Protein AF-0000000072284015 (afdb_homodimer)

Radius of gyration: 32.84 Å; Cα contacts (8 Å, |Δi|>4): 2142; chains: 2; bounding box: 74×90×71 Å

pLDDT: mean 88.77, std 13.63, range [19.06, 98.31]

Organism: Entamoeba histolytica (strain ATCC 30459 / HM-1:IMSS / ABRM) (NCBI:txid294381)

Nearest PDB structures (foldseek):
  1tky-assembly1_A  TM=7.812E-01  e=6.690E-10  Escherichia coli
  6vu9-assembly1_A  TM=5.683E-01  e=2.369E-11  Stenotrophomonas maltophilia K279a
  1qf6-assembly1_A  TM=5.796E-01  e=3.944E-11  Escherichia coli
  7oic-assembly1_7  TM=7.589E-01  e=1.687E-08  Homo sapiens
  2zze-assembly2_B  TM=6.119E-01  e=3.328E-05  Pyrococcus horikoshii

Secondary structure (DSSP, 8-state):
------------------S---TTEEEEE-TTS-EEEEESSEEGGGGTTSTTT--TTEEEEEETTEEE-TT-EE--SEEEEEEEETTSHHHHHHHHHHHHHHHHHHHHHHHTTSS-EEEEEEETTEEEEEETTSPPPPHHHHHHHHHHHHHHHHTTPBPEEEEEEHHHHHHHHHHTT-HHHHHHHHTS--SEEEEEEETTEEEE--S---SBSTT----EEEEPSSS--EEEE-PBTTB---SS--TTS-HHHHHHHHHHHHHHHHHT--BHHHHHHHHHTT--HHHHHHHHHHHHHHHHHHHHHHHHHHHH---EEEEE--TTSSHHHHHHHHHHHHHHTT-EEEEEEGGGGBPPGGGS-B-TTS-B-TTSGGGB-HHHHHHHHHHHHTT-EE--EEEETTTTEEEE-TT--EE--TTEEEEEESTTTT-GGG-TTS-GGGEEEEEEE-----BSSSS-B--HHHHHHHHHHHHHHHHH---HHHHHHHHHHHHHHHHHHTGGGGGG-SEEEE---TTHHHHHHHHHHHHHHTS-TTSTTHHHHHHHHHHHTTSPP--GGGS-TTSTTHHHHS--TT-/------------------S---TTEEEEE-TTS-EEEEESSEEGGGGTTSTTT--TTEEEEEETTEEE-TT-EE--SEEEEEEEETTSHHHHHHHHHHHHHHHHHHHHHHHTTSS-EEEEEEETTEEEEEETTSPPPPHHHHHHHHHHHHHHHHTTPBPEEEEEEHHHHHHHHHHTT-HHHHHHHHTS--SEEEEEEETTEEEE--S---SBSTT----EEEEPSSS--EEEE--BTTB---SS--TTS-HHHHHHHHHHHHHHHHHT--BHHHHHHHHHTT--HHHHHHHHHHHHHHHHHHHHHHHHHHHH---EEEEE--TTSSHHHHHHHHHHHHHHTT-EEEEEEGGGGBPPGGGS-B-TTS-B-TTSGGGB-HHHHHHHHHHHHTT--B--EEEETTTTEEEE-TT--B---TTEEEEEESTTTT-GGG-TTS-GGGEEEEEEE-----BSSSS-B--HHHHHHHHHHHHHHHHH---HHHHHHHHHHHHHHHHHHTGGGGGG-SEEEE---TTHHHHHHHHHHHHHHTS-TTSTTHHHHHHHHHHHTTSPP--GGGS-TTSTTHHHHS--TT-

Sequence (1158 aa):
MSSLSLPTVNSSTPTTIDNVTDISKTIVTFTDGTQEIHTRPLHLTTLLSHPSLNNNELVGIMVNGRVYSTNASINVGLANVVPVFLNSYEGFSIYRRSLVMVFATAAYMTYGTKFGVTVEHHVNNGYCINKSDGKEFTEEECNTIKHKMDELINGNKEIKEVVLSYAEAINYFTKTNRRMTLSLLKSNNNEEIKCSYLEGFMTLFVRPLLGRTGILKDFNLIVGTDKTGMMLLFPQQNKPIPKTIREIETKKIIENYKTSNKVAQAVGIECIGDLNKRIIKGDKTTIMMMENRQDMEIAQIAEDAIEKIKTRGVKLISIAGPSASGKTTFSKKLGVQLKLRGITPVVLSTDDYYKHRVDSPKDENGNYDFECLEALRLGDLNDTLTRLFRGEEVHPYVFDFVSGKYSLIQDKILKLPPNGVIVMEGLHGIDEALTPAIPREQKYYIFIAPLTQLNIDEYNFIGNQVLRFYRRIVRDYLTRNYTASHTLKSWFNVAKGEEKYIFPFVDQADKIWNSSMDYEIAAIYPYVLPLLKTVPVDDPNYNMARNLLDTLELFMPVDDHLIGSTSLIREFIGGSVFEMSSLSLPTVNSSTPTTIDNVTDISKTIVTFTDGTQEIHTRPLHLTTLLSHPSLNNNELVGIMVNGRVYSTNASINVGLANVVPVFLNSYEGFSIYRRSLVMVFATAAYMTYGTKFGVTVEHHVNNGYCINKSDGKEFTEEECNTIKHKMDELINGNKEIKEVVLSYAEAINYFTKTNRRMTLSLLKSNNNEEIKCSYLEGFMTLFVRPLLGRTGILKDFNLIVGTDKTGMMLLFPQQNKPIPKTIREIETKKIIENYKTSNKVAQAVGIECIGDLNKRIIKGDKTTIMMMENRQDMEIAQIAEDAIEKIKTRGVKLISIAGPSASGKTTFSKKLGVQLKLRGITPVVLSTDDYYKHRVDSPKDENGNYDFECLEALRLGDLNDTLTRLFRGEEVHPYVFDFVSGKYSLIQDKILKLPPNGVIVMEGLHGIDEALTPAIPREQKYYIFIAPLTQLNIDEYNFIGNQVLRFYRRIVRDYLTRNYTASHTLKSWFNVAKGEEKYIFPFVDQADKIWNSSMDYEIAAIYPYVLPLLKTVPVDDPNYNMARNLLDTLELFMPVDDHLIGSTSLIREFIGGSVFE

Foldseek 3Di:
DDPLPLPPPPPPPPDPPVDDQPQQWAWEAEPVGDIDIGGPFDFLLVVCPPPQNVDPQFFWKDWLQATAASGDTDRDRYTYIHTDGCLHPVNVVQLQLQLLVLLQVLLCVVQQQPFAKFFWADFDQWTFMATNVLDADDPVSQVSSVVSSVVQQQVFWFKDKDKDFLVRVLVVCVNRVFVLQNLLSVLDPDRIFIWIDTPHDIDGCQDHHYGTRNVNPQWDWDGDPPRRHIIIGGDDNVDHTDPDPPCPRDPFVSVVLVVVVVVCVVLVAQAQSRLSVCQVVVPLVQQVVLQVVQLVVLLVVLVVVVVLCVPLVAFEEFEAEAQLLLQVLSLVSNQVSNVVVPAHEDEAEQQQFFAQQVPADADPVRHGQCLDLRRGPLVQVQVVVVQQVVFHKDFHWGAALQRSHTGTDVPDIDHADPRYHYYYYDNQRQPCVSHVPDDLSNYAYEYRQQQFGHANTRSGRDHSVLVSLLQCQQLCCVRRVDASLRSQVCVVSSVVSCVVRHSSRNNSHPYYHHLHRHCLLLASLVRRQVRLVPQDSNRSCVNVSVSSNSVSVSHHHHDCVSPDLSRSSCSRNNNHPVD/DDPLPLPPPPPPPPDPPVDDQPQQWAWEAEPVGDIDIDGPFDFLLVVCPPPQNVDPQFFWKDWLQATAASGDTHRDRYTYIHTDGCLHPVNVVQLQLQLLVLLQVLLCVVQQQPFAKFFWADFDQWTFMATNVLDADDPVSQVSSVVSSVVQQQVFWFKDKDKDFLVVVLVVCVNRVFVLQNLLSVLDPDRIFIWIDTPHDIDGCQGHHYGTRNVNPQWDWDGDDPRRHIIIGGDDNVGHTDPDPPCPRDPFVSVVLVVVVVVCVVVVAQAQSRLSVCQVVVPLVQQVVLQVVQLVVLLVVLVVVVVLCVPLVAFEEFEAEAQLLLQVLSLVSNQVSNVVVPAHEDEAEQQQFFAQQVPADADPVRHGQCLDLRRGPLVQVLVVVVCQVVFHKDFHWGAALQRSHTDTDVPDIDHADPRYHYYYYDNQRQPCVSHVPDDLSNYAYEYRQQQFGHANTRSGRDHSVLVSLLQCQQLCCVRRVDASLRSQVCVVSSVVSCVVRHSSRNNSHPYYHHLHRHCLLLASLVRRQVRLVPQDSNRSCVNVSVSSNSVSVSHHHHDCVSPDLSRSSCSRNNNHPVD

InterPro domains:
  IPR006083 Phosphoribulokinase/uridine kinase [PF00485] (316-515)
  IPR018163 Threonyl/alanyl tRNA synthetase, class II-like, putative editing domain superfamily [SSF55186] (87-236)
  IPR027417 P-loop containing nucleoside triphosphate hydrolase [G3DSA:3.40.50.300] (245-525)
  IPR027417 P-loop containing nucleoside triphosphate hydrolase [SSF52540] (311-511)

Solvent-accessible surface area (backbone atoms only — not comparable to full-atom values): 61792 Å² total; per-residue (Å²): 140,77,74,82,64,64,81,74,72,71,76,68,71,75,74,80,71,83,68,85,78,59,87,57,33,22,42,35,34,43,83,88,65,52,72,51,80,44,57,60,66,37,52,43,59,76,51,42,79,39,77,83,44,55,50,92,50,55,43,26,35,25,45,60,47,38,72,34,25,39,63,36,69,47,61,39,39,57,34,44,41,41,71,30,36,43,94,37,77,67,21,45,52,26,50,54,53,34,48,48,50,43,46,53,38,22,44,36,75,72,52,49,68,72,52,46,67,32,36,59,44,79,49,80,57,24,35,32,29,37,39,67,75,70,56,78,76,47,71,66,59,46,51,53,33,48,51,42,31,48,50,48,24,74,60,46,39,63,37,43,79,45,43,27,18,40,68,55,46,54,52,51,35,56,76,58,61,34,63,42,44,50,35,30,54,68,48,36,44,64,49,64,41,53,24,34,36,40,92,91,35,74,44,79,54,83,69,58,36,39,32,45,33,50,80,67,70,71,62,50,70,44,73,41,73,90,81,52,24,32,33,45,34,36,64,47,94,95,38,79,59,70,88,55,86,63,69,67,63,34,71,62,58,55,50,49,49,53,52,50,48,51,49,27,60,74,72,59,42,56,24,44,14,43,47,32,48,37,55,66,70,63,53,60,60,62,59,49,49,51,55,48,49,51,51,51,51,44,45,50,50,37,53,53,50,51,52,39,32,71,75,56,53,36,47,34,37,22,27,17,31,59,85,60,28,49,54,70,52,48,52,52,52,38,34,54,48,30,42,76,68,68,30,43,58,42,80,42,57,53,64,27,33,37,45,38,58,91,70,34,43,57,45,98,85,69,43,75,34,79,64,48,77,76,20,36,40,52,68,62,53,45,50,50,52,54,38,28,76,71,52,33,79,44,70,58,53,39,40,36,81,76,83,33,40,51,43,78,44,88,86,48,73,44,62,44,54,95,56,36,34,37,36,32,31,33,58,50,35,53,41,68,83,62,45,71,88,55,58,72,69,27,46,42,30,34,32,35,39,40,61,50,73,42,18,53,28,43,75,39,47,50,52,43,64,55,55,27,47,54,36,36,37,35,26,36,34,75,74,56,70,42,51,41,54,57,50,59,65,49,38,62,59,50,54,53,31,36,60,70,61,36,59,78,40,55,78,68,34,75,42,78,43,67,58,50,52,91,60,48,62,23,48,44,37,63,64,37,51,49,43,44,29,64,36,42,44,85,36,92,54,22,39,60,39,50,52,51,48,60,56,53,67,69,52,44,55,48,71,62,85,76,53,56,42,81,39,62,63,17,74,32,76,52,72,31,71,87,109,138,78,75,83,66,64,80,74,74,72,77,67,70,75,75,82,70,81,68,83,78,59,87,57,33,23,42,35,33,43,84,86,66,53,72,49,81,44,58,60,64,37,51,44,58,75,52,42,78,40,77,83,45,56,48,95,50,53,43,29,34,26,47,59,47,38,71,33,25,40,63,35,70,48,59,40,38,57,36,46,41,41,71,27,37,45,92,37,77,65,20,44,51,27,51,53,54,33,48,49,52,42,46,54,39,21,42,36,75,72,51,50,68,73,52,46,65,31,37,57,46,80,48,81,59,25,37,32,29,39,38,69,77,70,55,77,74,49,71,66,58,46,50,52,32,47,52,42,32,49,52,47,24,75,60,45,40,62,37,42,78,47,42,27,18,41,68,54,45,54,51,50,35,57,75,58,60,34,64,43,44,50,35,31,55,70,48,37,44,63,46,65,42,54,23,33,36,41,92,92,36,73,45,78,54,84,68,58,37,38,34,47,33,50,82,67,71,71,62,50,69,45,71,40,74,88,81,53,25,31,33,46,33,37,60,49,93,97,37,77,59,70,88,56,85,63,68,67,62,35,69,61,56,56,49,48,49,53,52,50,49,52,49,26,61,72,71,60,41,56,24,44,13,41,47,31,47,37,53,66,70,62,53,62,60,61,59,50,50,50,54,48,49,52,52,51,52,43,46,52,50,36,52,54,51,51,50,38,33,72,75,55,52,36,48,35,38,21,28,17,31,58,84,61,26,49,55,69,53,48,53,52,53,39,34,52,48,29,43,77,71,69,30,43,58,41,80,44,56,53,64,27,32,36,44,37,58,90,68,34,42,56,45,98,84,68,44,74,34,78,60,47,77,77,18,36,39,52,68,60,52,48,50,49,53,54,38,28,75,71,52,33,78,42,70,58,53,39,39,35,82,77,82,33,38,53,41,78,44,87,86,46,74,44,62,42,54,94,56,35,35,38,37,32,31,34,60,52,35,54,40,67,83,62,45,72,88,56,59,71,70,27,46,44,28,36,33,37,39,41,60,52,71,42,19,53,28,42,75,40,46,50,50,45,62,56,55,27,48,55,36,38,38,35,25,36,33,75,74,55,71,41,51,39,56,57,51,58,65,49,39,61,59,50,52,52,30,35,61,71,60,35,58,78,39,56,79,68,36,74,40,77,43,66,59,50,52,92,60,48,62,22,47,45,37,63,63,37,50,49,44,44,29,62,35,42,45,88,37,91,54,23,38,61,39,51,52,53,48,61,58,54,67,68,51,44,57,47,72,61,84,77,54,56,40,81,39,62,64,19,74,32,77,50,69,32,70,86,108

Structure (mmCIF, N/CA/C/O backbone):
data_AF-0000000072284015-model_v1
#
loop_
_entity.id
_entity.type
_entity.pdbx_description
1 polymer 'Phosphoribulokinase /uridine kinase family protein'
#
loop_
_atom_site.group_PDB
_atom_site.id
_atom_site.type_symbol
_atom_site.label_atom_id
_atom_site.label_alt_id
_atom_site.label_comp_id
_atom_site.label_asym_id
_atom_site.label_entity_id
_atom_site.label_seq_id
_atom_site.pdbx_PDB_ins_code
_atom_site.Cartn_x
_atom_site.Cartn_y
_atom_site.Cartn_z
_atom_site.occupancy
_atom_site.B_iso_or_equiv
_atom_site.auth_seq_id
_atom_site.auth_comp_id
_atom_site.auth_asym_id
_atom_site.auth_atom_id
_atom_site.pdbx_PDB_model_num
ATOM 1 N N . MET A 1 1 ? 9.25 40.812 -2.408 1 19.17 1 MET A N 1
ATOM 2 C CA . MET A 1 1 ? 8 40.156 -2.789 1 19.17 1 MET A CA 1
ATOM 3 C C . MET A 1 1 ? 8.258 39.031 -3.809 1 19.17 1 MET A C 1
ATOM 5 O O . MET A 1 1 ? 7.938 39.188 -4.988 1 19.17 1 MET A O 1
ATOM 9 N N . SER A 1 2 ? 9.352 38.25 -3.609 1 20.53 2 SER A N 1
ATOM 10 C CA . SER A 1 2 ? 10.203 37.438 -4.48 1 20.53 2 SER A CA 1
ATOM 11 C C . SER A 1 2 ? 9.492 36.188 -4.934 1 20.53 2 SER A C 1
ATOM 13 O O . SER A 1 2 ? 8.82 35.531 -4.137 1 20.53 2 SER A O 1
ATOM 15 N N . SER A 1 3 ? 9.125 36.188 -6.145 1 22.05 3 SER A N 1
ATOM 16 C CA . SER A 1 3 ? 8.461 35.219 -7 1 22.05 3 SER A CA 1
ATOM 17 C C . SER A 1 3 ? 8.977 33.812 -6.738 1 22.05 3 SER A C 1
ATOM 19 O O . SER A 1 3 ? 10.188 33.562 -6.789 1 22.05 3 SER A O 1
ATOM 21 N N . LEU A 1 4 ? 8.32 33.188 -5.828 1 30.62 4 LEU A N 1
ATOM 22 C CA . LEU A 1 4 ? 8.562 31.781 -5.535 1 30.62 4 LEU A CA 1
ATOM 23 C C . LEU A 1 4 ? 8.609 30.953 -6.82 1 30.62 4 LEU A C 1
ATOM 25 O O . LEU A 1 4 ? 7.562 30.609 -7.379 1 30.62 4 LEU A O 1
ATOM 29 N N . SER A 1 5 ? 9.461 31.359 -7.777 1 26.67 5 SER A N 1
ATOM 30 C CA . SER A 1 5 ? 9.594 30.656 -9.047 1 26.67 5 SER A CA 1
ATOM 31 C C . SER A 1 5 ? 9.898 29.172 -8.828 1 26.67 5 SER A C 1
ATOM 33 O O . SER A 1 5 ? 10.875 28.828 -8.164 1 26.67 5 SER A O 1
ATOM 35 N N . LEU A 1 6 ? 8.883 28.484 -8.758 1 33.16 6 LEU A N 1
ATOM 36 C CA . LEU A 1 6 ? 9.188 27.062 -8.82 1 33.16 6 LEU A CA 1
ATOM 37 C C . LEU A 1 6 ? 10.219 26.781 -9.906 1 33.16 6 LEU A C 1
ATOM 39 O O . LEU A 1 6 ? 10.148 27.344 -11 1 33.16 6 LEU A O 1
ATOM 43 N N . PRO A 1 7 ? 11.32 26.344 -9.539 1 30.05 7 PRO A N 1
ATOM 44 C CA . PRO A 1 7 ? 12.227 26.078 -10.664 1 30.05 7 PRO A CA 1
ATOM 45 C C . PRO A 1 7 ? 11.539 25.375 -11.828 1 30.05 7 PRO A C 1
ATOM 47 O O . PRO A 1 7 ? 10.695 24.5 -11.609 1 30.05 7 PRO A O 1
ATOM 50 N N . THR A 1 8 ? 11.195 26.141 -12.891 1 28.73 8 THR A N 1
ATOM 51 C CA . THR A 1 8 ? 10.711 25.562 -14.141 1 28.73 8 THR A CA 1
ATOM 52 C C . THR A 1 8 ? 11.578 24.375 -14.555 1 28.73 8 THR A C 1
ATOM 54 O O . THR A 1 8 ? 12.766 24.531 -14.844 1 28.73 8 THR A O 1
ATOM 57 N N . VAL A 1 9 ? 11.219 23.312 -14.117 1 31.81 9 VAL A N 1
ATOM 58 C CA . VAL A 1 9 ? 11.914 22.156 -14.703 1 31.81 9 VAL A CA 1
ATOM 59 C C . VAL A 1 9 ? 11.695 22.141 -16.219 1 31.81 9 VAL A C 1
ATOM 61 O O . VAL A 1 9 ? 10.555 22.031 -16.688 1 31.81 9 VAL A O 1
ATOM 64 N N . ASN A 1 10 ? 12.469 22.938 -16.938 1 28.56 10 ASN A N 1
ATOM 65 C CA . ASN A 1 10 ? 12.445 22.688 -18.375 1 28.56 10 ASN A CA 1
ATOM 66 C C . ASN A 1 10 ? 12.516 21.188 -18.688 1 28.56 10 ASN A C 1
ATOM 68 O O . ASN A 1 10 ? 13.438 20.5 -18.25 1 28.56 10 ASN A O 1
ATOM 72 N N . SER A 1 11 ? 11.414 20.672 -18.906 1 31.28 11 SER A N 1
ATOM 73 C CA . SER A 1 11 ? 11.344 19.312 -19.406 1 31.28 11 SER A CA 1
ATOM 74 C C . SER A 1 11 ? 12.273 19.094 -20.594 1 31.28 11 SER A C 1
ATOM 76 O O . SER A 1 11 ? 11.867 19.25 -21.75 1 31.28 11 SER A O 1
ATOM 78 N N . SER A 1 12 ? 13.461 19.656 -20.562 1 30.47 12 SER A N 1
ATOM 79 C CA . SER A 1 12 ? 14.195 19.234 -21.75 1 30.47 12 SER A CA 1
ATOM 80 C C . SER A 1 12 ? 14.164 17.719 -21.922 1 30.47 12 SER A C 1
ATOM 82 O O . SER A 1 12 ? 14.461 16.969 -20.984 1 30.47 12 SER A O 1
ATOM 84 N N . THR A 1 13 ? 13.367 17.328 -22.875 1 33.59 13 THR A N 1
ATOM 85 C CA . THR A 1 13 ? 13.375 15.953 -23.359 1 33.59 13 THR A CA 1
ATOM 86 C C . THR A 1 13 ? 14.797 15.445 -23.547 1 33.59 13 THR A C 1
ATOM 88 O O . THR A 1 13 ? 15.602 16.062 -24.25 1 33.59 13 THR A O 1
ATOM 91 N N . PRO A 1 14 ? 15.266 14.703 -22.672 1 34.88 14 PRO A N 1
ATOM 92 C CA . PRO A 1 14 ? 16.625 14.211 -22.938 1 34.88 14 PRO A CA 1
ATOM 93 C C . PRO A 1 14 ? 16.812 13.75 -24.375 1 34.88 14 PRO A C 1
ATOM 95 O O . PRO A 1 14 ? 15.859 13.297 -25.016 1 34.88 14 PRO A O 1
ATOM 98 N N . THR A 1 15 ? 17.781 14.32 -25.031 1 33.16 15 THR A N 1
ATOM 99 C CA . THR A 1 15 ? 18.312 13.883 -26.312 1 33.16 15 THR A CA 1
ATOM 100 C C . THR A 1 15 ? 18.391 12.367 -26.375 1 33.16 15 THR A C 1
ATOM 102 O O . THR A 1 15 ? 18.766 11.719 -25.391 1 33.16 15 THR A O 1
ATOM 105 N N . THR A 1 16 ? 17.797 11.742 -27.359 1 34.97 16 THR A N 1
ATOM 106 C CA . THR A 1 16 ? 17.828 10.344 -27.781 1 34.97 16 THR A CA 1
ATOM 107 C C . THR A 1 16 ? 19.266 9.805 -27.719 1 34.97 16 THR A C 1
ATOM 109 O O . THR A 1 16 ? 20.109 10.219 -28.5 1 34.97 16 THR A O 1
ATOM 112 N N . ILE A 1 17 ? 19.859 9.594 -26.75 1 34.81 17 ILE A N 1
ATOM 113 C CA . ILE A 1 17 ? 21.172 8.938 -26.797 1 34.81 17 ILE A CA 1
ATOM 114 C C . ILE A 1 17 ? 21.062 7.629 -27.578 1 34.81 17 ILE A C 1
ATOM 116 O O . ILE A 1 17 ? 20.344 6.711 -27.172 1 34.81 17 ILE A O 1
ATOM 120 N N . ASP A 1 18 ? 21.219 7.512 -28.719 1 39.19 18 ASP A N 1
ATOM 121 C CA . ASP A 1 18 ? 21.328 6.348 -29.594 1 39.19 18 ASP A CA 1
ATOM 122 C C . ASP A 1 18 ? 22.125 5.227 -28.938 1 39.19 18 ASP A C 1
ATOM 124 O O . ASP A 1 18 ? 22.109 4.09 -29.406 1 39.19 18 ASP A O 1
ATOM 128 N N . ASN A 1 19 ? 23.406 5.434 -28.25 1 44.16 19 ASN A N 1
ATOM 129 C CA . ASN A 1 19 ? 24.375 4.375 -27.969 1 44.16 19 ASN A CA 1
ATOM 130 C C . ASN A 1 19 ? 23.906 3.498 -26.812 1 44.16 19 ASN A C 1
ATOM 132 O O . ASN A 1 19 ? 23.234 3.973 -25.891 1 44.16 19 ASN A O 1
ATOM 136 N N . VAL A 1 20 ? 24.25 2.229 -26.953 1 48.69 20 VAL A N 1
ATOM 137 C CA . VAL A 1 20 ? 24.047 1.151 -25.984 1 48.69 20 VAL A CA 1
ATOM 138 C C . VAL A 1 20 ? 24.422 1.635 -24.594 1 48.69 20 VAL A C 1
ATOM 140 O O . VAL A 1 20 ? 25.531 2.105 -24.359 1 48.69 20 VAL A O 1
ATOM 143 N N . THR A 1 21 ? 23.516 1.824 -23.609 1 61.19 21 THR A N 1
ATOM 144 C CA . THR A 1 21 ? 23.547 2.312 -22.234 1 61.19 21 THR A CA 1
ATOM 145 C C . THR A 1 21 ? 24.578 1.536 -21.406 1 61.19 21 THR A C 1
ATOM 147 O O . THR A 1 21 ? 24.453 0.319 -21.25 1 61.19 21 THR A O 1
ATOM 150 N N . ASP A 1 22 ? 25.906 1.938 -21.375 1 81.88 22 ASP A N 1
ATOM 151 C CA . ASP A 1 22 ? 26.844 1.404 -20.391 1 81.88 22 ASP A CA 1
ATOM 152 C C . ASP A 1 22 ? 26.219 1.357 -19 1 81.88 22 ASP A C 1
ATOM 154 O O . ASP A 1 22 ? 26.031 2.396 -18.359 1 81.88 22 ASP A O 1
ATOM 158 N N . ILE A 1 23 ? 25.906 0.188 -18.562 1 87.81 23 ILE A N 1
ATOM 159 C CA . ILE A 1 23 ? 25.141 -0.011 -17.344 1 87.81 23 ILE A CA 1
ATOM 160 C C . ILE A 1 23 ? 26 0.323 -16.141 1 87.81 23 ILE A C 1
ATOM 162 O O . ILE A 1 23 ? 25.5 0.41 -15.008 1 87.81 23 ILE A O 1
ATOM 166 N N . SER A 1 24 ? 27.297 0.581 -16.391 1 90.94 24 SER A N 1
ATOM 167 C CA . SER A 1 24 ? 28.188 0.874 -15.273 1 90.94 24 SER A CA 1
ATOM 168 C C . SER A 1 24 ? 28.359 2.377 -15.078 1 90.94 24 SER A C 1
ATOM 170 O O . SER A 1 24 ? 29.031 2.816 -14.141 1 90.94 24 SER A O 1
ATOM 172 N N . LYS A 1 25 ? 27.734 3.137 -15.914 1 94.06 25 LYS A N 1
ATOM 173 C CA . LYS A 1 25 ? 27.969 4.578 -15.867 1 94.06 25 LYS A CA 1
ATOM 174 C C . LYS A 1 25 ? 26.656 5.332 -15.625 1 94.06 25 LYS A C 1
ATOM 176 O O . LYS A 1 25 ? 25.578 4.816 -15.906 1 94.06 25 LYS A O 1
ATOM 181 N N . THR A 1 26 ? 26.797 6.512 -15.07 1 95.44 26 THR A N 1
ATOM 182 C CA . THR A 1 26 ? 25.719 7.484 -14.93 1 95.44 26 THR A CA 1
ATOM 183 C C . THR A 1 26 ? 26.016 8.742 -15.734 1 95.44 26 THR A C 1
ATOM 185 O O . THR A 1 26 ? 27.078 9.344 -15.586 1 95.44 26 THR A O 1
ATOM 188 N N . ILE A 1 27 ? 25.203 9.109 -16.625 1 95.88 27 ILE A N 1
ATOM 189 C CA . ILE A 1 27 ? 25.297 10.391 -17.328 1 95.88 27 ILE A CA 1
ATOM 190 C C . ILE A 1 27 ? 24.516 11.453 -16.547 1 95.88 27 ILE A C 1
ATOM 192 O O . ILE A 1 27 ? 23.297 11.359 -16.391 1 95.88 27 ILE A O 1
ATOM 196 N N . VAL A 1 28 ? 25.219 12.422 -16.078 1 97 28 VAL A N 1
ATOM 197 C CA . VAL A 1 28 ? 24.625 13.484 -15.273 1 97 28 VAL A CA 1
ATOM 198 C C . VAL A 1 28 ? 24.406 14.727 -16.125 1 97 28 VAL A C 1
ATOM 200 O O . VAL A 1 28 ? 25.344 15.211 -16.781 1 97 28 VAL A O 1
ATOM 203 N N . THR A 1 29 ? 23.25 15.219 -16.188 1 96.62 29 THR A N 1
ATOM 204 C CA . THR A 1 29 ? 22.938 16.469 -16.859 1 96.62 29 THR A CA 1
ATOM 205 C C . THR A 1 29 ? 22.609 17.562 -15.844 1 96.62 29 THR A C 1
ATOM 207 O O . THR A 1 29 ? 21.719 17.391 -15.008 1 96.62 29 THR A O 1
ATOM 210 N N . PHE A 1 30 ? 23.297 18.688 -15.945 1 96.56 30 PHE A N 1
ATOM 211 C CA . PHE A 1 30 ? 23.109 19.797 -15.016 1 96.56 30 PHE A CA 1
ATOM 212 C C . PHE A 1 30 ? 22.125 20.812 -15.578 1 96.56 30 PHE A C 1
ATOM 214 O O . PHE A 1 30 ? 21.672 20.688 -16.719 1 96.56 30 PHE A O 1
ATOM 221 N N . THR A 1 31 ? 21.734 21.797 -14.797 1 93.31 31 THR A N 1
ATOM 222 C CA . THR A 1 31 ? 20.719 22.781 -15.164 1 93.31 31 THR A CA 1
ATOM 223 C C . THR A 1 31 ? 21.203 23.641 -16.328 1 93.31 31 THR A C 1
ATOM 225 O O . THR A 1 31 ? 20.391 24.172 -17.094 1 93.31 31 THR A O 1
ATOM 228 N N . ASP A 1 32 ? 22.5 23.766 -16.484 1 93.31 32 ASP A N 1
ATOM 229 C CA . ASP A 1 32 ? 23.047 24.594 -17.547 1 93.31 32 ASP A CA 1
ATOM 230 C C . ASP A 1 32 ? 23.188 23.797 -18.844 1 93.31 32 ASP A C 1
ATOM 232 O O . ASP A 1 32 ? 23.656 24.328 -19.859 1 93.31 32 ASP A O 1
ATOM 236 N N . GLY A 1 33 ? 22.828 22.547 -18.781 1 92.62 33 GLY A N 1
ATOM 237 C CA . GLY A 1 33 ? 22.859 21.719 -19.969 1 92.62 33 GLY A CA 1
ATOM 238 C C . GLY A 1 33 ? 24.125 20.891 -20.094 1 92.62 33 GLY A C 1
ATOM 239 O O . GLY A 1 33 ? 24.188 19.953 -20.891 1 92.62 33 GLY A O 1
ATOM 240 N N . THR A 1 34 ? 25.125 21.234 -19.328 1 95.62 34 THR A N 1
ATOM 241 C CA . THR A 1 34 ? 26.359 20.469 -19.375 1 95.62 34 THR A CA 1
ATOM 242 C C . THR A 1 34 ? 26.141 19.047 -18.875 1 95.62 34 THR A C 1
ATOM 244 O O . THR A 1 34 ? 25.25 18.797 -18.062 1 95.62 34 THR A O 1
ATOM 247 N N . GLN A 1 35 ? 27 18.125 -19.375 1 95.81 35 GLN A N 1
ATOM 248 C CA . GLN A 1 35 ? 26.875 16.719 -19 1 95.81 35 GLN A CA 1
ATOM 249 C C . GLN A 1 35 ? 28.219 16.172 -18.5 1 95.81 35 GLN A C 1
ATOM 251 O O . GLN A 1 35 ? 29.281 16.609 -18.938 1 95.81 35 GLN A O 1
ATOM 256 N N . GLU A 1 36 ? 28.172 15.336 -17.547 1 96.44 36 GLU A N 1
ATOM 257 C CA . GLU A 1 36 ? 29.328 14.594 -17.016 1 96.44 36 GLU A CA 1
ATOM 258 C C . GLU A 1 36 ? 29.016 13.102 -16.938 1 96.44 36 GLU A C 1
ATOM 260 O O . GLU A 1 36 ? 27.875 12.703 -16.734 1 96.44 36 GLU A O 1
ATOM 265 N N . ILE A 1 37 ? 30.062 12.289 -17.125 1 96.19 37 ILE A N 1
ATOM 266 C CA . ILE A 1 37 ? 29.922 10.844 -17.031 1 96.19 37 ILE A CA 1
ATOM 267 C C . ILE A 1 37 ? 30.672 10.328 -15.797 1 96.19 37 ILE A C 1
ATOM 269 O O . ILE A 1 37 ? 31.844 10.656 -15.586 1 96.19 37 ILE A O 1
ATOM 273 N N . HIS A 1 38 ? 29.984 9.586 -14.945 1 96.44 38 HIS A N 1
ATOM 274 C CA . HIS A 1 38 ? 30.547 9.023 -13.727 1 96.44 38 HIS A CA 1
ATOM 275 C C . HIS A 1 38 ? 30.281 7.527 -13.625 1 96.44 38 HIS A C 1
ATOM 277 O O . HIS A 1 38 ? 29.359 7.016 -14.273 1 96.44 38 HIS A O 1
ATOM 283 N N . THR A 1 39 ? 31.047 6.84 -12.805 1 94.75 39 THR A N 1
ATOM 284 C CA . THR A 1 39 ? 30.844 5.418 -12.555 1 94.75 39 THR A CA 1
ATOM 285 C C . THR A 1 39 ? 29.75 5.203 -11.523 1 94.75 39 THR A C 1
ATOM 287 O O . THR A 1 39 ? 29.609 5.977 -10.57 1 94.75 39 THR A O 1
ATOM 290 N N . ARG A 1 40 ? 29.047 4.051 -11.617 1 92.25 40 ARG A N 1
ATOM 291 C CA . ARG A 1 40 ? 27.984 3.697 -10.688 1 92.25 40 ARG A CA 1
ATOM 292 C C . ARG A 1 40 ? 28.531 2.873 -9.523 1 92.25 40 ARG A C 1
ATOM 294 O O . ARG A 1 40 ? 29.438 2.061 -9.703 1 92.25 40 ARG A O 1
ATOM 301 N N . PRO A 1 41 ? 27.969 3.049 -8.383 1 92.19 41 PRO A N 1
ATOM 302 C CA . PRO A 1 41 ? 27.031 4.09 -7.961 1 92.19 41 PRO A CA 1
ATOM 303 C C . PRO A 1 41 ? 27.703 5.457 -7.812 1 92.19 41 PRO A C 1
ATOM 305 O O . PRO A 1 41 ? 28.891 5.539 -7.52 1 92.19 41 PRO A O 1
ATOM 308 N N . LEU A 1 42 ? 26.984 6.469 -8.047 1 95.44 42 LEU A N 1
ATOM 309 C CA . LEU A 1 42 ? 27.516 7.828 -8.008 1 95.44 42 LEU A CA 1
ATOM 310 C C . LEU A 1 42 ? 27.234 8.477 -6.66 1 95.44 42 LEU A C 1
ATOM 312 O O . LEU A 1 42 ? 26.062 8.625 -6.262 1 95.44 42 LEU A O 1
ATOM 316 N N . HIS A 1 43 ? 28.234 8.773 -5.949 1 95.38 43 HIS A N 1
ATOM 317 C CA . HIS A 1 43 ? 28.094 9.586 -4.746 1 95.38 43 HIS A CA 1
ATOM 318 C C . HIS A 1 43 ? 27.922 11.062 -5.094 1 95.38 43 HIS A C 1
ATOM 320 O O . HIS A 1 43 ? 28.766 11.648 -5.785 1 95.38 43 HIS A O 1
ATOM 326 N N . LEU A 1 44 ? 26.969 11.727 -4.602 1 96.5 44 LEU A N 1
ATOM 327 C CA . LEU A 1 44 ? 26.547 13.047 -5.074 1 96.5 44 LEU A CA 1
ATOM 328 C C . LEU A 1 44 ? 27.562 14.109 -4.652 1 96.5 44 LEU A C 1
ATOM 330 O O . LEU A 1 44 ? 27.578 15.211 -5.215 1 96.5 44 LEU A O 1
ATOM 334 N N . THR A 1 45 ? 28.422 13.805 -3.631 1 95.06 45 THR A N 1
ATOM 335 C CA . THR A 1 45 ? 29.453 14.75 -3.232 1 95.06 45 THR A CA 1
ATOM 336 C C . THR A 1 45 ? 30.406 15.023 -4.391 1 95.06 45 THR A C 1
ATOM 338 O O . THR A 1 45 ? 31.047 16.078 -4.445 1 95.06 45 THR A O 1
ATOM 341 N N . THR A 1 46 ? 30.469 14.062 -5.32 1 95.44 46 THR A N 1
ATOM 342 C CA . THR A 1 46 ? 31.359 14.18 -6.465 1 95.44 46 THR A CA 1
ATOM 343 C C . THR A 1 46 ? 30.922 15.305 -7.387 1 95.44 46 THR A C 1
ATOM 345 O O . THR A 1 46 ? 31.719 15.828 -8.164 1 95.44 46 THR A O 1
ATOM 348 N N . LEU A 1 47 ? 29.734 15.688 -7.273 1 96.25 47 LEU A N 1
ATOM 349 C CA . LEU A 1 47 ? 29.156 16.656 -8.203 1 96.25 47 LEU A CA 1
ATOM 350 C C . LEU A 1 47 ? 29.25 18.062 -7.629 1 96.25 47 LEU A C 1
ATOM 352 O O . LEU A 1 47 ? 29 19.047 -8.336 1 96.25 47 LEU A O 1
ATOM 356 N N . LEU A 1 48 ? 29.656 18.281 -6.371 1 94.81 48 LEU A N 1
ATOM 357 C CA . LEU A 1 48 ? 29.5 19.531 -5.641 1 94.81 48 LEU A CA 1
ATOM 358 C C . LEU A 1 48 ? 30.453 20.594 -6.18 1 94.81 48 LEU A C 1
ATOM 360 O O . LEU A 1 48 ? 30.25 21.797 -5.945 1 94.81 48 LEU A O 1
ATOM 364 N N . SER A 1 49 ? 31.469 20.188 -6.875 1 93.12 49 SER A N 1
ATOM 365 C CA . SER A 1 49 ? 32.438 21.156 -7.418 1 93.12 49 SER A CA 1
ATOM 366 C C . SER A 1 49 ? 31.891 21.797 -8.695 1 93.12 49 SER A C 1
ATOM 368 O O . SER A 1 49 ? 32.438 22.812 -9.148 1 93.12 49 SER A O 1
ATOM 370 N N . HIS A 1 50 ? 30.906 21.203 -9.258 1 94.5 50 HIS A N 1
ATOM 371 C CA . HIS A 1 50 ? 30.328 21.781 -10.469 1 94.5 50 HIS A CA 1
ATOM 372 C C . HIS A 1 50 ? 29.734 23.156 -10.203 1 94.5 50 HIS A C 1
ATOM 374 O O . HIS A 1 50 ? 29.094 23.359 -9.164 1 94.5 50 HIS A O 1
ATOM 380 N N . PRO A 1 51 ? 29.812 24.062 -11.109 1 92.44 51 PRO A N 1
ATOM 381 C CA . PRO A 1 51 ? 29.344 25.438 -10.898 1 92.44 51 PRO A CA 1
ATOM 382 C C . PRO A 1 51 ? 27.844 25.5 -10.609 1 92.44 51 PRO A C 1
ATOM 384 O O . PRO A 1 51 ? 27.406 26.391 -9.883 1 92.44 51 PRO A O 1
ATOM 387 N N . SER A 1 52 ? 27.109 24.641 -11.164 1 91.56 52 SER A N 1
ATOM 388 C CA . SER A 1 52 ? 25.656 24.641 -10.969 1 91.56 52 SER A CA 1
ATOM 389 C C . SER A 1 52 ? 25.297 24.281 -9.531 1 91.56 52 SER A C 1
ATOM 391 O O . SER A 1 52 ? 24.188 24.562 -9.078 1 91.56 52 SER A O 1
ATOM 393 N N . LEU A 1 53 ? 26.188 23.641 -8.805 1 92.88 53 LEU A N 1
ATOM 394 C CA . LEU A 1 53 ? 25.891 23.156 -7.465 1 92.88 53 LEU A CA 1
ATOM 395 C C . LEU A 1 53 ? 26.781 23.828 -6.422 1 92.88 53 LEU A C 1
ATOM 397 O O . LEU A 1 53 ? 26.484 23.766 -5.227 1 92.88 53 LEU A O 1
ATOM 401 N N . ASN A 1 54 ? 27.797 24.453 -6.871 1 88.88 54 ASN A N 1
ATOM 402 C CA . ASN A 1 54 ? 28.781 25.047 -5.965 1 88.88 54 ASN A CA 1
ATOM 403 C C . ASN A 1 54 ? 28.25 26.328 -5.324 1 88.88 54 ASN A C 1
ATOM 405 O O . ASN A 1 54 ? 28.562 27.422 -5.773 1 88.88 54 ASN A O 1
ATOM 409 N N . ASN A 1 55 ? 27.5 26.234 -4.305 1 87.44 55 ASN A N 1
ATOM 410 C CA . ASN A 1 55 ? 26.828 27.297 -3.566 1 87.44 55 ASN A CA 1
ATOM 411 C C . ASN A 1 55 ? 26.703 26.969 -2.084 1 87.44 55 ASN A C 1
ATOM 413 O O . ASN A 1 55 ? 26.328 25.844 -1.732 1 87.44 55 ASN A O 1
ATOM 417 N N . ASN A 1 56 ? 26.969 27.891 -1.289 1 87.56 56 ASN A N 1
ATOM 418 C CA . ASN A 1 56 ? 26.953 27.688 0.156 1 87.56 56 ASN A CA 1
ATOM 419 C C . ASN A 1 56 ? 25.547 27.484 0.68 1 87.56 56 ASN A C 1
ATOM 421 O O . ASN A 1 56 ? 25.359 27 1.801 1 87.56 56 ASN A O 1
ATOM 425 N N . GLU A 1 57 ? 24.609 27.766 -0.095 1 91.5 57 GLU A N 1
ATOM 426 C CA . GLU A 1 57 ? 23.219 27.625 0.324 1 91.5 57 GLU A CA 1
ATOM 427 C C . GLU A 1 57 ? 22.625 26.328 -0.207 1 91.5 57 GLU A C 1
ATOM 429 O O . GLU A 1 57 ? 21.406 26.109 -0.092 1 91.5 57 GLU A O 1
ATOM 434 N N . LEU A 1 58 ? 23.469 25.5 -0.777 1 95.19 58 LEU A N 1
ATOM 435 C CA . LEU A 1 58 ? 23 24.219 -1.277 1 95.19 58 LEU A CA 1
ATOM 436 C C . LEU A 1 58 ? 22.656 23.281 -0.124 1 95.19 58 LEU A C 1
ATOM 438 O O . LEU A 1 58 ? 23.5 23.031 0.746 1 95.19 58 LEU A O 1
ATOM 442 N N . VAL A 1 59 ? 21.453 22.734 -0.101 1 95.62 59 VAL A N 1
ATOM 443 C CA . VAL A 1 59 ? 21.047 21.891 1.025 1 95.62 59 VAL A CA 1
ATOM 444 C C . VAL A 1 59 ? 20.641 20.516 0.521 1 95.62 59 VAL A C 1
ATOM 446 O O . VAL A 1 59 ? 20.484 19.578 1.31 1 95.62 59 VAL A O 1
ATOM 449 N N . GLY A 1 60 ? 20.422 20.375 -0.735 1 96.88 60 GLY A N 1
ATOM 450 C CA . GLY A 1 60 ? 20.047 19.109 -1.349 1 96.88 60 GLY A CA 1
ATOM 451 C C . GLY A 1 60 ? 20.188 19.125 -2.859 1 96.88 60 GLY A C 1
ATOM 452 O O . GLY A 1 60 ? 20.5 20.156 -3.455 1 96.88 60 GLY A O 1
ATOM 453 N N . ILE A 1 61 ? 20.031 18 -3.451 1 97.31 61 ILE A N 1
ATOM 454 C CA . ILE A 1 61 ? 20.094 17.828 -4.902 1 97.31 61 ILE A CA 1
ATOM 455 C C . ILE A 1 61 ? 18.891 17.047 -5.387 1 97.31 61 ILE A C 1
ATOM 457 O O . ILE A 1 61 ? 18.609 15.945 -4.887 1 97.31 61 ILE A O 1
ATOM 461 N N . MET A 1 62 ? 18.172 17.625 -6.23 1 96.25 62 MET A N 1
ATOM 462 C CA . MET A 1 62 ? 17.078 16.891 -6.863 1 96.25 62 MET A CA 1
ATOM 463 C C . MET A 1 62 ? 17.594 16.078 -8.055 1 96.25 62 MET A C 1
ATOM 465 O O . MET A 1 62 ? 18.234 16.641 -8.953 1 96.25 62 MET A O 1
ATOM 469 N N . VAL A 1 63 ? 17.391 14.797 -8.039 1 96.38 63 VAL A N 1
ATOM 470 C CA . VAL A 1 63 ? 17.766 13.906 -9.133 1 96.38 63 VAL A CA 1
ATOM 471 C C . VAL A 1 63 ? 16.516 13.281 -9.734 1 96.38 63 VAL A C 1
ATOM 473 O O . VAL A 1 63 ? 15.82 12.492 -9.078 1 96.38 63 VAL A O 1
ATOM 476 N N . ASN A 1 64 ? 16.234 13.57 -10.969 1 94.62 64 ASN A N 1
ATOM 477 C CA . ASN A 1 64 ? 15.078 13.016 -11.672 1 94.62 64 ASN A CA 1
ATOM 478 C C . ASN A 1 64 ? 13.797 13.195 -10.859 1 94.62 64 ASN A C 1
ATOM 480 O O . ASN A 1 64 ? 13.039 12.242 -10.68 1 94.62 64 ASN A O 1
ATOM 484 N N . GLY A 1 65 ? 13.633 14.336 -10.219 1 92.75 65 GLY A N 1
ATOM 485 C CA . GLY A 1 65 ? 12.383 14.703 -9.562 1 92.75 65 GLY A CA 1
ATOM 486 C C . GLY A 1 65 ? 12.367 14.367 -8.078 1 92.75 65 GLY A C 1
ATOM 487 O O . GLY A 1 65 ? 11.461 14.781 -7.355 1 92.75 65 GLY A O 1
ATOM 488 N N . ARG A 1 66 ? 13.414 13.648 -7.621 1 95.38 66 ARG A N 1
ATOM 489 C CA . ARG A 1 66 ? 13.484 13.281 -6.211 1 95.38 66 ARG A CA 1
ATOM 490 C C . ARG A 1 66 ? 14.633 14.016 -5.516 1 95.38 66 ARG A C 1
ATOM 492 O O . ARG A 1 66 ? 15.734 14.117 -6.062 1 95.38 66 ARG A O 1
ATOM 499 N N . VAL A 1 67 ? 14.383 14.5 -4.328 1 96.56 67 VAL A N 1
ATOM 500 C CA . VAL A 1 67 ? 15.398 15.25 -3.592 1 96.56 67 VAL A CA 1
ATOM 501 C C . VAL A 1 67 ? 16.25 14.289 -2.76 1 96.56 67 VAL A C 1
ATOM 503 O O . VAL A 1 67 ? 15.711 13.398 -2.094 1 96.56 67 VAL A O 1
ATOM 506 N N . TYR A 1 68 ? 17.531 14.461 -2.846 1 97 68 TYR A N 1
ATOM 507 C CA . TYR A 1 68 ? 18.516 13.688 -2.088 1 97 68 TYR A CA 1
ATOM 508 C C . TYR A 1 68 ? 19.391 14.602 -1.242 1 97 68 TYR A C 1
ATOM 510 O O . TYR A 1 68 ? 19.516 15.789 -1.528 1 97 68 TYR A O 1
ATOM 518 N N . SER A 1 69 ? 19.906 13.953 -0.197 1 97.06 69 SER A N 1
ATOM 519 C CA . SER A 1 69 ? 21 14.617 0.514 1 97.06 69 SER A CA 1
ATOM 520 C C . SER A 1 69 ? 22.203 14.805 -0.388 1 97.06 69 SER A C 1
ATOM 522 O O . SER A 1 69 ? 22.406 14.039 -1.332 1 97.06 69 SER A O 1
ATOM 524 N N . THR A 1 70 ? 22.984 15.773 -0.055 1 96.31 70 THR A N 1
ATOM 525 C CA . THR A 1 70 ? 24.234 15.969 -0.804 1 96.31 70 THR A CA 1
ATOM 526 C C . THR A 1 70 ? 25.203 14.812 -0.555 1 96.31 70 THR A C 1
ATOM 528 O O . THR A 1 70 ? 26.156 14.633 -1.303 1 96.31 70 THR A O 1
ATOM 531 N N . ASN A 1 71 ? 24.922 14.016 0.443 1 94.62 71 ASN A N 1
ATOM 532 C CA . ASN A 1 71 ? 25.797 12.898 0.794 1 94.62 71 ASN A CA 1
ATOM 533 C C . ASN A 1 71 ? 25.219 11.57 0.315 1 94.62 71 ASN A C 1
ATOM 535 O O . ASN A 1 71 ? 25.719 10.5 0.658 1 94.62 71 ASN A O 1
ATOM 539 N N . ALA A 1 72 ? 24.188 11.641 -0.411 1 95.12 72 ALA A N 1
ATOM 540 C CA . ALA A 1 72 ? 23.531 10.414 -0.869 1 95.12 72 ALA A CA 1
ATOM 541 C C . ALA A 1 72 ? 24.25 9.836 -2.086 1 95.12 72 ALA A C 1
ATOM 543 O O . ALA A 1 72 ? 25.078 10.508 -2.703 1 95.12 72 ALA A O 1
ATOM 544 N N . SER A 1 73 ? 23.969 8.57 -2.375 1 94.44 73 SER A N 1
ATOM 545 C CA . SER A 1 73 ? 24.406 7.898 -3.596 1 94.44 73 SER A CA 1
ATOM 546 C C . SER A 1 73 ? 23.234 7.523 -4.477 1 94.44 73 SER A C 1
ATOM 548 O O . SER A 1 73 ? 22.156 7.172 -3.971 1 94.44 73 SER A O 1
ATOM 550 N N . ILE A 1 74 ? 23.406 7.656 -5.742 1 94.62 74 ILE A N 1
ATOM 551 C CA . ILE A 1 74 ? 22.375 7.25 -6.684 1 94.62 74 ILE A CA 1
ATOM 552 C C . ILE A 1 74 ? 22.922 6.176 -7.621 1 94.62 74 ILE A C 1
ATOM 554 O O . ILE A 1 74 ? 24.141 6.094 -7.84 1 94.62 74 ILE A O 1
ATOM 558 N N . ASN A 1 75 ? 22.031 5.305 -8.117 1 93.25 75 ASN A N 1
ATOM 559 C CA . ASN A 1 75 ? 22.438 4.18 -8.961 1 93.25 75 ASN A CA 1
ATOM 560 C C . ASN A 1 75 ? 21.594 4.102 -10.227 1 93.25 75 ASN A C 1
ATOM 562 O O . ASN A 1 75 ? 21.031 3.055 -10.539 1 93.25 75 ASN A O 1
ATOM 566 N N . VAL A 1 76 ? 21.516 5.207 -10.93 1 92.94 76 VAL A N 1
ATOM 567 C CA . VAL A 1 76 ? 20.75 5.234 -12.164 1 92.94 76 VAL A CA 1
ATOM 568 C C . VAL A 1 76 ? 21.672 5.59 -13.336 1 92.94 76 VAL A C 1
ATOM 570 O O . VAL A 1 76 ? 22.797 6.047 -13.133 1 92.94 76 VAL A O 1
ATOM 573 N N . GLY A 1 77 ? 21.203 5.375 -14.547 1 91.62 77 GLY A N 1
ATOM 574 C CA . GLY A 1 77 ? 22.016 5.641 -15.734 1 91.62 77 GLY A CA 1
ATOM 575 C C . GLY A 1 77 ? 21.906 7.078 -16.219 1 91.62 77 GLY A C 1
ATOM 576 O O . GLY A 1 77 ? 22.875 7.633 -16.734 1 91.62 77 GLY A O 1
ATOM 577 N N . LEU A 1 78 ? 20.812 7.641 -16.094 1 93.31 78 LEU A N 1
ATOM 578 C CA . LEU A 1 78 ? 20.562 9.031 -16.453 1 93.31 78 LEU A CA 1
ATOM 579 C C . LEU A 1 78 ? 20.078 9.82 -15.242 1 93.31 78 LEU A C 1
ATOM 581 O O . LEU A 1 78 ? 19.094 9.445 -14.594 1 93.31 78 LEU A O 1
ATOM 585 N N . ALA A 1 79 ? 20.828 10.828 -14.969 1 95.56 79 ALA A N 1
ATOM 586 C CA . ALA A 1 79 ? 20.484 11.648 -13.812 1 95.56 79 ALA A CA 1
ATOM 587 C C . ALA A 1 79 ? 20.406 13.125 -14.188 1 95.56 79 ALA A C 1
ATOM 589 O O . ALA A 1 79 ? 21.422 13.742 -14.531 1 95.56 79 ALA A O 1
ATOM 590 N N . ASN A 1 80 ? 19.281 13.688 -14.227 1 95.12 80 ASN A N 1
ATOM 591 C CA . ASN A 1 80 ? 19.109 15.133 -14.281 1 95.12 80 ASN A CA 1
ATOM 592 C C . ASN A 1 80 ? 19.172 15.758 -12.891 1 95.12 80 ASN A C 1
ATOM 594 O O . ASN A 1 80 ? 18.359 15.43 -12.023 1 95.12 80 ASN A O 1
ATOM 598 N N . VAL A 1 81 ? 20.094 16.688 -12.758 1 96.31 81 VAL A N 1
ATOM 599 C CA . VAL A 1 81 ? 20.359 17.188 -11.414 1 96.31 81 VAL A CA 1
ATOM 600 C C . VAL A 1 81 ? 19.969 18.656 -11.312 1 96.31 81 VAL A C 1
ATOM 602 O O . VAL A 1 81 ? 20.297 19.469 -12.188 1 96.31 81 VAL A O 1
ATOM 605 N N . VAL A 1 82 ? 19.25 19.047 -10.273 1 95.38 82 VAL A N 1
ATOM 606 C CA . VAL A 1 82 ? 18.828 20.406 -9.953 1 95.38 82 VAL A CA 1
ATOM 607 C C . VAL A 1 82 ? 19.172 20.719 -8.508 1 95.38 82 VAL A C 1
ATOM 609 O O . VAL A 1 82 ? 18.875 19.938 -7.602 1 95.38 82 VAL A O 1
ATOM 612 N N . PRO A 1 83 ? 19.844 21.859 -8.297 1 96.44 83 PRO A N 1
ATOM 613 C CA . PRO A 1 83 ? 20.156 22.219 -6.91 1 96.44 83 PRO A CA 1
ATOM 614 C C . PRO A 1 83 ? 18.922 22.547 -6.082 1 96.44 83 PRO A C 1
ATOM 616 O O . PRO A 1 83 ? 17.969 23.141 -6.605 1 96.44 83 PRO A O 1
ATOM 619 N N . VAL A 1 84 ? 18.922 22.172 -4.832 1 96.06 84 VAL A N 1
ATOM 620 C CA . VAL A 1 84 ? 17.953 22.609 -3.838 1 96.06 84 VAL A CA 1
ATOM 621 C C . VAL A 1 84 ? 18.625 23.562 -2.848 1 96.06 84 VAL A C 1
ATOM 623 O O . VAL A 1 84 ? 19.469 23.156 -2.055 1 96.06 84 VAL A O 1
ATOM 626 N N . PHE A 1 85 ? 18.156 24.781 -2.863 1 93.81 85 PHE A N 1
ATOM 627 C CA . PHE A 1 85 ? 18.781 25.797 -2.031 1 93.81 85 PHE A CA 1
ATOM 628 C C . PHE A 1 85 ? 17.969 26.062 -0.777 1 93.81 85 PHE A C 1
ATOM 630 O O . PHE A 1 85 ? 16.781 25.688 -0.714 1 93.81 85 PHE A O 1
ATOM 637 N N . LEU A 1 86 ? 18.516 26.656 0.146 1 91.19 86 LEU A N 1
ATOM 638 C CA . LEU A 1 86 ? 17.938 26.906 1.46 1 91.19 86 LEU A CA 1
ATOM 639 C C . LEU A 1 86 ? 16.672 27.75 1.343 1 91.19 86 LEU A C 1
ATOM 641 O O . LEU A 1 86 ? 15.719 27.547 2.092 1 91.19 86 LEU A O 1
ATOM 645 N N . ASN A 1 87 ? 16.609 28.672 0.43 1 87.12 87 ASN A N 1
ATOM 646 C CA . ASN A 1 87 ? 15.516 29.625 0.328 1 87.12 87 ASN A CA 1
ATOM 647 C C . ASN A 1 87 ? 14.328 29.047 -0.44 1 87.12 87 ASN A C 1
ATOM 649 O O . ASN A 1 87 ? 13.383 29.766 -0.763 1 87.12 87 ASN A O 1
ATOM 653 N N . SER A 1 88 ? 14.383 27.766 -0.658 1 85.94 88 SER A N 1
ATOM 654 C CA . SER A 1 88 ? 13.25 27.078 -1.272 1 85.94 88 SER A CA 1
ATOM 655 C C . SER A 1 88 ? 12.391 26.391 -0.224 1 85.94 88 SER A C 1
ATOM 657 O O . SER A 1 88 ? 12.812 26.219 0.922 1 85.94 88 SER A O 1
ATOM 659 N N . TYR A 1 89 ? 11.141 26.062 -0.56 1 82.31 89 TYR A N 1
ATOM 660 C CA . TYR A 1 89 ? 10.234 25.344 0.326 1 82.31 89 TYR A CA 1
ATOM 661 C C . TYR A 1 89 ? 10.883 24.047 0.822 1 82.31 89 TYR A C 1
ATOM 663 O O . TYR A 1 89 ? 10.859 23.766 2.021 1 82.31 89 TYR A O 1
ATOM 671 N N . GLU A 1 90 ? 11.453 23.312 -0.086 1 89.44 90 GLU A N 1
ATOM 672 C CA . GLU A 1 90 ? 12.117 22.062 0.281 1 89.44 90 GLU A CA 1
ATOM 673 C C . GLU A 1 90 ? 13.367 22.328 1.114 1 89.44 90 GLU A C 1
ATOM 675 O O . GLU A 1 90 ? 13.703 21.547 2.004 1 89.44 90 GLU A O 1
ATOM 680 N N . GLY A 1 91 ? 14.031 23.406 0.75 1 91.31 91 GLY A N 1
ATOM 681 C CA . GLY A 1 91 ? 15.227 23.75 1.498 1 91.31 91 GLY A CA 1
ATOM 682 C C . GLY A 1 91 ? 14.953 24 2.969 1 91.31 91 GLY A C 1
ATOM 683 O O . GLY A 1 91 ? 15.68 23.5 3.834 1 91.31 91 GLY A O 1
ATOM 684 N N . PHE A 1 92 ? 13.906 24.688 3.275 1 89.06 92 PHE A N 1
ATOM 685 C CA . PHE A 1 92 ? 13.539 24.969 4.66 1 89.06 92 PHE A CA 1
ATOM 686 C C . PHE A 1 92 ? 13.117 23.688 5.371 1 89.06 92 PHE A C 1
ATOM 688 O O . PHE A 1 92 ? 13.391 23.516 6.562 1 89.06 92 PHE A O 1
ATOM 695 N N . SER A 1 93 ? 12.445 22.891 4.656 1 91.06 93 SER A N 1
ATOM 696 C CA . SER A 1 93 ? 12.023 21.609 5.227 1 91.06 93 SER A CA 1
ATOM 697 C C . SER A 1 93 ? 13.227 20.766 5.621 1 91.06 93 SER A C 1
ATOM 699 O O . SER A 1 93 ? 13.25 20.156 6.699 1 91.06 93 SER A O 1
ATOM 701 N N . ILE A 1 94 ? 14.219 20.703 4.754 1 95.44 94 ILE A N 1
ATOM 702 C CA . ILE A 1 94 ? 15.438 19.953 5.035 1 95.44 94 ILE A CA 1
ATOM 703 C C . ILE A 1 94 ? 16.156 20.547 6.246 1 95.44 94 ILE A C 1
ATOM 705 O O . ILE A 1 94 ? 16.641 19.828 7.105 1 95.44 94 ILE A O 1
ATOM 709 N N . TYR A 1 95 ? 16.172 21.891 6.266 1 94 95 TYR A N 1
ATOM 710 C CA . TYR A 1 95 ? 16.797 22.609 7.387 1 94 95 TYR A CA 1
ATOM 711 C C . TYR A 1 95 ? 16.156 22.203 8.703 1 94 95 TYR A C 1
ATOM 713 O O . TYR A 1 95 ? 16.844 21.828 9.656 1 94 95 TYR A O 1
ATOM 721 N N . ARG A 1 96 ? 14.875 22.25 8.789 1 93.25 96 ARG A N 1
ATOM 722 C CA . ARG A 1 96 ? 14.141 21.938 10.008 1 93.25 96 ARG A CA 1
ATOM 723 C C . ARG A 1 96 ? 14.367 20.484 10.438 1 93.25 96 ARG A C 1
ATOM 725 O O . ARG A 1 96 ? 14.633 20.219 11.609 1 93.25 96 ARG A O 1
ATOM 732 N N . ARG A 1 97 ? 14.289 19.578 9.547 1 95.5 97 ARG A N 1
ATOM 733 C CA . ARG A 1 97 ? 14.469 18.172 9.875 1 95.5 97 ARG A CA 1
ATOM 734 C C . ARG A 1 97 ? 15.891 17.906 10.359 1 95.5 97 ARG A C 1
ATOM 736 O O . ARG A 1 97 ? 16.094 17.094 11.266 1 95.5 97 ARG A O 1
ATOM 743 N N . SER A 1 98 ? 16.781 18.547 9.672 1 97.81 98 SER A N 1
ATOM 744 C CA . SER A 1 98 ? 18.172 18.359 10.062 1 97.81 98 SER A CA 1
ATOM 745 C C . SER A 1 98 ? 18.453 18.938 11.445 1 97.81 98 SER A C 1
ATOM 747 O O . SER A 1 98 ? 19.25 18.406 12.211 1 97.81 98 SER A O 1
ATOM 749 N N . LEU A 1 99 ? 17.781 20.047 11.711 1 96.44 99 LEU A N 1
ATOM 750 C CA . LEU A 1 99 ? 17.906 20.641 13.031 1 96.44 99 LEU A CA 1
ATOM 751 C C . LEU A 1 99 ? 17.375 19.688 14.102 1 96.44 99 LEU A C 1
ATOM 753 O O . LEU A 1 99 ? 17.938 19.594 15.195 1 96.44 99 LEU A O 1
ATOM 757 N N . VAL A 1 100 ? 16.312 19.031 13.82 1 97.19 100 VAL A N 1
ATOM 758 C CA . VAL A 1 100 ? 15.766 18.031 14.734 1 97.19 100 VAL A CA 1
ATOM 759 C C . VAL A 1 100 ? 16.781 16.906 14.953 1 97.19 100 VAL A C 1
ATOM 761 O O . VAL A 1 100 ? 16.938 16.422 16.062 1 97.19 100 VAL A O 1
ATOM 764 N N . MET A 1 101 ? 17.422 16.469 13.883 1 98 101 MET A N 1
ATOM 765 C CA . MET A 1 101 ? 18.469 15.445 13.992 1 98 101 MET A CA 1
ATOM 766 C C . MET A 1 101 ? 19.578 15.906 14.93 1 98 101 MET A C 1
ATOM 768 O O . MET A 1 101 ? 20.031 15.133 15.773 1 98 101 MET A O 1
ATOM 772 N N . VAL A 1 102 ? 20 17.141 14.766 1 98.31 102 VAL A N 1
ATOM 773 C CA . VAL A 1 102 ? 21.047 17.703 15.617 1 98.31 102 VAL A CA 1
ATOM 774 C C . VAL A 1 102 ? 20.562 17.75 17.062 1 98.31 102 VAL A C 1
ATOM 776 O O . VAL A 1 102 ? 21.297 17.391 17.984 1 98.31 102 VAL A O 1
ATOM 779 N N . PHE A 1 103 ? 19.375 18.219 17.328 1 97.56 103 PHE A N 1
ATOM 780 C CA . PHE A 1 103 ? 18.797 18.266 18.656 1 97.56 103 PHE A CA 1
ATOM 781 C C . PHE A 1 103 ? 18.766 16.875 19.281 1 97.56 103 PHE A C 1
ATOM 783 O O . PHE A 1 103 ? 19.188 16.703 20.422 1 97.56 103 PHE A O 1
ATOM 790 N N . ALA A 1 104 ? 18.203 15.914 18.531 1 97.12 104 ALA A N 1
ATOM 791 C CA . ALA A 1 104 ? 18.094 14.547 19.031 1 97.12 104 ALA A CA 1
ATOM 792 C C . ALA A 1 104 ? 19.453 13.984 19.422 1 97.12 104 ALA A C 1
ATOM 794 O O . ALA A 1 104 ? 19.594 13.359 20.469 1 97.12 104 ALA A O 1
ATOM 795 N N . THR A 1 105 ? 20.453 14.195 18.562 1 97.69 105 THR A N 1
ATOM 796 C CA . THR A 1 105 ? 21.812 13.734 18.828 1 97.69 105 THR A CA 1
ATOM 797 C C . THR A 1 105 ? 22.375 14.406 20.078 1 97.69 105 THR A C 1
ATOM 799 O O . THR A 1 105 ? 22.938 13.742 20.938 1 97.69 105 THR A O 1
ATOM 802 N N . ALA A 1 106 ? 22.172 15.711 20.188 1 97.88 106 ALA A N 1
ATOM 803 C CA . ALA A 1 106 ? 22.656 16.469 21.344 1 97.88 106 ALA A CA 1
ATOM 804 C C . ALA A 1 106 ? 22 15.992 22.625 1 97.88 106 ALA A C 1
ATOM 806 O O . ALA A 1 106 ? 22.672 15.82 23.641 1 97.88 106 ALA A O 1
ATOM 807 N N . ALA A 1 107 ? 20.688 15.859 22.578 1 96.44 107 ALA A N 1
ATOM 808 C CA . ALA A 1 107 ? 19.953 15.406 23.766 1 96.44 107 ALA A CA 1
ATOM 809 C C . ALA A 1 107 ? 20.453 14.039 24.219 1 96.44 107 ALA A C 1
ATOM 811 O O . ALA A 1 107 ? 20.641 13.805 25.422 1 96.44 107 ALA A O 1
ATOM 812 N N . TYR A 1 108 ? 20.688 13.164 23.312 1 95.44 108 TYR A N 1
ATOM 813 C CA . TYR A 1 108 ? 21.156 11.82 23.641 1 95.44 108 TYR A CA 1
ATOM 814 C C . TYR A 1 108 ? 22.562 11.859 24.203 1 95.44 108 TYR A C 1
ATOM 816 O O . TYR A 1 108 ? 22.891 11.156 25.156 1 95.44 108 TYR A O 1
ATOM 824 N N . MET A 1 109 ? 23.438 12.609 23.609 1 95.94 109 MET A N 1
ATOM 825 C CA . MET A 1 109 ? 24.828 12.703 24.031 1 95.94 109 MET A CA 1
ATOM 826 C C . MET A 1 109 ? 24.922 13.305 25.438 1 95.94 109 MET A C 1
ATOM 828 O O . MET A 1 109 ? 25.859 12.984 26.188 1 95.94 109 MET A O 1
ATOM 832 N N . THR A 1 110 ? 23.984 14.117 25.75 1 96.19 110 THR A N 1
ATOM 833 C CA . THR A 1 110 ? 24.031 14.82 27.031 1 96.19 110 THR A CA 1
ATOM 834 C C . THR A 1 110 ? 23.375 13.984 28.125 1 96.19 110 THR A C 1
ATOM 836 O O . THR A 1 110 ? 23.891 13.898 29.25 1 96.19 110 THR A O 1
ATOM 839 N N . TYR A 1 111 ? 22.234 13.344 27.781 1 94.56 111 TYR A N 1
ATOM 840 C CA . TYR A 1 111 ? 21.453 12.75 28.859 1 94.56 111 TYR A CA 1
ATOM 841 C C . TYR A 1 111 ? 21.188 11.273 28.594 1 94.56 111 TYR A C 1
ATOM 843 O O . TYR A 1 111 ? 20.562 10.586 29.406 1 94.56 111 TYR A O 1
ATOM 851 N N . GLY A 1 112 ? 21.625 10.781 27.5 1 92.56 112 GLY A N 1
ATOM 852 C CA . GLY A 1 112 ? 21.438 9.375 27.172 1 92.56 112 GLY A CA 1
ATOM 853 C C . GLY A 1 112 ? 19.969 8.961 27.156 1 92.56 112 GLY A C 1
ATOM 854 O O . GLY A 1 112 ? 19.141 9.594 26.5 1 92.56 112 GLY A O 1
ATOM 855 N N . THR A 1 113 ? 19.734 7.91 27.938 1 89.81 113 THR A N 1
ATOM 856 C CA . THR A 1 113 ? 18.375 7.371 27.984 1 89.81 113 THR A CA 1
ATOM 857 C C . THR A 1 113 ? 17.672 7.793 29.266 1 89.81 113 THR A C 1
ATOM 859 O O . THR A 1 113 ? 16.719 7.141 29.688 1 89.81 113 THR A O 1
ATOM 862 N N . LYS A 1 114 ? 18.094 8.781 29.859 1 85.56 114 LYS A N 1
ATOM 863 C CA . LYS A 1 114 ? 17.547 9.227 31.125 1 85.56 114 LYS A CA 1
ATOM 864 C C . LYS A 1 114 ? 16.062 9.531 31.016 1 85.56 114 LYS A C 1
ATOM 866 O O . LYS A 1 114 ? 15.266 9.086 31.844 1 85.56 114 LYS A O 1
ATOM 871 N N . PHE A 1 115 ? 15.625 10.281 30.125 1 79.81 115 PHE A N 1
ATOM 872 C CA . PHE A 1 115 ? 14.203 10.57 30.016 1 79.81 115 PHE A CA 1
ATOM 873 C C . PHE A 1 115 ? 13.734 10.43 28.578 1 79.81 115 PHE A C 1
ATOM 875 O O . PHE A 1 115 ? 12.539 10.266 28.312 1 79.81 115 PHE A O 1
ATOM 882 N N . GLY A 1 116 ? 14.523 10.336 27.688 1 86.25 116 GLY A N 1
ATOM 883 C CA . GLY A 1 116 ? 14.078 10.32 26.312 1 86.25 116 GLY A CA 1
ATOM 884 C C . GLY A 1 116 ? 13.352 11.586 25.906 1 86.25 116 GLY A C 1
ATOM 885 O O . GLY A 1 116 ? 12.875 12.336 26.75 1 86.25 116 GLY A O 1
ATOM 886 N N . VAL A 1 117 ? 13.18 11.922 24.609 1 92.69 117 VAL A N 1
ATOM 887 C CA . VAL A 1 117 ? 12.516 13.125 24.125 1 92.69 117 VAL A CA 1
ATOM 888 C C . VAL A 1 117 ? 11.656 12.789 22.906 1 92.69 117 VAL A C 1
ATOM 890 O O . VAL A 1 117 ? 11.984 11.883 22.141 1 92.69 117 VAL A O 1
ATOM 893 N N . THR A 1 118 ? 10.492 13.492 22.781 1 92.69 118 THR A N 1
ATOM 894 C CA . THR A 1 118 ? 9.602 13.359 21.625 1 92.69 118 THR A CA 1
ATOM 895 C C . THR A 1 118 ? 9.273 14.719 21.031 1 92.69 118 THR A C 1
ATOM 897 O O . THR A 1 118 ? 8.906 15.648 21.766 1 92.69 118 THR A O 1
ATOM 900 N N . VAL A 1 119 ? 9.477 14.844 19.734 1 93.19 119 VAL A N 1
ATOM 901 C CA . VAL A 1 119 ? 9.031 16.016 19 1 93.19 119 VAL A CA 1
ATOM 902 C C . VAL A 1 119 ? 7.582 15.828 18.547 1 93.19 119 VAL A C 1
ATOM 904 O O . VAL A 1 119 ? 7.27 14.875 17.844 1 93.19 119 VAL A O 1
ATOM 907 N N . GLU A 1 120 ? 6.676 16.688 18.766 1 86.12 120 GLU A N 1
ATOM 908 C CA . GLU A 1 120 ? 5.27 16.312 18.672 1 86.12 120 GLU A CA 1
ATOM 909 C C . GLU A 1 120 ? 4.539 17.203 17.672 1 86.12 120 GLU A C 1
ATOM 911 O O . GLU A 1 120 ? 3.646 16.75 16.953 1 86.12 120 GLU A O 1
ATOM 916 N N . HIS A 1 121 ? 4.641 18.484 17.719 1 83.19 121 HIS A N 1
ATOM 917 C CA . HIS A 1 121 ? 3.838 19.297 16.812 1 83.19 121 HIS A CA 1
ATOM 918 C C . HIS A 1 121 ? 4.484 20.656 16.562 1 83.19 121 HIS A C 1
ATOM 920 O O . HIS A 1 121 ? 5.41 21.047 17.266 1 83.19 121 HIS A O 1
ATOM 926 N N . HIS A 1 122 ? 3.938 21.156 15.555 1 81.38 122 HIS A N 1
ATOM 927 C CA . HIS A 1 122 ? 4.395 22.484 15.133 1 81.38 122 HIS A CA 1
ATOM 928 C C . HIS A 1 122 ? 3.592 23.578 15.82 1 81.38 122 HIS A C 1
ATOM 930 O O . HIS A 1 122 ? 2.369 23.484 15.938 1 81.38 122 HIS A O 1
ATOM 936 N N . VAL A 1 123 ? 4.27 24.547 16.391 1 72.69 123 VAL A N 1
ATOM 937 C CA . VAL A 1 123 ? 3.664 25.75 16.953 1 72.69 123 VAL A CA 1
ATOM 938 C C . VAL A 1 123 ? 4.398 26.984 16.438 1 72.69 123 VAL A C 1
ATOM 940 O O . VAL A 1 123 ? 5.578 27.172 16.734 1 72.69 123 VAL A O 1
ATOM 943 N N . ASN A 1 124 ? 3.715 27.734 15.664 1 68.94 124 ASN A N 1
ATOM 944 C CA . ASN A 1 124 ? 4.27 28.969 15.109 1 68.94 124 ASN A CA 1
ATOM 945 C C . ASN A 1 124 ? 5.566 28.688 14.344 1 68.94 124 ASN A C 1
ATOM 947 O O . ASN A 1 124 ? 5.559 28.031 13.312 1 68.94 124 ASN A O 1
ATOM 951 N N . ASN A 1 125 ? 6.668 29.141 14.945 1 74.75 125 ASN A N 1
ATOM 952 C CA . ASN A 1 125 ? 7.953 29 14.266 1 74.75 125 ASN A CA 1
ATOM 953 C C . ASN A 1 125 ? 8.828 27.953 14.945 1 74.75 125 ASN A C 1
ATOM 955 O O . ASN A 1 125 ? 10.055 28.062 14.945 1 74.75 125 ASN A O 1
ATOM 959 N N . GLY A 1 126 ? 8.078 27 15.5 1 84.44 126 GLY A N 1
ATOM 960 C CA . GLY A 1 126 ? 8.906 26 16.172 1 84.44 126 GLY A CA 1
ATOM 961 C C . GLY A 1 126 ? 8.188 24.688 16.406 1 84.44 126 GLY A C 1
ATOM 962 O O . GLY A 1 126 ? 7.004 24.547 16.078 1 84.44 126 GLY A O 1
ATOM 963 N N . TYR A 1 127 ? 8.992 23.719 16.875 1 89.69 127 TYR A N 1
ATOM 964 C CA . TYR A 1 127 ? 8.469 22.422 17.25 1 89.69 127 TYR A CA 1
ATOM 965 C C . TYR A 1 127 ? 8.438 22.25 18.766 1 89.69 127 TYR A C 1
ATOM 967 O O . TYR A 1 127 ? 9.352 22.688 19.453 1 89.69 127 TYR A O 1
ATOM 975 N N . CYS A 1 128 ? 7.355 21.672 19.266 1 87.88 128 CYS A N 1
ATOM 976 C CA . CYS A 1 128 ? 7.219 21.359 20.688 1 87.88 128 CYS A CA 1
ATOM 977 C C . CYS A 1 128 ? 7.855 20.016 21.031 1 87.88 128 CYS A C 1
ATOM 979 O O . CYS A 1 128 ? 7.633 19.031 20.328 1 87.88 128 CYS A O 1
ATOM 981 N N . ILE A 1 129 ? 8.641 20.016 22.094 1 92.31 129 ILE A N 1
ATOM 982 C CA . ILE A 1 129 ? 9.359 18.812 22.516 1 92.31 129 ILE A CA 1
ATOM 983 C C . ILE A 1 129 ? 8.984 18.469 23.953 1 92.31 129 ILE A C 1
ATOM 985 O O . ILE A 1 129 ? 9 19.344 24.828 1 92.31 129 ILE A O 1
ATOM 989 N N . ASN A 1 130 ? 8.711 17.234 24.172 1 89.44 130 ASN A N 1
ATOM 990 C CA . ASN A 1 130 ? 8.367 16.797 25.516 1 89.44 130 ASN A CA 1
ATOM 991 C C . ASN A 1 130 ? 9.25 15.625 25.969 1 89.44 130 ASN A C 1
ATOM 993 O O . ASN A 1 130 ? 9.789 14.898 25.125 1 89.44 130 ASN A O 1
ATOM 997 N N . LYS A 1 131 ? 9.352 15.523 27.281 1 90.5 131 LYS A N 1
ATOM 998 C CA . LYS A 1 131 ? 10 14.344 27.844 1 90.5 131 LYS A CA 1
ATOM 999 C C . LYS A 1 131 ? 9.07 13.133 27.797 1 90.5 131 LYS A C 1
ATOM 1001 O O . LYS A 1 131 ? 7.863 13.266 28.031 1 90.5 131 LYS A O 1
ATOM 1006 N N . SER A 1 132 ? 9.688 12.031 27.578 1 83.88 132 SER A N 1
ATOM 1007 C CA . SER A 1 132 ? 8.891 10.812 27.5 1 83.88 132 SER A CA 1
ATOM 1008 C C . SER A 1 132 ? 8.281 10.461 28.844 1 83.88 132 SER A C 1
ATOM 1010 O O . SER A 1 132 ? 7.262 9.766 28.906 1 83.88 132 SER A O 1
ATOM 1012 N N . ASP A 1 133 ? 8.875 10.922 29.875 1 80.38 133 ASP A N 1
ATOM 1013 C CA . ASP A 1 133 ? 8.383 10.586 31.203 1 80.38 133 ASP A CA 1
ATOM 1014 C C . ASP A 1 133 ? 7.34 11.594 31.688 1 80.38 133 ASP A C 1
ATOM 1016 O O . ASP A 1 133 ? 6.809 11.477 32.781 1 80.38 133 ASP A O 1
ATOM 1020 N N . GLY A 1 134 ? 7.047 12.562 30.922 1 78.62 134 GLY A N 1
ATOM 1021 C CA . GLY A 1 134 ? 5.984 13.508 31.219 1 78.62 134 GLY A CA 1
ATOM 1022 C C . GLY A 1 134 ? 6.445 14.664 32.094 1 78.62 134 GLY A C 1
ATOM 1023 O O . GLY A 1 134 ? 5.695 15.617 32.312 1 78.62 134 GLY A O 1
ATOM 1024 N N . LYS A 1 135 ? 7.695 14.703 32.5 1 85.69 135 LYS A N 1
ATOM 1025 C CA . LYS A 1 135 ? 8.227 15.766 33.344 1 85.69 135 LYS A CA 1
ATOM 1026 C C . LYS A 1 135 ? 8.594 17 32.531 1 85.69 135 LYS A C 1
ATOM 1028 O O . LYS A 1 135 ? 8.727 16.906 31.297 1 85.69 135 LYS A O 1
ATOM 1033 N N . GLU A 1 136 ? 8.742 18.078 33.219 1 88.69 136 GLU A N 1
ATOM 1034 C CA . GLU A 1 136 ? 9.086 19.328 32.562 1 88.69 136 GLU A CA 1
ATOM 1035 C C . GLU A 1 136 ? 10.594 19.469 32.375 1 88.69 136 GLU A C 1
ATOM 1037 O O . GLU A 1 136 ? 11.367 18.906 33.188 1 88.69 136 GLU A O 1
ATOM 1042 N N . PHE A 1 137 ? 10.961 20.188 31.391 1 92.38 137 PHE A N 1
ATOM 1043 C CA . PHE A 1 137 ? 12.375 20.516 31.203 1 92.38 137 PHE A CA 1
ATOM 1044 C C . PHE A 1 137 ? 12.805 21.625 32.125 1 92.38 137 PHE A C 1
ATOM 1046 O O . PHE A 1 137 ? 12.047 22.562 32.406 1 92.38 137 PHE A O 1
ATOM 1053 N N . THR A 1 138 ? 14.023 21.562 32.625 1 91.69 138 THR A N 1
ATOM 1054 C CA . THR A 1 138 ? 14.625 22.672 33.344 1 91.69 138 THR A CA 1
ATOM 1055 C C . THR A 1 138 ? 15.438 23.562 32.438 1 91.69 138 THR A C 1
ATOM 1057 O O . THR A 1 138 ? 15.82 23.156 31.328 1 91.69 138 THR A O 1
ATOM 1060 N N . GLU A 1 139 ? 15.672 24.766 32.938 1 92.94 139 GLU A N 1
ATOM 1061 C CA . GLU A 1 139 ? 16.516 25.688 32.156 1 92.94 139 GLU A CA 1
ATOM 1062 C C . GLU A 1 139 ? 17.922 25.125 31.969 1 92.94 139 GLU A C 1
ATOM 1064 O O . GLU A 1 139 ? 18.531 25.344 30.922 1 92.94 139 GLU A O 1
ATOM 1069 N N . GLU A 1 140 ? 18.359 24.516 32.938 1 95.19 140 GLU A N 1
ATOM 1070 C CA . GLU A 1 140 ? 19.703 23.922 32.875 1 95.19 140 GLU A CA 1
ATOM 1071 C C . GLU A 1 140 ? 19.766 22.828 31.797 1 95.19 140 GLU A C 1
ATOM 1073 O O . GLU A 1 140 ? 20.719 22.766 31.031 1 95.19 140 GLU A O 1
ATOM 1078 N N . GLU A 1 141 ? 18.797 22.016 31.828 1 94.56 141 GLU A N 1
ATOM 1079 C CA . GLU A 1 141 ? 18.734 20.969 30.828 1 94.56 141 GLU A CA 1
ATOM 1080 C C . GLU A 1 141 ? 18.672 21.547 29.422 1 94.56 141 GLU A C 1
ATOM 1082 O O . GLU A 1 141 ? 19.359 21.062 28.516 1 94.56 141 GLU A O 1
ATOM 1087 N N . CYS A 1 142 ? 17.859 22.516 29.25 1 95.25 142 CYS A N 1
ATOM 1088 C CA . CYS A 1 142 ? 17.703 23.188 27.969 1 95.25 142 CYS A CA 1
ATOM 1089 C C . CYS A 1 142 ? 19.016 23.797 27.5 1 95.25 142 CYS A C 1
ATOM 1091 O O . CYS A 1 142 ? 19.422 23.594 26.359 1 95.25 142 CYS A O 1
ATOM 1093 N N . ASN A 1 143 ? 19.656 24.484 28.406 1 96.5 143 ASN A N 1
ATOM 1094 C CA . ASN A 1 143 ? 20.906 25.156 28.062 1 96.5 143 ASN A CA 1
ATOM 1095 C C . ASN A 1 143 ? 22 24.156 27.719 1 96.5 143 ASN A C 1
ATOM 1097 O O . ASN A 1 143 ? 22.828 24.391 26.844 1 96.5 143 ASN A O 1
ATOM 1101 N N . THR A 1 144 ? 22.016 23.125 28.438 1 97.31 144 THR A N 1
ATOM 1102 C CA . THR A 1 144 ? 23.031 22.094 28.188 1 97.31 144 THR A CA 1
ATOM 1103 C C . THR A 1 144 ? 22.844 21.5 26.797 1 97.31 144 THR A C 1
ATOM 1105 O O . THR A 1 144 ? 23.828 21.297 26.062 1 97.31 144 THR A O 1
ATOM 1108 N N . ILE A 1 145 ? 21.672 21.156 26.422 1 97.38 145 ILE A N 1
ATOM 1109 C CA . ILE A 1 145 ? 21.391 20.609 25.109 1 97.38 145 ILE A CA 1
ATOM 1110 C C . ILE A 1 145 ? 21.734 21.641 24.031 1 97.38 145 ILE A C 1
ATOM 1112 O O . ILE A 1 145 ? 22.328 21.297 23.016 1 97.38 145 ILE A O 1
ATOM 1116 N N . LYS A 1 146 ? 21.312 22.875 24.281 1 97.31 146 LYS A N 1
ATOM 1117 C CA . LYS A 1 146 ? 21.578 23.953 23.344 1 97.31 146 LYS A CA 1
ATOM 1118 C C . LYS A 1 146 ? 23.078 24.094 23.078 1 97.31 146 LYS A C 1
ATOM 1120 O O . LYS A 1 146 ? 23.5 24.266 21.938 1 97.31 146 LYS A O 1
ATOM 1125 N N . HIS A 1 147 ? 23.844 24.094 24.141 1 98 147 HIS A N 1
ATOM 1126 C CA . HIS A 1 147 ? 25.281 24.188 24 1 98 147 HIS A CA 1
ATOM 1127 C C . HIS A 1 147 ? 25.844 23.031 23.188 1 98 147 HIS A C 1
ATOM 1129 O O . HIS A 1 147 ? 26.734 23.234 22.359 1 98 147 HIS A O 1
ATOM 1135 N N . LYS A 1 148 ? 25.375 21.875 23.469 1 98.06 148 LYS A N 1
ATOM 1136 C CA . LYS A 1 148 ? 25.828 20.719 22.703 1 98.06 148 LYS A CA 1
ATOM 1137 C C . LYS A 1 148 ? 25.438 20.828 21.234 1 98.06 148 LYS A C 1
ATOM 1139 O O . LYS A 1 148 ? 26.188 20.406 20.359 1 98.06 148 LYS A O 1
ATOM 1144 N N . MET A 1 149 ? 24.281 21.344 20.906 1 98.31 149 MET A N 1
ATOM 1145 C CA . MET A 1 149 ? 23.875 21.594 19.531 1 98.31 149 MET A CA 1
ATOM 1146 C C . MET A 1 149 ? 24.844 22.547 18.844 1 98.31 149 MET A C 1
ATOM 1148 O O . MET A 1 149 ? 25.25 22.297 17.703 1 98.31 149 MET A O 1
ATOM 1152 N N . ASP A 1 150 ? 25.172 23.562 19.594 1 98.06 150 ASP A N 1
ATOM 1153 C CA . ASP A 1 150 ? 26.125 24.516 19.062 1 98.06 150 ASP A CA 1
ATOM 1154 C C . ASP A 1 150 ? 27.453 23.844 18.734 1 98.06 150 ASP A C 1
ATOM 1156 O O . ASP A 1 150 ? 28.078 24.156 17.719 1 98.06 150 ASP A O 1
ATOM 1160 N N . GLU A 1 151 ? 27.844 23.016 19.547 1 98.31 151 GLU A N 1
ATOM 1161 C CA . GLU A 1 151 ? 29.094 22.297 19.312 1 98.31 151 GLU A CA 1
ATOM 1162 C C . GLU A 1 151 ? 29.016 21.453 18.047 1 98.31 151 GLU A C 1
ATOM 1164 O O . GLU A 1 151 ? 29.953 21.469 17.234 1 98.31 151 GLU A O 1
ATOM 1169 N N . LEU A 1 152 ? 27.953 20.703 17.875 1 98.31 152 LEU A N 1
ATOM 1170 C CA . LEU A 1 152 ? 27.766 19.859 16.703 1 98.31 152 LEU A CA 1
ATOM 1171 C C . LEU A 1 152 ? 27.703 20.688 15.43 1 98.31 152 LEU A C 1
ATOM 1173 O O . LEU A 1 152 ? 28.234 20.281 14.391 1 98.31 152 LEU A O 1
ATOM 1177 N N . ILE A 1 153 ? 27.047 21.812 15.484 1 98.19 153 ILE A N 1
ATOM 1178 C CA . ILE A 1 153 ? 26.859 22.688 14.328 1 98.19 153 ILE A CA 1
ATOM 1179 C C . ILE A 1 153 ? 28.188 23.359 13.977 1 98.19 153 ILE A C 1
ATOM 1181 O O . ILE A 1 153 ? 28.609 23.359 12.812 1 98.19 153 ILE A O 1
ATOM 1185 N N . ASN A 1 154 ? 28.859 23.859 15.016 1 97.62 154 ASN A N 1
ATOM 1186 C CA . ASN A 1 154 ? 30.141 24.5 14.781 1 97.62 154 ASN A CA 1
ATOM 1187 C C . ASN A 1 154 ? 31.188 23.5 14.297 1 97.62 154 ASN A C 1
ATOM 1189 O O . ASN A 1 154 ? 32.094 23.875 13.555 1 97.62 154 ASN A O 1
ATOM 1193 N N . GLY A 1 155 ? 31.016 22.344 14.594 1 97.88 155 GLY A N 1
ATOM 1194 C CA . GLY A 1 155 ? 31.922 21.297 14.156 1 97.88 155 GLY A CA 1
ATOM 1195 C C . GLY A 1 155 ? 31.672 20.844 12.727 1 97.88 155 GLY A C 1
ATOM 1196 O O . GLY A 1 155 ? 32.438 20.062 12.172 1 97.88 155 GLY A O 1
ATOM 1197 N N . ASN A 1 156 ? 30.672 21.25 12.133 1 97.25 156 ASN A N 1
ATOM 1198 C CA . ASN A 1 156 ? 30.312 20.938 10.75 1 97.25 156 ASN A CA 1
ATOM 1199 C C . ASN A 1 156 ? 30.375 19.422 10.492 1 97.25 156 ASN A C 1
ATOM 1201 O O . ASN A 1 156 ? 31.078 18.984 9.586 1 97.25 156 ASN A O 1
ATOM 1205 N N . LYS A 1 157 ? 29.672 18.672 11.273 1 97.94 157 LYS A N 1
ATOM 1206 C CA . LYS A 1 157 ? 29.719 17.219 11.281 1 97.94 157 LYS A CA 1
ATOM 1207 C C . LYS A 1 157 ? 28.938 16.641 10.102 1 97.94 157 LYS A C 1
ATOM 1209 O O . LYS A 1 157 ? 27.938 17.203 9.68 1 97.94 157 LYS A O 1
ATOM 1214 N N . GLU A 1 158 ? 29.375 15.508 9.641 1 96.62 158 GLU A N 1
ATOM 1215 C CA . GLU A 1 158 ? 28.719 14.844 8.523 1 96.62 158 GLU A CA 1
ATOM 1216 C C . GLU A 1 158 ? 27.5 14.055 9 1 96.62 158 GLU A C 1
ATOM 1218 O O . GLU A 1 158 ? 27.547 13.398 10.039 1 96.62 158 GLU A O 1
ATOM 1223 N N . ILE A 1 159 ? 26.438 14.18 8.305 1 97.56 159 ILE A N 1
ATOM 1224 C CA . ILE A 1 159 ? 25.25 13.336 8.484 1 97.56 159 ILE A CA 1
ATOM 1225 C C . ILE A 1 159 ? 25.203 12.281 7.379 1 97.56 159 ILE A C 1
ATOM 1227 O O . ILE A 1 159 ? 25.266 12.609 6.191 1 97.56 159 ILE A O 1
ATOM 1231 N N . LYS A 1 160 ? 25.094 11.016 7.742 1 95.06 160 LYS A N 1
ATOM 1232 C CA . LYS A 1 160 ? 25.156 9.922 6.773 1 95.06 160 LYS A CA 1
ATOM 1233 C C . LYS A 1 160 ? 23.859 9.117 6.785 1 95.06 160 LYS A C 1
ATOM 1235 O O . LYS A 1 160 ? 23.094 9.164 7.758 1 95.06 160 LYS A O 1
ATOM 1240 N N . GLU A 1 161 ? 23.609 8.523 5.684 1 94.44 161 GLU A N 1
ATOM 1241 C CA . GLU A 1 161 ? 22.547 7.516 5.594 1 94.44 161 GLU A CA 1
ATOM 1242 C C . GLU A 1 161 ? 23.109 6.105 5.75 1 94.44 161 GLU A C 1
ATOM 1244 O O . GLU A 1 161 ? 24.172 5.789 5.199 1 94.44 161 GLU A O 1
ATOM 1249 N N . VAL A 1 162 ? 22.438 5.352 6.594 1 94.38 162 VAL A N 1
ATOM 1250 C CA . VAL A 1 162 ? 22.938 4 6.852 1 94.38 162 VAL A CA 1
ATOM 1251 C C . VAL A 1 162 ? 21.766 3.016 6.84 1 94.38 162 VAL A C 1
ATOM 1253 O O . VAL A 1 162 ? 20.641 3.365 7.23 1 94.38 162 VAL A O 1
ATOM 1256 N N . VAL A 1 163 ? 22.016 1.83 6.367 1 95.12 163 VAL A N 1
ATOM 1257 C CA . VAL A 1 163 ? 21 0.777 6.352 1 95.12 163 VAL A CA 1
ATOM 1258 C C . VAL A 1 163 ? 21.344 -0.286 7.391 1 95.12 163 VAL A C 1
ATOM 1260 O O . VAL A 1 163 ? 22.469 -0.793 7.426 1 95.12 163 VAL A O 1
ATOM 1263 N N . LEU A 1 164 ? 20.422 -0.588 8.242 1 94.88 164 LEU A N 1
ATOM 1264 C CA . LEU A 1 164 ? 20.562 -1.635 9.25 1 94.88 164 LEU A CA 1
ATOM 1265 C C . LEU A 1 164 ? 19.719 -2.85 8.891 1 94.88 164 LEU A C 1
ATOM 1267 O O . LEU A 1 164 ? 18.672 -2.719 8.242 1 94.88 164 LEU A O 1
ATOM 1271 N N . SER A 1 165 ? 20.234 -3.99 9.328 1 93.38 165 SER A N 1
ATOM 1272 C CA . SER A 1 165 ? 19.328 -5.129 9.328 1 93.38 165 SER A CA 1
ATOM 1273 C C . SER A 1 165 ? 18.219 -4.957 10.375 1 93.38 165 SER A C 1
ATOM 1275 O O . SER A 1 165 ? 18.359 -4.137 11.289 1 93.38 165 SER A O 1
ATOM 1277 N N . TYR A 1 166 ? 17.203 -5.695 10.203 1 93.31 166 TYR A N 1
ATOM 1278 C CA . TYR A 1 166 ? 16.109 -5.637 11.164 1 93.31 166 TYR A CA 1
ATOM 1279 C C . TYR A 1 166 ? 16.609 -5.938 12.57 1 93.31 166 TYR A C 1
ATOM 1281 O O . TYR A 1 166 ? 16.281 -5.215 13.516 1 93.31 166 TYR A O 1
ATOM 1289 N N . ALA A 1 167 ? 17.391 -6.906 12.703 1 91.12 167 ALA A N 1
ATOM 1290 C CA . ALA A 1 167 ? 17.891 -7.309 14.016 1 91.12 167 ALA A CA 1
ATOM 1291 C C . ALA A 1 167 ? 18.75 -6.215 14.633 1 91.12 167 ALA A C 1
ATOM 1293 O O . ALA A 1 167 ? 18.641 -5.922 15.82 1 91.12 167 ALA A O 1
ATOM 1294 N N . GLU A 1 168 ? 19.594 -5.613 13.805 1 93 168 GLU A N 1
ATOM 1295 C CA . GLU A 1 168 ? 20.422 -4.5 14.258 1 93 168 GLU A CA 1
ATOM 1296 C C . GLU A 1 168 ? 19.562 -3.33 14.734 1 93 168 GLU A C 1
ATOM 1298 O O . GLU A 1 168 ? 19.844 -2.732 15.773 1 93 168 GLU A O 1
ATOM 1303 N N . ALA A 1 169 ? 18.625 -3.051 13.938 1 95.56 169 ALA A N 1
ATOM 1304 C CA . ALA A 1 169 ? 17.75 -1.913 14.242 1 95.56 169 ALA A CA 1
ATOM 1305 C C . ALA A 1 169 ? 17 -2.133 15.547 1 95.56 169 ALA A C 1
ATOM 1307 O O . ALA A 1 169 ? 16.953 -1.249 16.406 1 95.56 169 ALA A O 1
ATOM 1308 N N . ILE A 1 170 ? 16.422 -3.318 15.711 1 95.19 170 ILE A N 1
ATOM 1309 C CA . ILE A 1 170 ? 15.672 -3.633 16.922 1 95.19 170 ILE A CA 1
ATOM 1310 C C . ILE A 1 170 ? 16.594 -3.523 18.141 1 95.19 170 ILE A C 1
ATOM 1312 O O . ILE A 1 170 ? 16.219 -2.943 19.156 1 95.19 170 ILE A O 1
ATOM 1316 N N . ASN A 1 171 ? 17.766 -4.047 18.031 1 94.44 171 ASN A N 1
ATOM 1317 C CA . ASN A 1 171 ? 18.719 -3.986 19.125 1 94.44 171 ASN A CA 1
ATOM 1318 C C . ASN A 1 171 ? 19.094 -2.547 19.453 1 94.44 171 ASN A C 1
ATOM 1320 O O . ASN A 1 171 ? 19.062 -2.143 20.625 1 94.44 171 ASN A O 1
ATOM 1324 N N . TYR A 1 172 ? 19.453 -1.839 18.469 1 95.31 172 TYR A N 1
ATOM 1325 C CA . TYR A 1 172 ? 19.906 -0.467 18.688 1 95.31 172 TYR A CA 1
ATOM 1326 C C . TYR A 1 172 ? 18.797 0.383 19.297 1 95.31 172 TYR A C 1
ATOM 1328 O O . TYR A 1 172 ? 19.047 1.106 20.266 1 95.31 172 TYR A O 1
ATOM 1336 N N . PHE A 1 173 ? 17.641 0.324 18.766 1 96.56 173 PHE A N 1
ATOM 1337 C CA . PHE A 1 173 ? 16.547 1.195 19.203 1 96.56 173 PHE A CA 1
ATOM 1338 C C . PHE A 1 173 ? 16 0.74 20.547 1 96.56 173 PHE A C 1
ATOM 1340 O O . PHE A 1 173 ? 15.383 1.527 21.266 1 96.56 173 PHE A O 1
ATOM 1347 N N . THR A 1 174 ? 16.141 -0.53 20.844 1 95.81 174 THR A N 1
ATOM 1348 C CA . THR A 1 174 ? 15.836 -0.98 22.203 1 95.81 174 THR A CA 1
ATOM 1349 C C . THR A 1 174 ? 16.828 -0.402 23.203 1 95.81 174 THR A C 1
ATOM 1351 O O . THR A 1 174 ? 16.438 0.138 24.234 1 95.81 174 THR A O 1
ATOM 1354 N N . LYS A 1 175 ? 18.094 -0.46 22.844 1 94.44 175 LYS A N 1
ATOM 1355 C CA . LYS A 1 175 ? 19.156 0.025 23.734 1 94.44 175 LYS A CA 1
ATOM 1356 C C . LYS A 1 175 ? 19.047 1.53 23.953 1 94.44 175 LYS A C 1
ATOM 1358 O O . LYS A 1 175 ? 19.375 2.031 25.031 1 94.44 175 LYS A O 1
ATOM 1363 N N . THR A 1 176 ? 18.609 2.203 22.953 1 94.31 176 THR A N 1
ATOM 1364 C CA . THR A 1 176 ? 18.516 3.654 23.062 1 94.31 176 THR A CA 1
ATOM 1365 C C . THR A 1 176 ? 17.109 4.078 23.484 1 94.31 176 THR A C 1
ATOM 1367 O O . THR A 1 176 ? 16.75 5.254 23.406 1 94.31 176 THR A O 1
ATOM 1370 N N . ASN A 1 177 ? 16.281 3.201 23.812 1 93 177 ASN A N 1
ATOM 1371 C CA . ASN A 1 177 ? 14.945 3.416 24.359 1 93 177 ASN A CA 1
ATOM 1372 C C . ASN A 1 177 ? 14.07 4.23 23.422 1 93 177 ASN A C 1
ATOM 1374 O O . ASN A 1 177 ? 13.531 5.27 23.812 1 93 177 ASN A O 1
ATOM 1378 N N . ARG A 1 178 ? 13.938 3.719 22.25 1 95.25 178 ARG A N 1
ATOM 1379 C CA . ARG A 1 178 ? 13.117 4.348 21.219 1 95.25 178 ARG A CA 1
ATOM 1380 C C . ARG A 1 178 ? 11.805 3.594 21.031 1 95.25 178 ARG A C 1
ATOM 1382 O O . ARG A 1 178 ? 11.617 2.893 20.031 1 95.25 178 ARG A O 1
ATOM 1389 N N . ARG A 1 179 ? 10.836 3.805 21.844 1 94.38 179 ARG A N 1
ATOM 1390 C CA . ARG A 1 179 ? 9.602 3.02 21.906 1 94.38 179 ARG A CA 1
ATOM 1391 C C . ARG A 1 179 ? 8.781 3.191 20.641 1 94.38 179 ARG A C 1
ATOM 1393 O O . ARG A 1 179 ? 8.258 2.215 20.094 1 94.38 179 ARG A O 1
ATOM 1400 N N . MET A 1 180 ? 8.586 4.453 20.203 1 95.56 180 MET A N 1
ATOM 1401 C CA . MET A 1 180 ? 7.746 4.707 19.031 1 95.56 180 MET A CA 1
ATOM 1402 C C . MET A 1 180 ? 8.383 4.117 17.781 1 95.56 180 MET A C 1
ATOM 1404 O O . MET A 1 180 ? 7.688 3.529 16.953 1 95.56 180 MET A O 1
ATOM 1408 N N . THR A 1 181 ? 9.688 4.281 17.672 1 97.25 181 THR A N 1
ATOM 1409 C CA . THR A 1 181 ? 10.414 3.688 16.562 1 97.25 181 THR A CA 1
ATOM 1410 C C . THR A 1 181 ? 10.234 2.172 16.547 1 97.25 181 THR A C 1
ATOM 1412 O O . THR A 1 181 ? 9.953 1.59 15.492 1 97.25 181 THR A O 1
ATOM 1415 N N . LEU A 1 182 ? 10.391 1.543 17.672 1 97.19 182 LEU A N 1
ATOM 1416 C CA . LEU A 1 182 ? 10.258 0.094 17.781 1 97.19 182 LEU A CA 1
ATOM 1417 C C . LEU A 1 182 ? 8.844 -0.351 17.438 1 97.19 182 LEU A C 1
ATOM 1419 O O . LEU A 1 182 ? 8.656 -1.382 16.781 1 97.19 182 LEU A O 1
ATOM 1423 N N . SER A 1 183 ? 7.871 0.428 17.891 1 96.62 183 SER A N 1
ATOM 1424 C CA . SER A 1 183 ? 6.484 0.109 17.578 1 96.62 183 SER A CA 1
ATOM 1425 C C . SER A 1 183 ? 6.25 0.106 16.062 1 96.62 183 SER A C 1
ATOM 1427 O O . SER A 1 183 ? 5.57 -0.776 15.539 1 96.62 183 SER A O 1
ATOM 1429 N N . LEU A 1 184 ? 6.801 1.056 15.375 1 96.94 184 LEU A N 1
ATOM 1430 C CA . LEU A 1 184 ? 6.668 1.146 13.93 1 96.94 184 LEU A CA 1
ATOM 1431 C C . LEU A 1 184 ? 7.367 -0.027 13.242 1 96.94 184 LEU A C 1
ATOM 1433 O O . LEU A 1 184 ? 6.801 -0.653 12.344 1 96.94 184 LEU A O 1
ATOM 1437 N N . LEU A 1 185 ? 8.594 -0.308 13.672 1 96.25 185 LEU A N 1
ATOM 1438 C CA . LEU A 1 185 ? 9.367 -1.385 13.055 1 96.25 185 LEU A CA 1
ATOM 1439 C C . LEU A 1 185 ? 8.664 -2.727 13.234 1 96.25 185 LEU A C 1
ATOM 1441 O O . LEU A 1 185 ? 8.617 -3.535 12.305 1 96.25 185 LEU A O 1
ATOM 1445 N N . LYS A 1 186 ? 8.062 -2.93 14.359 1 94.62 186 LYS A N 1
ATOM 1446 C CA . LYS A 1 186 ? 7.449 -4.211 14.695 1 94.62 186 LYS A CA 1
ATOM 1447 C C . LYS A 1 186 ? 6.09 -4.359 14.016 1 94.62 186 LYS A C 1
ATOM 1449 O O . LYS A 1 186 ? 5.535 -5.457 13.961 1 94.62 186 LYS A O 1
ATOM 1454 N N . SER A 1 187 ? 5.559 -3.256 13.57 1 93.94 187 SER A N 1
ATOM 1455 C CA . SER A 1 187 ? 4.289 -3.318 12.852 1 93.94 187 SER A CA 1
ATOM 1456 C C . SER A 1 187 ? 4.512 -3.518 11.359 1 93.94 187 SER A C 1
ATOM 1458 O O . SER A 1 187 ? 3.553 -3.621 10.594 1 93.94 187 SER A O 1
ATOM 1460 N N . ASN A 1 188 ? 5.703 -3.521 10.977 1 90.5 188 ASN A N 1
ATOM 1461 C CA . ASN A 1 188 ? 6.133 -3.785 9.609 1 90.5 188 ASN A CA 1
ATOM 1462 C C . ASN A 1 188 ? 7.082 -4.98 9.539 1 90.5 188 ASN A C 1
ATOM 1464 O O . ASN A 1 188 ? 7.367 -5.613 10.555 1 90.5 188 ASN A O 1
ATOM 1468 N N . ASN A 1 189 ? 7.477 -5.395 8.398 1 90.62 189 ASN A N 1
ATOM 1469 C CA . ASN A 1 189 ? 8.375 -6.539 8.305 1 90.62 189 ASN A CA 1
ATOM 1470 C C . ASN A 1 189 ? 9.5 -6.289 7.301 1 90.62 189 ASN A C 1
ATOM 1472 O O . ASN A 1 189 ? 9.906 -7.203 6.578 1 90.62 189 ASN A O 1
ATOM 1476 N N . ASN A 1 190 ? 9.914 -5.082 7.262 1 91.5 190 ASN A N 1
ATOM 1477 C CA . ASN A 1 190 ? 11.039 -4.789 6.383 1 91.5 190 ASN A CA 1
ATOM 1478 C C . ASN A 1 190 ? 12.344 -5.367 6.93 1 91.5 190 ASN A C 1
ATOM 1480 O O . ASN A 1 190 ? 12.68 -5.164 8.102 1 91.5 190 ASN A O 1
ATOM 1484 N N . GLU A 1 191 ? 13.102 -6 6.195 1 91.88 191 GLU A N 1
ATOM 1485 C CA . GLU A 1 191 ? 14.344 -6.629 6.645 1 91.88 191 GLU A CA 1
ATOM 1486 C C . GLU A 1 191 ? 15.484 -5.617 6.707 1 91.88 191 GLU A C 1
ATOM 1488 O O . GLU A 1 191 ? 16.5 -5.863 7.355 1 91.88 191 GLU A O 1
ATOM 1493 N N . GLU A 1 192 ? 15.336 -4.566 5.922 1 93.69 192 GLU A N 1
ATOM 1494 C CA . GLU A 1 192 ? 16.297 -3.475 5.922 1 93.69 192 GLU A CA 1
ATOM 1495 C C . GLU A 1 192 ? 15.672 -2.18 6.43 1 93.69 192 GLU A C 1
ATOM 1497 O O . GLU A 1 192 ? 14.57 -1.818 6.023 1 93.69 192 GLU A O 1
ATOM 1502 N N . ILE A 1 193 ? 16.359 -1.568 7.332 1 95.81 193 ILE A N 1
ATOM 1503 C CA . ILE A 1 193 ? 15.883 -0.337 7.945 1 95.81 193 ILE A CA 1
ATOM 1504 C C . ILE A 1 193 ? 16.828 0.811 7.621 1 95.81 193 ILE A C 1
ATOM 1506 O O . ILE A 1 193 ? 18 0.8 8.039 1 95.81 193 ILE A O 1
ATOM 1510 N N . LYS A 1 194 ? 16.391 1.767 6.895 1 95.38 194 LYS A N 1
ATOM 1511 C CA . LYS A 1 194 ? 17.188 2.939 6.57 1 95.38 194 LYS A CA 1
ATOM 1512 C C . LYS A 1 194 ? 17.203 3.938 7.723 1 95.38 194 LYS A C 1
ATOM 1514 O O . LYS A 1 194 ? 16.156 4.254 8.289 1 95.38 194 LYS A O 1
ATOM 1519 N N . CYS A 1 195 ? 18.375 4.441 8.07 1 97.25 195 CYS A N 1
ATOM 1520 C CA . CYS A 1 195 ? 18.547 5.355 9.195 1 97.25 195 CYS A CA 1
ATOM 1521 C C . CYS A 1 195 ? 19.438 6.527 8.805 1 97.25 195 CYS A C 1
ATOM 1523 O O . CYS A 1 195 ? 20.141 6.477 7.793 1 97.25 195 CYS A O 1
ATOM 1525 N N . SER A 1 196 ? 19.344 7.551 9.539 1 97.31 196 SER A N 1
ATOM 1526 C CA . SER A 1 196 ? 20.297 8.656 9.523 1 97.31 196 SER A CA 1
ATOM 1527 C C . SER A 1 196 ? 21.281 8.562 10.688 1 97.31 196 SER A C 1
ATOM 1529 O O . SER A 1 196 ? 20.891 8.172 11.797 1 97.31 196 SER A O 1
ATOM 1531 N N . TYR A 1 197 ? 22.5 8.906 10.414 1 96.94 197 TYR A N 1
ATOM 1532 C CA . TYR A 1 197 ? 23.562 8.734 11.383 1 96.94 197 TYR A CA 1
ATOM 1533 C C . TYR A 1 197 ? 24.328 10.039 11.586 1 96.94 197 TYR A C 1
ATOM 1535 O O . TYR A 1 197 ? 24.75 10.672 10.617 1 96.94 197 TYR A O 1
ATOM 1543 N N . LEU A 1 198 ? 24.438 10.484 12.797 1 97.94 198 LEU A N 1
ATOM 1544 C CA . LEU A 1 198 ? 25.219 11.648 13.188 1 97.94 198 LEU A CA 1
ATOM 1545 C C . LEU A 1 198 ? 25.984 11.383 14.477 1 97.94 198 LEU A C 1
ATOM 1547 O O . LEU A 1 198 ? 25.375 11.273 15.547 1 97.94 198 LEU A O 1
ATOM 1551 N N . GLU A 1 199 ? 27.219 11.297 14.445 1 96.19 199 GLU A N 1
ATOM 1552 C CA . GLU A 1 199 ? 28.125 11.172 15.594 1 96.19 199 GLU A CA 1
ATOM 1553 C C . GLU A 1 199 ? 27.688 10.016 16.5 1 96.19 199 GLU A C 1
ATOM 1555 O O . GLU A 1 199 ? 27.531 10.195 17.703 1 96.19 199 GLU A O 1
ATOM 1560 N N . GLY A 1 200 ? 27.406 8.914 15.914 1 94.19 200 GLY A N 1
ATOM 1561 C CA . GLY A 1 200 ? 27.125 7.715 16.688 1 94.19 200 GLY A CA 1
ATOM 1562 C C . GLY A 1 200 ? 25.656 7.535 17 1 94.19 200 GLY A C 1
ATOM 1563 O O . GLY A 1 200 ? 25.25 6.488 17.516 1 94.19 200 GLY A O 1
ATOM 1564 N N . PHE A 1 201 ? 24.891 8.516 16.75 1 96.25 201 PHE A N 1
ATOM 1565 C CA . PHE A 1 201 ? 23.453 8.461 17.016 1 96.25 201 PHE A CA 1
ATOM 1566 C C . PHE A 1 201 ? 22.672 8.234 15.727 1 96.25 201 PHE A C 1
ATOM 1568 O O . PHE A 1 201 ? 23 8.812 14.688 1 96.25 201 PHE A O 1
ATOM 1575 N N . MET A 1 202 ? 21.672 7.332 15.805 1 96.31 202 MET A N 1
ATOM 1576 C CA . MET A 1 202 ? 20.906 7.027 14.609 1 96.31 202 MET A CA 1
ATOM 1577 C C . MET A 1 202 ? 19.406 7.25 14.844 1 96.31 202 MET A C 1
ATOM 1579 O O . MET A 1 202 ? 18.906 7 15.945 1 96.31 202 MET A O 1
ATOM 1583 N N . THR A 1 203 ? 18.734 7.738 13.867 1 96.56 203 THR A N 1
ATOM 1584 C CA . THR A 1 203 ? 17.281 7.836 13.789 1 96.56 203 THR A CA 1
ATOM 1585 C C . THR A 1 203 ? 16.766 7.223 12.492 1 96.56 203 THR A C 1
ATOM 1587 O O . THR A 1 203 ? 17.547 6.969 11.57 1 96.56 203 THR A O 1
ATOM 1590 N N . LEU A 1 204 ? 15.508 6.902 12.492 1 96.06 204 LEU A N 1
ATOM 1591 C CA . LEU A 1 204 ? 14.93 6.41 11.242 1 96.06 204 LEU A CA 1
ATOM 1592 C C . LEU A 1 204 ? 15.047 7.453 10.141 1 96.06 204 LEU A C 1
ATOM 1594 O O . LEU A 1 204 ? 14.844 8.648 10.383 1 96.06 204 LEU A O 1
ATOM 1598 N N . PHE A 1 205 ? 15.367 6.973 8.961 1 92.69 205 PHE A N 1
ATOM 1599 C CA . PHE A 1 205 ? 15.359 7.828 7.781 1 92.69 205 PHE A CA 1
ATOM 1600 C C . PHE A 1 205 ? 13.945 7.984 7.242 1 92.69 205 PHE A C 1
ATOM 1602 O O . PHE A 1 205 ? 13.336 7.016 6.785 1 92.69 205 PHE A O 1
ATOM 1609 N N . VAL A 1 206 ? 13.438 9.141 7.25 1 90.94 206 VAL A N 1
ATOM 1610 C CA . VAL A 1 206 ? 12.109 9.414 6.715 1 90.94 206 VAL A CA 1
ATOM 1611 C C . VAL A 1 206 ? 12.227 10.242 5.434 1 90.94 206 VAL A C 1
ATOM 1613 O O . VAL A 1 206 ? 11.602 9.922 4.422 1 90.94 206 VAL A O 1
ATOM 1616 N N . ARG A 1 207 ? 13.016 11.266 5.48 1 94.62 207 ARG A N 1
ATOM 1617 C CA . ARG A 1 207 ? 13.312 12.172 4.379 1 94.62 207 ARG A CA 1
ATOM 1618 C C . ARG A 1 207 ? 14.773 12.625 4.418 1 94.62 207 ARG A C 1
ATOM 1620 O O . ARG A 1 207 ? 15.438 12.484 5.445 1 94.62 207 ARG A O 1
ATOM 1627 N N . PRO A 1 208 ? 15.227 13.156 3.318 1 96.62 208 PRO A N 1
ATOM 1628 C CA . PRO A 1 208 ? 16.641 13.539 3.279 1 96.62 208 PRO A CA 1
ATOM 1629 C C . PRO A 1 208 ? 16.969 14.664 4.258 1 96.62 208 PRO A C 1
ATOM 1631 O O . PRO A 1 208 ? 16.172 15.578 4.457 1 96.62 208 PRO A O 1
ATOM 1634 N N . LEU A 1 209 ? 18.125 14.586 4.828 1 97.94 209 LEU A N 1
ATOM 1635 C CA . LEU A 1 209 ? 18.688 15.609 5.703 1 97.94 209 LEU A CA 1
ATOM 1636 C C . LEU A 1 209 ? 19.859 16.312 5.027 1 97.94 209 LEU A C 1
ATOM 1638 O O . LEU A 1 209 ? 20.219 15.984 3.896 1 97.94 209 LEU A O 1
ATOM 1642 N N . LEU A 1 210 ? 20.391 17.281 5.723 1 97.31 210 LEU A N 1
ATOM 1643 C CA . LEU A 1 210 ? 21.609 17.938 5.266 1 97.31 210 LEU A CA 1
ATOM 1644 C C . LEU A 1 210 ? 22.781 16.969 5.262 1 97.31 210 LEU A C 1
ATOM 1646 O O . LEU A 1 210 ? 22.797 16 6.035 1 97.31 210 LEU A O 1
ATOM 1650 N N . GLY A 1 211 ? 23.719 17.297 4.379 1 96.38 211 GLY A N 1
ATOM 1651 C CA . GLY A 1 211 ? 24.922 16.484 4.379 1 96.38 211 GLY A CA 1
ATOM 1652 C C . GLY A 1 211 ? 25.844 16.797 5.543 1 96.38 211 GLY A C 1
ATOM 1653 O O . GLY A 1 211 ? 26.594 15.93 5.988 1 96.38 211 GLY A O 1
ATOM 1654 N N . ARG A 1 212 ? 25.812 18.016 5.969 1 96.62 212 ARG A N 1
ATOM 1655 C CA . ARG A 1 212 ? 26.641 18.469 7.082 1 96.62 212 ARG A CA 1
ATOM 1656 C C . ARG A 1 212 ? 25.875 19.453 7.957 1 96.62 212 ARG A C 1
ATOM 1658 O O . ARG A 1 212 ? 24.938 20.109 7.492 1 96.62 212 ARG A O 1
ATOM 1665 N N . THR A 1 213 ? 26.297 19.672 9.18 1 97.75 213 THR A N 1
ATOM 1666 C CA . THR A 1 213 ? 25.5 20.406 10.156 1 97.75 213 THR A CA 1
ATOM 1667 C C . THR A 1 213 ? 25.844 21.891 10.117 1 97.75 213 THR A C 1
ATOM 1669 O O . THR A 1 213 ? 25.125 22.719 10.688 1 97.75 213 THR A O 1
ATOM 1672 N N . GLY A 1 214 ? 26.859 22.281 9.398 1 95.94 214 GLY A N 1
ATOM 1673 C CA . GLY A 1 214 ? 27.438 23.609 9.547 1 95.94 214 GLY A CA 1
ATOM 1674 C C . GLY A 1 214 ? 26.5 24.734 9.148 1 95.94 214 GLY A C 1
ATOM 1675 O O . GLY A 1 214 ? 26.625 25.859 9.625 1 95.94 214 GLY A O 1
ATOM 1676 N N . ILE A 1 215 ? 25.578 24.5 8.305 1 93.44 215 ILE A N 1
ATOM 1677 C CA . ILE A 1 215 ? 24.703 25.531 7.766 1 93.44 215 ILE A CA 1
ATOM 1678 C C . ILE A 1 215 ? 23.609 25.859 8.781 1 93.44 215 ILE A C 1
ATOM 1680 O O . ILE A 1 215 ? 22.953 26.891 8.672 1 93.44 215 ILE A O 1
ATOM 1684 N N . LEU A 1 216 ? 23.391 25.047 9.828 1 95.06 216 LEU A N 1
ATOM 1685 C CA . LEU A 1 216 ? 22.266 25.141 10.75 1 95.06 216 LEU A CA 1
ATOM 1686 C C . LEU A 1 216 ? 22.547 26.172 11.844 1 95.06 216 LEU A C 1
ATOM 1688 O O . LEU A 1 216 ? 22.328 25.906 13.023 1 95.06 216 LEU A O 1
ATOM 1692 N N . LYS A 1 217 ? 22.906 27.297 11.5 1 90.56 217 LYS A N 1
ATOM 1693 C CA . LYS A 1 217 ? 23.375 28.266 12.484 1 90.56 217 LYS A CA 1
ATOM 1694 C C . LYS A 1 217 ? 22.219 29.047 13.102 1 90.56 217 LYS A C 1
ATOM 1696 O O . LYS A 1 217 ? 22.312 29.516 14.234 1 90.56 217 LYS A O 1
ATOM 1701 N N . ASP A 1 218 ? 21.141 29.156 12.406 1 90.62 218 ASP A N 1
ATOM 1702 C CA . ASP A 1 218 ? 20.031 29.969 12.883 1 90.62 218 ASP A CA 1
A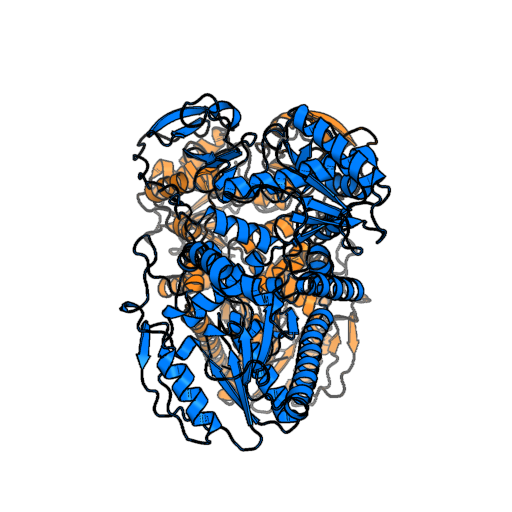TOM 1703 C C . ASP A 1 218 ? 18.984 29.094 13.578 1 90.62 218 ASP A C 1
ATOM 1705 O O . ASP A 1 218 ? 18.156 28.453 12.922 1 90.62 218 ASP A O 1
ATOM 1709 N N . PHE A 1 219 ? 19.016 29.062 14.891 1 93.31 219 PHE A N 1
ATOM 1710 C CA . PHE A 1 219 ? 18.031 28.344 15.695 1 93.31 219 PHE A CA 1
ATOM 1711 C C . PHE A 1 219 ? 18.031 28.859 17.125 1 93.31 219 PHE A C 1
ATOM 1713 O O . PHE A 1 219 ? 18.922 29.625 17.516 1 93.31 219 PHE A O 1
ATOM 1720 N N . ASN A 1 220 ? 17.016 28.547 17.875 1 91.62 220 ASN A N 1
ATOM 1721 C CA . ASN A 1 220 ? 16.969 28.766 19.328 1 91.62 220 ASN A CA 1
ATOM 1722 C C . ASN A 1 220 ? 16.234 27.641 20.031 1 91.62 220 ASN A C 1
ATOM 1724 O O . ASN A 1 220 ? 15.438 26.922 19.422 1 91.62 220 ASN A O 1
ATOM 1728 N N . LEU A 1 221 ? 16.656 27.359 21.219 1 92.88 221 LEU A N 1
ATOM 1729 C CA . LEU A 1 221 ? 16.031 26.375 22.094 1 92.88 221 LEU A CA 1
ATOM 1730 C C . LEU A 1 221 ? 15.641 27.016 23.438 1 92.88 221 LEU A C 1
ATOM 1732 O O . LEU A 1 221 ? 16.484 27.562 24.141 1 92.88 221 LEU A O 1
ATOM 1736 N N . ILE A 1 222 ? 14.32 26.891 23.719 1 89.94 222 ILE A N 1
ATOM 1737 C CA . ILE A 1 222 ? 13.859 27.547 24.938 1 89.94 222 ILE A CA 1
ATOM 1738 C C . ILE A 1 222 ? 12.867 26.656 25.656 1 89.94 222 ILE A C 1
ATOM 1740 O O . ILE A 1 222 ? 12.227 25.797 25.047 1 89.94 222 ILE A O 1
ATOM 1744 N N . VAL A 1 223 ? 12.789 26.812 26.922 1 89.25 223 VAL A N 1
ATOM 1745 C CA . VAL A 1 223 ? 11.75 26.141 27.688 1 89.25 223 VAL A CA 1
ATOM 1746 C C . VAL A 1 223 ? 10.422 26.875 27.516 1 89.25 223 VAL A C 1
ATOM 1748 O O . VAL A 1 223 ? 10.359 28.094 27.656 1 89.25 223 VAL A O 1
ATOM 1751 N N . GLY A 1 224 ? 9.438 26.094 27.062 1 78.06 224 GLY A N 1
ATOM 1752 C CA . GLY A 1 224 ? 8.125 26.703 26.891 1 78.06 224 GLY A CA 1
ATOM 1753 C C . GLY A 1 224 ? 7.535 27.219 28.188 1 78.06 224 GLY A C 1
ATOM 1754 O O . GLY A 1 224 ? 7.895 26.75 29.281 1 78.06 224 GLY A O 1
ATOM 1755 N N . THR A 1 225 ? 6.66 28.203 27.969 1 70.56 225 THR A N 1
ATOM 1756 C CA . THR A 1 225 ? 5.93 28.719 29.125 1 70.56 225 THR A CA 1
ATOM 1757 C C . THR A 1 225 ? 4.719 27.844 29.438 1 70.56 225 THR A C 1
ATOM 1759 O O . THR A 1 225 ? 4.16 27.219 28.531 1 70.56 225 THR A O 1
ATOM 1762 N N . ASP A 1 226 ? 4.277 27.672 30.547 1 64.19 226 ASP A N 1
ATOM 1763 C CA . ASP A 1 226 ? 3.049 27.016 30.984 1 64.19 226 ASP A CA 1
ATOM 1764 C C . ASP A 1 226 ? 3.088 25.516 30.688 1 64.19 226 ASP A C 1
ATOM 1766 O O . ASP A 1 226 ? 2.123 24.953 30.156 1 64.19 226 ASP A O 1
ATOM 1770 N N . LYS A 1 227 ? 4.09 24.953 30.828 1 65.62 227 LYS A N 1
ATOM 1771 C CA . LYS A 1 227 ? 4.246 23.5 30.797 1 65.62 227 LYS A CA 1
ATOM 1772 C C . LYS A 1 227 ? 4.137 22.969 29.375 1 65.62 227 LYS A C 1
ATOM 1774 O O . LYS A 1 227 ? 3.525 21.922 29.141 1 65.62 227 LYS A O 1
ATOM 1779 N N . THR A 1 228 ? 4.492 23.828 28.438 1 68.12 228 THR A N 1
ATOM 1780 C CA . THR A 1 228 ? 4.406 23.406 27.047 1 68.12 228 THR A CA 1
ATOM 1781 C C . THR A 1 228 ? 5.664 22.656 26.625 1 68.12 228 THR A C 1
ATOM 1783 O O . THR A 1 228 ? 5.906 22.453 25.422 1 68.12 228 THR A O 1
ATOM 1786 N N . GLY A 1 229 ? 6.438 22.234 27.484 1 81.38 229 GLY A N 1
ATOM 1787 C CA . GLY A 1 229 ? 7.652 21.516 27.141 1 81.38 229 GLY A CA 1
ATOM 1788 C C . GLY A 1 229 ? 8.75 22.438 26.625 1 81.38 229 GLY A C 1
ATOM 1789 O O . GLY A 1 229 ? 8.859 23.578 27.047 1 81.38 229 GLY A O 1
ATOM 1790 N N . MET A 1 230 ? 9.641 21.938 25.844 1 90.38 230 MET A N 1
ATOM 1791 C CA . MET A 1 230 ? 10.727 22.688 25.219 1 90.38 230 MET A CA 1
ATOM 1792 C C . MET A 1 230 ? 10.383 23.031 23.766 1 90.38 230 MET A C 1
ATOM 1794 O O . MET A 1 230 ? 9.672 22.281 23.109 1 90.38 230 MET A O 1
ATOM 1798 N N . MET A 1 231 ? 10.805 24.203 23.312 1 89.56 231 MET A N 1
ATOM 1799 C CA . MET A 1 231 ? 10.516 24.641 21.953 1 89.56 231 MET A CA 1
ATOM 1800 C C . MET A 1 231 ? 11.797 24.75 21.125 1 89.56 231 MET A C 1
ATOM 1802 O O . MET A 1 231 ? 12.742 25.438 21.531 1 89.56 231 MET A O 1
ATOM 1806 N N . LEU A 1 232 ? 11.844 24.094 20.062 1 92.75 232 LEU A N 1
ATOM 1807 C CA . LEU A 1 232 ? 12.906 24.266 19.078 1 92.75 232 LEU A CA 1
ATOM 1808 C C . LEU A 1 232 ? 12.484 25.25 18 1 92.75 232 LEU A C 1
ATOM 1810 O O . LEU A 1 232 ? 11.617 24.938 17.172 1 92.75 232 LEU A O 1
ATOM 1814 N N . LEU A 1 233 ? 13.117 26.391 17.969 1 90.31 233 LEU A N 1
ATOM 1815 C CA . LEU A 1 233 ? 12.734 27.469 17.078 1 90.31 233 LEU A CA 1
ATOM 1816 C C . LEU A 1 233 ? 13.664 27.531 15.867 1 90.31 233 LEU A C 1
ATOM 1818 O O . LEU A 1 233 ? 14.867 27.297 15.992 1 90.31 233 LEU A O 1
ATOM 1822 N N . PHE A 1 234 ? 13.18 27.797 14.695 1 90.19 234 PHE A N 1
ATOM 1823 C CA . PHE A 1 234 ? 13.945 27.875 13.461 1 90.19 234 PHE A CA 1
ATOM 1824 C C . PHE A 1 234 ? 13.391 28.969 12.555 1 90.19 234 PHE A C 1
ATOM 1826 O O . PHE A 1 234 ? 12.266 29.438 12.758 1 90.19 234 PHE A O 1
ATOM 1833 N N . PRO A 1 235 ? 14.188 29.391 11.625 1 81.62 235 PRO A N 1
ATOM 1834 C CA . PRO A 1 235 ? 13.75 30.5 10.758 1 81.62 235 PRO A CA 1
ATOM 1835 C C . PRO A 1 235 ? 12.664 30.062 9.773 1 81.62 235 PRO A C 1
ATOM 1837 O O . PRO A 1 235 ? 12.625 28.906 9.359 1 81.62 235 PRO A O 1
ATOM 1840 N N . GLN A 1 236 ? 11.734 30.938 9.594 1 75.06 236 GLN A N 1
ATOM 1841 C CA . GLN A 1 236 ? 10.742 30.766 8.539 1 75.06 236 GLN A CA 1
ATOM 1842 C C . GLN A 1 236 ? 11.109 31.594 7.309 1 75.06 236 GLN A C 1
ATOM 1844 O O . GLN A 1 236 ? 11.93 32.5 7.391 1 75.06 236 GLN A O 1
ATOM 1849 N N . GLN A 1 237 ? 10.555 31.219 6.227 1 64.75 237 GLN A N 1
ATOM 1850 C CA . GLN A 1 237 ? 10.828 31.969 5.012 1 64.75 237 GLN A CA 1
ATOM 1851 C C . GLN A 1 237 ? 10.594 33.469 5.227 1 64.75 237 GLN A C 1
ATOM 1853 O O . GLN A 1 237 ? 9.477 33.875 5.547 1 64.75 237 GLN A O 1
ATOM 1858 N N . ASN A 1 238 ? 11.688 34.188 5.09 1 57.38 238 ASN A N 1
ATOM 1859 C CA . ASN A 1 238 ? 11.719 35.656 5.141 1 57.38 238 ASN A CA 1
ATOM 1860 C C . ASN A 1 238 ? 11.383 36.188 6.535 1 57.38 238 ASN A C 1
ATOM 1862 O O . ASN A 1 238 ? 10.883 37.281 6.684 1 57.38 238 ASN A O 1
ATOM 1866 N N . LYS A 1 239 ? 11.289 35.344 7.559 1 62.12 239 LYS A N 1
ATOM 1867 C CA . LYS A 1 239 ? 11.016 35.844 8.906 1 62.12 239 LYS A CA 1
ATOM 1868 C C . LYS A 1 239 ? 12.164 35.531 9.859 1 62.12 239 LYS A C 1
ATOM 1870 O O . LYS A 1 239 ? 12.773 34.469 9.766 1 62.12 239 LYS A O 1
ATOM 1875 N N . PRO A 1 240 ? 12.586 36.625 10.5 1 58.28 240 PRO A N 1
ATOM 1876 C CA . PRO A 1 240 ? 13.594 36.344 11.523 1 58.28 240 PRO A CA 1
ATOM 1877 C C . PRO A 1 240 ? 13.094 35.344 12.586 1 58.28 240 PRO A C 1
ATOM 1879 O O . PRO A 1 240 ? 11.883 35.188 12.742 1 58.28 240 PRO A O 1
ATOM 1882 N N . ILE A 1 241 ? 14.023 34.625 13.211 1 59.97 241 ILE A N 1
ATOM 1883 C CA . ILE A 1 241 ? 13.68 33.719 14.32 1 59.97 241 ILE A CA 1
ATOM 1884 C C . ILE A 1 241 ? 13.109 34.531 15.477 1 59.97 241 ILE A C 1
ATOM 1886 O O . ILE A 1 241 ? 13.734 35.5 15.953 1 59.97 241 ILE A O 1
ATOM 1890 N N . PRO A 1 242 ? 11.914 34.344 15.789 1 57.75 242 PRO A N 1
ATOM 1891 C CA . PRO A 1 242 ? 11.336 35.094 16.906 1 57.75 242 PRO A CA 1
ATOM 1892 C C . PRO A 1 242 ? 12.086 34.875 18.219 1 57.75 242 PRO A C 1
ATOM 1894 O O . PRO A 1 242 ? 12.516 33.781 18.516 1 57.75 242 PRO A O 1
ATOM 1897 N N . LYS A 1 243 ? 12.648 36 18.75 1 55.78 243 LYS A N 1
ATOM 1898 C CA . LYS A 1 243 ? 13.359 35.938 20.031 1 55.78 243 LYS A CA 1
ATOM 1899 C C . LYS A 1 243 ? 12.438 35.469 21.141 1 55.78 243 LYS A C 1
ATOM 1901 O O . LYS A 1 243 ? 12.891 34.844 22.109 1 55.78 243 LYS A O 1
ATOM 1906 N N . THR A 1 244 ? 11.242 36 21.109 1 52.59 244 THR A N 1
ATOM 1907 C CA . THR A 1 244 ? 10.266 35.625 22.125 1 52.59 244 THR A CA 1
ATOM 1908 C C . THR A 1 244 ? 9.102 34.875 21.5 1 52.59 244 THR A C 1
ATOM 1910 O O . THR A 1 244 ? 8.727 35.125 20.359 1 52.59 244 THR A O 1
ATOM 1913 N N . ILE A 1 245 ? 9.062 33.562 21.922 1 51.53 245 ILE A N 1
ATOM 1914 C CA . ILE A 1 245 ? 7.855 32.844 21.5 1 51.53 245 ILE A CA 1
ATOM 1915 C C . ILE A 1 245 ? 6.664 33.781 21.516 1 51.53 245 ILE A C 1
ATOM 1917 O O . ILE A 1 245 ? 6.273 34.281 22.562 1 51.53 245 ILE A O 1
ATOM 1921 N N . ARG A 1 246 ? 6.598 34.688 20.625 1 47.34 246 ARG A N 1
ATOM 1922 C CA . ARG A 1 246 ? 5.363 35.469 20.609 1 47.34 246 ARG A CA 1
ATOM 1923 C C . ARG A 1 246 ? 4.141 34.562 20.672 1 47.34 246 ARG A C 1
ATOM 1925 O O . ARG A 1 246 ? 4.18 33.438 20.188 1 47.34 246 ARG A O 1
ATOM 1932 N N . GLU A 1 247 ? 3.324 34.844 21.531 1 46.5 247 GLU A N 1
ATOM 1933 C CA . GLU A 1 247 ? 1.985 34.375 21.875 1 46.5 247 GLU A CA 1
ATOM 1934 C C . GLU A 1 247 ? 1.153 34.094 20.641 1 46.5 247 GLU A C 1
ATOM 1936 O O . GLU A 1 247 ? -0.049 33.844 20.734 1 46.5 247 GLU A O 1
ATOM 1941 N N . ILE A 1 248 ? 1.749 34.344 19.547 1 44.94 248 ILE A N 1
ATOM 1942 C CA . ILE A 1 248 ? 0.688 34.219 18.562 1 44.94 248 ILE A CA 1
ATOM 1943 C C . ILE A 1 248 ? 0.085 32.812 18.609 1 44.94 248 ILE A C 1
ATOM 1945 O O . ILE A 1 248 ? -1.083 32.625 18.266 1 44.94 248 ILE A O 1
ATOM 1949 N N . GLU A 1 249 ? 0.951 31.672 18.438 1 51.62 249 GLU A N 1
ATOM 1950 C CA . GLU A 1 249 ? 0.15 30.453 18.391 1 51.62 249 GLU A CA 1
ATOM 1951 C C . GLU A 1 249 ? -0.645 30.25 19.688 1 51.62 249 GLU A C 1
ATOM 1953 O O . GLU A 1 249 ? -0.087 30.328 20.781 1 51.62 249 GLU A O 1
ATOM 1958 N N . THR A 1 250 ? -2.027 30.406 19.359 1 57.88 250 THR A N 1
ATOM 1959 C CA . THR A 1 250 ? -3.221 30.656 20.156 1 57.88 250 THR A CA 1
ATOM 1960 C C . THR A 1 250 ? -3.268 29.719 21.359 1 57.88 250 THR A C 1
ATOM 1962 O O . THR A 1 250 ? -3.031 28.516 21.234 1 57.88 250 THR A O 1
ATOM 1965 N N . LYS A 1 251 ? -3.035 30.297 22.406 1 64.38 251 LYS A N 1
ATOM 1966 C CA . LYS A 1 251 ? -3.295 29.594 23.672 1 64.38 251 LYS A CA 1
ATOM 1967 C C . LYS A 1 251 ? -4.336 28.5 23.484 1 64.38 251 LYS A C 1
ATOM 1969 O O . LYS A 1 251 ? -4.195 27.406 24.031 1 64.38 251 LYS A O 1
ATOM 1974 N N . LYS A 1 252 ? -5.109 28.766 22.453 1 74.19 252 LYS A N 1
ATOM 1975 C CA . LYS A 1 252 ? -6.219 27.828 22.297 1 74.19 252 LYS A CA 1
ATOM 1976 C C . LYS A 1 252 ? -5.777 26.594 21.5 1 74.19 252 LYS A C 1
ATOM 1978 O O . LYS A 1 252 ? -6.227 25.484 21.797 1 74.19 252 LYS A O 1
ATOM 1983 N N . ILE A 1 253 ? -4.855 26.828 20.609 1 73.94 253 ILE A N 1
ATOM 1984 C CA . ILE A 1 253 ? -4.383 25.688 19.828 1 73.94 253 ILE A CA 1
ATOM 1985 C C . ILE A 1 253 ? -3.523 24.781 20.703 1 73.94 253 ILE A C 1
ATOM 1987 O O . ILE A 1 253 ? -3.652 23.547 20.641 1 73.94 253 ILE A O 1
ATOM 1991 N N . ILE A 1 254 ? -2.791 25.391 21.5 1 71.88 254 ILE A N 1
ATOM 1992 C CA . ILE A 1 254 ? -1.911 24.625 22.391 1 71.88 254 ILE A CA 1
ATOM 1993 C C . ILE A 1 254 ? -2.746 23.812 23.375 1 71.88 254 ILE A C 1
ATOM 1995 O O . ILE A 1 254 ? -2.432 22.656 23.656 1 71.88 254 ILE A O 1
ATOM 1999 N N . GLU A 1 255 ? -3.756 24.453 23.797 1 74.25 255 GLU A N 1
ATOM 2000 C CA . GLU A 1 255 ? -4.645 23.766 24.734 1 74.25 255 GLU A CA 1
ATOM 2001 C C . GLU A 1 255 ? -5.332 22.578 24.062 1 74.25 255 GLU A C 1
ATOM 2003 O O . GLU A 1 255 ? -5.551 21.547 24.703 1 74.25 255 GLU A O 1
ATOM 2008 N N . ASN A 1 256 ? -5.633 22.75 22.875 1 77.94 256 ASN A N 1
ATOM 2009 C CA . ASN A 1 256 ? -6.277 21.672 22.141 1 77.94 256 ASN A CA 1
ATOM 2010 C C . ASN A 1 256 ? -5.324 20.5 21.906 1 77.94 256 ASN A C 1
ATOM 2012 O O . ASN A 1 256 ? -5.73 19.344 21.969 1 77.94 256 ASN A O 1
ATOM 2016 N N . TYR A 1 257 ? -4.098 20.797 21.656 1 75.94 257 TYR A N 1
ATOM 2017 C CA . TYR A 1 257 ? -3.105 19.734 21.516 1 75.94 257 TYR A CA 1
ATOM 2018 C C . TYR A 1 257 ? -2.945 18.953 22.812 1 75.94 257 TYR A C 1
ATOM 2020 O O . TYR A 1 257 ? -2.846 17.719 22.797 1 75.94 257 TYR A O 1
ATOM 2028 N N . LYS A 1 258 ? -2.951 19.672 23.859 1 73.94 258 LYS A N 1
ATOM 2029 C CA . LYS A 1 258 ? -2.795 19.031 25.172 1 73.94 258 LYS A CA 1
ATOM 2030 C C . LYS A 1 258 ? -3.949 18.078 25.438 1 73.94 258 LYS A C 1
ATOM 2032 O O . LYS A 1 258 ? -3.73 16.953 25.906 1 73.94 258 LYS A O 1
ATOM 2037 N N . THR A 1 259 ? -5.07 18.547 25.094 1 74.38 259 THR A N 1
ATOM 2038 C CA . THR A 1 259 ? -6.25 17.719 25.312 1 74.38 259 THR A CA 1
ATOM 2039 C C . THR A 1 259 ? -6.215 16.484 24.406 1 74.38 259 THR A C 1
ATOM 2041 O O . THR A 1 259 ? -6.523 15.383 24.859 1 74.38 259 THR A O 1
ATOM 2044 N N . SER A 1 260 ? -5.812 16.734 23.234 1 74.88 260 SER A N 1
ATOM 2045 C CA . SER A 1 260 ? -5.758 15.633 22.281 1 74.88 260 SER A CA 1
ATOM 2046 C C . SER A 1 260 ? -4.695 14.609 22.656 1 74.88 260 SER A C 1
ATOM 2048 O O . SER A 1 260 ? -4.895 13.406 22.484 1 74.88 260 SER A O 1
ATOM 2050 N N . ASN A 1 261 ? -3.656 15.094 23.156 1 73.62 261 ASN A N 1
ATOM 2051 C CA . ASN A 1 261 ? -2.578 14.203 23.578 1 73.62 261 ASN A CA 1
ATOM 2052 C C . ASN A 1 261 ? -3 13.328 24.75 1 73.62 261 ASN A C 1
ATOM 2054 O O . ASN A 1 261 ? -2.613 12.164 24.828 1 73.62 261 ASN A O 1
ATOM 2058 N N . LYS A 1 262 ? -3.766 13.938 25.594 1 72.81 262 LYS A N 1
ATOM 2059 C CA . LYS A 1 262 ? -4.273 13.18 26.719 1 72.81 262 LYS A CA 1
ATOM 2060 C C . LYS A 1 262 ? -5.188 12.047 26.266 1 72.81 262 LYS A C 1
ATOM 2062 O O . LYS A 1 262 ? -5.137 10.938 26.797 1 72.81 262 LYS A O 1
ATOM 2067 N N . VAL A 1 263 ? -5.922 12.344 25.328 1 72.44 263 VAL A N 1
ATOM 2068 C CA . VAL A 1 263 ? -6.816 11.336 24.766 1 72.44 263 VAL A CA 1
ATOM 2069 C C . VAL A 1 263 ? -5.996 10.234 24.109 1 72.44 263 VAL A C 1
ATOM 2071 O O . VAL A 1 263 ? -6.301 9.047 24.25 1 72.44 263 VAL A O 1
ATOM 2074 N N . ALA A 1 264 ? -5.02 10.609 23.391 1 75.75 264 ALA A N 1
ATOM 2075 C CA . ALA A 1 264 ? -4.164 9.641 22.703 1 75.75 264 ALA A CA 1
ATOM 2076 C C . ALA A 1 264 ? -3.496 8.695 23.703 1 75.75 264 ALA A C 1
ATOM 2078 O O . ALA A 1 264 ? -3.416 7.492 23.469 1 75.75 264 ALA A O 1
ATOM 2079 N N . GLN A 1 265 ? -3.094 9.258 24.75 1 74.56 265 GLN A N 1
ATOM 2080 C CA . GLN A 1 265 ? -2.465 8.453 25.797 1 74.56 265 GLN A CA 1
ATOM 2081 C C . GLN A 1 265 ? -3.467 7.492 26.422 1 74.56 265 GLN A C 1
ATOM 2083 O O . GLN A 1 265 ? -3.139 6.336 26.688 1 74.56 265 GLN A O 1
ATOM 2088 N N . ALA A 1 266 ? -4.609 7.992 26.562 1 74.75 266 ALA A N 1
ATOM 2089 C CA . ALA A 1 266 ? -5.652 7.172 27.188 1 74.75 266 ALA A CA 1
ATOM 2090 C C . ALA A 1 266 ? -6.059 6.023 26.266 1 74.75 266 ALA A C 1
ATOM 2092 O O . ALA A 1 266 ? -6.32 4.914 26.719 1 74.75 266 ALA A O 1
ATOM 2093 N N . VAL A 1 267 ? -6.023 6.305 25 1 77.5 267 VAL A N 1
ATOM 2094 C CA . VAL A 1 267 ? -6.418 5.301 24.016 1 77.5 267 VAL A CA 1
ATOM 2095 C C . VAL A 1 267 ? -5.25 4.355 23.75 1 77.5 267 VAL A C 1
ATOM 2097 O O . VAL A 1 267 ? -5.449 3.221 23.312 1 77.5 267 VAL A O 1
ATOM 2100 N N . GLY A 1 268 ? -4.082 4.848 23.969 1 82.62 268 GLY A N 1
ATOM 2101 C CA . GLY A 1 268 ? -2.896 4.031 23.766 1 82.62 268 GLY A CA 1
ATOM 2102 C C . GLY A 1 268 ? -2.377 4.074 22.344 1 82.62 268 GLY A C 1
ATOM 2103 O O . GLY A 1 268 ? -1.816 3.094 21.859 1 82.62 268 GLY A O 1
ATOM 2104 N N . ILE A 1 269 ? -2.666 5.031 21.641 1 91.31 269 ILE A N 1
ATOM 2105 C CA . ILE A 1 269 ? -2.164 5.223 20.297 1 91.31 269 ILE A CA 1
ATOM 2106 C C . ILE A 1 269 ? -1.411 6.547 20.203 1 91.31 269 ILE A C 1
ATOM 2108 O O . ILE A 1 269 ? -2.025 7.613 20.094 1 91.31 269 ILE A O 1
ATOM 2112 N N . GLU A 1 270 ? -0.147 6.516 20.125 1 90.88 270 GLU A N 1
ATOM 2113 C CA . GLU A 1 270 ? 0.656 7.734 20.109 1 90.88 270 GLU A CA 1
ATOM 2114 C C . GLU A 1 270 ? 1.413 7.887 18.797 1 90.88 270 GLU A C 1
ATOM 2116 O O . GLU A 1 270 ? 1.869 8.984 18.469 1 90.88 270 GLU A O 1
ATOM 2121 N N . CYS A 1 271 ? 1.567 6.754 18.141 1 95.12 271 CYS A N 1
ATOM 2122 C CA . CYS A 1 271 ? 2.344 6.773 16.906 1 95.12 271 CYS A CA 1
ATOM 2123 C C . CYS A 1 271 ? 1.756 5.82 15.883 1 95.12 271 CYS A C 1
ATOM 2125 O O . CYS A 1 271 ? 0.851 5.043 16.188 1 95.12 271 CYS A O 1
ATOM 2127 N N . ILE A 1 272 ? 2.252 5.863 14.703 1 96.69 272 ILE A N 1
ATOM 2128 C CA . ILE A 1 272 ? 1.768 5.039 13.602 1 96.69 272 ILE A CA 1
ATOM 2129 C C . ILE A 1 272 ? 1.881 3.562 13.969 1 96.69 272 ILE A C 1
ATOM 2131 O O . ILE A 1 272 ? 0.97 2.775 13.703 1 96.69 272 ILE A O 1
ATOM 2135 N N . GLY A 1 273 ? 3 3.18 14.578 1 97.12 273 GLY A N 1
ATOM 2136 C CA . GLY A 1 273 ? 3.193 1.796 14.977 1 97.12 273 GLY A CA 1
ATOM 2137 C C . GLY A 1 273 ? 2.096 1.28 15.891 1 97.12 273 GLY A C 1
ATOM 2138 O O . GLY A 1 273 ? 1.634 0.148 15.734 1 97.12 273 GLY A O 1
ATOM 2139 N N . ASP A 1 274 ? 1.688 2.111 16.844 1 95.75 274 ASP A N 1
ATOM 2140 C CA . ASP A 1 274 ? 0.611 1.74 17.766 1 95.75 274 ASP A CA 1
ATOM 2141 C C . ASP A 1 274 ? -0.696 1.511 17.016 1 95.75 274 ASP A C 1
ATOM 2143 O O . ASP A 1 274 ? -1.401 0.532 17.266 1 95.75 274 ASP A O 1
ATOM 2147 N N . LEU A 1 275 ? -0.996 2.371 16.125 1 95.19 275 LEU A N 1
ATOM 2148 C CA . LEU A 1 275 ? -2.211 2.258 15.32 1 95.19 275 LEU A CA 1
ATOM 2149 C C . LEU A 1 275 ? -2.176 1.003 14.461 1 95.19 275 LEU A C 1
ATOM 2151 O O . LEU A 1 275 ? -3.156 0.257 14.398 1 95.19 275 LEU A O 1
ATOM 2155 N N . ASN A 1 276 ? -1.063 0.787 13.773 1 96.06 276 ASN A N 1
ATOM 2156 C CA . ASN A 1 276 ? -0.91 -0.384 12.914 1 96.06 276 ASN A CA 1
ATOM 2157 C C . ASN A 1 276 ? -1.158 -1.679 13.68 1 96.06 276 ASN A C 1
ATOM 2159 O O . ASN A 1 276 ? -1.853 -2.572 13.195 1 96.06 276 ASN A O 1
ATOM 2163 N N . LYS A 1 277 ? -0.603 -1.773 14.836 1 93.94 277 LYS A N 1
ATOM 2164 C CA . LYS A 1 277 ? -0.768 -2.971 15.656 1 93.94 277 LYS A CA 1
ATOM 2165 C C . LYS A 1 277 ? -2.238 -3.217 15.984 1 93.94 277 LYS A C 1
ATOM 2167 O O . LYS A 1 277 ? -2.701 -4.359 15.969 1 93.94 277 LYS A O 1
ATOM 2172 N N . ARG A 1 278 ? -2.938 -2.152 16.25 1 91.25 278 ARG A N 1
ATOM 2173 C CA . ARG A 1 278 ? -4.363 -2.271 16.531 1 91.25 278 ARG A CA 1
ATOM 2174 C C . ARG A 1 278 ? -5.137 -2.729 15.305 1 91.25 278 ARG A C 1
ATOM 2176 O O . ARG A 1 278 ? -6.039 -3.562 15.406 1 91.25 278 ARG A O 1
ATOM 2183 N N . ILE A 1 279 ? -4.828 -2.213 14.203 1 90.31 279 ILE A N 1
ATOM 2184 C CA . ILE A 1 279 ? -5.492 -2.561 12.953 1 90.31 279 ILE A CA 1
ATOM 2185 C C . ILE A 1 279 ? -5.242 -4.031 12.625 1 90.31 279 ILE A C 1
ATOM 2187 O O . ILE A 1 279 ? -6.168 -4.766 12.273 1 90.31 279 ILE A O 1
ATOM 2191 N N . ILE A 1 280 ? -4.051 -4.43 12.742 1 88.56 280 ILE A N 1
ATOM 2192 C CA . ILE A 1 280 ? -3.646 -5.797 12.445 1 88.56 280 ILE A CA 1
ATOM 2193 C C . ILE A 1 280 ? -4.402 -6.77 13.352 1 88.56 280 ILE A C 1
ATOM 2195 O O . ILE A 1 280 ? -4.801 -7.848 12.914 1 88.56 280 ILE A O 1
ATOM 2199 N N . LYS A 1 281 ? -4.625 -6.34 14.57 1 86 281 LYS A N 1
ATOM 2200 C CA . LYS A 1 281 ? -5.32 -7.188 15.539 1 86 281 LYS A CA 1
ATOM 2201 C C . LYS A 1 281 ? -6.828 -7.172 15.297 1 86 281 LYS A C 1
ATOM 2203 O O . LYS A 1 281 ? -7.574 -7.891 15.969 1 86 281 LYS A O 1
ATOM 2208 N N . GLY A 1 282 ? -7.27 -6.348 14.383 1 81.31 282 GLY A N 1
ATOM 2209 C CA . GLY A 1 282 ? -8.695 -6.27 14.086 1 81.31 282 GLY A CA 1
ATOM 2210 C C . GLY A 1 282 ? -9.477 -5.5 15.125 1 81.31 282 GLY A C 1
ATOM 2211 O O . GLY A 1 282 ? -10.68 -5.73 15.305 1 81.31 282 GLY A O 1
ATOM 2212 N N . ASP A 1 283 ? -8.797 -4.641 15.805 1 80.56 283 ASP A N 1
ATOM 2213 C CA . ASP A 1 283 ? -9.453 -3.857 16.859 1 80.56 283 ASP A CA 1
ATOM 2214 C C . ASP A 1 283 ? -10.406 -2.828 16.25 1 80.56 283 ASP A C 1
ATOM 2216 O O . ASP A 1 283 ? -9.969 -1.844 15.648 1 80.56 283 ASP A O 1
ATOM 2220 N N . LYS A 1 284 ? -11.656 -3.037 16.531 1 81.62 284 LYS A N 1
ATOM 2221 C CA . LYS A 1 284 ? -12.68 -2.135 16.016 1 81.62 284 LYS A CA 1
ATOM 2222 C C . LYS A 1 284 ? -13 -1.031 17.016 1 81.62 284 LYS A C 1
ATOM 2224 O O . LYS A 1 284 ? -13.609 -0.019 16.656 1 81.62 284 LYS A O 1
ATOM 2229 N N . THR A 1 285 ? -12.516 -1.158 18.172 1 82.56 285 THR A N 1
ATOM 2230 C CA . THR A 1 285 ? -12.867 -0.252 19.25 1 82.56 285 THR A CA 1
ATOM 2231 C C . THR A 1 285 ? -12.234 1.12 19.047 1 82.56 285 THR A C 1
ATOM 2233 O O . THR A 1 285 ? -12.82 2.143 19.406 1 82.56 285 THR A O 1
ATOM 2236 N N . THR A 1 286 ? -11.078 1.089 18.391 1 86.06 286 THR A N 1
ATOM 2237 C CA . THR A 1 286 ? -10.375 2.348 18.156 1 86.06 286 THR A CA 1
ATOM 2238 C C . THR A 1 286 ? -11.211 3.275 17.281 1 86.06 286 THR A C 1
ATOM 2240 O O . THR A 1 286 ? -11.352 4.461 17.578 1 86.06 286 THR A O 1
ATOM 2243 N N . ILE A 1 287 ? -11.758 2.756 16.297 1 88.06 287 ILE A N 1
ATOM 2244 C CA . ILE A 1 287 ? -12.586 3.547 15.383 1 88.06 287 ILE A CA 1
ATOM 2245 C C . ILE A 1 287 ? -13.82 4.059 16.125 1 88.06 287 ILE A C 1
ATOM 2247 O O . ILE A 1 287 ? -14.148 5.242 16.047 1 88.06 287 ILE A O 1
ATOM 2251 N N . MET A 1 288 ? -14.391 3.225 16.922 1 84.88 288 MET A N 1
ATOM 2252 C CA . MET A 1 288 ? -15.578 3.59 17.688 1 84.88 288 MET A CA 1
ATOM 2253 C C . MET A 1 288 ? -15.273 4.703 18.688 1 84.88 288 MET A C 1
ATOM 2255 O O . MET A 1 288 ? -16.047 5.641 18.844 1 84.88 288 MET A O 1
ATOM 2259 N N . MET A 1 289 ? -14.203 4.566 19.281 1 83.88 289 MET A N 1
ATOM 2260 C CA . MET A 1 289 ? -13.82 5.551 20.297 1 83.88 289 MET A CA 1
ATOM 2261 C C . MET A 1 289 ? -13.602 6.922 19.656 1 83.88 289 MET A C 1
ATOM 2263 O O . MET A 1 289 ? -14.055 7.934 20.203 1 83.88 289 MET A O 1
ATOM 2267 N N . MET A 1 290 ? -12.961 6.945 18.562 1 88.12 290 MET A N 1
ATOM 2268 C CA . MET A 1 290 ? -12.664 8.227 17.922 1 88.12 290 MET A CA 1
ATOM 2269 C C . MET A 1 290 ? -13.93 8.859 17.375 1 88.12 290 MET A C 1
ATOM 2271 O O . MET A 1 290 ? -14.109 10.078 17.453 1 88.12 290 MET A O 1
ATOM 2275 N N . GLU A 1 291 ? -14.773 8.047 16.812 1 90.12 291 GLU A N 1
ATOM 2276 C CA . GLU A 1 291 ? -16.062 8.555 16.312 1 90.12 291 GLU A CA 1
ATOM 2277 C C . GLU A 1 291 ? -16.922 9.078 17.469 1 90.12 291 GLU A C 1
ATOM 2279 O O . GLU A 1 291 ? -17.547 10.133 17.344 1 90.12 291 GLU A O 1
ATOM 2284 N N . ASN A 1 292 ? -16.906 8.344 18.562 1 86 292 ASN A N 1
ATOM 2285 C CA . ASN A 1 292 ? -17.688 8.766 19.734 1 86 292 ASN A CA 1
ATOM 2286 C C . ASN A 1 292 ? -17.109 10.055 20.344 1 86 292 ASN A C 1
ATOM 2288 O O . ASN A 1 292 ? -17.875 10.898 20.828 1 86 292 ASN A O 1
ATOM 2292 N N . ARG A 1 293 ? -15.836 10.164 20.344 1 86.94 293 ARG A N 1
ATOM 2293 C CA . ARG A 1 293 ? -15.211 11.391 20.828 1 86.94 293 ARG A CA 1
ATOM 2294 C C . ARG A 1 293 ? -15.703 12.602 20.047 1 86.94 293 ARG A C 1
ATOM 2296 O O . ARG A 1 293 ? -16.062 13.625 20.625 1 86.94 293 ARG A O 1
ATOM 2303 N N . GLN A 1 294 ? -15.711 12.484 18.766 1 91.62 294 GLN A N 1
ATOM 2304 C CA . GLN A 1 294 ? -16.156 13.594 17.922 1 91.62 294 GLN A CA 1
ATOM 2305 C C . GLN A 1 294 ? -17.625 13.938 18.203 1 91.62 294 GLN A C 1
ATOM 2307 O O . GLN A 1 294 ? -17.984 15.109 18.312 1 91.62 294 GLN A O 1
ATOM 2312 N N . ASP A 1 295 ? -18.391 12.891 18.328 1 88.5 295 ASP A N 1
ATOM 2313 C CA . ASP A 1 295 ? -19.812 13.125 18.578 1 88.5 295 ASP A CA 1
ATOM 2314 C C . ASP A 1 295 ? -20.031 13.812 19.938 1 88.5 295 ASP A C 1
ATOM 2316 O O . ASP A 1 295 ? -20.844 14.727 20.047 1 88.5 295 ASP A O 1
ATOM 2320 N N . MET A 1 296 ? -19.312 13.344 20.875 1 89.12 296 MET A N 1
ATOM 2321 C CA . MET A 1 296 ? -19.406 13.922 22.219 1 89.12 296 MET A CA 1
ATOM 2322 C C . MET A 1 296 ? -18.969 15.383 22.203 1 89.12 296 MET A C 1
ATOM 2324 O O . MET A 1 296 ? -19.641 16.234 22.781 1 89.12 296 MET A O 1
ATOM 2328 N N . GLU A 1 297 ? -17.875 15.664 21.562 1 91.94 297 GLU A N 1
ATOM 2329 C CA . GLU A 1 297 ? -17.359 17.031 21.531 1 91.94 297 GLU A CA 1
ATOM 2330 C C . GLU A 1 297 ? -18.312 17.953 20.766 1 91.94 297 GLU A C 1
ATOM 2332 O O . GLU A 1 297 ? -18.516 19.109 21.172 1 91.94 297 GLU A O 1
ATOM 2337 N N . ILE A 1 298 ? -18.891 17.453 19.703 1 94.5 298 ILE A N 1
ATOM 2338 C CA . ILE A 1 298 ? -19.828 18.266 18.938 1 94.5 298 ILE A CA 1
ATOM 2339 C C . ILE A 1 298 ? -21.078 18.531 19.766 1 94.5 298 ILE A C 1
ATOM 2341 O O . ILE A 1 298 ? -21.641 19.625 19.75 1 94.5 298 ILE A O 1
ATOM 2345 N N . ALA A 1 299 ? -21.5 17.547 20.531 1 92.38 299 ALA A N 1
ATOM 2346 C CA . ALA A 1 299 ? -22.625 17.719 21.438 1 92.38 299 ALA A CA 1
ATOM 2347 C C . ALA A 1 299 ? -22.328 18.797 22.484 1 92.38 299 ALA A C 1
ATOM 2349 O O . ALA A 1 299 ? -23.203 19.609 22.812 1 92.38 299 ALA A O 1
ATOM 2350 N N . GLN A 1 300 ? -21.141 18.766 22.953 1 93.81 300 GLN A N 1
ATOM 2351 C CA . GLN A 1 300 ? -20.75 19.766 23.938 1 93.81 300 GLN A CA 1
ATOM 2352 C C . GLN A 1 300 ? -20.734 21.172 23.328 1 93.81 300 GLN A C 1
ATOM 2354 O O . GLN A 1 300 ? -21.141 22.141 23.984 1 93.81 300 GLN A O 1
ATOM 2359 N N . ILE A 1 301 ? -20.281 21.266 22.156 1 96.25 301 ILE A N 1
ATOM 2360 C CA . ILE A 1 301 ? -20.25 22.547 21.469 1 96.25 301 ILE A CA 1
ATOM 2361 C C . ILE A 1 301 ? -21.688 23.031 21.234 1 96.25 301 ILE A C 1
ATOM 2363 O O . ILE A 1 301 ? -21.984 24.219 21.406 1 96.25 301 ILE A O 1
ATOM 2367 N N . ALA A 1 302 ? -22.547 22.109 20.859 1 95.75 302 ALA A N 1
ATOM 2368 C CA . ALA A 1 302 ? -23.953 22.469 20.672 1 95.75 302 ALA A CA 1
ATOM 2369 C C . ALA A 1 302 ? -24.562 23.016 21.953 1 95.75 302 ALA A C 1
ATOM 2371 O O . ALA A 1 302 ? -25.297 24.016 21.922 1 95.75 302 ALA A O 1
ATOM 2372 N N . GLU A 1 303 ? -24.234 22.391 23.047 1 95.25 303 GLU A N 1
ATOM 2373 C CA . GLU A 1 303 ? -24.75 22.844 24.328 1 95.25 303 GLU A CA 1
ATOM 2374 C C . GLU A 1 303 ? -24.234 24.234 24.672 1 95.25 303 GLU A C 1
ATOM 2376 O O . GLU A 1 303 ? -25 25.078 25.156 1 95.25 303 GLU A O 1
ATOM 2381 N N . ASP A 1 304 ? -23.031 24.438 24.422 1 97.06 304 ASP A N 1
ATOM 2382 C CA . ASP A 1 304 ? -22.453 25.766 24.672 1 97.06 304 ASP A CA 1
ATOM 2383 C C . ASP A 1 304 ? -23.094 26.828 23.797 1 97.06 304 ASP A C 1
ATOM 2385 O O . ASP A 1 304 ? -23.391 27.922 24.25 1 97.06 304 ASP A O 1
ATOM 2389 N N . ALA A 1 305 ? -23.266 26.516 22.562 1 97.25 305 ALA A N 1
ATOM 2390 C CA . ALA A 1 305 ? -23.906 27.438 21.625 1 97.25 305 ALA A CA 1
ATOM 2391 C C . ALA A 1 305 ? -25.328 27.781 22.078 1 97.25 305 ALA A C 1
ATOM 2393 O O . ALA A 1 305 ? -25.734 28.938 22.016 1 97.25 305 ALA A O 1
ATOM 2394 N N . ILE A 1 306 ? -26.047 26.812 22.516 1 95.94 306 ILE A N 1
ATOM 2395 C CA . ILE A 1 306 ? -27.422 27.016 22.953 1 95.94 306 ILE A CA 1
ATOM 2396 C C . ILE A 1 306 ? -27.438 27.938 24.172 1 95.94 306 ILE A C 1
ATOM 2398 O O . ILE A 1 306 ? -28.312 28.797 24.297 1 95.94 306 ILE A O 1
ATOM 2402 N N . GLU A 1 307 ? -26.516 27.688 25.047 1 97.12 307 GLU A N 1
ATOM 2403 C CA . GLU A 1 307 ? -26.406 28.578 26.203 1 97.12 307 GLU A CA 1
ATOM 2404 C C . GLU A 1 307 ? -26.188 30.016 25.766 1 97.12 307 GLU A C 1
ATOM 2406 O O . GLU A 1 307 ? -26.781 30.938 26.344 1 97.12 307 GLU A O 1
ATOM 2411 N N . LYS A 1 308 ? -25.438 30.25 24.766 1 96.88 308 LYS A N 1
ATOM 2412 C CA . LYS A 1 308 ? -25.172 31.594 24.266 1 96.88 308 LYS A CA 1
ATOM 2413 C C . LYS A 1 308 ? -26.375 32.156 23.531 1 96.88 308 LYS A C 1
ATOM 2415 O O . LYS A 1 308 ? -26.594 33.375 23.516 1 96.88 308 LYS A O 1
ATOM 2420 N N . ILE A 1 309 ? -27.094 31.312 22.875 1 95.81 309 ILE A N 1
ATOM 2421 C CA . ILE A 1 309 ? -28.344 31.734 22.266 1 95.81 309 ILE A CA 1
ATOM 2422 C C . ILE A 1 309 ? -29.297 32.281 23.328 1 95.81 309 ILE A C 1
ATOM 2424 O O . ILE A 1 309 ? -29.906 33.344 23.141 1 95.81 309 ILE A O 1
ATOM 2428 N N . LYS A 1 310 ? -29.312 31.703 24.422 1 94.56 310 LYS A N 1
ATOM 2429 C CA . LYS A 1 310 ? -30.219 32.094 25.5 1 94.56 310 LYS A CA 1
ATOM 2430 C C . LYS A 1 310 ? -29.719 33.312 26.25 1 94.56 310 LYS A C 1
ATOM 2432 O O . LYS A 1 310 ? -30.5 34.188 26.609 1 94.56 310 LYS A O 1
ATOM 2437 N N . THR A 1 311 ? -28.453 33.375 26.453 1 95.5 311 THR A N 1
ATOM 2438 C CA . THR A 1 311 ? -27.906 34.406 27.344 1 95.5 311 THR A CA 1
ATOM 2439 C C . THR A 1 311 ? -27.562 35.656 26.578 1 95.5 311 THR A C 1
ATOM 2441 O O . THR A 1 311 ? -27.719 36.781 27.109 1 95.5 311 THR A O 1
ATOM 2444 N N . ARG A 1 312 ? -27.156 35.562 25.312 1 92.62 312 ARG A N 1
ATOM 2445 C CA . ARG A 1 312 ? -26.656 36.719 24.594 1 92.62 312 ARG A CA 1
ATOM 2446 C C . ARG A 1 312 ? -27.453 36.969 23.312 1 92.62 312 ARG A C 1
ATOM 2448 O O . ARG A 1 312 ? -27.234 37.938 22.594 1 92.62 312 ARG A O 1
ATOM 2455 N N . GLY A 1 313 ? -28.344 36.062 23 1 93.56 313 GLY A N 1
ATOM 2456 C CA . GLY A 1 313 ? -29.172 36.219 21.812 1 93.56 313 GLY A CA 1
ATOM 2457 C C . GLY A 1 313 ? -28.438 35.906 20.531 1 93.56 313 GLY A C 1
ATOM 2458 O O . GLY A 1 313 ? -28.578 36.625 19.531 1 93.56 313 GLY A O 1
ATOM 2459 N N . VAL A 1 314 ? -27.609 34.875 20.516 1 96.12 314 VAL A N 1
ATOM 2460 C CA . VAL A 1 314 ? -26.859 34.469 19.344 1 96.12 314 VAL A CA 1
ATOM 2461 C C . VAL A 1 314 ? -27.844 34.062 18.234 1 96.12 314 VAL A C 1
ATOM 2463 O O . VAL A 1 314 ? -28.766 33.281 18.469 1 96.12 314 VAL A O 1
ATOM 2466 N N . LYS A 1 315 ? -27.578 34.594 17.078 1 94.5 315 LYS A N 1
ATOM 2467 C CA . LYS A 1 315 ? -28.406 34.281 15.922 1 94.5 315 LYS A CA 1
ATOM 2468 C C . LYS A 1 315 ? -27.609 33.594 14.828 1 94.5 315 LYS A C 1
ATOM 2470 O O . LYS A 1 315 ? -28.188 32.969 13.93 1 94.5 315 LYS A O 1
ATOM 2475 N N . LEU A 1 316 ? -26.328 33.688 14.906 1 97.56 316 LEU A N 1
ATOM 2476 C CA . LEU A 1 316 ? -25.453 33.125 13.875 1 97.56 316 LEU A CA 1
ATOM 2477 C C . LEU A 1 316 ? -24.328 32.312 14.492 1 97.56 316 LEU A C 1
ATOM 2479 O O . LEU A 1 316 ? -23.516 32.844 15.258 1 97.56 316 LEU A O 1
ATOM 2483 N N . ILE A 1 317 ? -24.344 31.047 14.219 1 98.12 317 ILE A N 1
ATOM 2484 C CA . ILE A 1 317 ? -23.188 30.203 14.469 1 98.12 317 ILE A CA 1
ATOM 2485 C C . ILE A 1 317 ? -22.328 30.109 13.211 1 98.12 317 ILE A C 1
ATOM 2487 O O . ILE A 1 317 ? -22.75 29.547 12.203 1 98.12 317 ILE A O 1
ATOM 2491 N N . SER A 1 318 ? -21.172 30.688 13.281 1 97.94 318 SER A N 1
ATOM 2492 C CA . SER A 1 318 ? -20.297 30.766 12.109 1 97.94 318 SER A CA 1
ATOM 2493 C C . SER A 1 318 ? -19.062 29.891 12.273 1 97.94 318 SER A C 1
ATOM 2495 O O . SER A 1 318 ? -18.344 29.984 13.273 1 97.94 318 SER A O 1
ATOM 2497 N N . ILE A 1 319 ? -18.859 29.031 11.32 1 97.69 319 ILE A N 1
ATOM 2498 C CA . ILE A 1 319 ? -17.812 28.016 11.367 1 97.69 319 ILE A CA 1
ATOM 2499 C C . ILE A 1 319 ? -16.75 28.328 10.328 1 97.69 319 ILE A C 1
ATOM 2501 O O . ILE A 1 319 ? -17.062 28.594 9.164 1 97.69 319 ILE A O 1
ATOM 2505 N N . ALA A 1 320 ? -15.516 28.375 10.75 1 96.69 320 ALA A N 1
ATOM 2506 C CA . ALA A 1 320 ? -14.391 28.547 9.836 1 96.69 320 ALA A CA 1
ATOM 2507 C C . ALA A 1 320 ? -13.383 27.406 9.977 1 96.69 320 ALA A C 1
ATOM 2509 O O . ALA A 1 320 ? -13.414 26.656 10.953 1 96.69 320 ALA A O 1
ATOM 2510 N N . GLY A 1 321 ? -12.523 27.297 9.078 1 94 321 GLY A N 1
ATOM 2511 C CA . GLY A 1 321 ? -11.453 26.312 9.016 1 94 321 GLY A CA 1
ATOM 2512 C C . GLY A 1 321 ? -10.773 26.25 7.66 1 94 321 GLY A C 1
ATOM 2513 O O . GLY A 1 321 ? -11.352 26.656 6.652 1 94 321 GLY A O 1
ATOM 2514 N N . PRO A 1 322 ? -9.609 25.766 7.699 1 93.25 322 PRO A N 1
ATOM 2515 C CA . PRO A 1 322 ? -8.914 25.672 6.414 1 93.25 322 PRO A CA 1
ATOM 2516 C C . PRO A 1 322 ? -9.531 24.625 5.484 1 93.25 322 PRO A C 1
ATOM 2518 O O . PRO A 1 322 ? -10.414 23.875 5.898 1 93.25 322 PRO A O 1
ATOM 2521 N N . SER A 1 323 ? -9.078 24.719 4.223 1 92.12 323 SER A N 1
ATOM 2522 C CA . SER A 1 323 ? -9.555 23.75 3.242 1 92.12 323 SER A CA 1
ATOM 2523 C C . SER A 1 323 ? -9.305 22.312 3.709 1 92.12 323 SER A C 1
ATOM 2525 O O . SER A 1 323 ? -8.25 22.016 4.27 1 92.12 323 SER A O 1
ATOM 2527 N N . ALA A 1 324 ? -10.328 21.453 3.625 1 94.19 324 ALA A N 1
ATOM 2528 C CA . ALA A 1 324 ? -10.273 20.031 3.957 1 94.19 324 ALA A CA 1
ATOM 2529 C C . ALA A 1 324 ? -10.18 19.828 5.465 1 94.19 324 ALA A C 1
ATOM 2531 O O . ALA A 1 324 ? -9.523 18.891 5.93 1 94.19 324 ALA A O 1
ATOM 2532 N N . SER A 1 325 ? -10.773 20.719 6.227 1 95.56 325 SER A N 1
ATOM 2533 C CA . SER A 1 325 ? -10.773 20.594 7.68 1 95.56 325 SER A CA 1
ATOM 2534 C C . SER A 1 325 ? -11.984 19.812 8.164 1 95.56 325 SER A C 1
ATOM 2536 O O . SER A 1 325 ? -12.023 19.344 9.312 1 95.56 325 SER A O 1
ATOM 2538 N N . GLY A 1 326 ? -13.016 19.703 7.395 1 95.31 326 GLY A N 1
ATOM 2539 C CA . GLY A 1 326 ? -14.211 18.969 7.781 1 95.31 326 GLY A CA 1
ATOM 2540 C C . GLY A 1 326 ? -15.367 19.875 8.18 1 95.31 326 GLY A C 1
ATOM 2541 O O . GLY A 1 326 ? -16.297 19.438 8.859 1 95.31 326 GLY A O 1
ATOM 2542 N N . LYS A 1 327 ? -15.359 21.156 7.777 1 95.31 327 LYS A N 1
ATOM 2543 C CA . LYS A 1 327 ? -16.359 22.156 8.156 1 95.31 327 LYS A CA 1
ATOM 2544 C C . LYS A 1 327 ? -17.766 21.734 7.734 1 95.31 327 LYS A C 1
ATOM 2546 O O . LYS A 1 327 ? -18.719 21.906 8.492 1 95.31 327 LYS A O 1
ATOM 2551 N N . THR A 1 328 ? -17.859 21.188 6.531 1 92.81 328 THR A N 1
ATOM 2552 C CA . THR A 1 328 ? -19.172 20.859 5.961 1 92.81 328 THR A CA 1
ATOM 2553 C C . THR A 1 328 ? -19.859 19.797 6.793 1 92.81 328 THR A C 1
ATOM 2555 O O . THR A 1 328 ? -21.016 19.969 7.207 1 92.81 328 THR A O 1
ATOM 2558 N N . THR A 1 329 ? -19.156 18.703 7.023 1 94.5 329 THR A N 1
ATOM 2559 C CA . THR A 1 329 ? -19.75 17.625 7.809 1 94.5 329 THR A CA 1
ATOM 2560 C C . THR A 1 329 ? -19.984 18.078 9.25 1 94.5 329 THR A C 1
ATOM 2562 O O . THR A 1 329 ? -20.984 17.719 9.859 1 94.5 329 THR A O 1
ATOM 2565 N N . PHE A 1 330 ? -19.062 18.859 9.812 1 96.75 330 PHE A N 1
ATOM 2566 C CA . PHE A 1 330 ? -19.234 19.391 11.164 1 96.75 330 PHE A CA 1
ATOM 2567 C C . PHE A 1 330 ? -20.516 20.188 11.273 1 96.75 330 PHE A C 1
ATOM 2569 O O . PHE A 1 330 ? -21.281 20.031 12.227 1 96.75 330 PHE A O 1
ATOM 2576 N N . SER A 1 331 ? -20.766 21.078 10.336 1 96.31 331 SER A N 1
ATOM 2577 C CA . SER A 1 331 ? -21.938 21.938 10.375 1 96.31 331 SER A CA 1
ATOM 2578 C C . SER A 1 331 ? -23.219 21.125 10.352 1 96.31 331 SER A C 1
ATOM 2580 O O . SER A 1 331 ? -24.188 21.453 11.047 1 96.31 331 SER A O 1
ATOM 2582 N N . LYS A 1 332 ? -23.203 20.047 9.586 1 94.69 332 LYS A N 1
ATOM 2583 C CA . LYS A 1 332 ? -24.375 19.188 9.508 1 94.69 332 LYS A CA 1
ATOM 2584 C C . LYS A 1 332 ? -24.578 18.422 10.812 1 94.69 332 LYS A C 1
ATOM 2586 O O . LYS A 1 332 ? -25.703 18.328 11.312 1 94.69 332 LYS A O 1
ATOM 2591 N N . LYS A 1 333 ? -23.531 17.922 11.312 1 93.88 333 LYS A N 1
ATOM 2592 C CA . LYS A 1 333 ? -23.609 17.203 12.586 1 93.88 333 LYS A CA 1
ATOM 2593 C C . LYS A 1 333 ? -24.047 18.125 13.711 1 93.88 333 LYS A C 1
ATOM 2595 O O . LYS A 1 333 ? -24.844 17.75 14.57 1 93.88 333 LYS A O 1
ATOM 2600 N N . LEU A 1 334 ? -23.469 19.312 13.719 1 96.06 334 LEU A N 1
ATOM 2601 C CA . LEU A 1 334 ? -23.875 20.312 14.703 1 96.06 334 LEU A CA 1
ATOM 2602 C C . LEU A 1 334 ? -25.375 20.609 14.57 1 96.06 334 LEU A C 1
ATOM 2604 O O . LEU A 1 334 ? -26.078 20.734 15.57 1 96.06 334 LEU A O 1
ATOM 2608 N N . GLY A 1 335 ? -25.844 20.75 13.352 1 94.5 335 GLY A N 1
ATOM 2609 C CA . GLY A 1 335 ? -27.266 20.969 13.102 1 94.5 335 GLY A CA 1
ATOM 2610 C C . GLY A 1 335 ? -28.156 19.906 13.711 1 94.5 335 GLY A C 1
ATOM 2611 O O . GLY A 1 335 ? -29.188 20.219 14.297 1 94.5 335 GLY A O 1
ATOM 2612 N N . VAL A 1 336 ? -27.719 18.688 13.547 1 90.56 336 VAL A N 1
ATOM 2613 C CA . VAL A 1 336 ? -28.484 17.578 14.109 1 90.56 336 VAL A CA 1
ATOM 2614 C C . VAL A 1 336 ? -28.516 17.688 15.633 1 90.56 336 VAL A C 1
ATOM 2616 O O . VAL A 1 336 ? -29.578 17.5 16.25 1 90.56 336 VAL A O 1
ATOM 2619 N N . GLN A 1 337 ? -27.406 18.047 16.234 1 92.56 337 GLN A N 1
ATOM 2620 C CA . GLN A 1 337 ? -27.328 18.188 17.688 1 92.56 337 GLN A CA 1
ATOM 2621 C C . GLN A 1 337 ? -28.219 19.344 18.172 1 92.56 337 GLN A C 1
ATOM 2623 O O . GLN A 1 337 ? -28.859 19.234 19.219 1 92.56 337 GLN A O 1
ATOM 2628 N N . LEU A 1 338 ? -28.25 20.391 17.453 1 94.62 338 LEU A N 1
ATOM 2629 C CA . LEU A 1 338 ? -29.109 21.531 17.797 1 94.62 338 LEU A CA 1
ATOM 2630 C C . LEU A 1 338 ? -30.578 21.156 17.703 1 94.62 338 LEU A C 1
ATOM 2632 O O . LEU A 1 338 ? -31.359 21.453 18.609 1 94.62 338 LEU A O 1
ATOM 2636 N N . LYS A 1 339 ? -30.906 20.469 16.641 1 91.62 339 LYS A N 1
ATOM 2637 C CA . LYS A 1 339 ? -32.281 20.047 16.406 1 91.62 339 LYS A CA 1
ATOM 2638 C C . LYS A 1 339 ? -32.781 19.125 17.516 1 91.62 339 LYS A C 1
ATOM 2640 O O . LYS A 1 339 ? -33.906 19.219 17.969 1 91.62 339 LYS A O 1
ATOM 2645 N N . LEU A 1 340 ? -31.922 18.312 17.984 1 88.88 340 LEU A N 1
ATOM 2646 C CA . LEU A 1 340 ? -32.219 17.391 19.062 1 88.88 340 LEU A CA 1
ATOM 2647 C C . LEU A 1 340 ? -32.531 18.141 20.359 1 88.88 340 LEU A C 1
ATOM 2649 O O . LEU A 1 340 ? -33.219 17.609 21.234 1 88.88 340 LEU A O 1
ATOM 2653 N N . ARG A 1 341 ? -32.188 19.375 20.344 1 91.69 341 ARG A N 1
ATOM 2654 C CA . ARG A 1 341 ? -32.312 20.156 21.578 1 91.69 341 ARG A CA 1
ATOM 2655 C C . ARG A 1 341 ? -33.312 21.281 21.375 1 91.69 341 ARG A C 1
ATOM 2657 O O . ARG A 1 341 ? -33.375 22.234 22.172 1 91.69 341 ARG A O 1
ATOM 2664 N N . GLY A 1 342 ? -34 21.25 20.281 1 91.25 342 GLY A N 1
ATOM 2665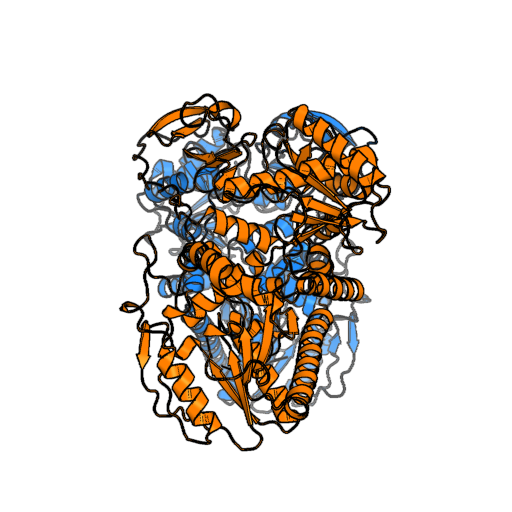 C CA . GLY A 1 342 ? -35.125 22.125 20.078 1 91.25 342 GLY A CA 1
ATOM 2666 C C . GLY A 1 342 ? -34.781 23.375 19.297 1 91.25 342 GLY A C 1
ATOM 2667 O O . GLY A 1 342 ? -35.594 24.297 19.188 1 91.25 342 GLY A O 1
ATOM 2668 N N . ILE A 1 343 ? -33.594 23.484 18.844 1 94.81 343 ILE A N 1
ATOM 2669 C CA . ILE A 1 343 ? -33.188 24.609 18 1 94.81 343 ILE A CA 1
ATOM 2670 C C . ILE A 1 343 ? -33.125 24.172 16.547 1 94.81 343 ILE A C 1
ATOM 2672 O O . ILE A 1 343 ? -32.406 23.219 16.219 1 94.81 343 ILE A O 1
ATOM 2676 N N . THR A 1 344 ? -33.812 24.797 15.641 1 93.88 344 THR A N 1
ATOM 2677 C CA . THR A 1 344 ? -33.844 24.438 14.234 1 93.88 344 THR A CA 1
ATOM 2678 C C . THR A 1 344 ? -32.688 25.125 13.484 1 93.88 344 THR A C 1
ATOM 2680 O O . THR A 1 344 ? -32.719 26.344 13.32 1 93.88 344 THR A O 1
ATOM 2683 N N . PRO A 1 345 ? -31.781 24.391 12.992 1 95.06 345 PRO A N 1
ATOM 2684 C CA . PRO A 1 345 ? -30.672 25 12.242 1 95.06 345 PRO A CA 1
ATOM 2685 C C . PRO A 1 345 ? -31.031 25.281 10.789 1 95.06 345 PRO A C 1
ATOM 2687 O O . PRO A 1 345 ? -31.734 24.5 10.156 1 95.06 345 PRO A O 1
ATOM 2690 N N . VAL A 1 346 ? -30.672 26.359 10.297 1 94.56 346 VAL A N 1
ATOM 2691 C CA . VAL A 1 346 ? -30.625 26.656 8.867 1 94.56 346 VAL A CA 1
ATOM 2692 C C . VAL A 1 346 ? -29.172 26.75 8.406 1 94.56 346 VAL A C 1
ATOM 2694 O O . VAL A 1 346 ? -28.469 27.703 8.742 1 94.56 346 VAL A O 1
ATOM 2697 N N . VAL A 1 347 ? -28.75 25.812 7.633 1 92 347 VAL A N 1
ATOM 2698 C CA . VAL A 1 347 ? -27.344 25.672 7.277 1 92 347 VAL A CA 1
ATOM 2699 C C . VAL A 1 347 ? -27.062 26.453 5.988 1 92 347 VAL A C 1
ATOM 2701 O O . VAL A 1 347 ? -27.781 26.297 5 1 92 347 VAL A O 1
ATOM 2704 N N . LEU A 1 348 ? -26.094 27.281 6.07 1 93.19 348 LEU A N 1
ATOM 2705 C CA . LEU A 1 348 ? -25.625 28.062 4.934 1 93.19 348 LEU A CA 1
ATOM 2706 C C . LEU A 1 348 ? -24.141 27.797 4.66 1 93.19 348 LEU A C 1
ATOM 2708 O O . LEU A 1 348 ? -23.344 27.688 5.594 1 93.19 348 LEU A O 1
ATOM 2712 N N . SER A 1 349 ? -23.781 27.688 3.385 1 93.69 349 SER A N 1
ATOM 2713 C CA . SER A 1 349 ? -22.391 27.562 2.982 1 93.69 349 SER A CA 1
ATOM 2714 C C . SER A 1 349 ? -21.906 28.844 2.297 1 93.69 349 SER A C 1
ATOM 2716 O O . SER A 1 349 ? -22.484 29.266 1.297 1 93.69 349 SER A O 1
ATOM 2718 N N . THR A 1 350 ? -20.859 29.375 2.77 1 95.25 350 THR A N 1
ATOM 2719 C CA . THR A 1 350 ? -20.328 30.578 2.137 1 95.25 350 THR A CA 1
ATOM 2720 C C . THR A 1 350 ? -19.797 30.266 0.738 1 95.25 350 THR A C 1
ATOM 2722 O O . THR A 1 350 ? -19.641 31.156 -0.09 1 95.25 350 THR A O 1
ATOM 2725 N N . ASP A 1 351 ? -19.516 28.969 0.503 1 91.44 351 ASP A N 1
ATOM 2726 C CA . ASP A 1 351 ? -19.016 28.547 -0.803 1 91.44 351 ASP A CA 1
ATOM 2727 C C . ASP A 1 351 ? -20.047 28.844 -1.898 1 91.44 351 ASP A C 1
ATOM 2729 O O . ASP A 1 351 ? -19.672 29.047 -3.057 1 91.44 351 ASP A O 1
ATOM 2733 N N . ASP A 1 352 ? -21.266 28.891 -1.516 1 93.06 352 ASP A N 1
ATOM 2734 C CA . ASP A 1 352 ? -22.328 29.172 -2.477 1 93.06 352 ASP A CA 1
ATOM 2735 C C . ASP A 1 352 ? -22.234 30.609 -2.994 1 93.06 352 ASP A C 1
ATOM 2737 O O . ASP A 1 352 ? -22.812 30.938 -4.031 1 93.06 352 ASP A O 1
ATOM 2741 N N . TYR A 1 353 ? -21.547 31.391 -2.33 1 95.62 353 TYR A N 1
ATOM 2742 C CA . TYR A 1 353 ? -21.562 32.812 -2.617 1 95.62 353 TYR A CA 1
ATOM 2743 C C . TYR A 1 353 ? -20.281 33.25 -3.305 1 95.62 353 TYR A C 1
ATOM 2745 O O . TYR A 1 353 ? -19.938 34.438 -3.309 1 95.62 353 TYR A O 1
ATOM 2753 N N . TYR A 1 354 ? -19.562 32.344 -3.797 1 95.19 354 TYR A N 1
ATOM 2754 C CA . TYR A 1 354 ? -18.422 32.719 -4.633 1 95.19 354 TYR A CA 1
ATOM 2755 C C . TYR A 1 354 ? -18.875 33.469 -5.875 1 95.19 354 TYR A C 1
ATOM 2757 O O . TYR A 1 354 ? -19.969 33.25 -6.387 1 95.19 354 TYR A O 1
ATOM 2765 N N . LYS A 1 355 ? -17.969 34.312 -6.348 1 95.62 355 LYS A N 1
ATOM 2766 C CA . LYS A 1 355 ? -18.172 34.938 -7.664 1 95.62 355 LYS A CA 1
ATOM 2767 C C . LYS A 1 355 ? -17.891 33.906 -8.773 1 95.62 355 LYS A C 1
ATOM 2769 O O . LYS A 1 355 ? -17.328 32.844 -8.516 1 95.62 355 LYS A O 1
ATOM 2774 N N . HIS A 1 356 ? -18.422 34.281 -9.969 1 94.19 356 HIS A N 1
ATOM 2775 C CA . HIS A 1 356 ? -17.922 33.469 -11.086 1 94.19 356 HIS A CA 1
ATOM 2776 C C . HIS A 1 356 ? -16.406 33.406 -11.109 1 94.19 356 HIS A C 1
ATOM 2778 O O . HIS A 1 356 ? -15.742 34.406 -10.805 1 94.19 356 HIS A O 1
ATOM 2784 N N . ARG A 1 357 ? -15.93 32.281 -11.414 1 91.5 357 ARG A N 1
ATOM 2785 C CA . ARG A 1 357 ? -14.484 32.062 -11.398 1 91.5 357 ARG A CA 1
ATOM 2786 C C . ARG A 1 357 ? -13.766 33.188 -12.172 1 91.5 357 ARG A C 1
ATOM 2788 O O . ARG A 1 357 ? -12.727 33.688 -11.727 1 91.5 357 ARG A O 1
ATOM 2795 N N . VAL A 1 358 ? -14.305 33.656 -13.281 1 92.19 358 VAL A N 1
ATOM 2796 C CA . VAL A 1 358 ? -13.672 34.625 -14.18 1 92.19 358 VAL A CA 1
ATOM 2797 C C . VAL A 1 358 ? -13.695 36 -13.539 1 92.19 358 VAL A C 1
ATOM 2799 O O . VAL A 1 358 ? -12.914 36.875 -13.914 1 92.19 358 VAL A O 1
ATOM 2802 N N . ASP A 1 359 ? -14.562 36.156 -12.5 1 93.25 359 ASP A N 1
ATOM 2803 C CA . ASP A 1 359 ? -14.711 37.469 -11.859 1 93.25 359 ASP A CA 1
ATOM 2804 C C . ASP A 1 359 ? -13.93 37.531 -10.547 1 93.25 359 ASP A C 1
ATOM 2806 O O . ASP A 1 359 ? -13.969 38.531 -9.836 1 93.25 359 ASP A O 1
ATOM 2810 N N . SER A 1 360 ? -13.273 36.5 -10.234 1 93 360 SER A N 1
ATOM 2811 C CA . SER A 1 360 ? -12.531 36.438 -8.984 1 93 360 SER A CA 1
ATOM 2812 C C . SER A 1 360 ? -11.367 37.438 -8.992 1 93 360 SER A C 1
ATOM 2814 O O . SER A 1 360 ? -10.797 37.719 -10.047 1 93 360 SER A O 1
ATOM 2816 N N . PRO A 1 361 ? -11.039 37.938 -7.809 1 93.31 361 PRO A N 1
ATOM 2817 C CA . PRO A 1 361 ? -9.883 38.812 -7.727 1 93.31 361 PRO A CA 1
ATOM 2818 C C . PRO A 1 361 ? -8.578 38.125 -8.094 1 93.31 361 PRO A C 1
ATOM 2820 O O . PRO A 1 361 ? -8.477 36.906 -8.008 1 93.31 361 PRO A O 1
ATOM 2823 N N . LYS A 1 362 ? -7.652 38.906 -8.562 1 92.12 362 LYS A N 1
ATOM 2824 C CA . LYS A 1 362 ? -6.336 38.375 -8.938 1 92.12 362 LYS A CA 1
ATOM 2825 C C . LYS A 1 362 ? -5.254 38.906 -7.992 1 92.12 362 LYS A C 1
ATOM 2827 O O . LYS A 1 362 ? -5.391 39.969 -7.422 1 92.12 362 LYS A O 1
ATOM 2832 N N . ASP A 1 363 ? -4.328 38.156 -7.797 1 84.69 363 ASP A N 1
ATOM 2833 C CA . ASP A 1 363 ? -3.217 38.531 -6.941 1 84.69 363 ASP A CA 1
ATOM 2834 C C . ASP A 1 363 ? -2.215 39.406 -7.707 1 84.69 363 ASP A C 1
ATOM 2836 O O . ASP A 1 363 ? -2.486 39.844 -8.836 1 84.69 363 ASP A O 1
ATOM 2840 N N . GLU A 1 364 ? -1.107 39.688 -7.047 1 84.19 364 GLU A N 1
ATOM 2841 C CA . GLU A 1 364 ? -0.089 40.594 -7.594 1 84.19 364 GLU A CA 1
ATOM 2842 C C . GLU A 1 364 ? 0.554 40 -8.844 1 84.19 364 GLU A C 1
ATOM 2844 O O . GLU A 1 364 ? 1.071 40.719 -9.688 1 84.19 364 GLU A O 1
ATOM 2849 N N . ASN A 1 365 ? 0.479 38.719 -9.055 1 84.88 365 ASN A N 1
ATOM 2850 C CA . ASN A 1 365 ? 1.087 38.031 -10.188 1 84.88 365 ASN A CA 1
ATOM 2851 C C . ASN A 1 365 ? 0.066 37.75 -11.289 1 84.88 365 ASN A C 1
ATOM 2853 O O . ASN A 1 365 ? 0.371 37.062 -12.266 1 84.88 365 ASN A O 1
ATOM 2857 N N . GLY A 1 366 ? -1.146 38.188 -11.117 1 86.38 366 GLY A N 1
ATOM 2858 C CA . GLY A 1 366 ? -2.174 38.031 -12.133 1 86.38 366 GLY A CA 1
ATOM 2859 C C . GLY A 1 366 ? -2.93 36.719 -12.023 1 86.38 366 GLY A C 1
ATOM 2860 O O . GLY A 1 366 ? -3.77 36.406 -12.867 1 86.38 366 GLY A O 1
ATOM 2861 N N . ASN A 1 367 ? -2.645 35.969 -11.023 1 86.06 367 ASN A N 1
ATOM 2862 C CA . ASN A 1 367 ? -3.369 34.719 -10.797 1 86.06 367 ASN A CA 1
ATOM 2863 C C . ASN A 1 367 ? -4.633 34.938 -9.977 1 86.06 367 ASN A C 1
ATOM 2865 O O . ASN A 1 367 ? -4.68 35.844 -9.141 1 86.06 367 ASN A O 1
ATOM 2869 N N . TYR A 1 368 ? -5.621 34.188 -10.266 1 88.38 368 TYR A N 1
ATOM 2870 C CA . TYR A 1 368 ? -6.848 34.281 -9.484 1 88.38 368 TYR A CA 1
ATOM 2871 C C . TYR A 1 368 ? -6.59 33.938 -8.023 1 88.38 368 TYR A C 1
ATOM 2873 O O . TYR A 1 368 ? -5.852 33 -7.707 1 88.38 368 TYR A O 1
ATOM 2881 N N . ASP A 1 369 ? -7.09 34.75 -7.172 1 90.06 369 ASP A N 1
ATOM 2882 C CA . ASP A 1 369 ? -7.055 34.5 -5.73 1 90.06 369 ASP A CA 1
ATOM 2883 C C . ASP A 1 369 ? -8.43 34.094 -5.207 1 90.06 369 ASP A C 1
ATOM 2885 O O . ASP A 1 369 ? -9.234 34.969 -4.836 1 90.06 369 ASP A O 1
ATOM 2889 N N . PHE A 1 370 ? -8.609 32.938 -5.039 1 88.94 370 PHE A N 1
ATOM 2890 C CA . PHE A 1 370 ? -9.898 32.406 -4.625 1 88.94 370 PHE A CA 1
ATOM 2891 C C . PHE A 1 370 ? -10.016 32.375 -3.105 1 88.94 370 PHE A C 1
ATOM 2893 O O . PHE A 1 370 ? -11.094 32.094 -2.564 1 88.94 370 PHE A O 1
ATOM 2900 N N . GLU A 1 371 ? -8.945 32.719 -2.395 1 89.31 371 GLU A N 1
ATOM 2901 C CA . GLU A 1 371 ? -8.914 32.562 -0.944 1 89.31 371 GLU A CA 1
ATOM 2902 C C . GLU A 1 371 ? -9.266 33.875 -0.236 1 89.31 371 GLU A C 1
ATOM 2904 O O . GLU A 1 371 ? -9.547 33.875 0.964 1 89.31 371 GLU A O 1
ATOM 2909 N N . CYS A 1 372 ? -9.258 34.969 -0.934 1 91.56 372 CYS A N 1
ATOM 2910 C CA . CYS A 1 372 ? -9.516 36.25 -0.29 1 91.56 372 CYS A CA 1
ATOM 2911 C C . CYS A 1 372 ? -11.016 36.469 -0.1 1 91.56 372 CYS A C 1
ATOM 2913 O O . CYS A 1 372 ? -11.828 35.875 -0.799 1 91.56 372 CYS A O 1
ATOM 2915 N N . LEU A 1 373 ? -11.32 37.281 0.832 1 93.31 373 LEU A N 1
ATOM 2916 C CA . LEU A 1 373 ? -12.703 37.594 1.176 1 93.31 373 LEU A CA 1
ATOM 2917 C C . LEU A 1 373 ? -13.453 38.156 -0.028 1 93.31 373 LEU A C 1
ATOM 2919 O O . LEU A 1 373 ? -14.641 37.875 -0.21 1 93.31 373 LEU A O 1
ATOM 2923 N N . GLU A 1 374 ? -12.781 38.875 -0.866 1 93.44 374 GLU A N 1
ATOM 2924 C CA . GLU A 1 374 ? -13.367 39.594 -2.002 1 93.44 374 GLU A CA 1
ATOM 2925 C C . GLU A 1 374 ? -13.758 38.625 -3.115 1 93.44 374 GLU A C 1
ATOM 2927 O O . GLU A 1 374 ? -14.461 39 -4.055 1 93.44 374 GLU A O 1
ATOM 2932 N N . ALA A 1 375 ? -13.344 37.438 -3.008 1 95 375 ALA A N 1
ATOM 2933 C CA . ALA A 1 375 ? -13.758 36.438 -3.975 1 95 375 ALA A CA 1
ATOM 2934 C C . ALA A 1 375 ? -15.227 36.062 -3.785 1 95 375 ALA A C 1
ATOM 2936 O O . ALA A 1 375 ? -15.836 35.438 -4.664 1 95 375 ALA A O 1
ATOM 2937 N N . LEU A 1 376 ? -15.82 36.438 -2.672 1 96.12 376 LEU A N 1
ATOM 2938 C CA . LEU A 1 376 ? -17.203 36.125 -2.34 1 96.12 376 LEU A CA 1
ATOM 2939 C C . LEU A 1 376 ? -18.125 37.281 -2.689 1 96.12 376 LEU A C 1
ATOM 2941 O O . LEU A 1 376 ? -17.703 38.438 -2.66 1 96.12 376 LEU A O 1
ATOM 2945 N N . ARG A 1 377 ? -19.359 36.969 -2.963 1 96.06 377 ARG A N 1
ATOM 2946 C CA . ARG A 1 377 ? -20.406 37.969 -3.086 1 96.06 377 ARG A CA 1
ATOM 2947 C C . ARG A 1 377 ? -20.922 38.375 -1.714 1 96.06 377 ARG A C 1
ATOM 2949 O O . ARG A 1 377 ? -22.016 37.969 -1.306 1 96.06 377 ARG A O 1
ATOM 2956 N N . LEU A 1 378 ? -20.234 39.281 -1.118 1 95.62 378 LEU A N 1
ATOM 2957 C CA . LEU A 1 378 ? -20.484 39.656 0.263 1 95.62 378 LEU A CA 1
ATOM 2958 C C . LEU A 1 378 ? -21.844 40.344 0.388 1 95.62 378 LEU A C 1
ATOM 2960 O O . LEU A 1 378 ? -22.562 40.156 1.376 1 95.62 378 LEU A O 1
ATOM 2964 N N . GLY A 1 379 ? -22.188 41.188 -0.586 1 94.88 379 GLY A N 1
ATOM 2965 C CA . GLY A 1 379 ? -23.484 41.844 -0.574 1 94.88 379 GLY A CA 1
ATOM 2966 C C . GLY A 1 379 ? -24.625 40.844 -0.559 1 94.88 379 GLY A C 1
ATOM 2967 O O . GLY A 1 379 ? -25.562 40.969 0.234 1 94.88 379 GLY A O 1
ATOM 2968 N N . ASP A 1 380 ? -24.516 39.844 -1.453 1 95 380 ASP A N 1
ATOM 2969 C CA . ASP A 1 380 ? -25.547 38.812 -1.543 1 95 380 ASP A CA 1
ATOM 2970 C C . ASP A 1 380 ? -25.656 38.031 -0.232 1 95 380 ASP A C 1
ATOM 2972 O O . ASP A 1 380 ? -26.766 37.719 0.212 1 95 380 ASP A O 1
ATOM 2976 N N . LEU A 1 381 ? -24.547 37.688 0.371 1 96.19 381 LEU A N 1
ATOM 2977 C CA . LEU A 1 381 ? -24.531 36.938 1.617 1 96.19 381 LEU A CA 1
ATOM 2978 C C . LEU A 1 381 ? -25.203 37.719 2.74 1 96.19 381 LEU A C 1
ATOM 2980 O O . LEU A 1 381 ? -26.047 37.188 3.451 1 96.19 381 LEU A O 1
ATOM 2984 N N . ASN A 1 382 ? -24.812 38.969 2.908 1 95.69 382 ASN A N 1
ATOM 2985 C CA . ASN A 1 382 ? -25.375 39.781 3.982 1 95.69 382 ASN A CA 1
ATOM 2986 C C . ASN A 1 382 ? -26.859 40.094 3.748 1 95.69 382 ASN A C 1
ATOM 2988 O O . ASN A 1 382 ? -27.625 40.188 4.699 1 95.69 382 ASN A O 1
ATOM 2992 N N . ASP A 1 383 ? -27.203 40.25 2.498 1 95 383 ASP A N 1
ATOM 2993 C CA . ASP A 1 383 ? -28.625 40.375 2.178 1 95 383 ASP A CA 1
ATOM 2994 C C . ASP A 1 383 ? -29.406 39.125 2.586 1 95 383 ASP A C 1
ATOM 2996 O O . ASP A 1 383 ? -30.484 39.219 3.174 1 95 383 ASP A O 1
ATOM 3000 N N . THR A 1 384 ? -28.891 37.969 2.248 1 94.88 384 THR A N 1
ATOM 3001 C CA . THR A 1 384 ? -29.5 36.719 2.629 1 94.88 384 THR A CA 1
ATOM 3002 C C . THR A 1 384 ? -29.688 36.625 4.141 1 94.88 384 THR A C 1
ATOM 3004 O O . THR A 1 384 ? -30.766 36.312 4.629 1 94.88 384 THR A O 1
ATOM 3007 N N . LEU A 1 385 ? -28.641 36.938 4.891 1 95.62 385 LEU A N 1
ATOM 3008 C CA . LEU A 1 385 ? -28.672 36.844 6.348 1 95.62 385 LEU A CA 1
ATOM 3009 C C . LEU A 1 385 ? -29.688 37.812 6.93 1 95.62 385 LEU A C 1
ATOM 3011 O O . LEU A 1 385 ? -30.484 37.438 7.793 1 95.62 385 LEU A O 1
ATOM 3015 N N . THR A 1 386 ? -29.688 39.062 6.449 1 94.5 386 THR A N 1
ATOM 3016 C CA . THR A 1 386 ? -30.594 40.094 6.945 1 94.5 386 THR A CA 1
ATOM 3017 C C . THR A 1 386 ? -32.031 39.688 6.691 1 94.5 386 THR A C 1
ATOM 3019 O O . THR A 1 386 ? -32.906 39.844 7.566 1 94.5 386 THR A O 1
ATOM 3022 N N . ARG A 1 387 ? -32.281 39.188 5.555 1 94.94 387 ARG A N 1
ATOM 3023 C CA . ARG A 1 387 ? -33.625 38.75 5.195 1 94.94 387 ARG A CA 1
ATOM 3024 C C . ARG A 1 387 ? -34.062 37.562 6.043 1 94.94 387 ARG A C 1
ATOM 3026 O O . ARG A 1 387 ? -35.219 37.5 6.508 1 94.94 387 ARG A O 1
ATOM 3033 N N . LEU A 1 388 ? -33.219 36.656 6.254 1 95.25 388 LEU A N 1
ATOM 3034 C CA . LEU A 1 388 ? -33.531 35.5 7.094 1 95.25 388 LEU A CA 1
ATOM 3035 C C . LEU A 1 388 ? -33.844 35.938 8.523 1 95.25 388 LEU A C 1
ATOM 3037 O O . LEU A 1 388 ? -34.781 35.438 9.148 1 95.25 388 LEU A O 1
ATOM 3041 N N . PHE A 1 389 ? -33.125 36.938 9.055 1 93.12 389 PHE A N 1
ATOM 3042 C CA . PHE A 1 389 ? -33.312 37.438 10.414 1 93.12 389 PHE A CA 1
ATOM 3043 C C . PHE A 1 389 ? -34.656 38.125 10.539 1 93.12 389 PHE A C 1
ATOM 3045 O O . PHE A 1 389 ? -35.25 38.156 11.625 1 93.12 389 PHE A O 1
ATOM 3052 N N . ARG A 1 390 ? -35.156 38.562 9.383 1 92.5 390 ARG A N 1
ATOM 3053 C CA . ARG A 1 390 ? -36.469 39.219 9.359 1 92.5 390 ARG A CA 1
ATOM 3054 C C . ARG A 1 390 ? -37.562 38.188 9.156 1 92.5 390 ARG A C 1
ATOM 3056 O O . ARG A 1 390 ? -38.75 38.531 9.102 1 92.5 390 ARG A O 1
ATOM 3063 N N . GLY A 1 391 ? -37.188 36.969 8.961 1 93.12 391 GLY A N 1
ATOM 3064 C CA . GLY A 1 391 ? -38.156 35.906 8.805 1 93.12 391 GLY A CA 1
ATOM 3065 C C . GLY A 1 391 ? -38.625 35.719 7.375 1 93.12 391 GLY A C 1
ATOM 3066 O O . GLY A 1 391 ? -39.594 35 7.121 1 93.12 391 GLY A O 1
ATOM 3067 N N . GLU A 1 392 ? -37.875 36.25 6.473 1 95.12 392 GLU A N 1
ATOM 3068 C CA . GLU A 1 392 ? -38.25 36.188 5.066 1 95.12 392 GLU A CA 1
ATOM 3069 C C . GLU A 1 392 ? -37.75 34.906 4.418 1 95.12 392 GLU A C 1
ATOM 3071 O O . GLU A 1 392 ? -36.812 34.281 4.926 1 95.12 392 GLU A O 1
ATOM 3076 N N . GLU A 1 393 ? -38.438 34.562 3.342 1 94.88 393 GLU A N 1
ATOM 3077 C CA . GLU A 1 393 ? -37.969 33.469 2.492 1 94.88 393 GLU A CA 1
ATOM 3078 C C . GLU A 1 393 ? -36.906 33.969 1.508 1 94.88 393 GLU A C 1
ATOM 3080 O O . GLU A 1 393 ? -37.031 35.062 0.944 1 94.88 393 GLU A O 1
ATOM 3085 N N . VAL A 1 394 ? -35.875 33.156 1.424 1 94.19 394 VAL A N 1
ATOM 3086 C CA . VAL A 1 394 ? -34.781 33.562 0.549 1 94.19 394 VAL A CA 1
ATOM 3087 C C . VAL A 1 394 ? -34.469 32.438 -0.431 1 94.19 394 VAL A C 1
ATOM 3089 O O . VAL A 1 394 ? -34.438 31.266 -0.057 1 94.19 394 VAL A O 1
ATOM 3092 N N . HIS A 1 395 ? -34.188 32.75 -1.678 1 92.25 395 HIS A N 1
ATOM 3093 C CA . HIS A 1 395 ? -33.719 31.859 -2.727 1 92.25 395 HIS A CA 1
ATOM 3094 C C . HIS A 1 395 ? -32.281 32.219 -3.129 1 92.25 395 HIS A C 1
ATOM 3096 O O . HIS A 1 395 ? -32.062 33 -4.055 1 92.25 395 HIS A O 1
ATOM 3102 N N . PRO A 1 396 ? -31.391 31.531 -2.531 1 89.44 396 PRO A N 1
ATOM 3103 C CA . PRO A 1 396 ? -30 31.953 -2.775 1 89.44 396 PRO A CA 1
ATOM 3104 C C . PRO A 1 396 ? -29.438 31.391 -4.074 1 89.44 396 PRO A C 1
ATOM 3106 O O . PRO A 1 396 ? -29.875 30.344 -4.543 1 89.44 396 PRO A O 1
ATOM 3109 N N . TYR A 1 397 ? -28.484 32.094 -4.742 1 91.12 397 TYR A N 1
ATOM 3110 C CA . TYR A 1 397 ? -27.656 31.594 -5.82 1 91.12 397 TYR A CA 1
ATOM 3111 C C . TYR A 1 397 ? -26.594 30.641 -5.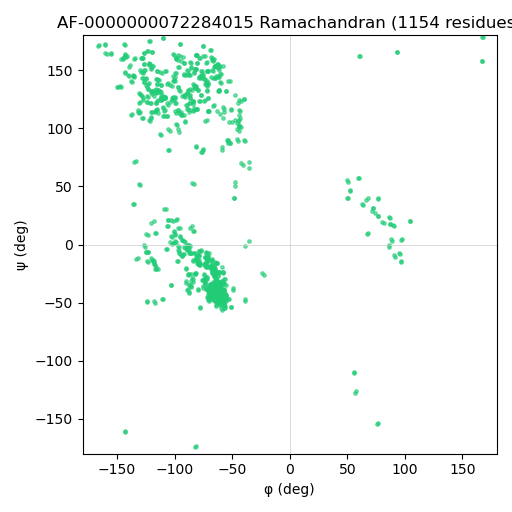281 1 91.12 397 TYR A C 1
ATOM 3113 O O . TYR A 1 397 ? -26.031 30.859 -4.207 1 91.12 397 TYR A O 1
ATOM 3121 N N . VAL A 1 398 ? -26.391 29.562 -5.996 1 93.31 398 VAL A N 1
ATOM 3122 C CA . VAL A 1 398 ? -25.469 28.547 -5.531 1 93.31 398 VAL A CA 1
ATOM 3123 C C . VAL A 1 398 ? -24.297 28.422 -6.504 1 93.31 398 VAL A C 1
ATOM 3125 O O . VAL A 1 398 ? -24.5 28.312 -7.715 1 93.31 398 VAL A O 1
ATOM 3128 N N . PHE A 1 399 ? -23.125 28.438 -6.016 1 93 399 PHE A N 1
ATOM 3129 C CA . PHE A 1 399 ? -21.906 28.312 -6.824 1 93 399 PHE A CA 1
ATOM 3130 C C . PHE A 1 399 ? -21.625 26.844 -7.133 1 93 399 PHE A C 1
ATOM 3132 O O . PHE A 1 399 ? -21.75 25.984 -6.258 1 93 399 PHE A O 1
ATOM 3139 N N . ASP A 1 400 ? -21.25 26.531 -8.367 1 89.25 400 ASP A N 1
ATOM 3140 C CA . ASP A 1 400 ? -20.875 25.203 -8.828 1 89.25 400 ASP A CA 1
ATOM 3141 C C . ASP A 1 400 ? -19.375 25.125 -9.133 1 89.25 400 ASP A C 1
ATOM 3143 O O . ASP A 1 400 ? -18.906 25.703 -10.109 1 89.25 400 ASP A O 1
ATOM 3147 N N . PHE A 1 401 ? -18.688 24.359 -8.477 1 85.12 401 PHE A N 1
ATOM 3148 C CA . PHE A 1 401 ? -17.234 24.297 -8.562 1 85.12 401 PHE A CA 1
ATOM 3149 C C . PHE A 1 401 ? -16.797 23.672 -9.883 1 85.12 401 PHE A C 1
ATOM 3151 O O . PHE A 1 401 ? -15.664 23.859 -10.32 1 85.12 401 PHE A O 1
ATOM 3158 N N . VAL A 1 402 ? -17.578 22.812 -10.477 1 84.06 402 VAL A N 1
ATOM 3159 C CA . VAL A 1 402 ? -17.234 22.188 -11.742 1 84.06 402 VAL A CA 1
ATOM 3160 C C . VAL A 1 402 ? -17.297 23.234 -12.867 1 84.06 402 VAL A C 1
ATOM 3162 O O . VAL A 1 402 ? -16.297 23.469 -13.555 1 84.06 402 VAL A O 1
ATOM 3165 N N . SER A 1 403 ? -18.438 24.016 -12.914 1 87.62 403 SER A N 1
ATOM 3166 C CA . SER A 1 403 ? -18.609 25 -13.969 1 87.62 403 SER A CA 1
ATOM 3167 C C . SER A 1 403 ? -17.906 26.312 -13.625 1 87.62 403 SER A C 1
ATOM 3169 O O . SER A 1 403 ? -17.547 27.078 -14.516 1 87.62 403 SER A O 1
ATOM 3171 N N . GLY A 1 404 ? -17.828 26.578 -12.336 1 89.12 404 GLY A N 1
ATOM 3172 C CA . GLY A 1 404 ? -17.234 27.828 -11.883 1 89.12 404 GLY A CA 1
ATOM 3173 C C . GLY A 1 404 ? -18.203 28.984 -11.938 1 89.12 404 GLY A C 1
ATOM 3174 O O . GLY A 1 404 ? -17.781 30.141 -12.039 1 89.12 404 GLY A O 1
ATOM 3175 N N . LYS A 1 405 ? -19.422 28.609 -11.992 1 93.19 405 LYS A N 1
ATOM 3176 C CA . LYS A 1 405 ? -20.469 29.625 -12.07 1 93.19 405 LYS A CA 1
ATOM 3177 C C . LYS A 1 405 ? -21.531 29.422 -10.984 1 93.19 405 LYS A C 1
ATOM 3179 O O . LYS A 1 405 ? -21.656 28.312 -10.438 1 93.19 405 LYS A O 1
ATOM 3184 N N . TYR A 1 406 ? -22.094 30.516 -10.539 1 92.12 406 TYR A N 1
ATOM 3185 C CA . TYR A 1 406 ? -23.234 30.375 -9.633 1 92.12 406 TYR A CA 1
ATOM 3186 C C . TYR A 1 406 ? -24.547 30.547 -10.383 1 92.12 406 TYR A C 1
ATOM 3188 O O . TYR A 1 406 ? -24.594 31.234 -11.414 1 92.12 406 TYR A O 1
ATOM 3196 N N . SER A 1 407 ? -25.531 29.891 -9.977 1 91.75 407 SER A N 1
ATOM 3197 C CA . SER A 1 407 ? -26.859 29.969 -10.57 1 91.75 407 SER A CA 1
ATOM 3198 C C . SER A 1 407 ? -27.953 29.797 -9.516 1 91.75 407 SER A C 1
ATOM 3200 O O . SER A 1 407 ? -27.672 29.406 -8.383 1 91.75 407 SER A O 1
ATOM 3202 N N . LEU A 1 408 ? -29.109 30.266 -9.914 1 88.69 408 LEU A N 1
ATOM 3203 C CA . LEU A 1 408 ? -30.266 30.094 -9.039 1 88.69 408 LEU A CA 1
ATOM 3204 C C . LEU A 1 408 ? -30.75 28.641 -9.062 1 88.69 408 LEU A C 1
ATOM 3206 O O . LEU A 1 408 ? -30.891 28.047 -10.133 1 88.69 408 LEU A O 1
ATOM 3210 N N . ILE A 1 409 ? -30.781 28.094 -7.883 1 83.12 409 ILE A N 1
ATOM 3211 C CA . ILE A 1 409 ? -31.359 26.766 -7.773 1 83.12 409 ILE A CA 1
ATOM 3212 C C . ILE A 1 409 ? -32.812 26.875 -7.277 1 83.12 409 ILE A C 1
ATOM 3214 O O . ILE A 1 409 ? -33.031 27.219 -6.121 1 83.12 409 ILE A O 1
ATOM 3218 N N . GLN A 1 410 ? -33.75 26.547 -8.031 1 75.75 410 GLN A N 1
ATOM 3219 C CA . GLN A 1 410 ? -35.188 26.797 -7.805 1 75.75 410 GLN A CA 1
ATOM 3220 C C . GLN A 1 410 ? -35.656 26.094 -6.551 1 75.75 410 GLN A C 1
ATOM 3222 O O . GLN A 1 410 ? -36.469 26.641 -5.785 1 75.75 410 GLN A O 1
ATOM 3227 N N . ASP A 1 411 ? -35.188 24.969 -6.27 1 82.81 411 ASP A N 1
ATOM 3228 C CA . ASP A 1 411 ? -35.75 24.156 -5.203 1 82.81 411 ASP A CA 1
ATOM 3229 C C . ASP A 1 411 ? -35.062 24.422 -3.873 1 82.81 411 ASP A C 1
ATOM 3231 O O . ASP A 1 411 ? -35.469 23.875 -2.838 1 82.81 411 ASP A O 1
ATOM 3235 N N . LYS A 1 412 ? -34.156 25.328 -3.891 1 83.81 412 LYS A N 1
ATOM 3236 C CA . LYS A 1 412 ? -33.5 25.672 -2.639 1 83.81 412 LYS A CA 1
ATOM 3237 C C . LYS A 1 412 ? -34.094 26.906 -2.002 1 83.81 412 LYS A C 1
ATOM 3239 O O . LYS A 1 412 ? -33.906 28.031 -2.5 1 83.81 412 LYS A O 1
ATOM 3244 N N . ILE A 1 413 ? -34.906 26.719 -0.98 1 89.94 413 ILE A N 1
ATOM 3245 C CA . ILE A 1 413 ? -35.562 27.797 -0.251 1 89.94 413 ILE A CA 1
ATOM 3246 C C . ILE A 1 413 ? -35.125 27.766 1.213 1 89.94 413 ILE A C 1
ATOM 3248 O O . ILE A 1 413 ? -35.156 26.719 1.855 1 89.94 413 ILE A O 1
ATOM 3252 N N . LEU A 1 414 ? -34.75 28.969 1.683 1 92.94 414 LEU A N 1
ATOM 3253 C CA . LEU A 1 414 ? -34.312 29.094 3.07 1 92.94 414 LEU A CA 1
ATOM 3254 C C . LEU A 1 414 ? -35.281 29.984 3.857 1 92.94 414 LEU A C 1
ATOM 3256 O O . LEU A 1 414 ? -35.781 30.984 3.336 1 92.94 414 LEU A O 1
ATOM 3260 N N . LYS A 1 415 ? -35.562 29.578 5.02 1 94.38 415 LYS A N 1
ATOM 3261 C CA . LYS A 1 415 ? -36.344 30.359 5.957 1 94.38 415 LYS A CA 1
ATOM 3262 C C . LYS A 1 415 ? -35.938 30.062 7.402 1 94.38 415 LYS A C 1
ATOM 3264 O O . LYS A 1 415 ? -35.75 28.906 7.77 1 94.38 415 LYS A O 1
ATOM 3269 N N . LEU A 1 416 ? -35.812 31.109 8.117 1 94.94 416 LEU A N 1
ATOM 3270 C CA . LEU A 1 416 ? -35.438 30.969 9.523 1 94.94 416 LEU A CA 1
ATOM 3271 C C . LEU A 1 416 ? -36.688 30.953 10.406 1 94.94 416 LEU A C 1
ATOM 3273 O O . LEU A 1 416 ? -37.375 31.969 10.508 1 94.94 416 LEU A O 1
ATOM 3277 N N . PRO A 1 417 ? -36.969 29.922 11.016 1 93.38 417 PRO A N 1
ATOM 3278 C CA . PRO A 1 417 ? -38.125 29.891 11.922 1 93.38 417 PRO A CA 1
ATOM 3279 C C . PRO A 1 417 ? -37.844 30.609 13.242 1 93.38 417 PRO A C 1
ATOM 3281 O O . PRO A 1 417 ? -36.688 30.922 13.555 1 93.38 417 PRO A O 1
ATOM 3284 N N . PRO A 1 418 ? -38.875 30.812 14.086 1 91.56 418 PRO A N 1
ATOM 3285 C CA . PRO A 1 418 ? -38.719 31.531 15.344 1 91.56 418 PRO A CA 1
ATOM 3286 C C . PRO A 1 418 ? -37.719 30.875 16.297 1 91.56 418 PRO A C 1
ATOM 3288 O O . PRO A 1 418 ? -37 31.562 17.016 1 91.56 418 PRO A O 1
ATOM 3291 N N . ASN A 1 419 ? -37.656 29.625 16.281 1 92.31 419 ASN A N 1
ATOM 3292 C CA . ASN A 1 419 ? -36.719 28.906 17.125 1 92.31 419 ASN A CA 1
ATOM 3293 C C . ASN A 1 419 ? -35.469 28.516 16.359 1 92.31 419 ASN A C 1
ATOM 3295 O O . ASN A 1 419 ? -34.781 27.562 16.734 1 92.31 419 ASN A O 1
ATOM 3299 N N . GLY A 1 420 ? -35.25 29.234 15.305 1 95.19 420 GLY A N 1
ATOM 3300 C CA . GLY A 1 420 ? -34.156 28.844 14.43 1 95.19 420 GLY A CA 1
ATOM 3301 C C . GLY A 1 420 ? -32.875 29.609 14.695 1 95.19 420 GLY A C 1
ATOM 3302 O O . GLY A 1 420 ? -32.875 30.641 15.367 1 95.19 420 GLY A O 1
ATOM 3303 N N . VAL A 1 421 ? -31.75 29.047 14.273 1 96.69 421 VAL A N 1
ATOM 3304 C CA . VAL A 1 421 ? -30.438 29.688 14.266 1 96.69 421 VAL A CA 1
ATOM 3305 C C . VAL A 1 421 ? -29.734 29.406 12.945 1 96.69 421 VAL A C 1
ATOM 3307 O O . VAL A 1 421 ? -29.953 28.359 12.328 1 96.69 421 VAL A O 1
ATOM 3310 N N . ILE A 1 422 ? -28.984 30.297 12.445 1 97.12 422 ILE A N 1
ATOM 3311 C CA . ILE A 1 422 ? -28.234 30.094 11.219 1 97.12 422 ILE A CA 1
ATOM 3312 C C . ILE A 1 422 ? -26.891 29.438 11.547 1 97.12 422 ILE A C 1
ATOM 3314 O O . ILE A 1 422 ? -26.172 29.906 12.438 1 97.12 422 ILE A O 1
ATOM 3318 N N . VAL A 1 423 ? -26.578 28.344 10.938 1 97.5 423 VAL A N 1
ATOM 3319 C CA . VAL A 1 423 ? -25.266 27.703 10.977 1 97.5 423 VAL A CA 1
ATOM 3320 C C . VAL A 1 423 ? -24.562 27.906 9.641 1 97.5 423 VAL A C 1
ATOM 3322 O O . VAL A 1 423 ? -24.969 27.344 8.617 1 97.5 423 VAL A O 1
ATOM 3325 N N . MET A 1 424 ? -23.547 28.688 9.656 1 97.44 424 MET A N 1
ATOM 3326 C CA . MET A 1 424 ? -22.844 29.047 8.43 1 97.44 424 MET A CA 1
ATOM 3327 C C . MET A 1 424 ? -21.406 28.547 8.461 1 97.44 424 MET A C 1
ATOM 3329 O O . MET A 1 424 ? -20.719 28.641 9.484 1 97.44 424 MET A O 1
ATOM 3333 N N . GLU A 1 425 ? -20.953 27.922 7.391 1 96.56 425 GLU A N 1
ATOM 3334 C CA . GLU A 1 425 ? -19.578 27.438 7.332 1 96.56 425 GLU A CA 1
ATOM 3335 C C . GLU A 1 425 ? -18.859 27.953 6.094 1 96.56 425 GLU A C 1
ATOM 3337 O O . GLU A 1 425 ? -19.484 28.188 5.059 1 96.56 425 GLU A O 1
ATOM 3342 N N . GLY A 1 426 ? -17.578 28.125 6.188 1 95.12 426 GLY A N 1
ATOM 3343 C CA . GLY A 1 426 ? -16.734 28.578 5.09 1 95.12 426 GLY A CA 1
ATOM 3344 C C . GLY A 1 426 ? -15.336 28.969 5.539 1 95.12 426 GLY A C 1
ATOM 3345 O O . GLY A 1 426 ? -15.07 29.078 6.738 1 95.12 426 GLY A O 1
ATOM 3346 N N . LEU A 1 427 ? -14.508 29.359 4.609 1 92.5 427 LEU A N 1
ATOM 3347 C CA . LEU A 1 427 ? -13.109 29.688 4.883 1 92.5 427 LEU A CA 1
ATOM 3348 C C . LEU A 1 427 ? -13.008 30.906 5.805 1 92.5 427 LEU A C 1
ATOM 3350 O O . LEU A 1 427 ? -12.227 30.906 6.754 1 92.5 427 LEU A O 1
ATOM 3354 N N . HIS A 1 428 ? -13.883 31.859 5.648 1 93.56 428 HIS A N 1
ATOM 3355 C CA . HIS A 1 428 ? -13.789 33.156 6.332 1 93.56 428 HIS A CA 1
ATOM 3356 C C . HIS A 1 428 ? -14.82 33.25 7.453 1 93.56 428 HIS A C 1
ATOM 3358 O O . HIS A 1 428 ? -15.156 34.344 7.895 1 93.56 428 HIS A O 1
ATOM 3364 N N . GLY A 1 429 ? -15.305 32.188 7.934 1 93.69 429 GLY A N 1
ATOM 3365 C CA . GLY A 1 429 ? -16.453 32.156 8.82 1 93.69 429 GLY A CA 1
ATOM 3366 C C . GLY A 1 429 ? -16.266 32.938 10.094 1 93.69 429 GLY A C 1
ATOM 3367 O O . GLY A 1 429 ? -17.234 33.375 10.727 1 93.69 429 GLY A O 1
ATOM 3368 N N . ILE A 1 430 ? -15.016 33.25 10.508 1 94 430 ILE A N 1
ATOM 3369 C CA . ILE A 1 430 ? -14.844 33.906 11.789 1 94 430 ILE A CA 1
ATOM 3370 C C . ILE A 1 430 ? -14.148 35.25 11.57 1 94 430 ILE A C 1
ATOM 3372 O O . ILE A 1 430 ? -13.508 35.781 12.484 1 94 430 ILE A O 1
ATOM 3376 N N . ASP A 1 431 ? -14.156 35.75 10.398 1 93.88 431 ASP A N 1
ATOM 3377 C CA . ASP A 1 431 ? -13.766 37.094 10.039 1 93.88 431 ASP A CA 1
ATOM 3378 C C . ASP A 1 431 ? -14.938 38.062 10.18 1 93.88 431 ASP A C 1
ATOM 3380 O O . ASP A 1 431 ? -15.945 37.938 9.477 1 93.88 431 ASP A O 1
ATOM 3384 N N . GLU A 1 432 ? -14.766 39.062 10.992 1 93.94 432 GLU A N 1
ATOM 3385 C CA . GLU A 1 432 ? -15.844 40 11.234 1 93.94 432 GLU A CA 1
ATOM 3386 C C . GLU A 1 432 ? -16.234 40.75 9.953 1 93.94 432 GLU A C 1
ATOM 3388 O O . GLU A 1 432 ? -17.375 41.188 9.805 1 93.94 432 GLU A O 1
ATOM 3393 N N . ALA A 1 433 ? -15.328 40.812 9.047 1 94.94 433 ALA A N 1
ATOM 3394 C CA . ALA A 1 433 ? -15.586 41.5 7.789 1 94.94 433 ALA A CA 1
ATOM 3395 C C . ALA A 1 433 ? -16.531 40.688 6.902 1 94.94 433 ALA A C 1
ATOM 3397 O O . ALA A 1 433 ? -17.094 41.25 5.945 1 94.94 433 ALA A O 1
ATOM 3398 N N . LEU A 1 434 ? -16.734 39.438 7.203 1 96.06 434 LEU A N 1
ATOM 3399 C CA . LEU A 1 434 ? -17.625 38.594 6.422 1 96.06 434 LEU A CA 1
ATOM 3400 C C . LEU A 1 434 ? -19.078 39 6.637 1 96.06 434 LEU A C 1
ATOM 3402 O O . LEU A 1 434 ? -19.891 38.938 5.707 1 96.06 434 LEU A O 1
ATOM 3406 N N . THR A 1 435 ? -19.406 39.344 7.879 1 95.38 435 THR A N 1
ATOM 3407 C CA . THR A 1 435 ? -20.781 39.656 8.242 1 95.38 435 THR A CA 1
ATOM 3408 C C . THR A 1 435 ? -20.844 40.938 9.078 1 95.38 435 THR A C 1
ATOM 3410 O O . THR A 1 435 ? -21.297 40.906 10.227 1 95.38 435 THR A O 1
ATOM 3413 N N . PRO A 1 436 ? -20.625 42.031 8.5 1 93.19 436 PRO A N 1
ATOM 3414 C CA . PRO A 1 436 ? -20.547 43.281 9.258 1 93.19 436 PRO A CA 1
ATOM 3415 C C . PRO A 1 436 ? -21.906 43.719 9.797 1 93.19 436 PRO A C 1
ATOM 3417 O O . PRO A 1 436 ? -21.984 44.469 10.766 1 93.19 436 PRO A O 1
ATOM 3420 N N . ALA A 1 437 ? -22.906 43.219 9.234 1 87.5 437 ALA A N 1
ATOM 3421 C CA . ALA A 1 437 ? -24.25 43.625 9.602 1 87.5 437 ALA A CA 1
ATOM 3422 C C . ALA A 1 437 ? -24.703 42.969 10.906 1 87.5 437 ALA A C 1
ATOM 3424 O O . ALA A 1 437 ? -25.672 43.406 11.516 1 87.5 437 ALA A O 1
ATOM 3425 N N . ILE A 1 438 ? -24.078 41.969 11.359 1 92.19 438 ILE A N 1
ATOM 3426 C CA . ILE A 1 438 ? -24.438 41.219 12.57 1 92.19 438 ILE A CA 1
ATOM 3427 C C . ILE A 1 438 ? -23.469 41.562 13.695 1 92.19 438 ILE A C 1
ATOM 3429 O O . ILE A 1 438 ? -22.266 41.344 13.57 1 92.19 438 ILE A O 1
ATOM 3433 N N . PRO A 1 439 ? -23.938 42.094 14.82 1 92.88 439 PRO A N 1
ATOM 3434 C CA . PRO A 1 439 ? -23.047 42.406 15.938 1 92.88 439 PRO A CA 1
ATOM 3435 C C . PRO A 1 439 ? -22.312 41.188 16.484 1 92.88 439 PRO A C 1
ATOM 3437 O O . PRO A 1 439 ? -22.891 40.094 16.547 1 92.88 439 PRO A O 1
ATOM 3440 N N . ARG A 1 440 ? -21.125 41.375 16.938 1 93.81 440 ARG A N 1
ATOM 3441 C CA . ARG A 1 440 ? -20.281 40.281 17.422 1 93.81 440 ARG A CA 1
ATOM 3442 C C . ARG A 1 440 ? -20.969 39.5 18.547 1 93.81 440 ARG A C 1
ATOM 3444 O O . ARG A 1 440 ? -20.828 38.281 18.656 1 93.81 440 ARG A O 1
ATOM 3451 N N . GLU A 1 441 ? -21.781 40.219 19.359 1 93.81 441 GLU A N 1
ATOM 3452 C CA . GLU A 1 441 ? -22.438 39.625 20.5 1 93.81 441 GLU A CA 1
ATOM 3453 C C . GLU A 1 441 ? -23.484 38.594 20.062 1 93.81 441 GLU A C 1
ATOM 3455 O O . GLU A 1 441 ? -23.828 37.688 20.812 1 93.81 441 GLU A O 1
ATOM 3460 N N . GLN A 1 442 ? -23.922 38.688 18.875 1 95.19 442 GLN A N 1
ATOM 3461 C CA . GLN A 1 442 ? -24.953 37.781 18.359 1 95.19 442 GLN A CA 1
ATOM 3462 C C . GLN A 1 442 ? -24.328 36.688 17.5 1 95.19 442 GLN A C 1
ATOM 3464 O O . GLN A 1 442 ? -25.047 35.969 16.797 1 95.19 442 GLN A O 1
ATOM 3469 N N . LYS A 1 443 ? -23.062 36.594 17.562 1 96.88 443 LYS A N 1
ATOM 3470 C CA . LYS A 1 443 ? -22.344 35.594 16.797 1 96.88 443 LYS A CA 1
ATOM 3471 C C . LYS A 1 443 ? -21.641 34.594 17.719 1 96.88 443 LYS A C 1
ATOM 3473 O O . LYS A 1 443 ? -21.219 34.938 18.828 1 96.88 443 LYS A O 1
ATOM 3478 N N . TYR A 1 444 ? -21.609 33.344 17.359 1 97.81 444 TYR A N 1
ATOM 3479 C CA . TYR A 1 444 ? -20.828 32.281 17.969 1 97.81 444 TYR A CA 1
ATOM 3480 C C . TYR A 1 444 ? -19.859 31.656 16.969 1 97.81 444 TYR A C 1
ATOM 3482 O O . TYR A 1 444 ? -20.281 31.031 16 1 97.81 444 TYR A O 1
ATOM 3490 N N . TYR A 1 445 ? -18.578 31.859 17.25 1 97.44 445 TYR A N 1
ATOM 3491 C CA . TYR A 1 445 ? -17.531 31.484 16.281 1 97.44 445 TYR A CA 1
ATOM 3492 C C . TYR A 1 445 ? -16.906 30.141 16.656 1 97.44 445 TYR A C 1
ATOM 3494 O O . TYR A 1 445 ? -16.484 29.953 17.797 1 97.44 445 TYR A O 1
ATOM 3502 N N . ILE A 1 446 ? -16.891 29.219 15.68 1 97.19 446 ILE A N 1
ATOM 3503 C CA . ILE A 1 446 ? -16.234 27.938 15.836 1 97.19 446 ILE A CA 1
ATOM 3504 C C . ILE A 1 446 ? -15.141 27.766 14.789 1 97.19 446 ILE A C 1
ATOM 3506 O O . ILE A 1 446 ? -15.367 28.047 13.602 1 97.19 446 ILE A O 1
ATOM 3510 N N . PHE A 1 447 ? -13.969 27.359 15.211 1 95.56 447 PHE A N 1
ATOM 3511 C CA . PHE A 1 447 ? -12.883 27.078 14.281 1 95.56 447 PHE A CA 1
ATOM 3512 C C . PHE A 1 447 ? -12.562 25.578 14.25 1 95.56 447 PHE A C 1
ATOM 3514 O O . PHE A 1 447 ? -12.305 24.984 15.289 1 95.56 447 PHE A O 1
ATOM 3521 N N . ILE A 1 448 ? -12.609 25.016 13.047 1 95.88 448 ILE A N 1
ATOM 3522 C CA . ILE A 1 448 ? -12.273 23.609 12.867 1 95.88 448 ILE A CA 1
ATOM 3523 C C . ILE A 1 448 ? -10.781 23.469 12.578 1 95.88 448 ILE A C 1
ATOM 3525 O O . ILE A 1 448 ? -10.281 24 11.586 1 95.88 448 ILE A O 1
ATOM 3529 N N . ALA A 1 449 ? -10.109 22.75 13.445 1 91.62 449 ALA A N 1
ATOM 3530 C CA . ALA A 1 449 ? -8.664 22.578 13.32 1 91.62 449 ALA A CA 1
ATOM 3531 C C . ALA A 1 449 ? -8.305 21.094 13.18 1 91.62 449 ALA A C 1
ATOM 3533 O O . ALA A 1 449 ? -8.383 20.344 14.148 1 91.62 449 ALA A O 1
ATOM 3534 N N . PRO A 1 450 ? -7.855 20.656 11.984 1 92.38 450 PRO A N 1
ATOM 3535 C CA . PRO A 1 450 ? -7.391 19.266 11.852 1 92.38 450 PRO A CA 1
ATOM 3536 C C . PRO A 1 450 ? -6 19.047 12.445 1 92.38 450 PRO A C 1
ATOM 3538 O O . PRO A 1 450 ? -5.023 18.922 11.711 1 92.38 450 PRO A O 1
ATOM 3541 N N . LEU A 1 451 ? -5.938 18.922 13.719 1 88.88 451 LEU A N 1
ATOM 3542 C CA . LEU A 1 451 ? -4.684 18.797 14.453 1 88.88 451 LEU A CA 1
ATOM 3543 C C . LEU A 1 451 ? -4.297 17.328 14.609 1 88.88 451 LEU A C 1
ATOM 3545 O O . LEU A 1 451 ? -4.844 16.625 15.461 1 88.88 451 LEU A O 1
ATOM 3549 N N . THR A 1 452 ? -3.303 16.922 13.836 1 87.69 452 THR A N 1
ATOM 3550 C CA . THR A 1 452 ? -2.84 15.547 13.93 1 87.69 452 THR A CA 1
ATOM 3551 C C . THR A 1 452 ? -1.981 15.344 15.18 1 87.69 452 THR A C 1
ATOM 3553 O O . THR A 1 452 ? -1.236 16.234 15.57 1 87.69 452 THR A O 1
ATOM 3556 N N . GLN A 1 453 ? -2.082 14.203 15.789 1 81.12 453 GLN A N 1
ATOM 3557 C CA . GLN A 1 453 ? -1.327 13.922 17.016 1 81.12 453 GLN A CA 1
ATOM 3558 C C . GLN A 1 453 ? -0.493 12.656 16.859 1 81.12 453 GLN A C 1
ATOM 3560 O O . GLN A 1 453 ? 0.088 12.164 17.828 1 81.12 453 GLN A O 1
ATOM 3565 N N . LEU A 1 454 ? -0.41 12.141 15.727 1 90.69 454 LEU A N 1
ATOM 3566 C CA . LEU A 1 454 ? 0.293 10.875 15.539 1 90.69 454 LEU A CA 1
ATOM 3567 C C . LEU A 1 454 ? 1.75 11.117 15.156 1 90.69 454 LEU A C 1
ATOM 3569 O O . LEU A 1 454 ? 2.037 11.867 14.219 1 90.69 454 LEU A O 1
ATOM 3573 N N . ASN A 1 455 ? 2.6 10.516 15.867 1 94.19 455 ASN A N 1
ATOM 3574 C CA . ASN A 1 455 ? 4.016 10.516 15.523 1 94.19 455 ASN A CA 1
ATOM 3575 C C . ASN A 1 455 ? 4.363 9.352 14.594 1 94.19 455 ASN A C 1
ATOM 3577 O O . ASN A 1 455 ? 3.691 8.32 14.609 1 94.19 455 ASN A O 1
ATOM 3581 N N . ILE A 1 456 ? 5.332 9.57 13.773 1 96.38 456 ILE A N 1
ATOM 3582 C CA . ILE A 1 456 ? 5.961 8.477 13.039 1 96.38 456 ILE A CA 1
ATOM 3583 C C . ILE A 1 456 ? 6.914 7.723 13.961 1 96.38 456 ILE A C 1
ATOM 3585 O O . ILE A 1 456 ? 6.82 6.5 14.094 1 96.38 456 ILE A O 1
ATOM 3589 N N . ASP A 1 457 ? 7.785 8.43 14.539 1 96.62 457 ASP A N 1
ATOM 3590 C CA . ASP A 1 457 ? 8.711 8 15.578 1 96.62 457 ASP A CA 1
ATOM 3591 C C . ASP A 1 457 ? 8.93 9.102 16.609 1 96.62 457 ASP A C 1
ATOM 3593 O O . ASP A 1 457 ? 8.102 10.008 16.75 1 96.62 457 ASP A O 1
ATOM 3597 N N . GLU A 1 458 ? 9.945 9.07 17.375 1 96.06 458 GLU A N 1
ATOM 3598 C CA . GLU A 1 458 ? 10.156 10.031 18.453 1 96.06 458 GLU A CA 1
ATOM 3599 C C . GLU A 1 458 ? 10.383 11.438 17.906 1 96.06 458 GLU A C 1
ATOM 3601 O O . GLU A 1 458 ? 10.031 12.43 18.562 1 96.06 458 GLU A O 1
ATOM 3606 N N . TYR A 1 459 ? 10.852 11.508 16.656 1 96.31 459 TYR A N 1
ATOM 3607 C CA . TYR A 1 459 ? 11.383 12.797 16.203 1 96.31 459 TYR A CA 1
ATOM 3608 C C . TYR A 1 459 ? 10.609 13.312 15 1 96.31 459 TYR A C 1
ATOM 3610 O O . TYR A 1 459 ? 10.789 14.461 14.594 1 96.31 459 TYR A O 1
ATOM 3618 N N . ASN A 1 460 ? 9.82 12.422 14.438 1 95.06 460 ASN A N 1
ATOM 3619 C CA . ASN A 1 460 ? 9.008 12.766 13.273 1 95.06 460 ASN A CA 1
ATOM 3620 C C . ASN A 1 460 ? 7.523 12.594 13.555 1 95.06 460 ASN A C 1
ATOM 3622 O O . ASN A 1 460 ? 7.109 11.586 14.133 1 95.06 460 ASN A O 1
ATOM 3626 N N . PHE A 1 461 ? 6.762 13.609 13.211 1 93.25 461 PHE A N 1
ATOM 3627 C CA . PHE A 1 461 ? 5.32 13.531 13.398 1 93.25 461 PHE A CA 1
ATOM 3628 C C . PHE A 1 461 ? 4.59 13.836 12.094 1 93.25 461 PHE A C 1
ATOM 3630 O O . PHE A 1 461 ? 5.184 14.352 11.148 1 93.25 461 PHE A O 1
ATOM 3637 N N . ILE A 1 462 ? 3.35 13.5 12.055 1 93.12 462 ILE A N 1
ATOM 3638 C CA . ILE A 1 462 ? 2.502 13.805 10.906 1 93.12 462 ILE A CA 1
ATOM 3639 C C . ILE A 1 462 ? 2.006 15.242 11 1 93.12 462 ILE A C 1
ATOM 3641 O O . ILE A 1 462 ? 1.284 15.602 11.938 1 93.12 462 ILE A O 1
ATOM 3645 N N . GLY A 1 463 ? 2.375 16.031 10.086 1 89.81 463 GLY A N 1
ATOM 3646 C CA . GLY A 1 463 ? 1.931 17.406 10.086 1 89.81 463 GLY A CA 1
ATOM 3647 C C . GLY A 1 463 ? 0.468 17.562 9.719 1 89.81 463 GLY A C 1
ATOM 3648 O O . GLY A 1 463 ? -0.097 16.719 9.023 1 89.81 463 GLY A O 1
ATOM 3649 N N . ASN A 1 464 ? -0.119 18.641 10.117 1 89.69 464 ASN A N 1
ATOM 3650 C CA . ASN A 1 464 ? -1.516 18.938 9.82 1 89.69 464 ASN A CA 1
ATOM 3651 C C . ASN A 1 464 ? -1.753 19.062 8.312 1 89.69 464 ASN A C 1
ATOM 3653 O O . ASN A 1 464 ? -2.814 18.688 7.816 1 89.69 464 ASN A O 1
ATOM 3657 N N . GLN A 1 465 ? -0.793 19.547 7.672 1 89.31 465 GLN A N 1
ATOM 3658 C CA . GLN A 1 465 ? -0.923 19.719 6.23 1 89.31 465 GLN A CA 1
ATOM 3659 C C . GLN A 1 465 ? -0.991 18.375 5.512 1 89.31 465 GLN A C 1
ATOM 3661 O O . GLN A 1 465 ? -1.69 18.234 4.508 1 89.31 465 GLN A O 1
ATOM 3666 N N . VAL A 1 466 ? -0.249 17.438 6.031 1 93.56 466 VAL A N 1
ATOM 3667 C CA . VAL A 1 466 ? -0.212 16.125 5.41 1 93.56 466 VAL A CA 1
ATOM 3668 C C . VAL A 1 466 ? -1.61 15.508 5.418 1 93.56 466 VAL A C 1
ATOM 3670 O O . VAL A 1 466 ? -2.068 14.984 4.402 1 93.56 466 VAL A O 1
ATOM 3673 N N . LEU A 1 467 ? -2.232 15.609 6.539 1 95.38 467 LEU A N 1
ATOM 3674 C CA . LEU A 1 467 ? -3.594 15.094 6.641 1 95.38 467 LEU A CA 1
ATOM 3675 C C . LEU A 1 467 ? -4.516 15.797 5.645 1 95.38 467 LEU A C 1
ATOM 3677 O O . LEU A 1 467 ? -5.305 15.141 4.957 1 95.38 467 LEU A O 1
ATOM 3681 N N . ARG A 1 468 ? -4.426 17.047 5.566 1 95.31 468 ARG A N 1
ATOM 3682 C CA . ARG A 1 468 ? -5.285 17.812 4.668 1 95.31 468 ARG A CA 1
ATOM 3683 C C . ARG A 1 468 ? -4.977 17.5 3.209 1 95.31 468 ARG A C 1
ATOM 3685 O O . ARG A 1 468 ? -5.871 17.516 2.361 1 95.31 468 ARG A O 1
ATOM 3692 N N . PHE A 1 469 ? -3.684 17.188 2.916 1 95.5 469 PHE A N 1
ATOM 3693 C CA . PHE A 1 469 ? -3.338 16.75 1.572 1 95.5 469 PHE A CA 1
ATOM 3694 C C . PHE A 1 469 ? -4.109 15.484 1.204 1 95.5 469 PHE A C 1
ATOM 3696 O O . PHE A 1 469 ? -4.734 15.422 0.143 1 95.5 469 PHE A O 1
ATOM 3703 N N . TYR A 1 470 ? -4.078 14.547 2.078 1 97.06 470 TYR A N 1
ATOM 3704 C CA . TYR A 1 470 ? -4.762 13.289 1.798 1 97.06 470 TYR A CA 1
ATOM 3705 C C . TYR A 1 470 ? -6.262 13.508 1.625 1 97.06 470 TYR A C 1
ATOM 3707 O O . TYR A 1 470 ? -6.863 13.016 0.669 1 97.06 470 TYR A O 1
ATOM 3715 N N . ARG A 1 471 ? -6.848 14.32 2.547 1 97.31 471 ARG A N 1
ATOM 3716 C CA . ARG A 1 471 ? -8.266 14.641 2.465 1 97.31 471 ARG A CA 1
ATOM 3717 C C . ARG A 1 471 ? -8.602 15.297 1.131 1 97.31 471 ARG A C 1
ATOM 3719 O O . ARG A 1 471 ? -9.508 14.852 0.423 1 97.31 471 ARG A O 1
ATOM 3726 N N . ARG A 1 472 ? -7.902 16.266 0.787 1 96.25 472 ARG A N 1
ATOM 3727 C CA . ARG A 1 472 ? -8.219 17.125 -0.355 1 96.25 472 ARG A CA 1
ATOM 3728 C C . ARG A 1 472 ? -8.008 16.375 -1.669 1 96.25 472 ARG A C 1
ATOM 3730 O O . ARG A 1 472 ? -8.797 16.531 -2.607 1 96.25 472 ARG A O 1
ATOM 3737 N N . ILE A 1 473 ? -6.926 15.602 -1.756 1 96.94 473 ILE A N 1
ATOM 3738 C CA . ILE A 1 473 ? -6.641 14.875 -2.986 1 96.94 473 ILE A CA 1
ATOM 3739 C C . ILE A 1 473 ? -7.82 13.961 -3.326 1 96.94 473 ILE A C 1
ATOM 3741 O O . ILE A 1 473 ? -8.297 13.953 -4.461 1 96.94 473 ILE A O 1
ATOM 3745 N N . VAL A 1 474 ? -8.289 13.234 -2.377 1 96.38 474 VAL A N 1
ATOM 3746 C CA . VAL A 1 474 ? -9.375 12.289 -2.615 1 96.38 474 VAL A CA 1
ATOM 3747 C C . VAL A 1 474 ? -10.672 13.055 -2.895 1 96.38 474 VAL A C 1
ATOM 3749 O O . VAL A 1 474 ? -11.359 12.773 -3.877 1 96.38 474 VAL A O 1
ATOM 3752 N N . ARG A 1 475 ? -10.969 14.031 -2.096 1 94.5 475 ARG A N 1
ATOM 3753 C CA . ARG A 1 475 ? -12.188 14.812 -2.26 1 94.5 475 ARG A CA 1
ATOM 3754 C C . ARG A 1 475 ? -12.219 15.5 -3.619 1 94.5 475 ARG A C 1
ATOM 3756 O O . ARG A 1 475 ? -13.234 15.469 -4.316 1 94.5 475 ARG A O 1
ATOM 3763 N N . ASP A 1 476 ? -11.133 16.234 -3.961 1 93.56 476 ASP A N 1
ATOM 3764 C CA . ASP A 1 476 ? -11.078 16.953 -5.223 1 93.56 476 ASP A CA 1
ATOM 3765 C C . ASP A 1 476 ? -11.266 16.016 -6.41 1 93.56 476 ASP A C 1
ATOM 3767 O O . ASP A 1 476 ? -11.891 16.375 -7.41 1 93.56 476 ASP A O 1
ATOM 3771 N N . TYR A 1 477 ? -10.688 14.867 -6.305 1 93.44 477 TYR A N 1
ATOM 3772 C CA . TYR A 1 477 ? -10.867 13.875 -7.363 1 93.44 477 TYR A CA 1
ATOM 3773 C C . TYR A 1 477 ? -12.328 13.453 -7.477 1 93.44 477 TYR A C 1
ATOM 3775 O O . TYR A 1 477 ? -12.883 13.406 -8.578 1 93.44 477 TYR A O 1
ATOM 3783 N N . LEU A 1 478 ? -12.984 13.195 -6.355 1 89.44 478 LEU A N 1
ATOM 3784 C CA . LEU A 1 478 ? -14.344 12.664 -6.328 1 89.44 478 LEU A CA 1
ATOM 3785 C C . LEU A 1 478 ? -15.359 13.734 -6.719 1 89.44 478 LEU A C 1
ATOM 3787 O O . LEU A 1 478 ? -16.359 13.43 -7.367 1 89.44 478 LEU A O 1
ATOM 3791 N N . THR A 1 479 ? -15.109 15.008 -6.402 1 87.38 479 THR A N 1
ATOM 3792 C CA . THR A 1 479 ? -16.172 16 -6.504 1 87.38 479 THR A CA 1
ATOM 3793 C C . THR A 1 479 ? -15.852 17.031 -7.578 1 87.38 479 THR A C 1
ATOM 3795 O O . THR A 1 479 ? -16.75 17.719 -8.078 1 87.38 479 THR A O 1
ATOM 3798 N N . ARG A 1 480 ? -14.555 17.156 -7.938 1 86.56 480 ARG A N 1
ATOM 3799 C CA . ARG A 1 480 ? -14.172 18.219 -8.852 1 86.56 480 ARG A CA 1
ATOM 3800 C C . ARG A 1 480 ? -13.445 17.672 -10.07 1 86.56 480 ARG A C 1
ATOM 3802 O O . ARG A 1 480 ? -13.086 18.422 -10.984 1 86.56 480 ARG A O 1
ATOM 3809 N N . ASN A 1 481 ? -13.148 16.344 -10.062 1 87.12 481 ASN A N 1
ATOM 3810 C CA . ASN A 1 481 ? -12.461 15.664 -11.156 1 87.12 481 ASN A CA 1
ATOM 3811 C C . ASN A 1 481 ? -11.047 16.203 -11.359 1 87.12 481 ASN A C 1
ATOM 3813 O O . ASN A 1 481 ? -10.625 16.438 -12.492 1 87.12 481 ASN A O 1
ATOM 3817 N N . TYR A 1 482 ? -10.406 16.594 -10.266 1 91.19 482 TYR A N 1
ATOM 3818 C CA . TYR A 1 482 ? -9.016 17.047 -10.305 1 91.19 482 TYR A CA 1
ATOM 3819 C C . TYR A 1 482 ? -8.062 15.867 -10.133 1 91.19 482 TYR A C 1
ATOM 3821 O O . TYR A 1 482 ? -8.344 14.93 -9.391 1 91.19 482 TYR A O 1
ATOM 3829 N N . THR A 1 483 ? -6.934 15.953 -10.773 1 93.06 483 THR A N 1
ATOM 3830 C CA . THR A 1 483 ? -5.848 15.008 -10.523 1 93.06 483 THR A CA 1
ATOM 3831 C C . THR A 1 483 ? -5.098 15.375 -9.25 1 93.06 483 THR A C 1
ATOM 3833 O O . THR A 1 483 ? -5.203 16.5 -8.758 1 93.06 483 THR A O 1
ATOM 3836 N N . ALA A 1 484 ? -4.391 14.383 -8.742 1 95.19 484 ALA A N 1
ATOM 3837 C CA . ALA A 1 484 ? -3.566 14.648 -7.562 1 95.19 484 ALA A CA 1
ATOM 3838 C C . ALA A 1 484 ? -2.564 15.766 -7.832 1 95.19 484 ALA A C 1
ATOM 3840 O O . ALA A 1 484 ? -2.338 16.625 -6.977 1 95.19 484 ALA A O 1
ATOM 3841 N N . SER A 1 485 ? -1.953 15.773 -9.023 1 94.81 485 SER A N 1
ATOM 3842 C CA . SER A 1 485 ? -0.987 16.812 -9.391 1 94.81 485 SER A CA 1
ATOM 3843 C C . SER A 1 485 ? -1.621 18.188 -9.359 1 94.81 485 SER A C 1
ATOM 3845 O O . SER A 1 485 ? -1.019 19.141 -8.852 1 94.81 485 SER A O 1
ATOM 3847 N N . HIS A 1 486 ? -2.807 18.25 -9.867 1 92.81 486 HIS A N 1
ATOM 3848 C CA . HIS A 1 486 ? -3.514 19.531 -9.867 1 92.81 486 HIS A CA 1
ATOM 3849 C C . HIS A 1 486 ? -3.766 20.016 -8.445 1 92.81 486 HIS A C 1
ATOM 3851 O O . HIS A 1 486 ? -3.568 21.203 -8.148 1 92.81 486 HIS A O 1
ATOM 3857 N N . THR A 1 487 ? -4.234 19.172 -7.609 1 94 487 THR A N 1
ATOM 3858 C CA . THR A 1 487 ? -4.512 19.516 -6.219 1 94 487 THR A CA 1
ATOM 3859 C C . THR A 1 487 ? -3.24 19.969 -5.512 1 94 487 THR A C 1
ATOM 3861 O O . THR A 1 487 ? -3.254 20.969 -4.777 1 94 487 THR A O 1
ATOM 3864 N N . LEU A 1 488 ? -2.135 19.297 -5.75 1 93.25 488 LEU A N 1
ATOM 3865 C CA . LEU A 1 488 ? -0.874 19.625 -5.094 1 93.25 488 LEU A CA 1
ATOM 3866 C C . LEU A 1 488 ? -0.321 20.953 -5.613 1 93.25 488 LEU A C 1
ATOM 3868 O O . LEU A 1 488 ? 0.267 21.719 -4.852 1 93.25 488 LEU A O 1
ATOM 3872 N N . LYS A 1 489 ? -0.515 21.219 -6.863 1 89.88 489 LYS A N 1
ATOM 3873 C CA . LYS A 1 489 ? -0.038 22.453 -7.469 1 89.88 489 LYS A CA 1
ATOM 3874 C C . LYS A 1 489 ? -0.708 23.672 -6.84 1 89.88 489 LYS A C 1
ATOM 3876 O O . LYS A 1 489 ? -0.064 24.703 -6.625 1 89.88 489 LYS A O 1
ATOM 3881 N N . SER A 1 490 ? -1.93 23.547 -6.527 1 87.06 490 SER A N 1
ATOM 3882 C CA . SER A 1 490 ? -2.697 24.672 -6.016 1 87.06 490 SER A CA 1
ATOM 3883 C C . SER A 1 490 ? -2.471 24.875 -4.52 1 87.06 490 SER A C 1
ATOM 3885 O O . SER A 1 490 ? -2.857 25.891 -3.957 1 87.06 490 SER A O 1
ATOM 3887 N N . TRP A 1 491 ? -1.788 23.953 -3.955 1 84.94 491 TRP A N 1
ATOM 3888 C CA . TRP A 1 491 ? -1.71 23.938 -2.498 1 84.94 491 TRP A CA 1
ATOM 3889 C C . TRP A 1 491 ? -0.946 25.156 -1.979 1 84.94 491 TRP A C 1
ATOM 3891 O O . TRP A 1 491 ? -1.298 25.719 -0.941 1 84.94 491 TRP A O 1
ATOM 3901 N N . PHE A 1 492 ? 0.042 25.562 -2.656 1 79.5 492 PHE A N 1
ATOM 3902 C CA . PHE A 1 492 ? 0.854 26.672 -2.186 1 79.5 492 PHE A CA 1
ATOM 3903 C C . PHE A 1 492 ? 0.026 27.953 -2.107 1 79.5 492 PHE A C 1
ATOM 3905 O O . PHE A 1 492 ? 0.145 28.719 -1.149 1 79.5 492 PHE A O 1
ATOM 3912 N N . ASN A 1 493 ? -0.783 28.094 -3.047 1 82.5 493 ASN A N 1
ATOM 3913 C CA . ASN A 1 493 ? -1.667 29.25 -3.039 1 82.5 493 ASN A CA 1
ATOM 3914 C C . ASN A 1 493 ? -2.715 29.141 -1.934 1 82.5 493 ASN A C 1
ATOM 3916 O O . ASN A 1 493 ? -3.043 30.141 -1.291 1 82.5 493 ASN A O 1
ATOM 3920 N N . VAL A 1 494 ? -3.139 28 -1.735 1 85.31 494 VAL A N 1
ATOM 3921 C CA . VAL A 1 494 ? -4.133 27.75 -0.695 1 85.31 494 VAL A CA 1
ATOM 3922 C C . VAL A 1 494 ? -3.523 28.031 0.677 1 85.31 494 VAL A C 1
ATOM 3924 O O . VAL A 1 494 ? -4.109 28.75 1.493 1 85.31 494 VAL A O 1
ATOM 3927 N N . ALA A 1 495 ? -2.344 27.516 0.855 1 82.62 495 ALA A N 1
ATOM 3928 C CA . ALA A 1 495 ? -1.663 27.688 2.137 1 82.62 495 ALA A CA 1
ATOM 3929 C C . ALA A 1 495 ? -1.344 29.141 2.41 1 82.62 495 ALA A C 1
ATOM 3931 O O . ALA A 1 495 ? -1.513 29.625 3.533 1 82.62 495 ALA A O 1
ATOM 3932 N N . LYS A 1 496 ? -0.893 29.828 1.442 1 82.56 496 LYS A N 1
ATOM 3933 C CA . LYS A 1 496 ? -0.601 31.25 1.573 1 82.56 496 LYS A CA 1
ATOM 3934 C C . LYS A 1 496 ? -1.862 32.031 1.906 1 82.56 496 LYS A C 1
ATOM 3936 O O . LYS A 1 496 ? -1.831 32.938 2.744 1 82.56 496 LYS A O 1
ATOM 3941 N N . GLY A 1 497 ? -2.865 31.734 1.229 1 84.81 497 GLY A N 1
ATOM 3942 C CA . GLY A 1 497 ? -4.137 32.375 1.495 1 84.81 497 GLY A CA 1
ATOM 3943 C C . GLY A 1 497 ? -4.645 32.156 2.906 1 84.81 497 GLY A C 1
ATOM 3944 O O . GLY A 1 497 ? -5.141 33.062 3.555 1 84.81 497 GLY A O 1
ATOM 3945 N N . GLU A 1 498 ? -4.488 30.938 3.377 1 87.25 498 GLU A N 1
ATOM 3946 C CA . GLU A 1 498 ? -4.934 30.609 4.727 1 87.25 498 GLU A CA 1
ATOM 3947 C C . GLU A 1 498 ? -4.129 31.359 5.777 1 87.25 498 GLU A C 1
ATOM 3949 O O . GLU A 1 498 ? -4.684 31.828 6.777 1 87.25 498 GLU A O 1
ATOM 3954 N N . GLU A 1 499 ? -2.9 31.438 5.551 1 83 499 GLU A N 1
ATOM 3955 C CA . GLU A 1 499 ? -2.033 32.188 6.465 1 83 499 GLU A CA 1
ATOM 3956 C C . GLU A 1 499 ? -2.422 33.656 6.531 1 83 499 GLU A C 1
ATOM 3958 O O . GLU A 1 499 ? -2.324 34.281 7.586 1 83 499 GLU A O 1
ATOM 3963 N N . LYS A 1 500 ? -2.824 34.156 5.453 1 85.38 500 LYS A N 1
ATOM 3964 C CA . LYS A 1 500 ? -3.133 35.594 5.352 1 85.38 500 LYS A CA 1
ATOM 3965 C C . LYS A 1 500 ? -4.562 35.875 5.801 1 85.38 500 LYS A C 1
ATOM 3967 O O . LYS A 1 500 ? -4.82 36.875 6.453 1 85.38 500 LYS A O 1
ATOM 3972 N N . TYR A 1 501 ? -5.445 34.906 5.473 1 90 501 TYR A N 1
ATOM 3973 C CA . TYR A 1 501 ? -6.844 35.312 5.543 1 90 501 TYR A CA 1
ATOM 3974 C C . TYR A 1 501 ? -7.602 34.469 6.57 1 90 501 TYR A C 1
ATOM 3976 O O . TYR A 1 501 ? -8.711 34.812 6.973 1 90 501 TYR A O 1
ATOM 3984 N N . ILE A 1 502 ? -7.07 33.375 7.039 1 88.88 502 ILE A N 1
ATOM 3985 C CA . ILE A 1 502 ? -7.859 32.438 7.859 1 88.88 502 ILE A CA 1
ATOM 3986 C C . ILE A 1 502 ? -7.25 32.344 9.258 1 88.88 502 ILE A C 1
ATOM 3988 O O . ILE A 1 502 ? -7.898 32.688 10.25 1 88.88 502 ILE A O 1
ATOM 3992 N N . PHE A 1 503 ? -5.973 32.125 9.367 1 83.81 503 PHE A N 1
ATOM 3993 C CA . PHE A 1 503 ? -5.328 31.766 10.625 1 83.81 503 PHE A CA 1
ATOM 3994 C C . PHE A 1 503 ? -5.219 32.969 11.547 1 83.81 503 PHE A C 1
ATOM 3996 O O . PHE A 1 503 ? -5.293 32.844 12.773 1 83.81 503 PHE A O 1
ATOM 4003 N N . PRO A 1 504 ? -5.109 34.188 11.039 1 84 504 PRO A N 1
ATOM 4004 C CA . PRO A 1 504 ? -5 35.344 11.938 1 84 504 PRO A CA 1
ATOM 4005 C C . PRO A 1 504 ? -6.246 35.531 12.805 1 84 504 PRO A C 1
ATOM 4007 O O . PRO A 1 504 ? -6.188 36.219 13.828 1 84 504 PRO A O 1
ATOM 4010 N N . PHE A 1 505 ? -7.324 34.906 12.469 1 88.19 505 PHE A N 1
ATOM 4011 C CA . PHE A 1 505 ? -8.586 35.188 13.148 1 88.19 505 PHE A CA 1
ATOM 4012 C C . PHE A 1 505 ? -8.914 34.062 14.125 1 88.19 505 PHE A C 1
ATOM 4014 O O . PHE A 1 505 ? -9.93 34.094 14.82 1 88.19 505 PHE A O 1
ATOM 4021 N N . VAL A 1 506 ? -8.086 33.094 14.266 1 86.44 506 VAL A N 1
ATOM 4022 C CA . VAL A 1 506 ? -8.367 31.875 15.031 1 86.44 506 VAL A CA 1
ATOM 4023 C C . VAL A 1 506 ? -8.656 32.25 16.484 1 86.44 506 VAL A C 1
ATOM 4025 O O . VAL A 1 506 ? -9.531 31.656 17.125 1 86.44 506 VAL A O 1
ATOM 4028 N N . ASP A 1 507 ? -8.031 33.188 17.016 1 83.94 507 ASP A N 1
ATOM 4029 C CA . ASP A 1 507 ? -8.164 33.562 18.422 1 83.94 507 ASP A CA 1
ATOM 4030 C C . ASP A 1 507 ? -9.523 34.219 18.703 1 83.94 507 ASP A C 1
ATOM 4032 O O . ASP A 1 507 ? -9.93 34.375 19.844 1 83.94 507 ASP A O 1
ATOM 4036 N N . GLN A 1 508 ? -10.25 34.531 17.688 1 88.06 508 GLN A N 1
ATOM 4037 C CA . GLN A 1 508 ? -11.586 35.094 17.828 1 88.06 508 GLN A CA 1
ATOM 4038 C C . GLN A 1 508 ? -12.617 34 18.078 1 88.06 508 GLN A C 1
ATOM 4040 O O . GLN A 1 508 ? -13.742 34.281 18.484 1 88.06 508 GLN A O 1
ATOM 4045 N N . ALA A 1 509 ? -12.219 32.812 17.906 1 93.25 509 ALA A N 1
ATOM 4046 C CA . ALA A 1 509 ? -13.164 31.719 18 1 93.25 509 ALA A CA 1
ATOM 4047 C C . ALA A 1 509 ? -13.609 31.5 19.438 1 93.25 509 ALA A C 1
ATOM 4049 O O . ALA A 1 509 ? -12.812 31.625 20.375 1 93.25 509 ALA A O 1
ATOM 4050 N N . ASP A 1 510 ? -14.859 31.25 19.594 1 93.88 510 ASP A N 1
ATOM 4051 C CA . ASP A 1 510 ? -15.375 30.828 20.906 1 93.88 510 ASP A CA 1
ATOM 4052 C C . ASP A 1 510 ? -14.945 29.406 21.234 1 93.88 510 ASP A C 1
ATOM 4054 O O . ASP A 1 510 ? -14.68 29.078 22.391 1 93.88 510 ASP A O 1
ATOM 4058 N N . LYS A 1 511 ? -14.922 28.562 20.188 1 93.19 511 LYS A N 1
ATOM 4059 C CA . LYS A 1 511 ? -14.508 27.172 20.328 1 93.19 511 LYS A CA 1
ATOM 4060 C C . LYS A 1 511 ? -13.609 26.75 19.172 1 93.19 511 LYS A C 1
ATOM 4062 O O . LYS A 1 511 ? -13.797 27.188 18.031 1 93.19 511 LYS A O 1
ATOM 4067 N N . ILE A 1 512 ? -12.617 25.984 19.516 1 92.81 512 ILE A N 1
ATOM 4068 C CA . ILE A 1 512 ? -11.797 25.312 18.516 1 92.81 512 ILE A CA 1
ATOM 4069 C C . ILE A 1 512 ? -12.039 23.797 18.609 1 92.81 512 ILE A C 1
ATOM 4071 O O . ILE A 1 512 ? -12.07 23.234 19.703 1 92.81 512 ILE A O 1
ATOM 4075 N N . TRP A 1 513 ? -12.266 23.172 17.5 1 93.75 513 TRP A N 1
ATOM 4076 C CA . TRP A 1 513 ? -12.57 21.734 17.469 1 93.75 513 TRP A CA 1
ATOM 4077 C C . TRP A 1 513 ? -11.594 21 16.578 1 93.75 513 TRP A C 1
ATOM 4079 O O . TRP A 1 513 ? -11.367 21.391 15.43 1 93.75 513 TRP A O 1
ATOM 4089 N N . ASN A 1 514 ? -10.977 19.953 17.109 1 92.31 514 ASN A N 1
ATOM 4090 C CA . ASN A 1 514 ? -10.047 19.125 16.359 1 92.31 514 ASN A CA 1
ATOM 4091 C C . ASN A 1 514 ? -10.781 18.062 15.539 1 92.31 514 ASN A C 1
ATOM 4093 O O . ASN A 1 514 ? -11.344 17.125 16.094 1 92.31 514 ASN A O 1
ATOM 4097 N N . SER A 1 515 ? -10.68 18.172 14.281 1 95.38 515 SER A N 1
ATOM 4098 C CA . SER A 1 515 ? -11.445 17.266 13.414 1 95.38 515 SER A CA 1
ATOM 4099 C C . SER A 1 515 ? -10.641 16.016 13.07 1 95.38 515 SER A C 1
ATOM 4101 O O . SER A 1 515 ? -11.148 15.109 12.422 1 95.38 515 SER A O 1
ATOM 4103 N N . SER A 1 516 ? -9.438 15.938 13.508 1 93.5 516 SER A N 1
ATOM 4104 C CA . SER A 1 516 ? -8.578 14.82 13.117 1 93.5 516 SER A CA 1
ATOM 4105 C C . SER A 1 516 ? -8.93 13.562 13.906 1 93.5 516 SER A C 1
ATOM 4107 O O . SER A 1 516 ? -9.367 13.641 15.055 1 93.5 516 SER A O 1
ATOM 4109 N N . MET A 1 517 ? -8.836 12.453 13.273 1 91.62 517 MET A N 1
ATOM 4110 C CA . MET A 1 517 ? -8.93 11.141 13.891 1 91.62 517 MET A CA 1
ATOM 4111 C C . MET A 1 517 ? -7.699 10.297 13.578 1 91.62 517 MET A C 1
ATOM 4113 O O . MET A 1 517 ? -7.27 10.227 12.422 1 91.62 517 MET A O 1
ATOM 4117 N N . ASP A 1 518 ? -7.176 9.617 14.484 1 90.75 518 ASP A N 1
ATOM 4118 C CA . ASP A 1 518 ? -5.891 8.938 14.359 1 90.75 518 ASP A CA 1
ATOM 4119 C C . ASP A 1 518 ? -5.926 7.887 13.258 1 90.75 518 ASP A C 1
ATOM 4121 O O . ASP A 1 518 ? -4.93 7.676 12.562 1 90.75 518 ASP A O 1
ATOM 4125 N N . TYR A 1 519 ? -7.09 7.277 13.039 1 92.56 519 TYR A N 1
ATOM 4126 C CA . TYR A 1 519 ? -7.156 6.152 12.117 1 92.56 519 TYR A CA 1
ATOM 4127 C C . TYR A 1 519 ? -7.398 6.633 10.688 1 92.56 519 TYR A C 1
ATOM 4129 O O . TYR A 1 519 ? -7.348 5.844 9.742 1 92.56 519 TYR A O 1
ATOM 4137 N N . GLU A 1 520 ? -7.648 7.891 10.523 1 94.5 520 GLU A N 1
ATOM 4138 C CA . GLU A 1 520 ? -8.25 8.383 9.289 1 94.5 520 GLU A CA 1
ATOM 4139 C C . GLU A 1 520 ? -7.312 8.164 8.102 1 94.5 520 GLU A C 1
ATOM 4141 O O . GLU A 1 520 ? -7.766 7.859 6.992 1 94.5 520 GLU A O 1
ATOM 4146 N N . ILE A 1 521 ? -6 8.336 8.289 1 96.06 521 ILE A N 1
ATOM 4147 C CA . ILE A 1 521 ? -5.082 8.133 7.176 1 96.06 521 ILE A CA 1
ATOM 4148 C C . ILE A 1 521 ? -5.113 6.672 6.738 1 96.06 521 ILE A C 1
ATOM 4150 O O . ILE A 1 521 ? -5.066 6.371 5.543 1 96.06 521 ILE A O 1
ATOM 4154 N N . ALA A 1 522 ? -5.215 5.77 7.695 1 95.75 522 ALA A N 1
ATOM 4155 C CA . ALA A 1 522 ? -5.352 4.344 7.402 1 95.75 522 ALA A CA 1
ATOM 4156 C C . ALA A 1 522 ? -6.621 4.066 6.598 1 95.75 522 ALA A C 1
ATOM 4158 O O . ALA A 1 522 ? -6.645 3.168 5.758 1 95.75 522 ALA A O 1
ATOM 4159 N N . ALA A 1 523 ? -7.668 4.82 6.875 1 94.19 523 ALA A N 1
ATOM 4160 C CA . ALA A 1 523 ? -8.945 4.66 6.188 1 94.19 523 ALA A CA 1
ATOM 4161 C C . ALA A 1 523 ? -8.891 5.238 4.777 1 94.19 523 ALA A C 1
ATOM 4163 O O . ALA A 1 523 ? -9.5 4.695 3.852 1 94.19 523 ALA A O 1
ATOM 4164 N N . ILE A 1 524 ? -8.18 6.32 4.605 1 96.06 524 ILE A N 1
ATOM 4165 C CA . ILE A 1 524 ? -8.102 7.023 3.332 1 96.06 524 ILE A CA 1
ATOM 4166 C C . ILE A 1 524 ? -7.094 6.328 2.42 1 96.06 524 ILE A C 1
ATOM 4168 O O . ILE A 1 524 ? -7.113 6.52 1.201 1 96.06 524 ILE A O 1
ATOM 4172 N N . TYR A 1 525 ? -6.273 5.426 2.912 1 96 525 TYR A N 1
ATOM 4173 C CA . TYR A 1 525 ? -5.129 4.766 2.291 1 96 525 TYR A CA 1
ATOM 4174 C C . TYR A 1 525 ? -5.508 4.172 0.941 1 96 525 TYR A C 1
ATOM 4176 O O . TYR A 1 525 ? -4.906 4.5 -0.083 1 96 525 TYR A O 1
ATOM 4184 N N . PRO A 1 526 ? -6.547 3.326 0.812 1 92.81 526 PRO A N 1
ATOM 4185 C CA . PRO A 1 526 ? -6.84 2.682 -0.47 1 92.81 526 PRO A CA 1
ATOM 4186 C C . PRO A 1 526 ? -7.297 3.674 -1.537 1 92.81 526 PRO A C 1
ATOM 4188 O O . PRO A 1 526 ? -7.215 3.381 -2.732 1 92.81 526 PRO A O 1
ATOM 4191 N N . TYR A 1 527 ? -7.777 4.852 -1.126 1 93.75 527 TYR A N 1
ATOM 4192 C CA . TYR A 1 527 ? -8.328 5.832 -2.057 1 93.75 527 TYR A CA 1
ATOM 4193 C C . TYR A 1 527 ? -7.234 6.758 -2.576 1 93.75 527 TYR A C 1
ATOM 4195 O O . TYR A 1 527 ? -7.227 7.117 -3.756 1 93.75 527 TYR A O 1
ATOM 4203 N N . VAL A 1 528 ? -6.34 7.105 -1.686 1 96.56 528 VAL A N 1
ATOM 4204 C CA . VAL A 1 528 ? -5.379 8.141 -2.049 1 96.56 528 VAL A CA 1
ATOM 4205 C C . VAL A 1 528 ? -4.168 7.504 -2.727 1 96.56 528 VAL A C 1
ATOM 4207 O O . VAL A 1 528 ? -3.51 8.133 -3.559 1 96.56 528 VAL A O 1
ATOM 4210 N N . LEU A 1 529 ? -3.879 6.242 -2.453 1 95.62 529 LEU A N 1
ATOM 4211 C CA . LEU A 1 529 ? -2.707 5.555 -2.992 1 95.62 529 LEU A CA 1
ATOM 4212 C C . LEU A 1 529 ? -2.705 5.598 -4.516 1 95.62 529 LEU A C 1
ATOM 4214 O O . LEU A 1 529 ? -1.747 6.074 -5.125 1 95.62 529 LEU A O 1
ATOM 4218 N N . PRO A 1 530 ? -3.77 5.148 -5.211 1 93.75 530 PRO A N 1
ATOM 4219 C CA . PRO A 1 530 ? -3.76 5.18 -6.676 1 93.75 530 PRO A CA 1
ATOM 4220 C C . PRO A 1 530 ? -3.615 6.594 -7.238 1 93.75 530 PRO A C 1
ATOM 4222 O O . PRO A 1 530 ? -2.969 6.785 -8.273 1 93.75 530 PRO A O 1
ATOM 4225 N N . LEU A 1 531 ? -4.246 7.527 -6.574 1 95.19 531 LEU A N 1
ATOM 4226 C CA . LEU A 1 531 ? -4.219 8.898 -7.07 1 95.19 531 LEU A CA 1
ATOM 4227 C C . LEU A 1 531 ? -2.803 9.469 -7.02 1 95.19 531 LEU A C 1
ATOM 4229 O O . LEU A 1 531 ? -2.354 10.117 -7.965 1 95.19 531 LEU A O 1
ATOM 4233 N N . LEU A 1 532 ? -2.078 9.195 -5.91 1 96.44 532 LEU A N 1
ATOM 4234 C CA . LEU A 1 532 ? -0.704 9.672 -5.781 1 96.44 532 LEU A CA 1
ATOM 4235 C C . LEU A 1 532 ? 0.202 9 -6.809 1 96.44 532 LEU A C 1
ATOM 4237 O O . LEU A 1 532 ? 1.135 9.625 -7.32 1 96.44 532 LEU A O 1
ATOM 4241 N N . LYS A 1 533 ? -0.062 7.781 -7.121 1 94.12 533 LYS A N 1
ATOM 4242 C CA . LYS A 1 533 ? 0.758 7.023 -8.062 1 94.12 533 LYS A CA 1
ATOM 4243 C C . LYS A 1 533 ? 0.549 7.508 -9.492 1 94.12 533 LYS A C 1
ATOM 4245 O O . LYS A 1 533 ? 1.324 7.168 -10.391 1 94.12 533 LYS A O 1
ATOM 4250 N N . THR A 1 534 ? -0.442 8.32 -9.75 1 93.31 534 THR A N 1
ATOM 4251 C CA . THR A 1 534 ? -0.705 8.836 -11.094 1 93.31 534 THR A CA 1
ATOM 4252 C C . THR A 1 534 ? 0.166 10.055 -11.375 1 93.31 534 THR A C 1
ATOM 4254 O O . THR A 1 534 ? 0.245 10.516 -12.523 1 93.31 534 THR A O 1
ATOM 4257 N N . VAL A 1 535 ? 0.792 10.633 -10.375 1 94.88 535 VAL A N 1
ATOM 4258 C CA . VAL A 1 535 ? 1.651 11.789 -10.609 1 94.88 535 VAL A CA 1
ATOM 4259 C C . VAL A 1 535 ? 2.922 11.352 -11.336 1 94.88 535 VAL A C 1
ATOM 4261 O O . VAL A 1 535 ? 3.727 10.594 -10.789 1 94.88 535 VAL A O 1
ATOM 4264 N N . PRO A 1 536 ? 3.107 11.781 -12.477 1 92.12 536 PRO A N 1
ATOM 4265 C CA . PRO A 1 536 ? 4.254 11.305 -13.25 1 92.12 536 PRO A CA 1
ATOM 4266 C C . PRO A 1 536 ? 5.59 11.758 -12.672 1 92.12 536 PRO A C 1
ATOM 4268 O O . PRO A 1 536 ? 5.66 12.797 -12.008 1 92.12 536 PRO A O 1
ATOM 4271 N N . VAL A 1 537 ? 6.625 11.055 -13.016 1 90.81 537 VAL A N 1
ATOM 4272 C CA . VAL A 1 537 ? 7.965 11.281 -12.492 1 90.81 537 VAL A CA 1
ATOM 4273 C C . VAL A 1 537 ? 8.469 12.656 -12.93 1 90.81 537 VAL A C 1
ATOM 4275 O O . VAL A 1 537 ? 9.211 13.312 -12.203 1 90.81 537 VAL A O 1
ATOM 4278 N N . ASP A 1 538 ? 8.047 13.125 -14.055 1 89.62 538 ASP A N 1
ATOM 4279 C CA . ASP A 1 538 ? 8.547 14.391 -14.586 1 89.62 538 ASP A CA 1
ATOM 4280 C C . ASP A 1 538 ? 7.641 15.555 -14.164 1 89.62 538 ASP A C 1
ATOM 4282 O O . ASP A 1 538 ? 7.852 16.688 -14.578 1 89.62 538 ASP A O 1
ATOM 4286 N N . ASP A 1 539 ? 6.625 15.211 -13.336 1 93.44 539 ASP A N 1
ATOM 4287 C CA . ASP A 1 539 ? 5.734 16.25 -12.812 1 93.44 539 ASP A CA 1
ATOM 4288 C C . ASP A 1 539 ? 6.445 17.109 -11.773 1 93.44 539 ASP A C 1
ATOM 4290 O O . ASP A 1 539 ? 7.203 16.594 -10.945 1 93.44 539 ASP A O 1
ATOM 4294 N N . PRO A 1 540 ? 6.266 18.438 -11.82 1 90.88 540 PRO A N 1
ATOM 4295 C CA . PRO A 1 540 ? 6.898 19.328 -10.836 1 90.88 540 PRO A CA 1
ATOM 4296 C C . PRO A 1 540 ? 6.504 18.984 -9.398 1 90.88 540 PRO A C 1
ATOM 4298 O O . PRO A 1 540 ? 7.242 19.297 -8.461 1 90.88 540 PRO A O 1
ATOM 4301 N N . ASN A 1 541 ? 5.387 18.359 -9.281 1 93.06 541 ASN A N 1
ATOM 4302 C CA . ASN A 1 541 ? 4.902 18.016 -7.949 1 93.06 541 ASN A CA 1
ATOM 4303 C C . ASN A 1 541 ? 5.258 16.594 -7.57 1 93.06 541 ASN A C 1
ATOM 4305 O O . ASN A 1 541 ? 4.77 16.062 -6.57 1 93.06 541 ASN A O 1
ATOM 4309 N N . TYR A 1 542 ? 6.129 15.984 -8.273 1 95.38 542 TYR A N 1
ATOM 4310 C CA . TYR A 1 542 ? 6.441 14.578 -8.07 1 95.38 542 TYR A CA 1
ATOM 4311 C C . TYR A 1 542 ? 7.07 14.344 -6.703 1 95.38 542 TYR A C 1
ATOM 4313 O O . TYR A 1 542 ? 6.691 13.414 -5.988 1 95.38 542 TYR A O 1
ATOM 4321 N N . ASN A 1 543 ? 8.039 15.133 -6.375 1 94.94 543 ASN A N 1
ATOM 4322 C CA . ASN A 1 543 ? 8.703 14.961 -5.09 1 94.94 543 ASN A CA 1
ATOM 4323 C C . ASN A 1 543 ? 7.715 15.016 -3.932 1 94.94 543 ASN A C 1
ATOM 4325 O O . ASN A 1 543 ? 7.797 14.211 -3 1 94.94 543 ASN A O 1
ATOM 4329 N N . MET A 1 544 ? 6.824 15.953 -3.973 1 94.12 544 MET A N 1
ATOM 4330 C CA . MET A 1 544 ? 5.805 16.062 -2.934 1 94.12 544 MET A CA 1
ATOM 4331 C C . MET A 1 544 ? 4.902 14.844 -2.918 1 94.12 544 MET A C 1
ATOM 4333 O O . MET A 1 544 ? 4.594 14.305 -1.851 1 94.12 544 MET A O 1
ATOM 4337 N N . ALA A 1 545 ? 4.457 14.453 -4.094 1 96.31 545 ALA A N 1
ATOM 4338 C CA . ALA A 1 545 ? 3.615 13.266 -4.199 1 96.31 545 ALA A CA 1
ATOM 4339 C C . ALA A 1 545 ? 4.32 12.039 -3.629 1 96.31 545 ALA A C 1
ATOM 4341 O O . ALA A 1 545 ? 3.715 11.242 -2.91 1 96.31 545 ALA A O 1
ATOM 4342 N N . ARG A 1 546 ? 5.57 11.898 -3.938 1 95.56 546 ARG A N 1
ATOM 4343 C CA . ARG A 1 546 ? 6.348 10.758 -3.461 1 95.56 546 ARG A CA 1
ATOM 4344 C C . ARG A 1 546 ? 6.527 10.812 -1.947 1 95.56 546 ARG A C 1
ATOM 4346 O O . ARG A 1 546 ? 6.488 9.773 -1.275 1 95.56 546 ARG A O 1
ATOM 4353 N N . ASN A 1 547 ? 6.758 12 -1.445 1 95.44 547 ASN A N 1
ATOM 4354 C CA . ASN A 1 547 ? 6.852 12.148 0.003 1 95.44 547 ASN A CA 1
ATOM 4355 C C . ASN A 1 547 ? 5.57 11.711 0.7 1 95.44 547 ASN A C 1
ATOM 4357 O O . ASN A 1 547 ? 5.617 11.047 1.739 1 95.44 547 ASN A O 1
ATOM 4361 N N . LEU A 1 548 ? 4.441 12.125 0.159 1 96.75 548 LEU A N 1
ATOM 4362 C CA . LEU A 1 548 ? 3.148 11.719 0.706 1 96.75 548 LEU A CA 1
ATOM 4363 C C . LEU A 1 548 ? 2.971 10.211 0.623 1 96.75 548 LEU A C 1
ATOM 4365 O O . LEU A 1 548 ? 2.453 9.586 1.554 1 96.75 548 LEU A O 1
ATOM 4369 N N . LEU A 1 549 ? 3.416 9.625 -0.471 1 96.38 549 LEU A N 1
ATOM 4370 C CA . LEU A 1 549 ? 3.322 8.188 -0.668 1 96.38 549 LEU A CA 1
ATOM 4371 C C . LEU A 1 549 ? 4.184 7.441 0.347 1 96.38 549 LEU A C 1
ATOM 4373 O O . LEU A 1 549 ? 3.746 6.445 0.927 1 96.38 549 LEU A O 1
ATOM 4377 N N . ASP A 1 550 ? 5.41 7.926 0.524 1 95.62 550 ASP A N 1
ATOM 4378 C CA . ASP A 1 550 ? 6.32 7.309 1.483 1 95.62 550 ASP A CA 1
ATOM 4379 C C . ASP A 1 550 ? 5.723 7.312 2.889 1 95.62 550 ASP A C 1
ATOM 4381 O O . ASP A 1 550 ? 5.852 6.332 3.625 1 95.62 550 ASP A O 1
ATOM 4385 N N . THR A 1 551 ? 5.117 8.375 3.23 1 96.38 551 THR A N 1
ATOM 4386 C CA . THR A 1 551 ? 4.477 8.477 4.539 1 96.38 551 THR A CA 1
ATOM 4387 C C . THR A 1 551 ? 3.264 7.551 4.621 1 96.38 551 THR A C 1
ATOM 4389 O O . THR A 1 551 ? 3.066 6.863 5.625 1 96.38 551 THR A O 1
ATOM 4392 N N . LEU A 1 552 ? 2.467 7.547 3.582 1 97 552 LEU A N 1
ATOM 4393 C CA . LEU A 1 552 ? 1.264 6.727 3.523 1 97 552 LEU A CA 1
ATOM 4394 C C . LEU A 1 552 ? 1.603 5.25 3.725 1 97 552 LEU A C 1
ATOM 4396 O O . LEU A 1 552 ? 0.875 4.531 4.414 1 97 552 LEU A O 1
ATOM 4400 N N . GLU A 1 553 ? 2.68 4.832 3.158 1 95 553 GLU A N 1
ATOM 4401 C CA . GLU A 1 553 ? 3.055 3.42 3.135 1 95 553 GLU A CA 1
ATOM 4402 C C . GLU A 1 553 ? 3.52 2.951 4.508 1 95 553 GLU A C 1
ATOM 4404 O O . GLU A 1 553 ? 3.723 1.754 4.727 1 95 553 GLU A O 1
ATOM 4409 N N . LEU A 1 554 ? 3.666 3.861 5.449 1 96.19 554 LEU A N 1
ATOM 4410 C CA . LEU A 1 554 ? 3.967 3.488 6.828 1 96.19 554 LEU A CA 1
ATOM 4411 C C . LEU A 1 554 ? 2.713 2.996 7.543 1 96.19 554 LEU A C 1
ATOM 4413 O O . LEU A 1 554 ? 2.803 2.365 8.594 1 96.19 554 LEU A O 1
ATOM 4417 N N . PHE A 1 555 ? 1.555 3.299 6.992 1 96.56 555 PHE A N 1
ATOM 4418 C CA . PHE A 1 555 ? 0.283 2.934 7.605 1 96.56 555 PHE A CA 1
ATOM 4419 C C . PHE A 1 555 ? -0.203 1.588 7.082 1 96.56 555 PHE A C 1
ATOM 4421 O O . PHE A 1 555 ? 0.214 1.145 6.012 1 96.56 555 PHE A O 1
ATOM 4428 N N . MET A 1 556 ? -1.018 0.967 7.871 1 95.19 556 MET A N 1
ATOM 4429 C CA . MET A 1 556 ? -1.838 -0.156 7.43 1 95.19 556 MET A CA 1
ATOM 4430 C C . MET A 1 556 ? -3.244 0.307 7.066 1 95.19 556 MET A C 1
ATOM 4432 O O . MET A 1 556 ? -3.826 1.142 7.758 1 95.19 556 MET A O 1
ATOM 4436 N N . PRO A 1 557 ? -3.73 -0.195 5.926 1 93.62 557 PRO A N 1
ATOM 4437 C CA . PRO A 1 557 ? -5.098 0.199 5.586 1 93.62 557 PRO A CA 1
ATOM 4438 C C . PRO A 1 557 ? -6.141 -0.436 6.5 1 93.62 557 PRO A C 1
ATOM 4440 O O . PRO A 1 557 ? -5.926 -1.532 7.023 1 93.62 557 PRO A O 1
ATOM 4443 N N . VAL A 1 558 ? -7.207 0.276 6.695 1 89.94 558 VAL A N 1
ATOM 4444 C CA . VAL A 1 558 ? -8.32 -0.263 7.465 1 89.94 558 VAL A CA 1
ATOM 4445 C C . VAL A 1 558 ? -9.555 -0.406 6.566 1 89.94 558 VAL A C 1
ATOM 4447 O O . VAL A 1 558 ? -9.719 0.352 5.605 1 89.94 558 VAL A O 1
ATOM 4450 N N . ASP A 1 559 ? -10.367 -1.361 6.867 1 83.56 559 ASP A N 1
ATOM 4451 C CA . ASP A 1 559 ? -11.617 -1.605 6.164 1 83.56 559 ASP A CA 1
ATOM 4452 C C . ASP A 1 559 ? -12.609 -0.46 6.383 1 83.56 559 ASP A C 1
ATOM 4454 O O . ASP A 1 559 ? -13.016 -0.201 7.516 1 83.56 559 ASP A O 1
ATOM 4458 N N . ASP A 1 560 ? -13 0.181 5.32 1 85 560 ASP A N 1
ATOM 4459 C CA . ASP A 1 560 ? -13.836 1.371 5.48 1 85 560 ASP A CA 1
ATOM 4460 C C . ASP A 1 560 ? -15.273 0.995 5.805 1 85 560 ASP A C 1
ATOM 4462 O O . ASP A 1 560 ? -16.094 1.863 6.109 1 85 560 ASP A O 1
ATOM 4466 N N . HIS A 1 561 ? -15.625 -0.357 5.793 1 83.69 561 HIS A N 1
ATOM 4467 C CA . HIS A 1 561 ? -16.938 -0.802 6.25 1 83.69 561 HIS A CA 1
ATOM 4468 C C . HIS A 1 561 ? -17.109 -0.542 7.742 1 83.69 561 HIS A C 1
ATOM 4470 O O . HIS A 1 561 ? -18.25 -0.49 8.234 1 83.69 561 HIS A O 1
ATOM 4476 N N . LEU A 1 562 ? -16.062 -0.369 8.375 1 85.38 562 LEU A N 1
ATOM 4477 C CA . LEU A 1 562 ? -16.094 -0.112 9.812 1 85.38 562 LEU A CA 1
ATOM 4478 C C . LEU A 1 562 ? -16.453 1.344 10.094 1 85.38 562 LEU A C 1
ATOM 4480 O O . LEU A 1 562 ? -16.766 1.701 11.234 1 85.38 562 LEU A O 1
ATOM 4484 N N . ILE A 1 563 ? -16.484 2.189 9.078 1 90.19 563 ILE A N 1
ATOM 4485 C CA . ILE A 1 563 ? -16.719 3.623 9.234 1 90.19 563 ILE A CA 1
ATOM 4486 C C . ILE A 1 563 ? -18.172 3.951 8.938 1 90.19 563 ILE A C 1
ATOM 4488 O O . ILE A 1 563 ? -18.656 3.709 7.828 1 90.19 563 ILE A O 1
ATOM 4492 N N . GLY A 1 564 ? -18.828 4.512 9.844 1 87.81 564 GLY A N 1
ATOM 4493 C CA . GLY A 1 564 ? -20.234 4.84 9.688 1 87.81 564 GLY A CA 1
ATOM 4494 C C . GLY A 1 564 ? -20.484 5.902 8.633 1 87.81 564 GLY A C 1
ATOM 4495 O O . GLY A 1 564 ? -19.609 6.699 8.328 1 87.81 564 GLY A O 1
ATOM 4496 N N . SER A 1 565 ? -21.672 5.965 8.133 1 90 565 SER A N 1
ATOM 4497 C CA . SER A 1 565 ? -22.031 6.898 7.066 1 90 565 SER A CA 1
ATOM 4498 C C . SER A 1 565 ? -22.094 8.328 7.586 1 90 565 SER A C 1
ATOM 4500 O O . SER A 1 565 ? -22.125 9.281 6.805 1 90 565 SER A O 1
ATOM 4502 N N . THR A 1 566 ? -22.078 8.555 8.93 1 90.62 566 THR A N 1
ATOM 4503 C CA . THR A 1 566 ? -22.156 9.891 9.516 1 90.62 566 THR A CA 1
ATOM 4504 C C . THR A 1 566 ? -20.75 10.414 9.844 1 90.62 566 THR A C 1
ATOM 4506 O O . THR A 1 566 ? -20.594 11.555 10.281 1 90.62 566 THR A O 1
ATOM 4509 N N . SER A 1 567 ? -19.812 9.523 9.641 1 94.12 567 SER A N 1
ATOM 4510 C CA . SER A 1 567 ? -18.438 9.898 9.984 1 94.12 567 SER A CA 1
ATOM 4511 C C . SER A 1 567 ? -17.969 11.086 9.156 1 94.12 567 SER A C 1
ATOM 4513 O O . SER A 1 567 ? -18.297 11.195 7.969 1 94.12 567 SER A O 1
ATOM 4515 N N . LEU A 1 568 ? -17.172 11.945 9.773 1 95.5 568 LEU A N 1
ATOM 4516 C CA . LEU A 1 568 ? -16.578 13.102 9.094 1 95.5 568 LEU A CA 1
ATOM 4517 C C . LEU A 1 568 ? -15.734 12.656 7.906 1 95.5 568 LEU A C 1
ATOM 4519 O O . LEU A 1 568 ? -15.688 13.336 6.879 1 95.5 568 LEU A O 1
ATOM 4523 N N . ILE A 1 569 ? -15.133 11.516 7.965 1 94.81 569 ILE A N 1
ATOM 4524 C CA . ILE A 1 569 ? -14.203 11.031 6.945 1 94.81 569 ILE A CA 1
ATOM 4525 C C . ILE A 1 569 ? -14.953 10.789 5.641 1 94.81 569 ILE A C 1
ATOM 4527 O O . ILE A 1 569 ? -14.367 10.844 4.559 1 94.81 569 ILE A O 1
ATOM 4531 N N . ARG A 1 570 ? -16.203 10.508 5.758 1 94.12 570 ARG A N 1
ATOM 4532 C CA . ARG A 1 570 ? -17.016 10.203 4.59 1 94.12 570 ARG A CA 1
ATOM 4533 C C . ARG A 1 570 ? -17.141 11.414 3.674 1 94.12 570 ARG A C 1
ATOM 4535 O O . ARG A 1 570 ? -17.438 11.281 2.484 1 94.12 570 ARG A O 1
ATOM 4542 N N . GLU A 1 571 ? -16.938 12.609 4.207 1 93.81 571 GLU A N 1
ATOM 4543 C CA . GLU A 1 571 ? -16.859 13.812 3.387 1 93.81 571 GLU A CA 1
ATOM 4544 C C . GLU A 1 571 ? -15.758 13.68 2.334 1 93.81 571 GLU A C 1
ATOM 4546 O O . GLU A 1 571 ? -15.867 14.25 1.245 1 93.81 571 GLU A O 1
ATOM 4551 N N . PHE A 1 572 ? -14.773 12.938 2.656 1 95.12 572 PHE A N 1
ATOM 4552 C CA . PHE A 1 572 ? -13.578 12.906 1.824 1 95.12 572 PHE A CA 1
ATOM 4553 C C . PHE A 1 572 ? -13.531 11.641 0.979 1 95.12 572 PHE A C 1
ATOM 4555 O O . PHE A 1 572 ? -13.125 11.672 -0.183 1 95.12 572 PHE A O 1
ATOM 4562 N N . ILE A 1 573 ? -14.016 10.516 1.511 1 92.69 573 ILE A N 1
ATOM 4563 C CA . ILE A 1 573 ? -13.859 9.258 0.784 1 92.69 573 ILE A CA 1
ATOM 4564 C C . ILE A 1 573 ? -15.195 8.828 0.19 1 92.69 573 ILE A C 1
ATOM 4566 O O . ILE A 1 573 ? -15.281 7.789 -0.47 1 92.69 573 ILE A O 1
ATOM 4570 N N . GLY A 1 574 ? -16.25 9.594 0.495 1 89.75 574 GLY A N 1
ATOM 4571 C CA . GLY A 1 574 ? -17.578 9.281 -0.039 1 89.75 574 GLY A CA 1
ATOM 4572 C C . GLY A 1 574 ? -18.406 8.422 0.893 1 89.75 574 GLY A C 1
ATOM 4573 O O . GLY A 1 574 ? -17.906 7.918 1.897 1 89.75 574 GLY A O 1
ATOM 4574 N N . GLY A 1 575 ? -19.719 8.312 0.645 1 86.81 575 GLY A N 1
ATOM 4575 C CA . GLY A 1 575 ? -20.625 7.465 1.397 1 86.81 575 GLY A CA 1
ATOM 4576 C C . GLY A 1 575 ? -21.25 8.172 2.582 1 86.81 575 GLY A C 1
ATOM 4577 O O . GLY A 1 575 ? -21.781 7.52 3.492 1 86.81 575 GLY A O 1
ATOM 4578 N N . SER A 1 576 ? -21.172 9.469 2.578 1 90.06 576 SER A N 1
ATOM 4579 C CA . SER A 1 576 ? -21.766 10.234 3.668 1 90.06 576 SER A CA 1
ATOM 4580 C C . SER A 1 576 ? -23.297 10.266 3.553 1 90.06 576 SER A C 1
ATOM 4582 O O . SER A 1 576 ? -23.828 10.375 2.451 1 90.06 576 SER A O 1
ATOM 4584 N N . VAL A 1 577 ? -23.984 10.195 4.629 1 83.81 577 VAL A N 1
ATOM 4585 C CA . VAL A 1 577 ? -25.438 10.305 4.652 1 83.81 577 VAL A CA 1
ATOM 4586 C C . VAL A 1 577 ? -25.844 11.758 4.43 1 83.81 577 VAL A C 1
ATOM 4588 O O . VAL A 1 577 ? -27 12.031 4.07 1 83.81 577 VAL A O 1
ATOM 4591 N N . PHE A 1 578 ? -24.875 12.609 4.609 1 78.75 578 PHE A N 1
ATOM 4592 C CA . PHE A 1 578 ? -25.172 14.031 4.52 1 78.75 578 PHE A CA 1
ATOM 4593 C C . PHE A 1 578 ? -25.109 14.508 3.072 1 78.75 578 PHE A C 1
ATOM 4595 O O . PHE A 1 578 ? -25.391 15.68 2.783 1 78.75 578 PHE A O 1
ATOM 4602 N N . GLU A 1 579 ? -24.656 13.625 2.117 1 74.88 579 GLU A N 1
ATOM 4603 C CA . GLU A 1 579 ? -24.578 14 0.708 1 74.88 579 GLU A CA 1
ATOM 4604 C C . GLU A 1 579 ? -25.953 13.883 0.031 1 74.88 579 GLU A C 1
ATOM 4606 O O . GLU A 1 579 ? -26.75 13.008 0.367 1 74.88 579 GLU A O 1
ATOM 4611 N N . MET B 1 1 ? 12.586 -40.438 -0.91 1 19.06 1 MET B N 1
ATOM 4612 C CA . MET B 1 1 ? 11.438 -39.844 -0.231 1 19.06 1 MET B CA 1
ATOM 4613 C C . MET B 1 1 ? 11.875 -38.719 0.7 1 19.06 1 MET B C 1
ATOM 4615 O O . MET B 1 1 ? 11.945 -38.906 1.915 1 19.06 1 MET B O 1
ATOM 4619 N N . SER B 1 2 ? 12.797 -37.844 0.196 1 19.97 2 SER B N 1
ATOM 4620 C CA . SER B 1 2 ? 13.805 -36.969 0.796 1 19.97 2 SER B CA 1
ATOM 4621 C C . SER B 1 2 ? 13.164 -35.75 1.463 1 19.97 2 SER B C 1
ATOM 4623 O O . SER B 1 2 ? 12.227 -35.156 0.919 1 19.97 2 SER B O 1
ATOM 4625 N N . SER B 1 3 ? 13.172 -35.812 2.742 1 22.44 3 SER B N 1
ATOM 4626 C CA . SER B 1 3 ? 12.711 -34.906 3.785 1 22.44 3 SER B CA 1
ATOM 4627 C C . SER B 1 3 ? 12.992 -33.469 3.42 1 22.44 3 SER B C 1
ATOM 4629 O O . SER B 1 3 ? 14.141 -33.094 3.127 1 22.44 3 SER B O 1
ATOM 4631 N N . LEU B 1 4 ? 12.055 -32.875 2.742 1 31.75 4 LEU B N 1
ATOM 4632 C CA . LEU B 1 4 ? 12.055 -31.469 2.42 1 31.75 4 LEU B CA 1
ATOM 4633 C C . LEU B 1 4 ? 12.375 -30.625 3.652 1 31.75 4 LEU B C 1
ATOM 4635 O O . LEU B 1 4 ? 11.5 -30.375 4.484 1 31.75 4 LEU B O 1
ATOM 4639 N N . SER B 1 5 ? 13.492 -30.984 4.359 1 27.12 5 SER B N 1
ATOM 4640 C CA . SER B 1 5 ? 13.891 -30.266 5.566 1 27.12 5 SER B CA 1
ATOM 4641 C C . SER B 1 5 ? 14.016 -28.766 5.305 1 27.12 5 SER B C 1
ATOM 4643 O O . SER B 1 5 ? 14.758 -28.344 4.414 1 27.12 5 SER B O 1
ATOM 4645 N N . LEU B 1 6 ? 12.969 -28.156 5.484 1 33.16 6 LEU B N 1
ATOM 4646 C CA . LEU B 1 6 ? 13.164 -26.703 5.488 1 33.16 6 LEU B CA 1
ATOM 4647 C C . LEU B 1 6 ? 14.406 -26.328 6.285 1 33.16 6 LEU B C 1
ATOM 4649 O O . LEU B 1 6 ? 14.664 -26.906 7.348 1 33.16 6 LEU B O 1
ATOM 4653 N N . PRO B 1 7 ? 15.352 -25.812 5.656 1 30.5 7 PRO B N 1
ATOM 4654 C CA . PRO B 1 7 ? 16.484 -25.469 6.52 1 30.5 7 PRO B CA 1
ATOM 4655 C C . PRO B 1 7 ? 16.062 -24.828 7.836 1 30.5 7 PRO B C 1
ATOM 4657 O O . PRO B 1 7 ? 15.125 -24.016 7.852 1 30.5 7 PRO B O 1
ATOM 4660 N N . THR B 1 8 ? 16.047 -25.609 8.93 1 28.12 8 THR B N 1
ATOM 4661 C CA . THR B 1 8 ? 15.836 -25.078 10.273 1 28.12 8 THR B CA 1
ATOM 4662 C C . THR B 1 8 ? 16.688 -23.828 10.5 1 28.12 8 THR B C 1
ATOM 4664 O O . THR B 1 8 ? 17.906 -23.891 10.477 1 28.12 8 THR B O 1
ATOM 4667 N N . VAL B 1 9 ? 16.109 -22.766 10.195 1 33.41 9 VAL B N 1
ATOM 4668 C CA . VAL B 1 9 ? 16.828 -21.562 10.625 1 33.41 9 VAL B CA 1
ATOM 4669 C C . VAL B 1 9 ? 17 -21.594 12.141 1 33.41 9 VAL B C 1
ATOM 4671 O O . VAL B 1 9 ? 16.016 -21.578 12.891 1 33.41 9 VAL B O 1
ATOM 4674 N N . ASN B 1 10 ? 18.047 -22.297 12.648 1 28.56 10 ASN B N 1
ATOM 4675 C CA . ASN B 1 10 ? 18.359 -22.062 14.055 1 28.56 10 ASN B CA 1
ATOM 4676 C C . ASN B 1 10 ? 18.359 -20.578 14.383 1 28.56 10 ASN B C 1
ATOM 4678 O O . ASN B 1 10 ? 19.062 -19.797 13.742 1 28.56 10 ASN B O 1
ATOM 4682 N N . SER B 1 11 ? 17.312 -20.156 14.93 1 30.88 11 SER B N 1
ATOM 4683 C CA . SER B 1 11 ? 17.25 -18.797 15.461 1 30.88 11 SER B CA 1
ATOM 4684 C C . SER B 1 11 ? 18.469 -18.484 16.328 1 30.88 11 SER B C 1
ATOM 4686 O O . SER B 1 11 ? 18.438 -18.672 17.547 1 30.88 11 SER B O 1
ATOM 4688 N N . SER B 1 12 ? 19.641 -18.891 15.969 1 30.28 12 SER B N 1
ATOM 4689 C CA . SER B 1 12 ? 20.625 -18.391 16.922 1 30.28 12 SER B CA 1
ATOM 4690 C C . SER B 1 12 ? 20.5 -16.891 17.109 1 30.28 12 SER B C 1
ATOM 4692 O O . SER B 1 12 ? 20.469 -16.125 16.141 1 30.28 12 SER B O 1
ATOM 4694 N N . THR B 1 13 ? 19.953 -16.578 18.25 1 33.66 13 THR B N 1
ATOM 4695 C CA . THR B 1 13 ? 19.953 -15.195 18.734 1 33.66 13 THR B CA 1
ATOM 4696 C C . THR B 1 13 ? 21.328 -14.547 18.516 1 33.66 13 THR B C 1
ATOM 4698 O O . THR B 1 13 ? 22.344 -15.062 18.953 1 33.66 13 THR B O 1
ATOM 4701 N N . PRO B 1 14 ? 21.438 -13.781 17.578 1 34.94 14 PRO B N 1
ATOM 4702 C CA . PRO B 1 14 ? 22.75 -13.148 17.469 1 34.94 14 PRO B CA 1
ATOM 4703 C C . PRO B 1 14 ? 23.312 -12.688 18.812 1 34.94 14 PRO B C 1
ATOM 4705 O O . PRO B 1 14 ? 22.547 -12.336 19.703 1 34.94 14 PRO B O 1
ATOM 4708 N N . THR B 1 15 ? 24.469 -13.156 19.141 1 33.41 15 THR B N 1
ATOM 4709 C CA . THR B 1 15 ? 25.297 -12.68 20.234 1 33.41 15 THR B CA 1
ATOM 4710 C C . THR B 1 15 ? 25.25 -11.156 20.328 1 33.41 15 THR B C 1
ATOM 4712 O O . THR B 1 15 ? 25.266 -10.469 19.297 1 33.41 15 THR B O 1
ATOM 4715 N N . THR B 1 16 ? 24.906 -10.602 21.469 1 35.25 16 THR B N 1
ATOM 4716 C CA . THR B 1 16 ? 24.953 -9.219 21.922 1 35.25 16 THR B CA 1
ATOM 4717 C C . THR B 1 16 ? 26.234 -8.539 21.453 1 35.25 16 THR B C 1
ATOM 4719 O O . THR B 1 16 ? 27.328 -8.867 21.938 1 35.25 16 THR B O 1
ATOM 4722 N N . ILE B 1 17 ? 26.5 -8.273 20.375 1 34.88 17 ILE B N 1
ATOM 4723 C CA . ILE B 1 17 ? 27.688 -7.492 20.062 1 34.88 17 ILE B CA 1
ATOM 4724 C C . ILE B 1 17 ? 27.703 -6.207 20.891 1 34.88 17 ILE B C 1
ATOM 4726 O O . ILE B 1 17 ? 26.828 -5.355 20.719 1 34.88 17 ILE B O 1
ATOM 4730 N N . ASP B 1 18 ? 28.141 -6.098 21.938 1 39.31 18 ASP B N 1
ATOM 4731 C CA . ASP B 1 18 ? 28.391 -4.934 22.781 1 39.31 18 ASP B CA 1
ATOM 4732 C C . ASP B 1 18 ? 28.906 -3.752 21.953 1 39.31 18 ASP B C 1
ATOM 4734 O O . ASP B 1 18 ? 28.906 -2.613 22.422 1 39.31 18 ASP B O 1
ATOM 4738 N N . ASN B 1 19 ? 30 -3.863 20.969 1 44.41 19 ASN B N 1
ATOM 4739 C CA . ASN B 1 19 ? 30.766 -2.732 20.469 1 44.41 19 ASN B CA 1
ATOM 4740 C C . ASN B 1 19 ? 29.984 -1.905 19.469 1 44.41 19 ASN B C 1
ATOM 4742 O O . ASN B 1 19 ? 29.125 -2.438 18.75 1 44.41 19 ASN B O 1
ATOM 4746 N N . VAL B 1 20 ? 30.266 -0.613 19.516 1 48.5 20 VAL B N 1
ATOM 4747 C CA . VAL B 1 20 ? 29.766 0.438 18.641 1 48.5 20 VAL B CA 1
ATOM 4748 C C . VAL B 1 20 ? 29.797 -0.044 17.188 1 48.5 20 VAL B C 1
ATOM 4750 O O . VAL B 1 20 ? 30.844 -0.446 16.672 1 48.5 20 VAL B O 1
ATOM 4753 N N . THR B 1 21 ? 28.703 -0.341 16.484 1 61.31 21 THR B N 1
ATOM 4754 C CA . THR B 1 21 ? 28.422 -0.843 15.133 1 61.31 21 THR B CA 1
ATOM 4755 C C . THR B 1 21 ? 29.141 0.005 14.086 1 61.31 21 THR B C 1
ATOM 4757 O O . THR B 1 21 ? 28.875 1.206 13.977 1 61.31 21 THR B O 1
ATOM 4760 N N . ASP B 1 22 ? 30.453 -0.286 13.703 1 82.25 22 ASP B N 1
ATOM 4761 C CA . ASP B 1 22 ? 31.062 0.315 12.523 1 82.25 22 ASP B CA 1
ATOM 4762 C C . ASP B 1 22 ? 30.109 0.295 11.328 1 82.25 22 ASP B C 1
ATOM 4764 O O . ASP B 1 22 ? 29.859 -0.762 10.75 1 82.25 22 ASP B O 1
ATOM 4768 N N . ILE B 1 23 ? 29.594 1.428 11.023 1 88.06 23 ILE B N 1
ATOM 4769 C CA . ILE B 1 23 ? 28.531 1.551 10.023 1 88.06 23 ILE B CA 1
ATOM 4770 C C . ILE B 1 23 ? 29.094 1.275 8.633 1 88.06 23 ILE B C 1
ATOM 4772 O O . ILE B 1 23 ? 28.344 1.134 7.664 1 88.06 23 ILE B O 1
ATOM 4776 N N . SER B 1 24 ? 30.422 1.133 8.547 1 91 24 SER B N 1
ATOM 4777 C CA . SER B 1 24 ? 31.047 0.903 7.246 1 91 24 SER B CA 1
ATOM 4778 C C . SER B 1 24 ? 31.281 -0.584 7 1 91 24 SER B C 1
ATOM 4780 O O . SER B 1 24 ? 31.75 -0.976 5.926 1 91 24 SER B O 1
ATOM 4782 N N . LYS B 1 25 ? 30.938 -1.381 7.957 1 94.19 25 LYS B N 1
ATOM 4783 C CA . LYS B 1 25 ? 31.266 -2.799 7.844 1 94.19 25 LYS B CA 1
ATOM 4784 C C . LYS B 1 25 ? 30.016 -3.66 7.922 1 94.19 25 LYS B C 1
ATOM 4786 O O . LYS B 1 25 ? 29 -3.234 8.477 1 94.19 25 LYS B O 1
ATOM 4791 N N . THR B 1 26 ? 30.109 -4.832 7.332 1 95.5 26 THR B N 1
ATOM 4792 C CA . THR B 1 26 ? 29.109 -5.887 7.453 1 95.5 26 THR B CA 1
ATOM 4793 C C . THR B 1 26 ? 29.703 -7.113 8.148 1 95.5 26 THR B C 1
ATOM 4795 O O . THR B 1 26 ? 30.75 -7.625 7.73 1 95.5 26 THR B O 1
ATOM 4798 N N . ILE B 1 27 ? 29.172 -7.539 9.211 1 95.88 27 ILE B N 1
ATOM 4799 C CA . ILE B 1 27 ? 29.531 -8.805 9.844 1 95.88 27 ILE B CA 1
ATOM 4800 C C . ILE B 1 27 ? 28.672 -9.93 9.266 1 95.88 27 ILE B C 1
ATOM 4802 O O . ILE B 1 27 ? 27.453 -9.938 9.43 1 95.88 27 ILE B O 1
ATOM 4806 N N . VAL B 1 28 ? 29.328 -10.844 8.625 1 97.06 28 VAL B N 1
ATOM 4807 C CA . VAL B 1 28 ? 28.625 -11.953 7.988 1 97.06 28 VAL B CA 1
ATOM 4808 C C . VAL B 1 28 ? 28.734 -13.203 8.859 1 97.06 28 VAL B C 1
ATOM 4810 O O . VAL B 1 28 ? 29.844 -13.594 9.25 1 97.06 28 VAL B O 1
ATOM 4813 N N . THR B 1 29 ? 27.672 -13.789 9.188 1 96.62 29 THR B N 1
ATOM 4814 C CA . THR B 1 29 ? 27.641 -15.055 9.906 1 96.62 29 THR B CA 1
ATOM 4815 C C . THR B 1 29 ? 27.156 -16.188 8.992 1 96.62 29 THR B C 1
ATOM 4817 O O . THR B 1 29 ? 26.078 -16.094 8.414 1 96.62 29 THR B O 1
ATOM 4820 N N . PHE B 1 30 ? 27.938 -17.25 8.914 1 96.62 30 PHE B N 1
ATOM 4821 C CA . PHE B 1 30 ? 27.625 -18.375 8.047 1 96.62 30 PHE B CA 1
ATOM 4822 C C . PHE B 1 30 ? 26.891 -19.469 8.828 1 96.62 30 PHE B C 1
ATOM 4824 O O . PHE B 1 30 ? 26.734 -19.359 10.047 1 96.62 30 PHE B O 1
ATOM 4831 N N . THR B 1 31 ? 26.406 -20.484 8.156 1 93.38 31 THR B N 1
ATOM 4832 C CA . THR B 1 31 ? 25.594 -21.547 8.758 1 93.38 31 THR B CA 1
ATOM 4833 C C . THR B 1 31 ? 26.422 -22.359 9.75 1 93.38 31 THR B C 1
ATOM 4835 O O . THR B 1 31 ? 25.875 -22.953 10.688 1 93.38 31 THR B O 1
ATOM 4838 N N . ASP B 1 32 ? 27.719 -22.375 9.562 1 93.38 32 ASP B N 1
ATOM 4839 C CA . ASP B 1 32 ? 28.578 -23.141 10.461 1 93.38 32 ASP B CA 1
ATOM 4840 C C . ASP B 1 32 ? 28.984 -22.312 11.68 1 93.38 32 ASP B C 1
ATOM 4842 O O . ASP B 1 32 ? 29.734 -22.797 12.539 1 93.38 32 ASP B O 1
ATOM 4846 N N . GLY B 1 33 ? 28.531 -21.094 11.727 1 92.75 33 GLY B N 1
ATOM 4847 C CA . GLY B 1 33 ? 28.781 -20.25 12.883 1 92.75 33 GLY B CA 1
ATOM 4848 C C . GLY B 1 33 ? 29.969 -19.328 12.695 1 92.75 33 GLY B C 1
ATOM 4849 O O . GLY B 1 33 ? 30.141 -18.375 13.469 1 92.75 33 GLY B O 1
ATOM 4850 N N . THR B 1 34 ? 30.766 -19.594 11.688 1 95.56 34 THR B N 1
ATOM 4851 C CA . THR B 1 34 ? 31.906 -18.719 11.438 1 95.56 34 THR B CA 1
ATOM 4852 C C . THR B 1 34 ? 31.453 -17.328 11.016 1 95.56 34 THR B C 1
ATOM 4854 O O . THR B 1 34 ? 30.359 -17.172 10.461 1 95.56 34 THR B O 1
ATOM 4857 N N . GLN B 1 35 ? 32.312 -16.344 11.305 1 95.81 35 GLN B N 1
ATOM 4858 C CA . GLN B 1 35 ? 32 -14.953 10.984 1 95.81 35 GLN B CA 1
ATOM 4859 C C . GLN B 1 35 ? 33.125 -14.305 10.172 1 95.81 35 GLN B C 1
ATOM 4861 O O . GLN B 1 35 ? 34.281 -14.648 10.336 1 95.81 35 GLN B O 1
ATOM 4866 N N . GLU B 1 36 ? 32.75 -13.484 9.281 1 96.44 36 GLU B N 1
ATOM 4867 C CA . GLU B 1 36 ? 33.688 -12.656 8.5 1 96.44 36 GLU B CA 1
ATOM 4868 C C . GLU B 1 36 ? 33.25 -11.195 8.516 1 96.44 36 GLU B C 1
ATOM 4870 O O . GLU B 1 36 ? 32.062 -10.898 8.617 1 96.44 36 GLU B O 1
ATOM 4875 N N . ILE B 1 37 ? 34.219 -10.305 8.43 1 96.25 37 ILE B N 1
ATOM 4876 C CA . ILE B 1 37 ? 33.969 -8.875 8.391 1 96.25 37 ILE B CA 1
ATOM 4877 C C . ILE B 1 37 ? 34.312 -8.312 7.02 1 96.25 37 ILE B C 1
ATOM 4879 O O . ILE B 1 37 ? 35.438 -8.547 6.52 1 96.25 37 ILE B O 1
ATOM 4883 N N . HIS B 1 38 ? 33.406 -7.637 6.379 1 96.44 38 HIS B N 1
ATOM 4884 C CA . HIS B 1 38 ? 33.594 -7.047 5.062 1 96.44 38 HIS B CA 1
ATOM 4885 C C . HIS B 1 38 ? 33.188 -5.578 5.047 1 96.44 38 HIS B C 1
ATOM 4887 O O . HIS B 1 38 ? 32.406 -5.137 5.906 1 96.44 38 HIS B O 1
ATOM 4893 N N . THR B 1 39 ? 33.656 -4.836 4.066 1 94.75 39 THR B N 1
ATOM 4894 C CA . THR B 1 39 ? 33.281 -3.438 3.893 1 94.75 39 THR B CA 1
ATOM 4895 C C . THR B 1 39 ? 31.953 -3.324 3.172 1 94.75 39 THR B C 1
ATOM 4897 O O . THR B 1 39 ? 31.656 -4.121 2.279 1 94.75 39 THR B O 1
ATOM 4900 N N . ARG B 1 40 ? 31.219 -2.232 3.463 1 92.31 40 ARG B N 1
ATOM 4901 C CA . ARG B 1 40 ? 29.938 -1.976 2.822 1 92.31 40 ARG B CA 1
ATOM 4902 C C . ARG B 1 40 ? 30.109 -1.12 1.572 1 92.31 40 ARG B C 1
ATOM 4904 O O . ARG B 1 40 ? 30.969 -0.235 1.531 1 92.31 40 ARG B O 1
ATOM 4911 N N . PRO B 1 41 ? 29.297 -1.348 0.601 1 92.19 41 PRO B N 1
ATOM 4912 C CA . PRO B 1 41 ? 28.359 -2.469 0.415 1 92.19 41 PRO B CA 1
ATOM 4913 C C . PRO B 1 41 ? 29.078 -3.777 0.088 1 92.19 41 PRO B C 1
ATOM 4915 O O . PRO B 1 41 ? 30.172 -3.76 -0.492 1 92.19 41 PRO B O 1
ATOM 4918 N N . LEU B 1 42 ? 28.531 -4.84 0.476 1 95.5 42 LEU B N 1
ATOM 4919 C CA . LEU B 1 42 ? 29.141 -6.152 0.293 1 95.5 42 LEU B CA 1
ATOM 4920 C C . LEU B 1 42 ? 28.594 -6.84 -0.95 1 95.5 42 LEU B C 1
ATOM 4922 O O . LEU B 1 42 ? 27.391 -7.078 -1.048 1 95.5 42 LEU B O 1
ATOM 4926 N N . HIS B 1 43 ? 29.406 -7.066 -1.888 1 95.44 43 HIS B N 1
ATOM 4927 C CA . HIS B 1 43 ? 29.047 -7.902 -3.029 1 95.44 43 HIS B CA 1
ATOM 4928 C C . HIS B 1 43 ? 29.078 -9.383 -2.664 1 95.44 43 HIS B C 1
ATOM 4930 O O . HIS B 1 43 ? 30.109 -9.883 -2.205 1 95.44 43 HIS B O 1
ATOM 4936 N N . LEU B 1 44 ? 28.094 -10.133 -2.914 1 96.5 44 LEU B N 1
ATOM 4937 C CA . LEU B 1 44 ? 27.922 -11.477 -2.373 1 96.5 44 LEU B CA 1
ATOM 4938 C C . LEU B 1 44 ? 28.875 -12.461 -3.039 1 96.5 44 LEU B C 1
ATOM 4940 O O . LEU B 1 44 ? 29.109 -13.547 -2.514 1 96.5 44 LEU B O 1
ATOM 4944 N N . THR B 1 45 ? 29.422 -12.086 -4.23 1 95.12 45 THR B N 1
ATOM 4945 C CA . THR B 1 45 ? 30.406 -12.945 -4.887 1 95.12 45 THR B CA 1
ATOM 4946 C C . THR B 1 45 ? 31.641 -13.133 -4 1 95.12 45 THR B C 1
ATOM 4948 O O . THR B 1 45 ? 32.344 -14.133 -4.121 1 95.12 45 THR B O 1
ATOM 4951 N N . THR B 1 46 ? 31.828 -12.156 -3.109 1 95.56 46 THR B N 1
ATOM 4952 C CA . THR B 1 46 ? 33 -12.18 -2.225 1 95.56 46 THR B CA 1
ATOM 4953 C C . THR B 1 46 ? 32.875 -13.336 -1.232 1 95.56 46 THR B C 1
ATOM 4955 O O . THR B 1 46 ? 33.906 -13.789 -0.69 1 95.56 46 THR B O 1
ATOM 4958 N N . LEU B 1 47 ? 31.75 -13.812 -1.06 1 96.31 47 LEU B N 1
ATOM 4959 C CA . LEU B 1 47 ? 31.516 -14.82 -0.031 1 96.31 47 LEU B CA 1
ATOM 4960 C C . LEU B 1 47 ? 31.578 -16.219 -0.621 1 96.31 47 LEU B C 1
ATOM 4962 O O . LEU B 1 47 ? 31.594 -17.219 0.118 1 96.31 47 LEU B O 1
ATOM 4966 N N . LEU B 1 48 ? 31.672 -16.406 -1.941 1 94.81 48 LEU B N 1
ATOM 4967 C CA . LEU B 1 48 ? 31.438 -17.672 -2.621 1 94.81 48 LEU B CA 1
ATOM 4968 C C . LEU B 1 48 ? 32.562 -18.656 -2.346 1 94.81 48 LEU B C 1
ATOM 4970 O O . LEU B 1 48 ? 32.406 -19.859 -2.535 1 94.81 48 LEU B O 1
ATOM 4974 N N . SER B 1 49 ? 33.688 -18.156 -1.913 1 93.19 49 SER B N 1
ATOM 4975 C CA . SER B 1 49 ? 34.812 -19.016 -1.638 1 93.19 49 SER B CA 1
ATOM 4976 C C . SER B 1 49 ? 34.688 -19.703 -0.277 1 93.19 49 SER B C 1
ATOM 4978 O O . SER B 1 49 ? 35.406 -20.656 0.02 1 93.19 49 SER B O 1
ATOM 4980 N N . HIS B 1 50 ? 33.812 -19.188 0.513 1 94.5 50 HIS B N 1
ATOM 4981 C CA . HIS B 1 50 ? 33.625 -19.797 1.826 1 94.5 50 HIS B CA 1
ATOM 4982 C C . HIS B 1 50 ? 33.094 -21.219 1.701 1 94.5 50 HIS B C 1
ATOM 4984 O O . HIS B 1 50 ? 32.219 -21.484 0.862 1 94.5 50 HIS B O 1
ATOM 4990 N N . PRO B 1 51 ? 33.469 -22.125 2.549 1 92.44 51 PRO B N 1
ATOM 4991 C CA . PRO B 1 51 ? 33.094 -23.531 2.445 1 92.44 51 PRO B CA 1
ATOM 4992 C C . PRO B 1 51 ? 31.578 -23.734 2.539 1 92.44 51 PRO B C 1
ATOM 4994 O O . PRO B 1 51 ? 31.031 -24.656 1.929 1 92.44 51 PRO B O 1
ATOM 4997 N N . SER B 1 52 ? 30.953 -22.922 3.271 1 91.69 52 SER B N 1
ATOM 4998 C CA . SER B 1 52 ? 29.5 -23.047 3.443 1 91.69 52 SER B CA 1
ATOM 4999 C C . SER B 1 52 ? 28.766 -22.719 2.148 1 91.69 52 SER B C 1
ATOM 5001 O O . SER B 1 52 ? 27.594 -23.109 1.982 1 91.69 52 SER B O 1
ATOM 5003 N N . LEU B 1 53 ? 29.375 -22.031 1.229 1 93.06 53 LEU B N 1
ATOM 5004 C CA . LEU B 1 53 ? 28.719 -21.578 0.015 1 93.06 53 LEU B CA 1
ATOM 5005 C C . LEU B 1 53 ? 29.359 -22.188 -1.224 1 93.06 53 LEU B C 1
ATOM 5007 O O . LEU B 1 53 ? 28.781 -22.156 -2.309 1 93.06 53 LEU B O 1
ATOM 5011 N N . ASN B 1 54 ? 30.516 -22.719 -1.052 1 89 54 ASN B N 1
ATOM 5012 C CA . ASN B 1 54 ? 31.281 -23.234 -2.18 1 89 54 ASN B CA 1
ATOM 5013 C C . ASN B 1 54 ? 30.719 -24.562 -2.684 1 89 54 ASN B C 1
ATOM 5015 O O . ASN B 1 54 ? 31.25 -25.625 -2.357 1 89 54 ASN B O 1
ATOM 5019 N N . ASN B 1 55 ? 29.719 -24.562 -3.461 1 87.75 55 ASN B N 1
ATOM 5020 C CA . ASN B 1 55 ? 28.984 -25.688 -4.023 1 87.75 55 ASN B CA 1
ATOM 5021 C C . ASN B 1 55 ? 28.453 -25.375 -5.422 1 87.75 55 ASN B C 1
ATOM 5023 O O . ASN B 1 55 ? 27.922 -24.281 -5.656 1 87.75 55 ASN B O 1
ATOM 5027 N N . ASN B 1 56 ? 28.609 -26.281 -6.266 1 87.75 56 ASN B N 1
ATOM 5028 C CA . ASN B 1 56 ? 28.219 -26.094 -7.664 1 87.75 56 ASN B CA 1
ATOM 5029 C C . ASN B 1 56 ? 26.703 -26 -7.82 1 87.75 56 ASN B C 1
ATOM 5031 O O . ASN B 1 56 ? 26.219 -25.547 -8.852 1 87.75 56 ASN B O 1
ATOM 5035 N N . GLU B 1 57 ? 26.031 -26.359 -6.848 1 91.56 57 GLU B N 1
ATOM 5036 C CA . GLU B 1 57 ? 24.578 -26.328 -6.914 1 91.56 57 GLU B CA 1
ATOM 5037 C C . GLU B 1 57 ? 24.016 -25.094 -6.234 1 91.56 57 GLU B C 1
ATOM 5039 O O . GLU B 1 57 ? 22.797 -24.969 -6.051 1 91.56 57 GLU B O 1
ATOM 5044 N N . LEU B 1 58 ? 24.906 -24.188 -5.879 1 95.25 58 LEU B N 1
ATOM 5045 C CA . LEU B 1 58 ? 24.469 -22.938 -5.266 1 95.25 58 LEU B CA 1
ATOM 5046 C C . LEU B 1 58 ? 23.781 -22.047 -6.289 1 95.25 58 LEU B C 1
ATOM 5048 O O . LEU B 1 58 ? 24.359 -21.734 -7.336 1 95.25 58 LEU B O 1
ATOM 5052 N N . VAL B 1 59 ? 22.562 -21.594 -6.008 1 95.69 59 VAL B N 1
ATOM 5053 C CA . VAL B 1 59 ? 21.828 -20.812 -6.996 1 95.69 59 VAL B CA 1
ATOM 5054 C C . VAL B 1 59 ? 21.438 -19.469 -6.391 1 95.69 59 VAL B C 1
ATOM 5056 O O . VAL B 1 59 ? 21 -18.562 -7.105 1 95.69 59 VAL B O 1
ATOM 5059 N N . GLY B 1 60 ? 21.531 -19.328 -5.113 1 97 60 GLY B N 1
ATOM 5060 C CA . GLY B 1 60 ? 21.219 -18.094 -4.418 1 97 60 GLY B CA 1
ATOM 5061 C C . GLY B 1 60 ? 21.719 -18.078 -2.984 1 97 60 GLY B C 1
ATOM 5062 O O . GLY B 1 60 ? 22.266 -19.062 -2.494 1 97 60 GLY B O 1
ATOM 5063 N N . ILE B 1 61 ? 21.641 -16.953 -2.369 1 97.38 61 ILE B N 1
ATOM 5064 C CA . ILE B 1 61 ? 22.047 -16.781 -0.979 1 97.38 61 ILE B CA 1
ATOM 5065 C C . ILE B 1 61 ? 20.938 -16.078 -0.202 1 97.38 61 ILE B C 1
ATOM 5067 O O . ILE B 1 61 ? 20.453 -15.016 -0.609 1 97.38 61 ILE B O 1
ATOM 5071 N N . MET B 1 62 ? 20.5 -16.703 0.789 1 96.31 62 MET B N 1
ATOM 5072 C CA . MET B 1 62 ? 19.547 -16.062 1.68 1 96.31 62 MET B CA 1
ATOM 5073 C C . MET B 1 62 ? 20.25 -15.203 2.723 1 96.31 62 MET B C 1
ATOM 5075 O O . MET B 1 62 ? 21.156 -15.688 3.418 1 96.31 62 MET B O 1
ATOM 5079 N N . VAL B 1 63 ? 19.953 -13.945 2.756 1 96.44 63 VAL B N 1
ATOM 5080 C CA . VAL B 1 63 ? 20.516 -13.008 3.73 1 96.44 63 VAL B CA 1
ATOM 5081 C C . VAL B 1 63 ? 19.391 -12.484 4.633 1 96.44 63 VAL B C 1
ATOM 5083 O O . VAL B 1 63 ? 18.5 -11.758 4.18 1 96.44 63 VAL B O 1
ATOM 5086 N N . ASN B 1 64 ? 19.469 -12.773 5.887 1 94.62 64 ASN B N 1
ATOM 5087 C CA . ASN B 1 64 ? 18.484 -12.312 6.855 1 94.62 64 ASN B CA 1
ATOM 5088 C C . ASN B 1 64 ? 17.062 -12.602 6.391 1 94.62 64 ASN B C 1
ATOM 5090 O O . ASN B 1 64 ? 16.203 -11.719 6.41 1 94.62 64 ASN B O 1
ATOM 5094 N N . GLY B 1 65 ? 16.844 -13.773 5.797 1 92.81 65 GLY B N 1
ATOM 5095 C CA . GLY B 1 65 ? 15.5 -14.242 5.473 1 92.81 65 GLY B CA 1
ATOM 5096 C C . GLY B 1 65 ? 15.094 -13.93 4.043 1 92.81 65 GLY B C 1
ATOM 5097 O O . GLY B 1 65 ? 14.07 -14.422 3.564 1 92.81 65 GLY B O 1
ATOM 5098 N N . ARG B 1 66 ? 15.922 -13.141 3.342 1 95.44 66 ARG B N 1
ATOM 5099 C CA . ARG B 1 66 ? 15.617 -12.789 1.961 1 95.44 66 ARG B CA 1
ATOM 5100 C C . ARG B 1 66 ? 16.609 -13.43 0.996 1 95.44 66 ARG B C 1
ATOM 5102 O O . ARG B 1 66 ? 17.812 -13.43 1.251 1 95.44 66 ARG B O 1
ATOM 5109 N N . VAL B 1 67 ? 16.125 -13.945 -0.086 1 96.69 67 VAL B N 1
ATOM 5110 C CA . VAL B 1 67 ? 16.969 -14.617 -1.059 1 96.69 67 VAL B CA 1
ATOM 5111 C C . VAL B 1 67 ? 17.5 -13.594 -2.066 1 96.69 67 VAL B C 1
ATOM 5113 O O . VAL B 1 67 ? 16.75 -12.766 -2.574 1 96.69 67 VAL B O 1
ATOM 5116 N N . TYR B 1 68 ? 18.781 -13.656 -2.303 1 97.06 68 TYR B N 1
ATOM 5117 C CA . TYR B 1 68 ? 19.469 -12.812 -3.271 1 97.06 68 TYR B CA 1
ATOM 5118 C C . TYR B 1 68 ? 20.188 -13.656 -4.32 1 97.06 68 TYR B C 1
ATOM 5120 O O . TYR B 1 68 ? 20.469 -14.828 -4.086 1 97.06 68 TYR B O 1
ATOM 5128 N N . SER B 1 69 ? 20.375 -12.984 -5.457 1 97.12 69 SER B N 1
ATOM 5129 C CA . SER B 1 69 ? 21.297 -13.562 -6.418 1 97.12 69 SER B CA 1
ATOM 5130 C C . SER B 1 69 ? 22.719 -13.633 -5.848 1 97.12 69 SER B C 1
ATOM 5132 O O . SER B 1 69 ? 23.078 -12.844 -4.977 1 97.12 69 SER B O 1
ATOM 5134 N N . THR B 1 70 ? 23.469 -14.539 -6.367 1 96.38 70 THR B N 1
ATOM 5135 C CA . THR B 1 70 ? 24.859 -14.617 -5.949 1 96.38 70 THR B CA 1
ATOM 5136 C C . THR B 1 70 ? 25.641 -13.391 -6.422 1 96.38 70 THR B C 1
ATOM 5138 O O . THR B 1 70 ? 26.734 -13.125 -5.938 1 96.38 70 THR B O 1
ATOM 5141 N N . ASN B 1 71 ? 25.062 -12.625 -7.309 1 94.75 71 ASN B N 1
ATOM 5142 C CA . ASN B 1 71 ? 25.703 -11.438 -7.852 1 94.75 71 ASN B CA 1
ATOM 5143 C C . ASN B 1 71 ? 25.156 -10.164 -7.227 1 94.75 71 ASN B C 1
ATOM 5145 O O . ASN B 1 71 ? 25.484 -9.055 -7.668 1 94.75 71 ASN B O 1
ATOM 5149 N N . ALA B 1 72 ? 24.359 -10.312 -6.27 1 95.25 72 ALA B N 1
ATOM 5150 C CA . ALA B 1 72 ? 23.75 -9.141 -5.656 1 95.25 72 ALA B CA 1
ATOM 5151 C C . ALA B 1 72 ? 24.688 -8.492 -4.648 1 95.25 72 ALA B C 1
ATOM 5153 O O . ALA B 1 72 ? 25.703 -9.086 -4.266 1 95.25 72 ALA B O 1
ATOM 5154 N N . SER B 1 73 ? 24.391 -7.246 -4.301 1 94.5 73 SER B N 1
ATOM 5155 C CA . SER B 1 73 ? 25.062 -6.527 -3.221 1 94.5 73 SER B CA 1
ATOM 5156 C C . SER B 1 73 ? 24.109 -6.238 -2.068 1 94.5 73 SER B C 1
ATOM 5158 O O . SER B 1 73 ? 22.922 -5.984 -2.289 1 94.5 73 SER B O 1
ATOM 5160 N N . ILE B 1 74 ? 24.609 -6.344 -0.887 1 94.69 74 ILE B N 1
ATOM 5161 C CA . ILE B 1 74 ? 23.812 -6.012 0.289 1 94.69 74 ILE B CA 1
ATOM 5162 C C . ILE B 1 74 ? 24.5 -4.891 1.072 1 94.69 74 ILE B C 1
ATOM 5164 O O . ILE B 1 74 ? 25.703 -4.707 0.98 1 94.69 74 ILE B O 1
ATOM 5168 N N . ASN B 1 75 ? 23.688 -4.086 1.781 1 93.38 75 ASN B N 1
ATOM 5169 C CA . ASN B 1 75 ? 24.188 -2.924 2.508 1 93.38 75 ASN B CA 1
ATOM 5170 C C . ASN B 1 75 ? 23.688 -2.904 3.949 1 93.38 75 ASN B C 1
ATOM 5172 O O . ASN B 1 75 ? 23.141 -1.9 4.406 1 93.38 75 ASN B O 1
ATOM 5176 N N . VAL B 1 76 ? 23.875 -4.008 4.633 1 93 76 VAL B N 1
ATOM 5177 C CA . VAL B 1 76 ? 23.438 -4.086 6.023 1 93 76 VAL B CA 1
ATOM 5178 C C . VAL B 1 76 ? 24.641 -4.352 6.926 1 93 76 VAL B C 1
ATOM 5180 O O . VAL B 1 76 ? 25.719 -4.715 6.445 1 93 76 VAL B O 1
ATOM 5183 N N . GLY B 1 77 ? 24.484 -4.16 8.211 1 91.69 77 GLY B N 1
ATOM 5184 C CA . GLY B 1 77 ? 25.578 -4.348 9.156 1 91.69 77 GLY B CA 1
ATOM 5185 C C . GLY B 1 77 ? 25.703 -5.781 9.641 1 91.69 77 GLY B C 1
ATOM 5186 O O . GLY B 1 77 ? 26.812 -6.246 9.914 1 91.69 77 GLY B O 1
ATOM 5187 N N . LEU B 1 78 ? 24.672 -6.438 9.797 1 93.44 78 LEU B N 1
ATOM 5188 C CA . LEU B 1 78 ? 24.625 -7.844 10.188 1 93.44 78 LEU B CA 1
ATOM 5189 C C . LEU B 1 78 ? 23.922 -8.68 9.117 1 93.44 78 LEU B C 1
ATOM 5191 O O . LEU B 1 78 ? 22.797 -8.391 8.742 1 93.44 78 LEU B O 1
ATOM 5195 N N . ALA B 1 79 ? 24.672 -9.617 8.664 1 95.62 79 ALA B N 1
ATOM 5196 C CA . ALA B 1 79 ? 24.125 -10.477 7.621 1 95.62 79 ALA B CA 1
ATOM 5197 C C . ALA B 1 79 ? 24.266 -11.953 7.992 1 95.62 79 ALA B C 1
ATOM 5199 O O . ALA B 1 79 ? 25.375 -12.477 8.062 1 95.62 79 ALA B O 1
ATOM 5200 N N . ASN B 1 80 ? 23.234 -12.602 8.297 1 95.12 80 ASN B N 1
ATOM 5201 C CA . ASN B 1 80 ? 23.188 -14.055 8.383 1 95.12 80 ASN B CA 1
ATOM 5202 C C . ASN B 1 80 ? 22.953 -14.695 7.016 1 95.12 80 ASN B C 1
ATOM 5204 O O . ASN B 1 80 ? 21.938 -14.438 6.375 1 95.12 80 ASN B O 1
ATOM 5208 N N . VAL B 1 81 ? 23.891 -15.562 6.66 1 96.31 81 VAL B N 1
ATOM 5209 C CA . VAL B 1 81 ? 23.875 -16.047 5.285 1 96.31 81 VAL B CA 1
ATOM 5210 C C . VAL B 1 81 ? 23.578 -17.547 5.27 1 96.31 81 VAL B C 1
ATOM 5212 O O . VAL B 1 81 ? 24.172 -18.312 6.023 1 96.31 81 VAL B O 1
ATOM 5215 N N . VAL B 1 82 ? 22.672 -17.984 4.43 1 95.38 82 VAL B N 1
ATOM 5216 C CA . VAL B 1 82 ? 22.297 -19.391 4.211 1 95.38 82 VAL B CA 1
ATOM 5217 C C . VAL B 1 82 ? 22.297 -19.688 2.717 1 95.38 82 VAL B C 1
ATOM 5219 O O . VAL B 1 82 ? 21.719 -18.938 1.923 1 95.38 82 VAL B O 1
ATOM 5222 N N . PRO B 1 83 ? 22.969 -20.781 2.344 1 96.5 83 PRO B N 1
ATOM 5223 C CA . PRO B 1 83 ? 22.969 -21.125 0.92 1 96.5 83 PRO B CA 1
ATOM 5224 C C . PRO B 1 83 ? 21.594 -21.562 0.423 1 96.5 83 PRO B C 1
ATOM 5226 O O . PRO B 1 83 ? 20.844 -22.219 1.16 1 96.5 83 PRO B O 1
ATOM 5229 N N . VAL B 1 84 ? 21.266 -21.203 -0.794 1 96.12 84 VAL B N 1
ATOM 5230 C CA . VAL B 1 84 ? 20.109 -21.734 -1.521 1 96.12 84 VAL B CA 1
ATOM 5231 C C . VAL B 1 84 ? 20.578 -22.641 -2.654 1 96.12 84 VAL B C 1
ATOM 5233 O O . VAL B 1 84 ? 21.172 -22.172 -3.629 1 96.12 84 VAL B O 1
ATOM 5236 N N . PHE B 1 85 ? 20.25 -23.875 -2.541 1 93.81 85 PHE B N 1
ATOM 5237 C CA . PHE B 1 85 ? 20.719 -24.859 -3.512 1 93.81 85 PHE B CA 1
ATOM 5238 C C . PHE B 1 85 ? 19.641 -25.188 -4.523 1 93.81 85 PHE B C 1
ATOM 5240 O O . PHE B 1 85 ? 18.453 -24.922 -4.289 1 93.81 85 PHE B O 1
ATOM 5247 N N . LEU B 1 86 ? 20 -25.75 -5.562 1 91.25 86 LEU B N 1
ATOM 5248 C CA . LEU B 1 86 ? 19.125 -26.062 -6.695 1 91.25 86 LEU B CA 1
ATOM 5249 C C . LEU B 1 86 ? 18.016 -27.016 -6.277 1 91.25 86 LEU B C 1
ATOM 5251 O O . LEU B 1 86 ? 16.891 -26.906 -6.762 1 91.25 86 LEU B O 1
ATOM 5255 N N . ASN B 1 87 ? 18.25 -27.938 -5.383 1 87.06 87 ASN B N 1
ATOM 5256 C CA . ASN B 1 87 ? 17.297 -28.969 -5.016 1 87.06 87 ASN B CA 1
ATOM 5257 C C . ASN B 1 87 ? 16.297 -28.469 -3.977 1 87.06 87 ASN B C 1
ATOM 5259 O O . ASN B 1 87 ? 15.523 -29.266 -3.436 1 87.06 87 ASN B O 1
ATOM 5263 N N . SER B 1 88 ? 16.297 -27.203 -3.764 1 85.94 88 SER B N 1
ATOM 5264 C CA . SER B 1 88 ? 15.305 -26.609 -2.883 1 85.94 88 SER B CA 1
ATOM 5265 C C . SER B 1 88 ? 14.156 -26 -3.682 1 85.94 88 SER B C 1
ATOM 5267 O O . SER B 1 88 ? 14.266 -25.812 -4.895 1 85.94 88 SER B O 1
ATOM 5269 N N . TYR B 1 89 ? 13 -25.781 -3.049 1 82.44 89 TYR B N 1
ATOM 5270 C CA . TYR B 1 89 ? 11.844 -25.141 -3.678 1 82.44 89 TYR B CA 1
ATOM 5271 C C . TYR B 1 89 ? 12.234 -23.812 -4.301 1 82.44 89 TYR B C 1
ATOM 5273 O O . TYR B 1 89 ? 11.898 -23.531 -5.457 1 82.44 89 TYR B O 1
ATOM 5281 N N . GLU B 1 90 ? 12.961 -23.016 -3.564 1 89.5 90 GLU B N 1
ATOM 5282 C CA . GLU B 1 90 ? 13.398 -21.719 -4.07 1 89.5 90 GLU B CA 1
ATOM 5283 C C . GLU B 1 90 ? 14.422 -21.875 -5.191 1 89.5 90 GLU B C 1
ATOM 5285 O O . GLU B 1 90 ? 14.461 -21.078 -6.129 1 89.5 90 GLU B O 1
ATOM 5290 N N . GLY B 1 91 ? 15.242 -22.891 -5.008 1 91.44 91 GLY B N 1
ATOM 5291 C CA . GLY B 1 91 ? 16.234 -23.141 -6.035 1 91.44 91 GLY B CA 1
ATOM 5292 C C . GLY B 1 91 ? 15.633 -23.438 -7.395 1 91.44 91 GLY B C 1
ATOM 5293 O O . GLY B 1 91 ? 16.078 -22.891 -8.406 1 91.44 91 GLY B O 1
ATOM 5294 N N . PHE B 1 92 ? 14.594 -24.203 -7.441 1 89.12 92 PHE B N 1
ATOM 5295 C CA . PHE B 1 92 ? 13.922 -24.531 -8.695 1 89.12 92 PHE B CA 1
ATOM 5296 C C . PHE B 1 92 ? 13.227 -23.297 -9.266 1 89.12 92 PHE B C 1
ATOM 5298 O O . PHE B 1 92 ? 13.18 -23.109 -10.484 1 89.12 92 PHE B O 1
ATOM 5305 N N . SER B 1 93 ? 12.695 -22.547 -8.391 1 91.06 93 SER B N 1
ATOM 5306 C CA . SER B 1 93 ? 12.039 -21.312 -8.828 1 91.06 93 SER B CA 1
ATOM 5307 C C . SER B 1 93 ? 13.031 -20.375 -9.5 1 91.06 93 SER B C 1
ATOM 5309 O O . SER B 1 93 ? 12.734 -19.797 -10.539 1 91.06 93 SER B O 1
ATOM 5311 N N . ILE B 1 94 ? 14.211 -20.234 -8.906 1 95.5 94 ILE B N 1
ATOM 5312 C CA . ILE B 1 94 ? 15.25 -19.375 -9.469 1 95.5 94 ILE B CA 1
ATOM 5313 C C . ILE B 1 94 ? 15.688 -19.938 -10.828 1 95.5 94 ILE B C 1
ATOM 5315 O O . ILE B 1 94 ? 15.891 -19.172 -11.773 1 95.5 94 ILE B O 1
ATOM 5319 N N . TYR B 1 95 ? 15.812 -21.266 -10.867 1 94.12 95 TYR B N 1
ATOM 5320 C CA . TYR B 1 95 ? 16.188 -21.922 -12.109 1 94.12 95 TYR B CA 1
ATOM 5321 C C . TYR B 1 95 ? 15.211 -21.594 -13.227 1 94.12 95 TYR B C 1
ATOM 5323 O O . TYR B 1 95 ? 15.617 -21.172 -14.312 1 94.12 95 TYR B O 1
ATOM 5331 N N . ARG B 1 96 ? 13.969 -21.75 -12.984 1 93.38 96 ARG B N 1
ATOM 5332 C CA . ARG B 1 96 ? 12.93 -21.516 -13.984 1 93.38 96 ARG B CA 1
ATOM 5333 C C . ARG B 1 96 ? 12.922 -20.062 -14.43 1 93.38 96 ARG B C 1
ATOM 5335 O O . ARG B 1 96 ? 12.867 -19.766 -15.633 1 93.38 96 ARG B O 1
ATOM 5342 N N . ARG B 1 97 ? 12.992 -19.156 -13.555 1 95.5 97 ARG B N 1
ATOM 5343 C CA . ARG B 1 97 ? 12.969 -17.734 -13.898 1 95.5 97 ARG B CA 1
ATOM 5344 C C . ARG B 1 97 ? 14.195 -17.359 -14.719 1 95.5 97 ARG B C 1
ATOM 5346 O O . ARG B 1 97 ? 14.102 -16.531 -15.633 1 95.5 97 ARG B O 1
ATOM 5353 N N . SER B 1 98 ? 15.281 -17.906 -14.273 1 97.81 98 SER B N 1
ATOM 5354 C CA . SER B 1 98 ? 16.516 -17.609 -15 1 97.81 98 SER B CA 1
ATOM 5355 C C . SER B 1 98 ? 16.484 -18.188 -16.406 1 97.81 98 SER B C 1
ATOM 5357 O O . SER B 1 98 ? 17.016 -17.594 -17.344 1 97.81 98 SER B O 1
ATOM 5359 N N . LEU B 1 99 ? 15.867 -19.328 -16.516 1 96.5 99 LEU B N 1
ATOM 5360 C CA . LEU B 1 99 ? 15.703 -19.922 -17.844 1 96.5 99 LEU B CA 1
ATOM 5361 C C . LEU B 1 99 ? 14.844 -19.047 -18.734 1 96.5 99 LEU B C 1
ATOM 5363 O O . LEU B 1 99 ? 15.109 -18.906 -19.922 1 96.5 99 LEU B O 1
ATOM 5367 N N . VAL B 1 100 ? 13.836 -18.469 -18.172 1 97.19 100 VAL B N 1
ATOM 5368 C CA . VAL B 1 100 ? 13 -17.531 -18.906 1 97.19 100 VAL B CA 1
ATOM 5369 C C . VAL B 1 100 ? 13.828 -16.328 -19.359 1 97.19 100 VAL B C 1
ATOM 5371 O O . VAL B 1 100 ? 13.672 -15.836 -20.484 1 97.19 100 VAL B O 1
ATOM 5374 N N . MET B 1 101 ? 14.68 -15.82 -18.484 1 98 101 MET B N 1
ATOM 5375 C CA . MET B 1 101 ? 15.578 -14.727 -18.844 1 98 101 MET B CA 1
ATOM 5376 C C . MET B 1 101 ? 16.453 -15.094 -20.031 1 98 101 MET B C 1
ATOM 5378 O O . MET B 1 101 ? 16.625 -14.297 -20.953 1 98 101 MET B O 1
ATOM 5382 N N . VAL B 1 102 ? 17 -16.297 -19.984 1 98.31 102 VAL B N 1
ATOM 5383 C CA . VAL B 1 102 ? 17.844 -16.766 -21.078 1 98.31 102 VAL B CA 1
ATOM 5384 C C . VAL B 1 102 ? 17.016 -16.875 -22.359 1 98.31 102 VAL B C 1
ATOM 5386 O O . VAL B 1 102 ? 17.469 -16.453 -23.438 1 98.31 102 VAL B O 1
ATOM 5389 N N . PHE B 1 103 ? 15.852 -17.438 -22.328 1 97.56 103 PHE B N 1
ATOM 5390 C CA . PHE B 1 103 ? 14.961 -17.547 -23.469 1 97.56 103 PHE B CA 1
ATOM 5391 C C . PHE B 1 103 ? 14.672 -16.172 -24.062 1 97.56 103 PHE B C 1
ATOM 5393 O O . PHE B 1 103 ? 14.781 -15.969 -25.266 1 97.56 103 PHE B O 1
ATOM 5400 N N . ALA B 1 104 ? 14.234 -15.25 -23.188 1 97.12 104 ALA B N 1
ATOM 5401 C CA . ALA B 1 104 ? 13.891 -13.906 -23.609 1 97.12 104 ALA B CA 1
ATOM 5402 C C . ALA B 1 104 ? 15.062 -13.234 -24.328 1 97.12 104 ALA B C 1
ATOM 5404 O O . ALA B 1 104 ? 14.891 -12.602 -25.375 1 97.12 104 ALA B O 1
ATOM 5405 N N . THR B 1 105 ? 16.25 -13.352 -23.75 1 97.75 105 THR B N 1
ATOM 5406 C CA . THR B 1 105 ? 17.453 -12.781 -24.344 1 97.75 105 THR B CA 1
ATOM 5407 C C . THR B 1 105 ? 17.75 -13.414 -25.688 1 97.75 105 THR B C 1
ATOM 5409 O O . THR B 1 105 ? 18.031 -12.711 -26.672 1 97.75 105 THR B O 1
ATOM 5412 N N . ALA B 1 106 ? 17.625 -14.734 -25.766 1 97.88 106 ALA B N 1
ATOM 5413 C CA . ALA B 1 106 ? 17.875 -15.469 -27 1 97.88 106 ALA B CA 1
ATOM 5414 C C . ALA B 1 106 ? 16.875 -15.055 -28.094 1 97.88 106 ALA B C 1
ATOM 5416 O O . ALA B 1 106 ? 17.266 -14.828 -29.234 1 97.88 106 ALA B O 1
ATOM 5417 N N . ALA B 1 107 ? 15.625 -15.031 -27.719 1 96.44 107 ALA B N 1
ATOM 5418 C CA . ALA B 1 107 ? 14.586 -14.648 -28.672 1 96.44 107 ALA B CA 1
ATOM 5419 C C . ALA B 1 107 ? 14.836 -13.242 -29.234 1 96.44 107 ALA B C 1
ATOM 5421 O O . ALA B 1 107 ? 14.695 -13.016 -30.438 1 96.44 107 ALA B O 1
ATOM 5422 N N . TYR B 1 108 ? 15.211 -12.344 -28.391 1 95.44 108 TYR B N 1
ATOM 5423 C CA . TYR B 1 108 ? 15.469 -10.977 -28.812 1 95.44 108 TYR B CA 1
ATOM 5424 C C . TYR B 1 108 ? 16.703 -10.898 -29.703 1 95.44 108 TYR B C 1
ATOM 5426 O O . TYR B 1 108 ? 16.719 -10.18 -30.703 1 95.44 108 TYR B O 1
ATOM 5434 N N . MET B 1 109 ? 17.75 -11.578 -29.344 1 95.94 109 MET B N 1
ATOM 5435 C CA . MET B 1 109 ? 19 -11.555 -30.109 1 95.94 109 MET B CA 1
ATOM 5436 C C . MET B 1 109 ? 18.797 -12.156 -31.5 1 95.94 109 MET B C 1
ATOM 5438 O O . MET B 1 109 ? 19.469 -11.766 -32.469 1 95.94 109 MET B O 1
ATOM 5442 N N . THR B 1 110 ? 17.891 -13.047 -31.578 1 96.19 110 THR B N 1
ATOM 5443 C CA . THR B 1 110 ? 17.672 -13.75 -32.844 1 96.19 110 THR B CA 1
ATOM 5444 C C . THR B 1 110 ? 16.688 -12.984 -33.719 1 96.19 110 THR B C 1
ATOM 5446 O O . THR B 1 110 ? 16.906 -12.867 -34.938 1 96.19 110 THR B O 1
ATOM 5449 N N . TYR B 1 111 ? 15.625 -12.438 -33.125 1 94.5 111 TYR B N 1
ATOM 5450 C CA . TYR B 1 111 ? 14.547 -11.914 -33.969 1 94.5 111 TYR B CA 1
ATOM 5451 C C . TYR B 1 111 ? 14.234 -10.469 -33.594 1 94.5 111 TYR B C 1
ATOM 5453 O O . TYR B 1 111 ? 13.375 -9.844 -34.219 1 94.5 111 TYR B O 1
ATOM 5461 N N . GLY B 1 112 ? 14.891 -9.93 -32.656 1 92.44 112 GLY B N 1
ATOM 5462 C CA . GLY B 1 112 ? 14.672 -8.547 -32.281 1 92.44 112 GLY B CA 1
ATOM 5463 C C . GLY B 1 112 ? 13.234 -8.258 -31.906 1 92.44 112 GLY B C 1
ATOM 5464 O O . GLY B 1 112 ? 12.656 -8.953 -31.062 1 92.44 112 GLY B O 1
ATOM 5465 N N . THR B 1 113 ? 12.727 -7.242 -32.562 1 89.81 113 THR B N 1
ATOM 5466 C CA . THR B 1 113 ? 11.359 -6.82 -32.281 1 89.81 113 THR B CA 1
ATOM 5467 C C . THR B 1 113 ? 10.391 -7.309 -33.344 1 89.81 113 THR B C 1
ATOM 5469 O O . THR B 1 113 ? 9.312 -6.746 -33.531 1 89.81 113 THR B O 1
ATOM 5472 N N . LYS B 1 114 ? 10.734 -8.266 -34.062 1 85.75 114 LYS B N 1
ATOM 5473 C CA . LYS B 1 114 ? 9.93 -8.766 -35.156 1 85.75 114 LYS B CA 1
ATOM 5474 C C . LYS B 1 114 ? 8.539 -9.188 -34.688 1 85.75 114 LYS B C 1
ATOM 5476 O O . LYS B 1 114 ? 7.531 -8.82 -35.281 1 85.75 114 LYS B O 1
ATOM 5481 N N . PHE B 1 115 ? 8.414 -9.977 -33.719 1 79.94 115 PHE B N 1
ATOM 5482 C CA . PHE B 1 115 ? 7.09 -10.383 -33.25 1 79.94 115 PHE B CA 1
ATOM 5483 C C . PHE B 1 115 ? 6.984 -10.258 -31.734 1 79.94 115 PHE B C 1
ATOM 5485 O O . PHE B 1 115 ? 5.879 -10.188 -31.188 1 79.94 115 PHE B O 1
ATOM 5492 N N . GLY B 1 116 ? 7.957 -10.07 -31.078 1 86.19 116 GLY B N 1
ATOM 5493 C CA . GLY B 1 116 ? 7.871 -10.078 -29.625 1 86.19 116 GLY B CA 1
ATOM 5494 C C . GLY B 1 116 ? 7.371 -11.398 -29.062 1 86.19 116 GLY B C 1
ATOM 5495 O O . GLY B 1 116 ? 6.75 -12.188 -29.781 1 86.19 116 GLY B O 1
ATOM 5496 N N . VAL B 1 117 ? 7.547 -11.734 -27.781 1 92.56 117 VAL B N 1
ATOM 5497 C CA . VAL B 1 117 ? 7.125 -12.984 -27.156 1 92.56 117 VAL B CA 1
ATOM 5498 C C . VAL B 1 117 ? 6.574 -12.711 -25.75 1 92.56 117 VAL B C 1
ATOM 5500 O O . VAL B 1 117 ? 7.008 -11.773 -25.078 1 92.56 117 VAL B O 1
ATOM 5503 N N . THR B 1 118 ? 5.543 -13.516 -25.344 1 92.69 118 THR B N 1
ATOM 5504 C CA . THR B 1 118 ? 4.969 -13.445 -24 1 92.69 118 THR B CA 1
ATOM 5505 C C . THR B 1 118 ? 4.906 -14.828 -23.359 1 92.69 118 THR B C 1
ATOM 5507 O O . THR B 1 118 ? 4.453 -15.789 -23.984 1 92.69 118 THR B O 1
ATOM 5510 N N . VAL B 1 119 ? 5.434 -14.914 -22.156 1 93.19 119 VAL B N 1
ATOM 5511 C CA . VAL B 1 119 ? 5.285 -16.125 -21.344 1 93.19 119 VAL B CA 1
ATOM 5512 C C . VAL B 1 119 ? 3.988 -16.047 -20.547 1 93.19 119 VAL B C 1
ATOM 5514 O O . VAL B 1 119 ? 3.781 -15.102 -19.766 1 93.19 119 VAL B O 1
ATOM 5517 N N . GLU B 1 120 ? 3.131 -16.969 -20.547 1 86.06 120 GLU B N 1
ATOM 5518 C CA . GLU B 1 120 ? 1.769 -16.719 -20.078 1 86.06 120 GLU B CA 1
ATOM 5519 C C . GLU B 1 120 ? 1.386 -17.672 -18.953 1 86.06 120 GLU B C 1
ATOM 5521 O O . GLU B 1 120 ? 0.662 -17.281 -18.031 1 86.06 120 GLU B O 1
ATOM 5526 N N . HIS B 1 121 ? 1.575 -18.922 -19.047 1 83 121 HIS B N 1
ATOM 5527 C CA . HIS B 1 121 ? 1.094 -19.781 -17.984 1 83 121 HIS B CA 1
ATOM 5528 C C . HIS B 1 121 ? 1.893 -21.078 -17.922 1 83 121 HIS B C 1
ATOM 5530 O O . HIS B 1 121 ? 2.654 -21.391 -18.828 1 83 121 HIS B O 1
ATOM 5536 N N . HIS B 1 122 ? 1.649 -21.625 -16.812 1 81.19 122 HIS B N 1
ATOM 5537 C CA . HIS B 1 122 ? 2.305 -22.906 -16.531 1 81.19 122 HIS B CA 1
ATOM 5538 C C . HIS B 1 122 ? 1.451 -24.078 -17 1 81.19 122 HIS B C 1
ATOM 5540 O O . HIS B 1 122 ? 0.234 -24.078 -16.797 1 81.19 122 HIS B O 1
ATOM 5546 N N . VAL B 1 123 ? 2.041 -24.969 -17.734 1 72.69 123 VAL B N 1
ATOM 5547 C CA . VAL B 1 123 ? 1.413 -26.219 -18.141 1 72.69 123 VAL B CA 1
ATOM 5548 C C . VAL B 1 123 ? 2.354 -27.391 -17.844 1 72.69 123 VAL B C 1
ATOM 5550 O O . VAL B 1 123 ? 3.436 -27.484 -18.422 1 72.69 123 VAL B O 1
ATOM 5553 N N . ASN B 1 124 ? 1.962 -28.203 -16.953 1 69.19 124 ASN B N 1
ATOM 5554 C CA . ASN B 1 124 ? 2.744 -29.375 -16.578 1 69.19 124 ASN B CA 1
ATOM 5555 C C . ASN B 1 124 ? 4.156 -28.984 -16.156 1 69.19 124 ASN B C 1
ATOM 5557 O O . ASN B 1 124 ? 4.344 -28.328 -15.133 1 69.19 124 ASN B O 1
ATOM 5561 N N . ASN B 1 125 ? 5.105 -29.359 -17 1 75.06 125 ASN B N 1
ATOM 5562 C CA . ASN B 1 125 ? 6.5 -29.109 -16.656 1 75.06 125 ASN B CA 1
ATOM 5563 C C . ASN B 1 125 ? 7.094 -27.984 -17.516 1 75.06 125 ASN B C 1
ATOM 5565 O O . ASN B 1 125 ? 8.289 -28 -17.797 1 75.06 125 ASN B O 1
ATOM 5569 N N . GLY B 1 126 ? 6.141 -27.094 -17.859 1 84.69 126 GLY B N 1
ATOM 5570 C CA . GLY B 1 126 ? 6.695 -26.047 -18.703 1 84.69 126 GLY B CA 1
ATOM 5571 C C . GLY B 1 126 ? 5.832 -24.797 -18.734 1 84.69 126 GLY B C 1
ATOM 5572 O O . GLY B 1 126 ? 4.762 -24.766 -18.125 1 84.69 126 GLY B O 1
ATOM 5573 N N . TYR B 1 127 ? 6.41 -23.781 -19.359 1 89.69 127 TYR B N 1
ATOM 5574 C CA . TYR B 1 127 ? 5.707 -22.516 -19.578 1 89.69 127 TYR B CA 1
ATOM 5575 C C . TYR B 1 127 ? 5.281 -22.375 -21.031 1 89.69 127 TYR B C 1
ATOM 5577 O O . TYR B 1 127 ? 6.031 -22.719 -21.953 1 89.69 127 TYR B O 1
ATOM 5585 N N . CYS B 1 128 ? 4.062 -21.875 -21.25 1 88 128 CYS B N 1
ATOM 5586 C CA . CYS B 1 128 ? 3.555 -21.609 -22.594 1 88 128 CYS B CA 1
ATOM 5587 C C . CYS B 1 128 ? 3.977 -20.219 -23.062 1 88 128 CYS B C 1
ATOM 5589 O O . CYS B 1 128 ? 3.861 -19.234 -22.312 1 88 128 CYS B O 1
ATOM 5591 N N . ILE B 1 129 ? 4.469 -20.156 -24.297 1 92.31 129 ILE B N 1
ATOM 5592 C CA . ILE B 1 129 ? 4.957 -18.906 -24.875 1 92.31 129 ILE B CA 1
ATOM 5593 C C . ILE B 1 129 ? 4.207 -18.609 -26.172 1 92.31 129 ILE B C 1
ATOM 5595 O O . ILE B 1 129 ? 4.066 -19.484 -27.031 1 92.31 129 ILE B O 1
ATOM 5599 N N . ASN B 1 130 ? 3.785 -17.406 -26.297 1 89.44 130 ASN B N 1
ATOM 5600 C CA . ASN B 1 130 ? 3.082 -17 -27.516 1 89.44 130 ASN B CA 1
ATOM 5601 C C . ASN B 1 130 ? 3.727 -15.766 -28.141 1 89.44 130 ASN B C 1
ATOM 5603 O O . ASN B 1 130 ? 4.383 -14.977 -27.453 1 89.44 130 ASN B O 1
ATOM 5607 N N . LYS B 1 131 ? 3.498 -15.664 -29.453 1 90.44 131 LYS B N 1
ATOM 5608 C CA . LYS B 1 131 ? 3.889 -14.438 -30.141 1 90.44 131 LYS B CA 1
ATOM 5609 C C . LYS B 1 131 ? 2.895 -13.312 -29.859 1 90.44 131 LYS B C 1
ATOM 5611 O O . LYS B 1 131 ? 1.688 -13.555 -29.781 1 90.44 131 LYS B O 1
ATOM 5616 N N . SER B 1 132 ? 3.443 -12.164 -29.781 1 83.5 132 SER B N 1
ATOM 5617 C CA . SER B 1 132 ? 2.596 -11.016 -29.484 1 83.5 132 SER B CA 1
ATOM 5618 C C . SER B 1 132 ? 1.64 -10.727 -30.641 1 83.5 132 SER B C 1
ATOM 5620 O O . SER B 1 132 ? 0.579 -10.133 -30.438 1 83.5 132 SER B O 1
ATOM 5622 N N . ASP B 1 133 ? 2.008 -11.141 -31.812 1 79.88 133 ASP B N 1
ATOM 5623 C CA . ASP B 1 133 ? 1.174 -10.859 -32.969 1 79.88 133 ASP B CA 1
ATOM 5624 C C . ASP B 1 133 ? 0.131 -11.953 -33.188 1 79.88 133 ASP B C 1
ATOM 5626 O O . ASP B 1 133 ? -0.661 -11.891 -34.125 1 79.88 133 ASP B O 1
ATOM 5630 N N . GLY B 1 134 ? 0.125 -12.938 -32.375 1 78.44 134 GLY B N 1
ATOM 5631 C CA . GLY B 1 134 ? -0.893 -13.977 -32.406 1 78.44 134 GLY B CA 1
ATOM 5632 C C . GLY B 1 134 ? -0.566 -15.102 -33.375 1 78.44 134 GLY B C 1
ATOM 5633 O O . GLY B 1 134 ? -1.27 -16.109 -33.406 1 78.44 134 GLY B O 1
ATOM 5634 N N . LYS B 1 135 ? 0.535 -15.023 -34.094 1 85.56 135 LYS B N 1
ATOM 5635 C CA . LYS B 1 135 ? 0.926 -16.062 -35.062 1 85.56 135 LYS B CA 1
ATOM 5636 C C . LYS B 1 135 ? 1.589 -17.234 -34.344 1 85.56 135 LYS B C 1
ATOM 5638 O O . LYS B 1 135 ? 2.023 -17.125 -33.188 1 85.56 135 LYS B O 1
ATOM 5643 N N . GLU B 1 136 ? 1.643 -18.312 -35.062 1 88.69 136 GLU B N 1
ATOM 5644 C CA . GLU B 1 136 ? 2.246 -19.531 -34.531 1 88.69 136 GLU B CA 1
ATOM 5645 C C . GLU B 1 136 ? 3.756 -19.547 -34.75 1 88.69 136 GLU B C 1
ATOM 5647 O O . GLU B 1 136 ? 4.254 -18.938 -35.688 1 88.69 136 GLU B O 1
ATOM 5652 N N . PHE B 1 137 ? 4.414 -20.219 -33.875 1 92.31 137 PHE B N 1
ATOM 5653 C CA . PHE B 1 137 ? 5.848 -20.422 -34.062 1 92.31 137 PHE B CA 1
ATOM 5654 C C . PHE B 1 137 ? 6.125 -21.5 -35.094 1 92.31 137 PHE B C 1
ATOM 5656 O O . PHE B 1 137 ? 5.402 -22.5 -35.156 1 92.31 137 PHE B O 1
ATOM 5663 N N . THR B 1 138 ? 7.18 -21.344 -35.844 1 91.62 138 THR B N 1
ATOM 5664 C CA . THR B 1 138 ? 7.66 -22.406 -36.719 1 91.62 138 THR B CA 1
ATOM 5665 C C . THR B 1 138 ? 8.75 -23.219 -36.031 1 91.62 138 THR B C 1
ATOM 5667 O O . THR B 1 138 ? 9.359 -22.766 -35.062 1 91.62 138 THR B O 1
ATOM 5670 N N . GLU B 1 139 ? 8.961 -24.406 -36.594 1 92.88 139 GLU B N 1
ATOM 5671 C CA . GLU B 1 139 ? 10.031 -25.25 -36.062 1 92.88 139 GLU B CA 1
ATOM 5672 C C . GLU B 1 139 ? 11.391 -24.578 -36.219 1 92.88 139 GLU B C 1
ATOM 5674 O O . GLU B 1 139 ? 12.266 -24.734 -35.375 1 92.88 139 GLU B O 1
ATOM 5679 N N . GLU B 1 140 ? 11.539 -23.938 -37.281 1 95.19 140 GLU B N 1
ATOM 5680 C CA . GLU B 1 140 ? 12.797 -23.234 -37.531 1 95.19 140 GLU B CA 1
ATOM 5681 C C . GLU B 1 140 ? 13.031 -22.141 -36.5 1 95.19 140 GLU B C 1
ATOM 5683 O O . GLU B 1 140 ? 14.148 -21.984 -35.969 1 95.19 140 GLU B O 1
ATOM 5688 N N . GLU B 1 141 ? 12.023 -21.406 -36.281 1 94.56 141 GLU B N 1
ATOM 5689 C CA . GLU B 1 141 ? 12.133 -20.344 -35.281 1 94.56 141 GLU B CA 1
ATOM 5690 C C . GLU B 1 141 ? 12.469 -20.922 -33.906 1 94.56 141 GLU B C 1
ATOM 5692 O O . GLU B 1 141 ? 13.32 -20.375 -33.188 1 94.56 141 GLU B O 1
ATOM 5697 N N . CYS B 1 142 ? 11.805 -21.953 -33.531 1 95.25 142 CYS B N 1
ATOM 5698 C CA . CYS B 1 142 ? 12.023 -22.625 -32.281 1 95.25 142 CYS B CA 1
ATOM 5699 C C . CYS B 1 142 ? 13.461 -23.125 -32.156 1 95.25 142 CYS B C 1
ATOM 5701 O O . CYS B 1 142 ? 14.125 -22.875 -31.141 1 95.25 142 CYS B O 1
ATOM 5703 N N . ASN B 1 143 ? 13.898 -23.766 -33.188 1 96.44 143 ASN B N 1
ATOM 5704 C CA . ASN B 1 143 ? 15.25 -24.328 -33.188 1 96.44 143 ASN B CA 1
ATOM 5705 C C . ASN B 1 143 ? 16.312 -23.234 -33.125 1 96.44 143 ASN B C 1
ATOM 5707 O O . ASN B 1 143 ? 17.344 -23.391 -32.469 1 96.44 143 ASN B O 1
ATOM 5711 N N . THR B 1 144 ? 16.078 -22.219 -33.781 1 97.31 144 THR B N 1
ATOM 5712 C CA . THR B 1 144 ? 17.016 -21.109 -33.781 1 97.31 144 THR B CA 1
ATOM 5713 C C . THR B 1 144 ? 17.141 -20.5 -32.375 1 97.31 144 THR B C 1
ATOM 5715 O O . THR B 1 144 ? 18.25 -20.219 -31.922 1 97.31 144 THR B O 1
ATOM 5718 N N . ILE B 1 145 ? 16.062 -20.266 -31.734 1 97.38 145 ILE B N 1
ATOM 5719 C CA . ILE B 1 145 ? 16.078 -19.734 -30.391 1 97.38 145 ILE B CA 1
ATOM 5720 C C . ILE B 1 145 ? 16.75 -20.719 -29.438 1 97.38 145 ILE B C 1
ATOM 5722 O O . ILE B 1 145 ? 17.562 -20.328 -28.594 1 97.38 145 ILE B O 1
ATOM 5726 N N . LYS B 1 146 ? 16.391 -21.984 -29.609 1 97.31 146 LYS B N 1
ATOM 5727 C CA . LYS B 1 146 ? 16.969 -23.016 -28.766 1 97.31 146 LYS B CA 1
ATOM 5728 C C . LYS B 1 146 ? 18.5 -23.047 -28.875 1 97.31 146 LYS B C 1
ATOM 5730 O O . LYS B 1 146 ? 19.203 -23.156 -27.875 1 97.31 146 LYS B O 1
ATOM 5735 N N . HIS B 1 147 ? 18.953 -22.984 -30.094 1 98 147 HIS B N 1
ATOM 5736 C CA . HIS B 1 147 ? 20.391 -22.953 -30.328 1 98 147 HIS B CA 1
ATOM 5737 C C . HIS B 1 147 ? 21.047 -21.75 -29.656 1 98 147 HIS B C 1
ATOM 5739 O O . HIS B 1 147 ? 22.125 -21.875 -29.094 1 98 147 HIS B O 1
ATOM 5745 N N . LYS B 1 148 ? 20.438 -20.641 -29.797 1 98.06 148 LYS B N 1
ATOM 5746 C CA . LYS B 1 148 ? 20.953 -19.438 -29.172 1 98.06 148 LYS B CA 1
ATOM 5747 C C . LYS B 1 148 ? 20.953 -19.578 -27.641 1 98.06 148 LYS B C 1
ATOM 5749 O O . LYS B 1 148 ? 21.875 -19.078 -26.969 1 98.06 148 LYS B O 1
ATOM 5754 N N . MET B 1 149 ? 19.969 -20.188 -27.047 1 98.31 149 MET B N 1
ATOM 5755 C CA . MET B 1 149 ? 19.922 -20.453 -25.625 1 98.31 149 MET B CA 1
ATOM 5756 C C . MET B 1 149 ? 21.109 -21.312 -25.203 1 98.31 149 MET B C 1
ATOM 5758 O O . MET B 1 149 ? 21.781 -21.016 -24.203 1 98.31 149 MET B O 1
ATOM 5762 N N . ASP B 1 150 ? 21.312 -22.312 -26.016 1 98.12 150 ASP B N 1
ATOM 5763 C CA . ASP B 1 150 ? 22.453 -23.188 -25.75 1 98.12 150 ASP B CA 1
ATOM 5764 C C . ASP B 1 150 ? 23.766 -22.406 -25.766 1 98.12 150 ASP B C 1
ATOM 5766 O O . ASP B 1 150 ? 24.641 -22.641 -24.922 1 98.12 150 ASP B O 1
ATOM 5770 N N . GLU B 1 151 ? 23.875 -21.547 -26.625 1 98.31 151 GLU B N 1
ATOM 5771 C CA . GLU B 1 151 ? 25.078 -20.719 -26.719 1 98.31 151 GLU B CA 1
ATOM 5772 C C . GLU B 1 151 ? 25.25 -19.875 -25.453 1 98.31 151 GLU B C 1
ATOM 5774 O O . GLU B 1 151 ? 26.344 -19.797 -24.906 1 98.31 151 GLU B O 1
ATOM 5779 N N . LEU B 1 152 ? 24.219 -19.219 -25.016 1 98.31 152 LEU B N 1
ATOM 5780 C CA . LEU B 1 152 ? 24.25 -18.375 -23.828 1 98.31 152 LEU B CA 1
ATOM 5781 C C . LEU B 1 152 ? 24.578 -19.203 -22.578 1 98.31 152 LEU B C 1
ATOM 5783 O O . LEU B 1 152 ? 25.328 -18.75 -21.719 1 98.31 152 LEU B O 1
ATOM 5787 N N . ILE B 1 153 ? 24.016 -20.391 -22.484 1 98.25 153 ILE B N 1
ATOM 5788 C CA . ILE B 1 153 ? 24.203 -21.25 -21.328 1 98.25 153 ILE B CA 1
ATOM 5789 C C . ILE B 1 153 ? 25.625 -21.812 -21.328 1 98.25 153 ILE B C 1
ATOM 5791 O O . ILE B 1 153 ? 26.312 -21.766 -20.297 1 98.25 153 ILE B O 1
ATOM 5795 N N . ASN B 1 154 ? 26.047 -22.266 -22.5 1 97.69 154 ASN B N 1
ATOM 5796 C CA . ASN B 1 154 ? 27.391 -22.797 -22.594 1 97.69 154 ASN B CA 1
ATOM 5797 C C . ASN B 1 154 ? 28.438 -21.703 -22.375 1 97.69 154 ASN B C 1
ATOM 5799 O O . ASN B 1 154 ? 29.547 -21.984 -21.891 1 97.69 154 ASN B O 1
ATOM 5803 N N . GLY B 1 155 ? 28.109 -20.562 -22.625 1 97.88 155 GLY B N 1
ATOM 5804 C CA . GLY B 1 155 ? 29 -19.438 -22.422 1 97.88 155 GLY B CA 1
ATOM 5805 C C . GLY B 1 155 ? 29.078 -19 -20.969 1 97.88 155 GLY B C 1
ATOM 5806 O O . GLY B 1 155 ? 29.906 -18.156 -20.609 1 97.88 155 GLY B O 1
ATOM 5807 N N . ASN B 1 156 ? 28.281 -19.484 -20.141 1 97.25 156 ASN B N 1
ATOM 5808 C CA . ASN B 1 156 ? 28.266 -19.188 -18.719 1 97.25 156 ASN B CA 1
ATOM 5809 C C . ASN B 1 156 ? 28.266 -17.672 -18.469 1 97.25 156 ASN B C 1
ATOM 5811 O O . ASN B 1 156 ? 29.141 -17.172 -17.75 1 97.25 156 ASN B O 1
ATOM 5815 N N . LYS B 1 157 ? 27.344 -16.984 -19.047 1 97.94 157 LYS B N 1
ATOM 5816 C CA . LYS B 1 157 ? 27.266 -15.531 -19.031 1 97.94 157 LYS B CA 1
ATOM 5817 C C . LYS B 1 157 ? 26.75 -15.008 -17.688 1 97.94 157 LYS B C 1
ATOM 5819 O O . LYS B 1 157 ? 25.938 -15.656 -17.047 1 97.94 157 LYS B O 1
ATOM 5824 N N . GLU B 1 158 ? 27.203 -13.844 -17.344 1 96.62 158 GLU B N 1
ATOM 5825 C CA . GLU B 1 158 ? 26.781 -13.227 -16.094 1 96.62 158 GLU B CA 1
ATOM 5826 C C . GLU B 1 158 ? 25.422 -12.547 -16.234 1 96.62 158 GLU B C 1
ATOM 5828 O O . GLU B 1 158 ? 25.156 -11.898 -17.25 1 96.62 158 GLU B O 1
ATOM 5833 N N . ILE B 1 159 ? 24.562 -12.75 -15.305 1 97.62 159 ILE B N 1
ATOM 5834 C CA . ILE B 1 159 ? 23.328 -12.008 -15.172 1 97.62 159 ILE B CA 1
ATOM 5835 C C . ILE B 1 159 ? 23.469 -10.945 -14.086 1 97.62 159 ILE B C 1
ATOM 5837 O O . ILE B 1 159 ? 23.844 -11.25 -12.953 1 97.62 159 ILE B O 1
ATOM 5841 N N . LYS B 1 160 ? 23.172 -9.695 -14.398 1 95.19 160 LYS B N 1
ATOM 5842 C CA . LYS B 1 160 ? 23.359 -8.594 -13.461 1 95.19 160 LYS B CA 1
ATOM 5843 C C . LYS B 1 160 ? 22.047 -7.895 -13.148 1 95.19 160 LYS B C 1
ATOM 5845 O O . LYS B 1 160 ? 21.078 -8.016 -13.898 1 95.19 160 LYS B O 1
ATOM 5850 N N . GLU B 1 161 ? 22.016 -7.316 -12.016 1 94.5 161 GLU B N 1
ATOM 5851 C CA . GLU B 1 161 ? 20.938 -6.402 -11.648 1 94.5 161 GLU B CA 1
ATOM 5852 C C . GLU B 1 161 ? 21.328 -4.953 -11.93 1 94.5 161 GLU B C 1
ATOM 5854 O O . GLU B 1 161 ? 22.453 -4.539 -11.648 1 94.5 161 GLU B O 1
ATOM 5859 N N . VAL B 1 162 ? 20.422 -4.258 -12.578 1 94.38 162 VAL B N 1
ATOM 5860 C CA . VAL B 1 162 ? 20.719 -2.875 -12.938 1 94.38 162 VAL B CA 1
ATOM 5861 C C . VAL B 1 162 ? 19.516 -1.991 -12.625 1 94.38 162 VAL B C 1
ATOM 5863 O O . VAL B 1 162 ? 18.359 -2.438 -12.719 1 94.38 162 VAL B O 1
ATOM 5866 N N . VAL B 1 163 ? 19.766 -0.778 -12.219 1 95.12 163 VAL B N 1
ATOM 5867 C CA . VAL B 1 163 ? 18.703 0.185 -11.938 1 95.12 163 VAL B CA 1
ATOM 5868 C C . VAL B 1 163 ? 18.688 1.264 -13.023 1 95.12 163 VAL B C 1
ATOM 5870 O O . VAL B 1 163 ? 19.719 1.864 -13.328 1 95.12 163 VAL B O 1
ATOM 5873 N N . LEU B 1 164 ? 17.578 1.476 -13.602 1 94.88 164 LEU B N 1
ATOM 5874 C CA . LEU B 1 164 ? 17.375 2.521 -14.602 1 94.88 164 LEU B CA 1
ATOM 5875 C C . LEU B 1 164 ? 16.531 3.664 -14.031 1 94.88 164 LEU B C 1
ATOM 5877 O O . LEU B 1 164 ? 15.703 3.451 -13.148 1 94.88 164 LEU B O 1
ATOM 5881 N N . SER B 1 165 ? 16.828 4.84 -14.555 1 93.25 165 SER B N 1
ATOM 5882 C CA . SER B 1 165 ? 15.859 5.902 -14.32 1 93.25 165 SER B CA 1
ATOM 5883 C C . SER B 1 165 ? 14.555 5.629 -15.062 1 93.25 165 SER B C 1
ATOM 5885 O O . SER B 1 165 ? 14.523 4.824 -15.992 1 93.25 165 SER B O 1
ATOM 5887 N N . TYR B 1 166 ? 13.555 6.277 -14.617 1 93.44 166 TYR B N 1
ATOM 5888 C CA . TYR B 1 166 ? 12.266 6.117 -15.281 1 93.44 166 TYR B CA 1
ATOM 5889 C C . TYR B 1 166 ? 12.367 6.445 -16.766 1 93.44 166 TYR B C 1
ATOM 5891 O O . TYR B 1 166 ? 11.883 5.691 -17.609 1 93.44 166 TYR B O 1
ATOM 5899 N N . ALA B 1 167 ? 13.016 7.48 -17.094 1 91.31 167 ALA B N 1
ATOM 5900 C CA . ALA B 1 167 ? 13.141 7.91 -18.484 1 91.31 167 ALA B CA 1
ATOM 5901 C C . ALA B 1 167 ? 13.914 6.887 -19.312 1 91.31 167 ALA B C 1
ATOM 5903 O O . ALA B 1 167 ? 13.531 6.57 -20.438 1 91.31 167 ALA B O 1
ATOM 5904 N N . GLU B 1 168 ? 14.977 6.355 -18.734 1 93.06 168 GLU B N 1
ATOM 5905 C CA . GLU B 1 168 ? 15.75 5.312 -19.391 1 93.06 168 GLU B CA 1
ATOM 5906 C C . GLU B 1 168 ? 14.906 4.07 -19.656 1 93.06 168 GLU B C 1
ATOM 5908 O O . GLU B 1 168 ? 14.969 3.49 -20.734 1 93.06 168 GLU B O 1
ATOM 5913 N N . ALA B 1 169 ? 14.219 3.725 -18.656 1 95.62 169 ALA B N 1
ATOM 5914 C CA . ALA B 1 169 ? 13.398 2.516 -18.734 1 95.62 169 ALA B CA 1
ATOM 5915 C C . ALA B 1 169 ? 12.328 2.66 -19.812 1 95.62 169 ALA B C 1
ATOM 5917 O O . ALA B 1 169 ? 12.148 1.766 -20.641 1 95.62 169 ALA B O 1
ATOM 5918 N N . ILE B 1 170 ? 11.633 3.797 -19.812 1 95.19 170 ILE B N 1
ATOM 5919 C CA . ILE B 1 170 ? 10.586 4.035 -20.797 1 95.19 170 ILE B CA 1
ATOM 5920 C C . ILE B 1 170 ? 11.18 3.988 -22.203 1 95.19 170 ILE B C 1
ATOM 5922 O O . ILE B 1 170 ? 10.609 3.367 -23.109 1 95.19 170 ILE B O 1
ATOM 5926 N N . ASN B 1 171 ? 12.297 4.605 -22.375 1 94.5 171 ASN B N 1
ATOM 5927 C CA . ASN B 1 171 ? 12.945 4.613 -23.688 1 94.5 171 ASN B CA 1
ATOM 5928 C C . ASN B 1 171 ? 13.359 3.205 -24.109 1 94.5 171 ASN B C 1
ATOM 5930 O O . ASN B 1 171 ? 13.07 2.789 -25.234 1 94.5 171 ASN B O 1
ATOM 5934 N N . TYR B 1 172 ? 14 2.537 -23.25 1 95.38 172 TYR B N 1
ATOM 5935 C CA . TYR B 1 172 ? 14.492 1.203 -23.578 1 95.38 172 TYR B CA 1
ATOM 5936 C C . TYR B 1 172 ? 13.344 0.26 -23.906 1 95.38 172 TYR B C 1
ATOM 5938 O O . TYR B 1 172 ? 13.391 -0.452 -24.922 1 95.38 172 TYR B O 1
ATOM 5946 N N . PHE B 1 173 ? 12.352 0.23 -23.094 1 96.56 173 PHE B N 1
ATOM 5947 C CA . PHE B 1 173 ? 11.266 -0.732 -23.266 1 96.56 173 PHE B CA 1
ATOM 5948 C C . PHE B 1 173 ? 10.359 -0.336 -24.422 1 96.56 173 PHE B C 1
ATOM 5950 O O . PHE B 1 173 ? 9.648 -1.178 -24.984 1 96.56 173 PHE B O 1
ATOM 5957 N N . THR B 1 174 ? 10.32 0.95 -24.734 1 95.81 174 THR B N 1
ATOM 5958 C CA . THR B 1 174 ? 9.648 1.358 -25.969 1 95.81 174 THR B CA 1
ATOM 5959 C C . THR B 1 174 ? 10.406 0.854 -27.188 1 95.81 174 THR B C 1
ATOM 5961 O O . THR B 1 174 ? 9.812 0.273 -28.109 1 95.81 174 THR B O 1
ATOM 5964 N N . LYS B 1 175 ? 11.711 1.012 -27.156 1 94.5 175 LYS B N 1
ATOM 5965 C CA . LYS B 1 175 ? 12.562 0.605 -28.281 1 94.5 175 LYS B CA 1
ATOM 5966 C C . LYS B 1 175 ? 12.516 -0.907 -28.484 1 94.5 175 LYS B C 1
ATOM 5968 O O . LYS B 1 175 ? 12.617 -1.39 -29.609 1 94.5 175 LYS B O 1
ATOM 5973 N N . THR B 1 176 ? 12.398 -1.61 -27.422 1 94.31 176 THR B N 1
ATOM 5974 C CA . THR B 1 176 ? 12.398 -3.066 -27.516 1 94.31 176 THR B CA 1
ATOM 5975 C C . THR B 1 176 ? 10.969 -3.605 -27.578 1 94.31 176 THR B C 1
ATOM 5977 O O . THR B 1 176 ? 10.75 -4.809 -27.422 1 94.31 176 THR B O 1
ATOM 5980 N N . ASN B 1 177 ? 10.023 -2.799 -27.672 1 92.81 177 ASN B N 1
ATOM 5981 C CA . ASN B 1 177 ? 8.617 -3.129 -27.891 1 92.81 177 ASN B CA 1
ATOM 5982 C C . ASN B 1 177 ? 8.07 -4.004 -26.766 1 92.81 177 ASN B C 1
ATOM 5984 O O . ASN B 1 177 ? 7.539 -5.09 -27.016 1 92.81 177 ASN B O 1
ATOM 5988 N N . ARG B 1 178 ? 8.18 -3.494 -25.594 1 95.19 178 ARG B N 1
ATOM 5989 C CA . ARG B 1 178 ? 7.695 -4.18 -24.406 1 95.19 178 ARG B CA 1
ATOM 5990 C C . ARG B 1 178 ? 6.41 -3.537 -23.891 1 95.19 178 ARG B C 1
ATOM 5992 O O . ARG B 1 178 ? 6.426 -2.846 -22.859 1 95.19 178 ARG B O 1
ATOM 5999 N N . ARG B 1 179 ? 5.293 -3.832 -24.438 1 94.38 179 ARG B N 1
ATOM 6000 C CA . ARG B 1 179 ? 4.027 -3.152 -24.188 1 94.38 179 ARG B CA 1
ATOM 6001 C C . ARG B 1 179 ? 3.559 -3.379 -22.75 1 94.38 179 ARG B C 1
ATOM 6003 O O . ARG B 1 179 ? 3.119 -2.443 -22.078 1 94.38 179 ARG B O 1
ATOM 6010 N N . MET B 1 180 ? 3.582 -4.652 -22.297 1 95.56 180 MET B N 1
ATOM 6011 C CA . MET B 1 180 ? 3.088 -4.961 -20.953 1 95.56 180 MET B CA 1
ATOM 6012 C C . MET B 1 180 ? 3.965 -4.309 -19.891 1 95.56 180 MET B C 1
ATOM 6014 O O . MET B 1 180 ? 3.455 -3.768 -18.906 1 95.56 180 MET B O 1
ATOM 6018 N N . THR B 1 181 ? 5.262 -4.355 -20.125 1 97.25 181 THR B N 1
ATOM 6019 C CA . THR B 1 181 ? 6.195 -3.693 -19.219 1 97.25 181 THR B CA 1
ATOM 6020 C C . THR B 1 181 ? 5.902 -2.197 -19.125 1 97.25 181 THR B C 1
ATOM 6022 O O . THR B 1 181 ? 5.844 -1.631 -18.047 1 97.25 181 THR B O 1
ATOM 6025 N N . LEU B 1 182 ? 5.719 -1.567 -20.266 1 97.19 182 LEU B N 1
ATOM 6026 C CA . LEU B 1 182 ? 5.445 -0.135 -20.312 1 97.19 182 LEU B CA 1
ATOM 6027 C C . LEU B 1 182 ? 4.129 0.196 -19.625 1 97.19 182 LEU B C 1
ATOM 6029 O O . LEU B 1 182 ? 4.023 1.214 -18.938 1 97.19 182 LEU B O 1
ATOM 6033 N N . SER B 1 183 ? 3.146 -0.67 -19.828 1 96.69 183 SER B N 1
ATOM 6034 C CA . SER B 1 183 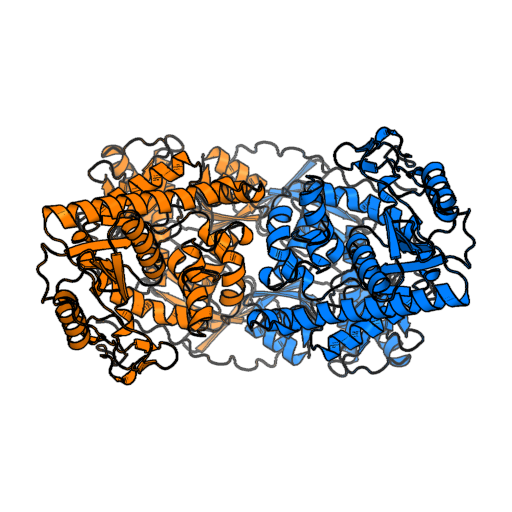? 1.861 -0.463 -19.172 1 96.69 183 SER B CA 1
ATOM 6035 C C . SER B 1 183 ? 2.012 -0.461 -17.656 1 96.69 183 SER B C 1
ATOM 6037 O O . SER B 1 183 ? 1.412 0.368 -16.969 1 96.69 183 SER B O 1
ATOM 6039 N N . LEU B 1 184 ? 2.787 -1.359 -17.141 1 96.94 184 LEU B N 1
ATOM 6040 C CA . LEU B 1 184 ? 3.027 -1.442 -15.703 1 96.94 184 LEU B CA 1
ATOM 6041 C C . LEU B 1 184 ? 3.775 -0.21 -15.203 1 96.94 184 LEU B C 1
ATOM 6043 O O . LEU B 1 184 ? 3.402 0.38 -14.188 1 96.94 184 LEU B O 1
ATOM 6047 N N . LEU B 1 185 ? 4.832 0.172 -15.914 1 96.25 185 LEU B N 1
ATOM 6048 C CA . LEU B 1 185 ? 5.641 1.314 -15.508 1 96.25 185 LEU B CA 1
ATOM 6049 C C . LEU B 1 185 ? 4.812 2.594 -15.492 1 96.25 185 LEU B C 1
ATOM 6051 O O . LEU B 1 185 ? 4.926 3.404 -14.57 1 96.25 185 LEU B O 1
ATOM 6055 N N . LYS B 1 186 ? 3.934 2.736 -16.422 1 94.62 186 LYS B N 1
ATOM 6056 C CA . LYS B 1 186 ? 3.15 3.959 -16.578 1 94.62 186 LYS B CA 1
ATOM 6057 C C . LYS B 1 186 ? 1.994 4.004 -15.594 1 94.62 186 LYS B C 1
ATOM 6059 O O . LYS B 1 186 ? 1.384 5.055 -15.391 1 94.62 186 LYS B O 1
ATOM 6064 N N . SER B 1 187 ? 1.685 2.865 -15.031 1 93.88 187 SER B N 1
ATOM 6065 C CA . SER B 1 187 ? 0.636 2.832 -14.016 1 93.88 187 SER B CA 1
ATOM 6066 C C . SER B 1 187 ? 1.208 3.064 -12.617 1 93.88 187 SER B C 1
ATOM 6068 O O . SER B 1 187 ? 0.467 3.092 -11.633 1 93.88 187 SER B O 1
ATOM 6070 N N . ASN B 1 188 ? 2.451 3.178 -12.547 1 90.38 188 ASN B N 1
ATOM 6071 C CA . ASN B 1 188 ? 3.186 3.488 -11.328 1 90.38 188 ASN B CA 1
ATOM 6072 C C . ASN B 1 188 ? 4.02 4.758 -11.484 1 90.38 188 ASN B C 1
ATOM 6074 O O . ASN B 1 188 ? 3.982 5.406 -12.531 1 90.38 188 ASN B O 1
ATOM 6078 N N . ASN B 1 189 ? 4.648 5.207 -10.469 1 90.62 189 ASN B N 1
ATOM 6079 C CA . ASN B 1 189 ? 5.445 6.422 -10.586 1 90.62 189 ASN B CA 1
ATOM 6080 C C . ASN B 1 189 ? 6.801 6.277 -9.906 1 90.62 189 ASN B C 1
ATOM 6082 O O . ASN B 1 189 ? 7.301 7.227 -9.305 1 90.62 189 ASN B O 1
ATOM 6086 N N . ASN B 1 190 ? 7.312 5.098 -9.984 1 91.44 190 ASN B N 1
ATOM 6087 C CA . ASN B 1 190 ? 8.641 4.906 -9.414 1 91.44 190 ASN B CA 1
ATOM 6088 C C . ASN B 1 190 ? 9.719 5.574 -10.273 1 91.44 190 ASN B C 1
ATOM 6090 O O . ASN B 1 190 ? 9.766 5.375 -11.484 1 91.44 190 ASN B O 1
ATOM 6094 N N . GLU B 1 191 ? 10.57 6.289 -9.742 1 91.88 191 GLU B N 1
ATOM 6095 C CA . GLU B 1 191 ? 11.602 7.008 -10.484 1 91.88 191 GLU B CA 1
ATOM 6096 C C . GLU B 1 191 ? 12.773 6.09 -10.836 1 91.88 191 GLU B C 1
ATOM 6098 O O . GLU B 1 191 ? 13.57 6.402 -11.719 1 91.88 191 GLU B O 1
ATOM 6103 N N . GLU B 1 192 ? 12.922 5.047 -10.047 1 93.75 192 GLU B N 1
ATOM 6104 C CA . GLU B 1 192 ? 13.945 4.039 -10.297 1 93.75 192 GLU B CA 1
ATOM 6105 C C . GLU B 1 192 ? 13.32 2.691 -10.641 1 93.75 192 GLU B C 1
ATOM 6107 O O . GLU B 1 192 ? 12.391 2.24 -9.969 1 93.75 192 GLU B O 1
ATOM 6112 N N . ILE B 1 193 ? 13.805 2.125 -11.695 1 95.81 193 ILE B N 1
ATOM 6113 C CA . ILE B 1 193 ? 13.281 0.852 -12.188 1 95.81 193 ILE B CA 1
ATOM 6114 C C . ILE B 1 193 ? 14.383 -0.211 -12.117 1 95.81 193 ILE B C 1
ATOM 6116 O O . ILE B 1 193 ? 15.398 -0.108 -12.812 1 95.81 193 ILE B O 1
ATOM 6120 N N . LYS B 1 194 ? 14.203 -1.193 -11.312 1 95.44 194 LYS B N 1
ATOM 6121 C CA . LYS B 1 194 ? 15.156 -2.293 -11.203 1 95.44 194 LYS B CA 1
ATOM 6122 C C . LYS B 1 194 ? 14.969 -3.295 -12.344 1 95.44 194 LYS B C 1
ATOM 6124 O O . LYS B 1 194 ? 13.844 -3.699 -12.633 1 95.44 194 LYS B O 1
ATOM 6129 N N . CYS B 1 195 ? 16.047 -3.705 -12.977 1 97.31 195 CYS B N 1
ATOM 6130 C CA . CYS B 1 195 ? 16.016 -4.613 -14.117 1 97.31 195 CYS B CA 1
ATOM 6131 C C . CYS B 1 195 ? 17.078 -5.707 -13.977 1 97.31 195 CYS B C 1
ATOM 6133 O O . CYS B 1 195 ? 18 -5.586 -13.172 1 97.31 195 CYS B O 1
ATOM 6135 N N . SER B 1 196 ? 16.891 -6.75 -14.672 1 97.31 196 SER B N 1
ATOM 6136 C CA . SER B 1 196 ? 17.891 -7.773 -14.906 1 97.31 196 SER B CA 1
ATOM 6137 C C . SER B 1 196 ? 18.547 -7.609 -16.281 1 97.31 196 SER B C 1
ATOM 6139 O O . SER B 1 196 ? 17.875 -7.27 -17.25 1 97.31 196 SER B O 1
ATOM 6141 N N . TYR B 1 197 ? 19.812 -7.844 -16.312 1 97 197 TYR B N 1
ATOM 6142 C CA . TYR B 1 197 ? 20.594 -7.594 -17.516 1 97 197 TYR B CA 1
ATOM 6143 C C . TYR B 1 197 ? 21.391 -8.828 -17.922 1 97 197 TYR B C 1
ATOM 6145 O O . TYR B 1 197 ? 22.094 -9.414 -17.094 1 97 197 TYR B O 1
ATOM 6153 N N . LEU B 1 198 ? 21.219 -9.289 -19.125 1 97.94 198 LEU B N 1
ATOM 6154 C CA . LEU B 1 198 ? 21.984 -10.391 -19.703 1 97.94 198 LEU B CA 1
ATOM 6155 C C . LEU B 1 198 ? 22.375 -10.07 -21.141 1 97.94 198 LEU B C 1
ATOM 6157 O O . LEU B 1 198 ? 21.516 -10.016 -22.031 1 97.94 198 LEU B O 1
ATOM 6161 N N . GLU B 1 199 ? 23.578 -9.883 -21.422 1 96.19 199 GLU B N 1
ATOM 6162 C CA . GLU B 1 199 ? 24.141 -9.695 -22.75 1 96.19 199 GLU B CA 1
ATOM 6163 C C . GLU B 1 199 ? 23.422 -8.586 -23.516 1 96.19 199 GLU B C 1
ATOM 6165 O O . GLU B 1 199 ? 22.969 -8.797 -24.641 1 96.19 199 GLU B O 1
ATOM 6170 N N . GLY B 1 200 ? 23.203 -7.5 -22.859 1 94.19 200 GLY B N 1
ATOM 6171 C CA . GLY B 1 200 ? 22.641 -6.328 -23.516 1 94.19 200 GLY B CA 1
ATOM 6172 C C . GLY B 1 200 ? 21.125 -6.273 -23.469 1 94.19 200 GLY B C 1
ATOM 6173 O O . GLY B 1 200 ? 20.531 -5.27 -23.859 1 94.19 200 GLY B O 1
ATOM 6174 N N . PHE B 1 201 ? 20.531 -7.316 -23.031 1 96.38 201 PHE B N 1
ATOM 6175 C CA . PHE B 1 201 ? 19.078 -7.375 -22.938 1 96.38 201 PHE B CA 1
ATOM 6176 C C . PHE B 1 201 ? 18.625 -7.211 -21.5 1 96.38 201 PHE B C 1
ATOM 6178 O O . PHE B 1 201 ? 19.25 -7.746 -20.578 1 96.38 201 PHE B O 1
ATOM 6185 N N . MET B 1 202 ? 17.547 -6.395 -21.312 1 96.38 202 MET B N 1
ATOM 6186 C CA . MET B 1 202 ? 17.078 -6.145 -19.953 1 96.38 202 MET B CA 1
ATOM 6187 C C . MET B 1 202 ? 15.602 -6.496 -19.828 1 96.38 202 MET B C 1
ATOM 6189 O O . MET B 1 202 ? 14.82 -6.301 -20.766 1 96.38 202 MET B O 1
ATOM 6193 N N . THR B 1 203 ? 15.219 -7.027 -18.703 1 96.62 203 THR B N 1
ATOM 6194 C CA . THR B 1 203 ? 13.852 -7.242 -18.266 1 96.62 203 THR B CA 1
ATOM 6195 C C . THR B 1 203 ? 13.625 -6.656 -16.875 1 96.62 203 THR B C 1
ATOM 6197 O O . THR B 1 203 ? 14.578 -6.324 -16.172 1 96.62 203 THR B O 1
ATOM 6200 N N . LEU B 1 204 ? 12.383 -6.438 -16.562 1 96.12 204 LEU B N 1
ATOM 6201 C CA . LEU B 1 204 ? 12.094 -5.98 -15.219 1 96.12 204 LEU B CA 1
ATOM 6202 C C . LEU B 1 204 ? 12.57 -7 -14.188 1 96.12 204 LEU B C 1
ATOM 6204 O O . LEU B 1 204 ? 12.406 -8.211 -14.383 1 96.12 204 LEU B O 1
ATOM 6208 N N . PHE B 1 205 ? 13.133 -6.48 -13.125 1 92.81 205 PHE B N 1
ATOM 6209 C CA . PHE B 1 205 ? 13.484 -7.32 -11.992 1 92.81 205 PHE B CA 1
ATOM 6210 C C . PHE B 1 205 ? 12.266 -7.586 -11.117 1 92.81 205 PHE B C 1
ATOM 6212 O O . PHE B 1 205 ? 11.719 -6.664 -10.508 1 92.81 205 PHE B O 1
ATOM 6219 N N . VAL B 1 206 ? 11.875 -8.789 -11.016 1 91.12 206 VAL B N 1
ATOM 6220 C CA . VAL B 1 206 ? 10.742 -9.164 -10.164 1 91.12 206 VAL B CA 1
ATOM 6221 C C . VAL B 1 206 ? 11.25 -9.969 -8.961 1 91.12 206 VAL B C 1
ATOM 6223 O O . VAL B 1 206 ? 10.859 -9.695 -7.824 1 91.12 206 VAL B O 1
ATOM 6226 N N . ARG B 1 207 ? 12.086 -10.914 -9.227 1 94.69 207 ARG B N 1
ATOM 6227 C CA . ARG B 1 207 ? 12.719 -11.789 -8.242 1 94.69 207 ARG B CA 1
ATOM 6228 C C . ARG B 1 207 ? 14.156 -12.109 -8.641 1 94.69 207 ARG B C 1
ATOM 6230 O O . ARG B 1 207 ? 14.539 -11.914 -9.797 1 94.69 207 ARG B O 1
ATOM 6237 N N . PRO B 1 208 ? 14.906 -12.594 -7.68 1 96.69 208 PRO B N 1
ATOM 6238 C CA . PRO B 1 208 ? 16.312 -12.859 -7.992 1 96.69 208 PRO B CA 1
ATOM 6239 C C . PRO B 1 208 ? 16.484 -13.961 -9.031 1 96.69 208 PRO B C 1
ATOM 6241 O O . PRO B 1 208 ? 15.727 -14.93 -9.047 1 96.69 208 PRO B O 1
ATOM 6244 N N . LEU B 1 209 ? 17.453 -13.797 -9.867 1 97.94 209 LEU B N 1
ATOM 6245 C CA . LEU B 1 209 ? 17.859 -14.781 -10.867 1 97.94 209 LEU B CA 1
ATOM 6246 C C . LEU B 1 209 ? 19.219 -15.383 -10.508 1 97.94 209 LEU B C 1
ATOM 6248 O O . LEU B 1 209 ? 19.828 -15.016 -9.508 1 97.94 209 LEU B O 1
ATOM 6252 N N . LEU B 1 210 ? 19.641 -16.312 -11.328 1 97.38 210 LEU B N 1
ATOM 6253 C CA . LEU B 1 210 ? 20.984 -16.859 -11.195 1 97.38 210 LEU B CA 1
ATOM 6254 C C . LEU B 1 210 ? 22.031 -15.797 -11.477 1 97.38 210 LEU B C 1
ATOM 6256 O O . LEU B 1 210 ? 21.781 -14.844 -12.219 1 97.38 210 LEU B O 1
ATOM 6260 N N . GLY B 1 211 ? 23.188 -16.047 -10.852 1 96.44 211 GLY B N 1
ATOM 6261 C CA . GLY B 1 211 ? 24.281 -15.133 -11.141 1 96.44 211 GLY B CA 1
ATOM 6262 C C . GLY B 1 211 ? 24.906 -15.375 -12.5 1 96.44 211 GLY B C 1
ATOM 6263 O O . GLY B 1 211 ? 25.453 -14.453 -13.109 1 96.44 211 GLY B O 1
ATOM 6264 N N . ARG B 1 212 ? 24.875 -16.594 -12.922 1 96.62 212 ARG B N 1
ATOM 6265 C CA . ARG B 1 212 ? 25.422 -17 -14.211 1 96.62 212 ARG B CA 1
ATOM 6266 C C . ARG B 1 212 ? 24.547 -18.047 -14.875 1 96.62 212 ARG B C 1
ATOM 6268 O O . ARG B 1 212 ? 23.797 -18.766 -14.203 1 96.62 212 ARG B O 1
ATOM 6275 N N . THR B 1 213 ? 24.688 -18.25 -16.172 1 97.81 213 THR B N 1
ATOM 6276 C CA . THR B 1 213 ? 23.734 -19.047 -16.922 1 97.81 213 THR B CA 1
ATOM 6277 C C . THR B 1 213 ? 24.188 -20.5 -16.984 1 97.81 213 THR B C 1
ATOM 6279 O O . THR B 1 213 ? 23.422 -21.391 -17.375 1 97.81 213 THR B O 1
ATOM 6282 N N . GLY B 1 214 ? 25.375 -20.812 -16.547 1 96.06 214 GLY B N 1
ATOM 6283 C CA . GLY B 1 214 ? 26.016 -22.078 -16.844 1 96.06 214 GLY B CA 1
ATOM 6284 C C . GLY B 1 214 ? 25.297 -23.266 -16.25 1 96.06 214 GLY B C 1
ATOM 6285 O O . GLY B 1 214 ? 25.391 -24.391 -16.75 1 96.06 214 GLY B O 1
ATOM 6286 N N . ILE B 1 215 ? 24.609 -23.109 -15.195 1 93.56 215 ILE B N 1
ATOM 6287 C CA . ILE B 1 215 ? 23.969 -24.203 -14.469 1 93.56 215 ILE B CA 1
ATOM 6288 C C . ILE B 1 215 ? 22.688 -24.625 -15.172 1 93.56 215 ILE B C 1
ATOM 6290 O O . ILE B 1 215 ? 22.156 -25.703 -14.914 1 93.56 215 ILE B O 1
ATOM 6294 N N . LEU B 1 216 ? 22.156 -23.828 -16.141 1 95.06 216 LEU B N 1
ATOM 6295 C CA . LEU B 1 216 ? 20.844 -24.031 -16.75 1 95.06 216 LEU B CA 1
ATOM 6296 C C . LEU B 1 216 ? 20.922 -25.031 -17.891 1 95.06 216 LEU B C 1
ATOM 6298 O O . LEU B 1 216 ? 20.391 -24.797 -18.969 1 95.06 216 LEU B O 1
ATOM 6302 N N . LYS B 1 217 ? 21.438 -26.141 -17.656 1 90.62 217 LYS B N 1
ATOM 6303 C CA . LYS B 1 217 ? 21.734 -27.078 -18.75 1 90.62 217 LYS B CA 1
ATOM 6304 C C . LYS B 1 217 ? 20.516 -27.953 -19.047 1 90.62 217 LYS B C 1
ATOM 6306 O O . LYS B 1 217 ? 20.359 -28.422 -20.172 1 90.62 217 LYS B O 1
ATOM 6311 N N . ASP B 1 218 ? 19.656 -28.156 -18.125 1 90.62 218 ASP B N 1
ATOM 6312 C CA . ASP B 1 218 ? 18.516 -29.047 -18.312 1 90.62 218 ASP B CA 1
ATOM 6313 C C . ASP B 1 218 ? 17.266 -28.281 -18.719 1 90.62 218 ASP B C 1
ATOM 6315 O O . ASP B 1 218 ? 16.578 -27.719 -17.875 1 90.62 218 ASP B O 1
ATOM 6319 N N . PHE B 1 219 ? 17 -28.234 -20 1 93.38 219 PHE B N 1
ATOM 6320 C CA . PHE B 1 219 ? 15.789 -27.609 -20.531 1 93.38 219 PHE B CA 1
ATOM 6321 C C . PHE B 1 219 ? 15.484 -28.141 -21.938 1 93.38 219 PHE B C 1
ATOM 6323 O O . PHE B 1 219 ? 16.297 -28.844 -22.531 1 93.38 219 PHE B O 1
ATOM 6330 N N . ASN B 1 220 ? 14.289 -27.922 -22.406 1 91.56 220 ASN B N 1
ATOM 6331 C CA . ASN B 1 220 ? 13.914 -28.156 -23.797 1 91.56 220 ASN B CA 1
ATOM 6332 C C . ASN B 1 220 ? 12.938 -27.094 -24.297 1 91.56 220 ASN B C 1
ATOM 6334 O O . ASN B 1 220 ? 12.258 -26.453 -23.5 1 91.56 220 ASN B O 1
ATOM 6338 N N . LEU B 1 221 ? 13.016 -26.797 -25.531 1 92.81 221 LEU B N 1
ATOM 6339 C CA . LEU B 1 221 ? 12.117 -25.875 -26.219 1 92.81 221 LEU B CA 1
ATOM 6340 C C . LEU B 1 221 ? 11.461 -26.562 -27.422 1 92.81 221 LEU B C 1
ATOM 6342 O O . LEU B 1 221 ? 12.148 -27.047 -28.312 1 92.81 221 LEU B O 1
ATOM 6346 N N . ILE B 1 222 ? 10.102 -26.547 -27.359 1 89.88 222 ILE B N 1
ATOM 6347 C CA . ILE B 1 222 ? 9.406 -27.25 -28.438 1 89.88 222 ILE B CA 1
ATOM 6348 C C . ILE B 1 222 ? 8.188 -26.438 -28.891 1 89.88 222 ILE B C 1
ATOM 6350 O O . ILE B 1 222 ? 7.66 -25.641 -28.125 1 89.88 222 ILE B O 1
ATOM 6354 N N . VAL B 1 223 ? 7.816 -26.641 -30.094 1 89.12 223 VAL B N 1
ATOM 6355 C CA . VAL B 1 223 ? 6.566 -26.047 -30.578 1 89.12 223 VAL B CA 1
ATOM 6356 C C . VAL B 1 223 ? 5.387 -26.891 -30.078 1 89.12 223 VAL B C 1
ATOM 6358 O O . VAL B 1 223 ? 5.391 -28.109 -30.203 1 89.12 223 VAL B O 1
ATOM 6361 N N . GLY B 1 224 ? 4.496 -26.188 -29.375 1 78.06 224 GLY B N 1
ATOM 6362 C CA . GLY B 1 224 ? 3.322 -26.891 -28.891 1 78.06 224 GLY B CA 1
ATOM 6363 C C . GLY B 1 224 ? 2.48 -27.484 -30 1 78.06 224 GLY B C 1
ATOM 6364 O O . GLY B 1 224 ? 2.514 -27 -31.141 1 78.06 224 GLY B O 1
ATOM 6365 N N . THR B 1 225 ? 1.789 -28.547 -29.578 1 70.44 225 THR B N 1
ATOM 6366 C CA . THR B 1 225 ? 0.846 -29.141 -30.531 1 70.44 225 THR B CA 1
ATOM 6367 C C . THR B 1 225 ? -0.476 -28.375 -30.516 1 70.44 225 THR B C 1
ATOM 6369 O O . THR B 1 225 ? -0.86 -27.797 -29.5 1 70.44 225 THR B O 1
ATOM 6372 N N . ASP B 1 226 ? -1.188 -28.234 -31.5 1 64.25 226 ASP B N 1
ATOM 6373 C CA . ASP B 1 226 ? -2.539 -27.688 -31.609 1 64.25 226 ASP B CA 1
ATOM 6374 C C . ASP B 1 226 ? -2.553 -26.188 -31.312 1 64.25 226 ASP B C 1
ATOM 6376 O O . ASP B 1 226 ? -3.404 -25.703 -30.578 1 64.25 226 ASP B O 1
ATOM 6380 N N . LYS B 1 227 ? -1.675 -25.547 -31.719 1 65.62 227 LYS B N 1
ATOM 6381 C CA . LYS B 1 227 ? -1.631 -24.094 -31.703 1 65.62 227 LYS B CA 1
ATOM 6382 C C . LYS B 1 227 ? -1.442 -23.547 -30.281 1 65.62 227 LYS B C 1
ATOM 6384 O O . LYS B 1 227 ? -2.068 -22.562 -29.906 1 65.62 227 LYS B O 1
ATOM 6389 N N . THR B 1 228 ? -0.789 -24.328 -29.469 1 68.38 228 THR B N 1
ATOM 6390 C CA . THR B 1 228 ? -0.575 -23.922 -28.078 1 68.38 228 THR B CA 1
ATOM 6391 C C . THR B 1 228 ? 0.68 -23.062 -27.969 1 68.38 228 THR B C 1
ATOM 6393 O O . THR B 1 228 ? 1.175 -22.812 -26.859 1 68.38 228 THR B O 1
ATOM 6396 N N . GLY B 1 229 ? 1.175 -22.594 -29.031 1 81.56 229 GLY B N 1
ATOM 6397 C CA . GLY B 1 229 ? 2.379 -21.781 -28.969 1 81.56 229 GLY B CA 1
ATOM 6398 C C . GLY B 1 229 ? 3.641 -22.594 -28.766 1 81.56 229 GLY B C 1
ATOM 6399 O O . GLY B 1 229 ? 3.744 -23.719 -29.234 1 81.56 229 GLY B O 1
ATOM 6400 N N . MET B 1 230 ? 4.645 -22.031 -28.203 1 90.31 230 MET B N 1
ATOM 6401 C CA . MET B 1 230 ? 5.906 -22.688 -27.875 1 90.31 230 MET B CA 1
ATOM 6402 C C . MET B 1 230 ? 5.965 -23.031 -26.391 1 90.31 230 MET B C 1
ATOM 6404 O O . MET B 1 230 ? 5.371 -22.344 -25.562 1 90.31 230 MET B O 1
ATOM 6408 N N . MET B 1 231 ? 6.59 -24.156 -26.062 1 89.62 231 MET B N 1
ATOM 6409 C CA . MET B 1 231 ? 6.688 -24.609 -24.672 1 89.62 231 MET B CA 1
ATOM 6410 C C . MET B 1 231 ? 8.141 -24.609 -24.203 1 89.62 231 MET B C 1
ATOM 6412 O O . MET B 1 231 ? 9 -25.219 -24.844 1 89.62 231 MET B O 1
ATOM 6416 N N . LEU B 1 232 ? 8.391 -23.938 -23.188 1 92.69 232 LEU B N 1
ATOM 6417 C CA . LEU B 1 232 ? 9.68 -24.016 -22.5 1 92.69 232 LEU B CA 1
ATOM 6418 C C . LEU B 1 232 ? 9.617 -25.016 -21.344 1 92.69 232 LEU B C 1
ATOM 6420 O O . LEU B 1 232 ? 8.961 -24.766 -20.328 1 92.69 232 LEU B O 1
ATOM 6424 N N . LEU B 1 233 ? 10.328 -26.109 -21.5 1 90.38 233 LEU B N 1
ATOM 6425 C CA . LEU B 1 233 ? 10.281 -27.203 -20.531 1 90.38 233 LEU B CA 1
ATOM 6426 C C . LEU B 1 233 ? 11.477 -27.172 -19.594 1 90.38 233 LEU B C 1
ATOM 6428 O O . LEU B 1 233 ? 12.594 -26.844 -20.016 1 90.38 233 LEU B O 1
ATOM 6432 N N . PHE B 1 234 ? 11.305 -27.469 -18.344 1 90.38 234 PHE B N 1
ATOM 6433 C CA . PHE B 1 234 ? 12.359 -27.484 -17.344 1 90.38 234 PHE B CA 1
ATOM 6434 C C . PHE B 1 234 ? 12.117 -28.609 -16.328 1 90.38 234 PHE B C 1
ATOM 6436 O O . PHE B 1 234 ? 11.016 -29.141 -16.234 1 90.38 234 PHE B O 1
ATOM 6443 N N . PRO B 1 235 ? 13.156 -28.984 -15.633 1 82 235 PRO B N 1
ATOM 6444 C CA . PRO B 1 235 ? 13.008 -30.094 -14.68 1 82 235 PRO B CA 1
ATOM 6445 C C . PRO B 1 235 ? 12.211 -29.703 -13.438 1 82 235 PRO B C 1
ATOM 6447 O O . PRO B 1 235 ? 12.219 -28.531 -13.031 1 82 235 PRO B O 1
ATOM 6450 N N . GLN B 1 236 ? 11.398 -30.609 -13.023 1 75.06 236 GLN B N 1
ATOM 6451 C CA . GLN B 1 236 ? 10.719 -30.469 -11.734 1 75.06 236 GLN B CA 1
ATOM 6452 C C . GLN B 1 236 ? 11.453 -31.25 -10.641 1 75.06 236 GLN B C 1
ATOM 6454 O O . GLN B 1 236 ? 12.312 -32.062 -10.938 1 75.06 236 GLN B O 1
ATOM 6459 N N . GLN B 1 237 ? 11.133 -30.906 -9.445 1 65.25 237 GLN B N 1
ATOM 6460 C CA . GLN B 1 237 ? 11.758 -31.609 -8.336 1 65.25 237 GLN B CA 1
ATOM 6461 C C . GLN B 1 237 ? 11.641 -33.125 -8.492 1 65.25 237 GLN B C 1
ATOM 6463 O O . GLN B 1 237 ? 10.531 -33.656 -8.531 1 65.25 237 GLN B O 1
ATOM 6468 N N . ASN B 1 238 ? 12.789 -33.719 -8.633 1 58.75 238 ASN B N 1
ATOM 6469 C CA . ASN B 1 238 ? 12.953 -35.188 -8.695 1 58.75 238 ASN B CA 1
ATOM 6470 C C . ASN B 1 238 ? 12.344 -35.75 -9.969 1 58.75 238 ASN B C 1
ATOM 6472 O O . ASN B 1 238 ? 11.961 -36.938 -10 1 58.75 238 ASN B O 1
ATOM 6476 N N . LYS B 1 239 ? 11.945 -34.906 -10.938 1 63.25 239 LYS B N 1
ATOM 6477 C CA . LYS B 1 239 ? 11.406 -35.469 -12.172 1 63.25 239 LYS B CA 1
ATOM 6478 C C . LYS B 1 239 ? 12.242 -35.062 -13.375 1 63.25 239 LYS B C 1
ATOM 6480 O O . LYS B 1 239 ? 12.734 -33.938 -13.445 1 63.25 239 LYS B O 1
ATOM 6485 N N . PRO B 1 240 ? 12.562 -36.156 -14.109 1 59.84 240 PRO B N 1
ATOM 6486 C CA . PRO B 1 240 ? 13.273 -35.812 -15.344 1 59.84 240 PRO B CA 1
ATOM 6487 C C . PRO B 1 240 ? 12.453 -34.938 -16.281 1 59.84 240 PRO B C 1
ATOM 6489 O O . PRO B 1 240 ? 11.227 -34.844 -16.141 1 59.84 240 PRO B O 1
ATOM 6492 N N . ILE B 1 241 ? 13.148 -34.125 -17.109 1 60.53 241 ILE B N 1
ATOM 6493 C CA . ILE B 1 241 ? 12.492 -33.312 -18.125 1 60.53 241 ILE B CA 1
ATOM 6494 C C . ILE B 1 241 ? 11.68 -34.188 -19.062 1 60.53 241 ILE B C 1
ATOM 6496 O O . ILE B 1 241 ? 12.211 -35.156 -19.641 1 60.53 241 ILE B O 1
ATOM 6500 N N . PRO B 1 242 ? 10.422 -34.031 -19.031 1 58.28 242 PRO B N 1
ATOM 6501 C CA . PRO B 1 242 ? 9.617 -34.875 -19.938 1 58.28 242 PRO B CA 1
ATOM 6502 C C . PRO B 1 242 ? 10.016 -34.719 -21.406 1 58.28 242 PRO B C 1
ATOM 6504 O O . PRO B 1 242 ? 10.273 -33.594 -21.859 1 58.28 242 PRO B O 1
ATOM 6507 N N . LYS B 1 243 ? 10.523 -35.844 -22.016 1 55.41 243 LYS B N 1
ATOM 6508 C CA . LYS B 1 243 ? 10.906 -35.812 -23.422 1 55.41 243 LYS B CA 1
ATOM 6509 C C . LYS B 1 243 ? 9.719 -35.438 -24.297 1 55.41 243 LYS B C 1
ATOM 6511 O O . LYS B 1 243 ? 9.883 -34.812 -25.359 1 55.41 243 LYS B O 1
ATOM 6516 N N . THR B 1 244 ? 8.594 -36.062 -23.953 1 51.78 244 THR B N 1
ATOM 6517 C CA . THR B 1 244 ? 7.387 -35.75 -24.734 1 51.78 244 THR B CA 1
ATOM 6518 C C . THR B 1 244 ? 6.355 -35.062 -23.859 1 51.78 244 THR B C 1
ATOM 6520 O O . THR B 1 244 ? 6.27 -35.281 -22.656 1 51.78 244 THR B O 1
ATOM 6523 N N . ILE B 1 245 ? 6.125 -33.781 -24.281 1 50 245 ILE B N 1
ATOM 6524 C CA . ILE B 1 245 ? 5.004 -33.125 -23.609 1 50 245 ILE B CA 1
ATOM 6525 C C . ILE B 1 245 ? 3.908 -34.125 -23.312 1 50 245 ILE B C 1
ATOM 6527 O O . ILE B 1 245 ? 3.279 -34.656 -24.234 1 50 245 ILE B O 1
ATOM 6531 N N . ARG B 1 246 ? 4.121 -35.062 -22.484 1 47.34 246 ARG B N 1
ATOM 6532 C CA . ARG B 1 246 ? 2.959 -35.875 -22.188 1 47.34 246 ARG B CA 1
ATOM 6533 C C . ARG B 1 246 ? 1.724 -35.031 -21.938 1 47.34 246 ARG B C 1
ATOM 6535 O O . ARG B 1 246 ? 1.827 -33.938 -21.375 1 47.34 246 ARG B O 1
ATOM 6542 N N . GLU B 1 247 ? 0.763 -35.219 -22.641 1 46.66 247 GLU B N 1
ATOM 6543 C CA . GLU B 1 247 ? -0.634 -34.812 -22.688 1 46.66 247 GLU B CA 1
ATOM 6544 C C . GLU B 1 247 ? -1.223 -34.688 -21.281 1 46.66 247 GLU B C 1
ATOM 6546 O O . GLU B 1 247 ? -2.434 -34.5 -21.125 1 46.66 247 GLU B O 1
ATOM 6551 N N . ILE B 1 248 ? -0.365 -34.906 -20.344 1 44.69 248 ILE B N 1
ATOM 6552 C CA . ILE B 1 248 ? -1.196 -34.906 -19.141 1 44.69 248 ILE B CA 1
ATOM 6553 C C . ILE B 1 248 ? -1.898 -33.562 -19.016 1 44.69 248 ILE B C 1
ATOM 6555 O O . ILE B 1 248 ? -2.959 -33.469 -18.391 1 44.69 248 ILE B O 1
ATOM 6559 N N . GLU B 1 249 ? -1.1 -32.375 -19.031 1 51.25 249 GLU B N 1
ATOM 6560 C CA . GLU B 1 249 ? -1.927 -31.188 -18.781 1 51.25 249 GLU B CA 1
ATOM 6561 C C . GLU B 1 249 ? -3.033 -31.062 -19.812 1 51.25 249 GLU B C 1
ATOM 6563 O O . GLU B 1 249 ? -2.766 -31.078 -21.016 1 51.25 249 GLU B O 1
ATOM 6568 N N . THR B 1 250 ? -4.281 -31.344 -19.188 1 57.66 250 THR B N 1
ATOM 6569 C CA . THR B 1 250 ? -5.621 -31.688 -19.641 1 57.66 250 THR B CA 1
ATOM 6570 C C . THR B 1 250 ? -6.059 -30.781 -20.781 1 57.66 250 THR B C 1
ATOM 6572 O O . THR B 1 250 ? -5.906 -29.562 -20.703 1 57.66 250 THR B O 1
ATOM 6575 N N . LYS B 1 251 ? -6.031 -31.328 -21.875 1 64.25 251 LYS B N 1
ATOM 6576 C CA . LYS B 1 251 ? -6.656 -30.672 -23.016 1 64.25 251 LYS B CA 1
ATOM 6577 C C . LYS B 1 251 ? -7.711 -29.656 -22.562 1 64.25 251 LYS B C 1
ATOM 6579 O O . LYS B 1 251 ? -7.809 -28.562 -23.109 1 64.25 251 LYS B O 1
ATOM 6584 N N . LYS B 1 252 ? -8.164 -30.016 -21.391 1 74.06 252 LYS B N 1
ATOM 6585 C CA . LYS B 1 252 ? -9.273 -29.172 -20.938 1 74.06 252 LYS B CA 1
ATOM 6586 C C . LYS B 1 252 ? -8.758 -27.891 -20.266 1 74.06 252 LYS B C 1
ATOM 6588 O O . LYS B 1 252 ? -9.352 -26.828 -20.422 1 74.06 252 LYS B O 1
ATOM 6593 N N . ILE B 1 253 ? -7.629 -28.031 -19.641 1 73.56 253 ILE B N 1
ATOM 6594 C CA . ILE B 1 253 ? -7.07 -26.844 -18.969 1 73.56 253 ILE B CA 1
ATOM 6595 C C . ILE B 1 253 ? -6.535 -25.875 -20.016 1 73.56 253 ILE B C 1
ATOM 6597 O O . ILE B 1 253 ? -6.75 -24.656 -19.906 1 73.56 253 ILE B O 1
ATOM 6601 N N . ILE B 1 254 ? -5.973 -26.438 -20.984 1 71.56 254 ILE B N 1
ATOM 6602 C CA . ILE B 1 254 ? -5.406 -25.609 -22.047 1 71.56 254 ILE B CA 1
ATOM 6603 C C . ILE B 1 254 ? -6.523 -24.875 -22.781 1 71.56 254 ILE B C 1
ATOM 6605 O O . ILE B 1 254 ? -6.391 -23.703 -23.109 1 71.56 254 ILE B O 1
ATOM 6609 N N . GLU B 1 255 ? -7.555 -25.609 -22.953 1 74 255 GLU B N 1
ATOM 6610 C CA . GLU B 1 255 ? -8.703 -25 -23.625 1 74 255 GLU B CA 1
ATOM 6611 C C . GLU B 1 255 ? -9.297 -23.875 -22.797 1 74 255 GLU B C 1
ATOM 6613 O O . GLU B 1 255 ? -9.75 -22.859 -23.344 1 74 255 GLU B O 1
ATOM 6618 N N . ASN B 1 256 ? -9.289 -24.062 -21.578 1 77.62 256 ASN B N 1
ATOM 6619 C CA . ASN B 1 256 ? -9.82 -23.047 -20.688 1 77.62 256 ASN B CA 1
ATOM 6620 C C . ASN B 1 256 ? -8.938 -21.797 -20.672 1 77.62 256 ASN B C 1
ATOM 6622 O O . ASN B 1 256 ? -9.445 -20.672 -20.609 1 77.62 256 ASN B O 1
ATOM 6626 N N . TYR B 1 257 ? -7.668 -21.969 -20.75 1 75.69 257 TYR B N 1
ATOM 6627 C CA . TYR B 1 257 ? -6.762 -20.828 -20.828 1 75.69 257 TYR B CA 1
ATOM 6628 C C . TYR B 1 257 ? -6.992 -20.047 -22.109 1 75.69 257 TYR B C 1
ATOM 6630 O O . TYR B 1 257 ? -7 -18.812 -22.094 1 75.69 257 TYR B O 1
ATOM 6638 N N . LYS B 1 258 ? -7.195 -20.781 -23.141 1 73.75 258 LYS B N 1
ATOM 6639 C CA . LYS B 1 258 ? -7.422 -20.141 -24.422 1 73.75 258 LYS B CA 1
ATOM 6640 C C . LYS B 1 258 ? -8.68 -19.281 -24.406 1 73.75 258 LYS B C 1
ATOM 6642 O O . LYS B 1 258 ? -8.68 -18.141 -24.875 1 73.75 258 LYS B O 1
ATOM 6647 N N . THR B 1 259 ? -9.641 -19.844 -23.797 1 74.25 259 THR B N 1
ATOM 6648 C CA . THR B 1 259 ? -10.906 -19.125 -23.688 1 74.25 259 THR B CA 1
ATOM 6649 C C . THR B 1 259 ? -10.75 -17.891 -22.812 1 74.25 259 THR B C 1
ATOM 6651 O O . THR B 1 259 ? -11.242 -16.812 -23.156 1 74.25 259 THR B O 1
ATOM 6654 N N . SER B 1 260 ? -10.055 -18.078 -21.781 1 74.75 260 SER B N 1
ATOM 6655 C CA . SER B 1 260 ? -9.852 -16.969 -20.844 1 74.75 260 SER B CA 1
ATOM 6656 C C . SER B 1 260 ? -9.008 -15.867 -21.469 1 74.75 260 SER B C 1
ATOM 6658 O O . SER B 1 260 ? -9.25 -14.68 -21.234 1 74.75 260 SER B O 1
ATOM 6660 N N . ASN B 1 261 ? -8.086 -16.266 -22.219 1 73.44 261 ASN B N 1
ATOM 6661 C CA . ASN B 1 261 ? -7.223 -15.297 -22.891 1 73.44 261 ASN B CA 1
ATOM 6662 C C . ASN B 1 261 ? -7.996 -14.469 -23.906 1 73.44 261 ASN B C 1
ATOM 6664 O O . ASN B 1 261 ? -7.742 -13.273 -24.062 1 73.44 261 ASN B O 1
ATOM 6668 N N . LYS B 1 262 ? -8.891 -15.148 -24.531 1 72.94 262 LYS B N 1
ATOM 6669 C CA . LYS B 1 262 ? -9.727 -14.438 -25.5 1 72.94 262 LYS B CA 1
ATOM 6670 C C . LYS B 1 262 ? -10.586 -13.383 -24.812 1 72.94 262 LYS B C 1
ATOM 6672 O O . LYS B 1 262 ? -10.758 -12.281 -25.328 1 72.94 262 LYS B O 1
ATOM 6677 N N . VAL B 1 263 ? -11.039 -13.734 -23.719 1 72.12 263 VAL B N 1
ATOM 6678 C CA . VAL B 1 263 ? -11.844 -12.797 -22.953 1 72.12 263 VAL B CA 1
ATOM 6679 C C . VAL B 1 263 ? -10.984 -11.625 -22.5 1 72.12 263 VAL B C 1
ATOM 6681 O O . VAL B 1 263 ? -11.406 -10.469 -22.562 1 72.12 263 VAL B O 1
ATOM 6684 N N . ALA B 1 264 ? -9.828 -11.922 -22.062 1 75.69 264 ALA B N 1
ATOM 6685 C CA . ALA B 1 264 ? -8.914 -10.875 -21.594 1 75.69 264 ALA B CA 1
ATOM 6686 C C . ALA B 1 264 ? -8.586 -9.891 -22.719 1 75.69 264 ALA B C 1
ATOM 6688 O O . ALA B 1 264 ? -8.555 -8.68 -22.484 1 75.69 264 ALA B O 1
ATOM 6689 N N . GLN B 1 265 ? -8.414 -10.422 -23.844 1 74.5 265 GLN B N 1
ATOM 6690 C CA . GLN B 1 265 ? -8.133 -9.578 -25 1 74.5 265 GLN B CA 1
ATOM 6691 C C . GLN B 1 265 ? -9.336 -8.703 -25.344 1 74.5 265 GLN B C 1
ATOM 6693 O O . GLN B 1 265 ? -9.188 -7.527 -25.672 1 74.5 265 GLN B O 1
ATOM 6698 N N . ALA B 1 266 ? -10.438 -9.305 -25.203 1 74.5 266 ALA B N 1
ATOM 6699 C CA . ALA B 1 266 ? -11.664 -8.578 -25.531 1 74.5 266 ALA B CA 1
ATOM 6700 C C . ALA B 1 266 ? -11.922 -7.461 -24.531 1 74.5 266 ALA B C 1
ATOM 6702 O O . ALA B 1 266 ? -12.375 -6.375 -24.906 1 74.5 266 ALA B O 1
ATOM 6703 N N . VAL B 1 267 ? -11.555 -7.73 -23.328 1 77.38 267 VAL B N 1
ATOM 6704 C CA . VAL B 1 267 ? -11.773 -6.754 -22.266 1 77.38 267 VAL B CA 1
ATOM 6705 C C . VAL B 1 267 ? -10.656 -5.711 -22.281 1 77.38 267 VAL B C 1
ATOM 6707 O O . VAL B 1 267 ? -10.844 -4.594 -21.797 1 77.38 267 VAL B O 1
ATOM 6710 N N . GLY B 1 268 ? -9.547 -6.105 -22.797 1 82.56 268 GLY B N 1
ATOM 6711 C CA . GLY B 1 268 ? -8.414 -5.191 -22.875 1 82.56 268 GLY B CA 1
ATOM 6712 C C . GLY B 1 268 ? -7.562 -5.18 -21.625 1 82.56 268 GLY B C 1
ATOM 6713 O O . GLY B 1 268 ? -6.992 -4.148 -21.266 1 82.56 268 GLY B O 1
ATOM 6714 N N . ILE B 1 269 ? -7.582 -6.156 -20.891 1 91.31 269 ILE B N 1
ATOM 6715 C CA . ILE B 1 269 ? -6.746 -6.297 -19.703 1 91.31 269 ILE B CA 1
ATOM 6716 C C . ILE B 1 269 ? -5.891 -7.559 -19.828 1 91.31 269 ILE B C 1
ATOM 6718 O O . ILE B 1 269 ? -6.379 -8.664 -19.594 1 91.31 269 ILE B O 1
ATOM 6722 N N . GLU B 1 270 ? -4.645 -7.422 -20.062 1 90.81 270 GLU B N 1
ATOM 6723 C CA . GLU B 1 270 ? -3.77 -8.57 -20.266 1 90.81 270 GLU B CA 1
ATOM 6724 C C . GLU B 1 270 ? -2.699 -8.648 -19.172 1 90.81 270 GLU B C 1
ATOM 6726 O O . GLU B 1 270 ? -2.086 -9.703 -18.984 1 90.81 270 GLU B O 1
ATOM 6731 N N . CYS B 1 271 ? -2.484 -7.496 -18.562 1 95.19 271 CYS B N 1
ATOM 6732 C CA . CYS B 1 271 ? -1.425 -7.441 -17.562 1 95.19 271 CYS B CA 1
ATOM 6733 C C . CYS B 1 271 ? -1.812 -6.527 -16.406 1 95.19 271 CYS B C 1
ATOM 6735 O O . CYS B 1 271 ? -2.828 -5.832 -16.484 1 95.19 271 CYS B O 1
ATOM 6737 N N . ILE B 1 272 ? -1.036 -6.508 -15.398 1 96.69 272 ILE B N 1
ATOM 6738 C CA . ILE B 1 272 ? -1.297 -5.719 -14.203 1 96.69 272 ILE B CA 1
ATOM 6739 C C . ILE B 1 272 ? -1.402 -4.238 -14.578 1 96.69 272 ILE B C 1
ATOM 6741 O O . ILE B 1 272 ? -2.277 -3.527 -14.07 1 96.69 272 ILE B O 1
ATOM 6745 N N . GLY B 1 273 ? -0.503 -3.775 -15.438 1 97.12 273 GLY B N 1
ATOM 6746 C CA . GLY B 1 273 ? -0.532 -2.385 -15.867 1 97.12 273 GLY B CA 1
ATOM 6747 C C . GLY B 1 273 ? -1.861 -1.971 -16.469 1 97.12 273 GLY B C 1
ATOM 6748 O O . GLY B 1 273 ? -2.361 -0.879 -16.188 1 97.12 273 GLY B O 1
ATOM 6749 N N . ASP B 1 274 ? -2.428 -2.846 -17.297 1 95.75 274 ASP B N 1
ATOM 6750 C CA . ASP B 1 274 ? -3.727 -2.574 -17.906 1 95.75 274 ASP B CA 1
ATOM 6751 C C . ASP B 1 274 ? -4.816 -2.443 -16.844 1 95.75 274 ASP B C 1
ATOM 6753 O O . ASP B 1 274 ? -5.641 -1.53 -16.906 1 95.75 274 ASP B O 1
ATOM 6757 N N . LEU B 1 275 ? -4.812 -3.322 -15.922 1 95.19 275 LEU B N 1
ATOM 6758 C CA . LEU B 1 275 ? -5.793 -3.301 -14.844 1 95.19 275 LEU B CA 1
ATOM 6759 C C . LEU B 1 275 ? -5.645 -2.039 -14 1 95.19 275 LEU B C 1
ATOM 6761 O O . LEU B 1 275 ? -6.637 -1.374 -13.688 1 95.19 275 LEU B O 1
ATOM 6765 N N . ASN B 1 276 ? -4.418 -1.717 -13.609 1 96.06 276 ASN B N 1
ATOM 6766 C CA . ASN B 1 276 ? -4.148 -0.531 -12.805 1 96.06 276 ASN B CA 1
ATOM 6767 C C . ASN B 1 276 ? -4.684 0.733 -13.477 1 96.06 276 ASN B C 1
ATOM 6769 O O . ASN B 1 276 ? -5.301 1.573 -12.82 1 96.06 276 ASN B O 1
ATOM 6773 N N . LYS B 1 277 ? -4.441 0.858 -14.727 1 93.94 277 LYS B N 1
ATOM 6774 C CA . LYS B 1 277 ? -4.902 2.031 -15.461 1 93.94 277 LYS B CA 1
ATOM 6775 C C . LYS B 1 277 ? -6.422 2.154 -15.414 1 93.94 277 LYS B C 1
ATOM 6777 O O . LYS B 1 277 ? -6.953 3.256 -15.273 1 93.94 277 LYS B O 1
ATOM 6782 N N . ARG B 1 278 ? -7.074 1.03 -15.508 1 91.12 278 ARG B N 1
ATOM 6783 C CA . ARG B 1 278 ? -8.531 1.031 -15.438 1 91.12 278 ARG B CA 1
ATOM 6784 C C . ARG B 1 278 ? -9.008 1.433 -14.047 1 91.12 278 ARG B C 1
ATOM 6786 O O . ARG B 1 278 ? -9.977 2.189 -13.914 1 91.12 278 ARG B O 1
ATOM 6793 N N . ILE B 1 279 ? -8.391 0.959 -13.062 1 90.25 279 ILE B N 1
ATOM 6794 C CA . ILE B 1 279 ? -8.75 1.264 -11.68 1 90.25 279 ILE B CA 1
ATOM 6795 C C . ILE B 1 279 ? -8.547 2.752 -11.414 1 90.25 279 ILE B C 1
ATOM 6797 O O . ILE B 1 279 ? -9.414 3.41 -10.828 1 90.25 279 ILE B O 1
ATOM 6801 N N . ILE B 1 280 ? -7.461 3.244 -11.82 1 88.62 280 ILE B N 1
ATOM 6802 C CA . ILE B 1 280 ? -7.102 4.645 -11.617 1 88.62 280 ILE B CA 1
ATOM 6803 C C . ILE B 1 280 ? -8.133 5.543 -12.289 1 88.62 280 ILE B C 1
ATOM 6805 O O . ILE B 1 280 ? -8.5 6.594 -11.758 1 88.62 280 ILE B O 1
ATOM 6809 N N . LYS B 1 281 ? -8.625 5.086 -13.422 1 86 281 LYS B N 1
ATOM 6810 C CA . LYS B 1 281 ? -9.602 5.867 -14.172 1 86 281 LYS B CA 1
ATOM 6811 C C . LYS B 1 281 ? -10.992 5.734 -13.562 1 86 281 LYS B C 1
ATOM 6813 O O . LYS B 1 281 ? -11.945 6.375 -14.023 1 86 281 LYS B O 1
ATOM 6818 N N . GLY B 1 282 ? -11.125 4.883 -12.57 1 81.31 282 GLY B N 1
ATOM 6819 C CA . GLY B 1 282 ? -12.414 4.691 -11.93 1 81.31 282 GLY B CA 1
ATOM 6820 C C . GLY B 1 282 ? -13.375 3.844 -12.75 1 81.31 282 GLY B C 1
ATOM 6821 O O . GLY B 1 282 ? -14.594 3.975 -12.617 1 81.31 282 GLY B O 1
ATOM 6822 N N . ASP B 1 283 ? -12.82 3.043 -13.586 1 80.75 283 ASP B N 1
ATOM 6823 C CA . ASP B 1 283 ? -13.648 2.199 -14.445 1 80.75 283 ASP B CA 1
ATOM 6824 C C . ASP B 1 283 ? -14.336 1.105 -13.633 1 80.75 283 ASP B C 1
ATOM 6826 O O . ASP B 1 283 ? -13.688 0.176 -13.156 1 80.75 283 ASP B O 1
ATOM 6830 N N . LYS B 1 284 ? -15.633 1.204 -13.602 1 81.38 284 LYS B N 1
ATOM 6831 C CA . LYS B 1 284 ? -16.422 0.232 -12.852 1 81.38 284 LYS B CA 1
ATOM 6832 C C . LYS B 1 284 ? -16.891 -0.908 -13.75 1 81.38 284 LYS B C 1
ATOM 6834 O O . LYS B 1 284 ? -17.312 -1.958 -13.258 1 81.38 284 LYS B O 1
ATOM 6839 N N . THR B 1 285 ? -16.719 -0.763 -14.992 1 82.56 285 THR B N 1
ATOM 6840 C CA . THR B 1 285 ? -17.266 -1.706 -15.961 1 82.56 285 THR B CA 1
ATOM 6841 C C . THR B 1 285 ? -16.484 -3.02 -15.93 1 82.56 285 THR B C 1
ATOM 6843 O O . THR B 1 285 ? -17.062 -4.09 -16.156 1 82.56 285 THR B O 1
ATOM 6846 N N . THR B 1 286 ? -15.211 -2.893 -15.586 1 85.94 286 THR B N 1
ATOM 6847 C CA . THR B 1 286 ? -14.375 -4.09 -15.547 1 85.94 286 THR B CA 1
ATOM 6848 C C . THR B 1 286 ? -14.883 -5.074 -14.5 1 85.94 286 THR B C 1
ATOM 6850 O O . THR B 1 286 ? -15.008 -6.27 -14.773 1 85.94 286 THR B O 1
ATOM 6853 N N . ILE B 1 287 ? -15.203 -4.582 -13.398 1 88 287 ILE B N 1
ATOM 6854 C CA . ILE B 1 287 ? -15.711 -5.426 -12.328 1 88 287 ILE B CA 1
ATOM 6855 C C . ILE B 1 287 ? -17.047 -6.043 -12.734 1 88 287 ILE B C 1
ATOM 6857 O O . ILE B 1 287 ? -17.25 -7.25 -12.594 1 88 287 ILE B O 1
ATOM 6861 N N . MET B 1 288 ? -17.859 -5.27 -13.359 1 84.69 288 MET B N 1
ATOM 6862 C CA . MET B 1 288 ? -19.172 -5.738 -13.805 1 84.69 288 MET B CA 1
ATOM 6863 C C . MET B 1 288 ? -19.031 -6.828 -14.859 1 84.69 288 MET B C 1
ATOM 6865 O O . MET B 1 288 ? -19.75 -7.832 -14.82 1 84.69 288 MET B O 1
ATOM 6869 N N . MET B 1 289 ? -18.156 -6.621 -15.711 1 83.69 289 MET B N 1
ATOM 6870 C CA . MET B 1 289 ? -17.969 -7.578 -16.797 1 83.69 289 MET B CA 1
ATOM 6871 C C . MET B 1 289 ? -17.484 -8.922 -16.25 1 83.69 289 MET B C 1
ATOM 6873 O O . MET B 1 289 ? -17.969 -9.977 -16.672 1 83.69 289 MET B O 1
ATOM 6877 N N . MET B 1 290 ? -16.594 -8.883 -15.359 1 88.19 290 MET B N 1
ATOM 6878 C CA . MET B 1 290 ? -16.047 -10.125 -14.828 1 88.19 290 MET B CA 1
ATOM 6879 C C . MET B 1 290 ? -17.078 -10.859 -13.984 1 88.19 290 MET B C 1
ATOM 6881 O O . MET B 1 290 ? -17.172 -12.086 -14.031 1 88.19 290 MET B O 1
ATOM 6885 N N . GLU B 1 291 ? -17.812 -10.117 -13.203 1 90 291 GLU B N 1
ATOM 6886 C CA . GLU B 1 291 ? -18.891 -10.719 -12.422 1 90 291 GLU B CA 1
ATOM 6887 C C . GLU B 1 291 ? -19.953 -11.32 -13.32 1 90 291 GLU B C 1
ATOM 6889 O O . GLU B 1 291 ? -20.453 -12.422 -13.062 1 90 291 GLU B O 1
ATOM 6894 N N . ASN B 1 292 ? -20.297 -10.594 -14.391 1 85.88 292 ASN B N 1
ATOM 6895 C CA . ASN B 1 292 ? -21.281 -11.086 -15.336 1 85.88 292 ASN B CA 1
ATOM 6896 C C . ASN B 1 292 ? -20.797 -12.328 -16.078 1 85.88 292 ASN B C 1
ATOM 6898 O O . ASN B 1 292 ? -21.562 -13.234 -16.359 1 85.88 292 ASN B O 1
ATOM 6902 N N . ARG B 1 293 ? -19.547 -12.344 -16.406 1 87 293 ARG B N 1
ATOM 6903 C CA . ARG B 1 293 ? -18.969 -13.523 -17.047 1 87 293 ARG B CA 1
ATOM 6904 C C . ARG B 1 293 ? -19.141 -14.758 -16.172 1 87 293 ARG B C 1
ATOM 6906 O O . ARG B 1 293 ? -19.547 -15.82 -16.656 1 87 293 ARG B O 1
ATOM 6913 N N . GLN B 1 294 ? -18.844 -14.641 -14.922 1 91.75 294 GLN B N 1
ATOM 6914 C CA . GLN B 1 294 ? -18.984 -15.773 -14.016 1 91.75 294 GLN B CA 1
ATOM 6915 C C . GLN B 1 294 ? -20.438 -16.234 -13.922 1 91.75 294 GLN B C 1
ATOM 6917 O O . GLN B 1 294 ? -20.703 -17.438 -13.961 1 91.75 294 GLN B O 1
ATOM 6922 N N . ASP B 1 295 ? -21.297 -15.25 -13.844 1 88.38 295 ASP B N 1
ATOM 6923 C CA . ASP B 1 295 ? -22.703 -15.602 -13.734 1 88.38 295 ASP B CA 1
ATOM 6924 C C . ASP B 1 295 ? -23.188 -16.312 -14.992 1 88.38 295 ASP B C 1
ATOM 6926 O O . ASP B 1 295 ? -23.938 -17.297 -14.914 1 88.38 295 ASP B O 1
ATOM 6930 N N . MET B 1 296 ? -22.766 -15.805 -16.094 1 89.06 296 MET B N 1
ATOM 6931 C CA . MET B 1 296 ? -23.156 -16.406 -17.375 1 89.06 296 MET B CA 1
ATOM 6932 C C . MET B 1 296 ? -22.609 -17.828 -17.484 1 89.06 296 MET B C 1
ATOM 6934 O O . MET B 1 296 ? -23.328 -18.734 -17.891 1 89.06 296 MET B O 1
ATOM 6938 N N . GLU B 1 297 ? -21.375 -18 -17.141 1 92 297 GLU B N 1
ATOM 6939 C CA . GLU B 1 297 ? -20.766 -19.328 -17.25 1 92 297 GLU B CA 1
ATOM 6940 C C . GLU B 1 297 ? -21.406 -20.312 -16.297 1 92 297 GLU B C 1
ATOM 6942 O O . GLU B 1 297 ? -21.609 -21.484 -16.641 1 92 297 GLU B O 1
ATOM 6947 N N . ILE B 1 298 ? -21.734 -19.859 -15.102 1 94.44 298 ILE B N 1
ATOM 6948 C CA . ILE B 1 298 ? -22.391 -20.719 -14.133 1 94.44 298 ILE B CA 1
ATOM 6949 C C . ILE B 1 298 ? -23.781 -21.109 -14.641 1 94.44 298 ILE B C 1
ATOM 6951 O O . ILE B 1 298 ? -24.219 -22.25 -14.492 1 94.44 298 ILE B O 1
ATOM 6955 N N . ALA B 1 299 ? -24.469 -20.156 -15.266 1 92.31 299 ALA B N 1
ATOM 6956 C CA . ALA B 1 299 ? -25.766 -20.438 -15.859 1 92.31 299 ALA B CA 1
ATOM 6957 C C . ALA B 1 299 ? -25.656 -21.5 -16.953 1 92.31 299 ALA B C 1
ATOM 6959 O O . ALA B 1 299 ? -26.5 -22.391 -17.062 1 92.31 299 ALA B O 1
ATOM 6960 N N . GLN B 1 300 ? -24.609 -21.375 -17.703 1 93.88 300 GLN B N 1
ATOM 6961 C CA . GLN B 1 300 ? -24.391 -22.359 -18.766 1 93.88 300 GLN B CA 1
ATOM 6962 C C . GLN B 1 300 ? -24.109 -23.734 -18.203 1 93.88 300 GLN B C 1
ATOM 6964 O O . GLN B 1 300 ? -24.578 -24.75 -18.734 1 93.88 300 GLN B O 1
ATOM 6969 N N . ILE B 1 301 ? -23.375 -23.797 -17.188 1 96.31 301 ILE B N 1
ATOM 6970 C CA . ILE B 1 301 ? -23.078 -25.062 -16.531 1 96.31 301 ILE B CA 1
ATOM 6971 C C . ILE B 1 301 ? -24.359 -25.672 -15.961 1 96.31 301 ILE B C 1
ATOM 6973 O O . ILE B 1 301 ? -24.594 -26.875 -16.062 1 96.31 301 ILE B O 1
ATOM 6977 N N . ALA B 1 302 ? -25.188 -24.812 -15.359 1 95.75 302 ALA B N 1
ATOM 6978 C CA . ALA B 1 302 ? -26.469 -25.281 -14.828 1 95.75 302 ALA B CA 1
ATOM 6979 C C . ALA B 1 302 ? -27.328 -25.891 -15.93 1 95.75 302 ALA B C 1
ATOM 6981 O O . ALA B 1 302 ? -27.938 -26.938 -15.734 1 95.75 302 ALA B O 1
ATOM 6982 N N . GLU B 1 303 ? -27.312 -25.25 -17.062 1 95.19 303 GLU B N 1
ATOM 6983 C CA . GLU B 1 303 ? -28.094 -25.75 -18.188 1 95.19 303 GLU B CA 1
ATOM 6984 C C . GLU B 1 303 ? -27.578 -27.109 -18.672 1 95.19 303 GLU B C 1
ATOM 6986 O O . GLU B 1 303 ? -28.359 -28.016 -18.953 1 95.19 303 GLU B O 1
ATOM 6991 N N . ASP B 1 304 ? -26.328 -27.203 -18.719 1 97.12 304 ASP B N 1
ATOM 6992 C CA . ASP B 1 304 ? -25.719 -28.469 -19.125 1 97.12 304 ASP B CA 1
ATOM 6993 C C . ASP B 1 304 ? -26.047 -29.578 -18.125 1 97.12 304 ASP B C 1
ATOM 6995 O O . ASP B 1 304 ? -26.359 -30.703 -18.516 1 97.12 304 ASP B O 1
ATOM 6999 N N . ALA B 1 305 ? -25.938 -29.266 -16.891 1 97.31 305 ALA B N 1
ATOM 7000 C CA . ALA B 1 305 ? -26.234 -30.234 -15.828 1 97.31 305 ALA B CA 1
ATOM 7001 C C . ALA B 1 305 ? -27.688 -30.688 -15.914 1 97.31 305 ALA B C 1
ATOM 7003 O O . ALA B 1 305 ? -27.984 -31.875 -15.773 1 97.31 305 ALA B O 1
ATOM 7004 N N . ILE B 1 306 ? -28.578 -29.797 -16.141 1 96 306 ILE B N 1
ATOM 7005 C CA . ILE B 1 306 ? -30 -30.109 -16.234 1 96 306 ILE B CA 1
ATOM 7006 C C . ILE B 1 306 ? -30.25 -31.031 -17.422 1 96 306 ILE B C 1
ATOM 7008 O O . ILE B 1 306 ? -31.047 -31.969 -17.328 1 96 306 ILE B O 1
ATOM 7012 N N . GLU B 1 307 ? -29.578 -30.719 -18.5 1 97.12 307 GLU B N 1
ATOM 7013 C CA . GLU B 1 307 ? -29.688 -31.609 -19.656 1 97.12 307 GLU B CA 1
ATOM 7014 C C . GLU B 1 307 ? -29.266 -33.031 -19.297 1 97.12 307 GLU B C 1
ATOM 7016 O O . GLU B 1 307 ? -29.891 -34 -19.719 1 97.12 307 GLU B O 1
ATOM 7021 N N . LYS B 1 308 ? -28.266 -33.188 -18.516 1 96.94 308 LYS B N 1
ATOM 7022 C CA . LYS B 1 308 ? -27.766 -34.5 -18.125 1 96.94 308 LYS B CA 1
ATOM 7023 C C . LYS B 1 308 ? -28.719 -35.156 -17.109 1 96.94 308 LYS B C 1
ATOM 7025 O O . LYS B 1 308 ? -28.812 -36.375 -17.062 1 96.94 308 LYS B O 1
ATOM 7030 N N . ILE B 1 309 ? -29.312 -34.375 -16.281 1 95.88 309 ILE B N 1
ATOM 7031 C CA . ILE B 1 309 ? -30.328 -34.875 -15.375 1 95.88 309 ILE B CA 1
ATOM 7032 C C . ILE B 1 309 ? -31.469 -35.5 -16.188 1 95.88 309 ILE B C 1
ATOM 7034 O O . ILE B 1 309 ? -31.922 -36.625 -15.867 1 95.88 309 ILE B O 1
ATOM 7038 N N . LYS B 1 310 ? -31.812 -34.938 -17.25 1 94.62 310 LYS B N 1
ATOM 7039 C CA . LYS B 1 310 ? -32.938 -35.406 -18.062 1 94.62 310 LYS B CA 1
ATOM 7040 C C . LYS B 1 310 ? -32.531 -36.594 -18.922 1 94.62 310 LYS B C 1
ATOM 7042 O O . LYS B 1 310 ? -33.281 -37.531 -19.094 1 94.62 310 LYS B O 1
ATOM 7047 N N . THR B 1 311 ? -31.344 -36.562 -19.438 1 95.5 311 THR B N 1
ATOM 7048 C CA . THR B 1 311 ? -30.953 -37.531 -20.453 1 95.5 311 THR B CA 1
ATOM 7049 C C . THR B 1 311 ? -30.328 -38.781 -19.812 1 95.5 311 THR B C 1
ATOM 7051 O O . THR B 1 311 ? -30.531 -39.906 -20.297 1 95.5 311 THR B O 1
ATOM 7054 N N . ARG B 1 312 ? -29.625 -38.625 -18.688 1 92.62 312 ARG B N 1
ATOM 7055 C CA . ARG B 1 312 ? -28.875 -39.75 -18.125 1 92.62 312 ARG B CA 1
ATOM 7056 C C . ARG B 1 312 ? -29.312 -40.031 -16.688 1 92.62 312 ARG B C 1
ATOM 7058 O O . ARG B 1 312 ? -28.828 -41 -16.062 1 92.62 312 ARG B O 1
ATOM 7065 N N . GLY B 1 313 ? -30.156 -39.188 -16.156 1 93.62 313 GLY B N 1
ATOM 7066 C CA . GLY B 1 313 ? -30.641 -39.406 -14.805 1 93.62 313 GLY B CA 1
ATOM 7067 C C . GLY B 1 313 ? -29.641 -39.031 -13.742 1 93.62 313 GLY B C 1
ATOM 7068 O O . GLY B 1 313 ? -29.469 -39.75 -12.75 1 93.62 313 GLY B O 1
ATOM 7069 N N . VAL B 1 314 ? -28.906 -37.938 -13.922 1 96.19 314 VAL B N 1
ATOM 7070 C CA . VAL B 1 314 ? -27.938 -37.469 -12.961 1 96.19 314 VAL B CA 1
ATOM 7071 C C . VAL B 1 314 ? -28.641 -37.125 -11.641 1 96.19 314 VAL B C 1
ATOM 7073 O O . VAL B 1 314 ? -29.656 -36.438 -11.633 1 96.19 314 VAL B O 1
ATOM 7076 N N . LYS B 1 315 ? -28.047 -37.625 -10.594 1 94.56 315 LYS B N 1
ATOM 7077 C CA . LYS B 1 315 ? -28.594 -37.375 -9.258 1 94.56 315 LYS B CA 1
ATOM 7078 C C . LYS B 1 315 ? -27.609 -36.594 -8.391 1 94.56 315 LYS B C 1
ATOM 7080 O O . LYS B 1 315 ? -27.984 -36.031 -7.371 1 94.56 315 LYS B O 1
ATOM 7085 N N . LEU B 1 316 ? -26.391 -36.594 -8.789 1 97.56 316 LEU B N 1
ATOM 7086 C CA . LEU B 1 316 ? -25.328 -35.969 -8 1 97.56 316 LEU B CA 1
ATOM 7087 C C . LEU B 1 316 ? -24.469 -35.062 -8.867 1 97.56 316 LEU B C 1
ATOM 7089 O O . LEU B 1 316 ? -23.828 -35.531 -9.82 1 97.56 316 LEU B O 1
ATOM 7093 N N . ILE B 1 317 ? -24.516 -33.812 -8.602 1 98.12 317 ILE B N 1
ATOM 7094 C CA . ILE B 1 317 ? -23.531 -32.844 -9.125 1 98.12 317 ILE B CA 1
ATOM 7095 C C . ILE B 1 317 ? -22.391 -32.688 -8.117 1 98.12 317 ILE B C 1
ATOM 7097 O O . ILE B 1 317 ? -22.594 -32.156 -7.023 1 98.12 317 ILE B O 1
ATOM 7101 N N . SER B 1 318 ? -21.25 -33.156 -8.484 1 98 318 SER B N 1
ATOM 7102 C CA . SER B 1 318 ? -20.125 -33.156 -7.562 1 98 318 SER B CA 1
ATOM 7103 C C . SER B 1 318 ? -19.047 -32.188 -8.016 1 98 318 SER B C 1
ATOM 7105 O O . SER B 1 318 ? -18.594 -32.25 -9.156 1 98 318 SER B O 1
ATOM 7107 N N . ILE B 1 319 ? -18.688 -31.312 -7.133 1 97.75 319 ILE B N 1
ATOM 7108 C CA . ILE B 1 319 ? -17.766 -30.219 -7.426 1 97.75 319 ILE B CA 1
ATOM 7109 C C . ILE B 1 319 ? -16.453 -30.438 -6.688 1 97.75 319 ILE B C 1
ATOM 7111 O O . ILE B 1 319 ? -16.453 -30.719 -5.484 1 97.75 319 ILE B O 1
ATOM 7115 N N . ALA B 1 320 ? -15.359 -30.375 -7.406 1 96.75 320 ALA B N 1
ATOM 7116 C CA . ALA B 1 320 ? -14.039 -30.453 -6.801 1 96.75 320 ALA B CA 1
ATOM 7117 C C . ALA B 1 320 ? -13.188 -29.234 -7.172 1 96.75 320 ALA B C 1
ATOM 7119 O O . ALA B 1 320 ? -13.531 -28.484 -8.094 1 96.75 320 ALA B O 1
ATOM 7120 N N . GLY B 1 321 ? -12.141 -29.031 -6.535 1 94.19 321 GLY B N 1
ATOM 7121 C CA . GLY B 1 321 ? -11.172 -27.969 -6.73 1 94.19 321 GLY B CA 1
ATOM 7122 C C . GLY B 1 321 ? -10.188 -27.844 -5.582 1 94.19 321 GLY B C 1
ATOM 7123 O O . GLY B 1 321 ? -10.461 -28.297 -4.469 1 94.19 321 GLY B O 1
ATOM 7124 N N . PRO B 1 322 ? -9.109 -27.266 -5.898 1 93.38 322 PRO B N 1
ATOM 7125 C CA . PRO B 1 322 ? -8.133 -27.094 -4.82 1 93.38 322 PRO B CA 1
ATOM 7126 C C . PRO B 1 322 ? -8.586 -26.109 -3.756 1 93.38 322 PRO B C 1
ATOM 7128 O O . PRO B 1 322 ? -9.602 -25.422 -3.932 1 93.38 322 PRO B O 1
ATOM 7131 N N . SER B 1 323 ? -7.828 -26.141 -2.645 1 92.19 323 SER B N 1
ATOM 7132 C CA . SER B 1 323 ? -8.125 -25.203 -1.566 1 92.19 323 SER B CA 1
ATOM 7133 C C . SER B 1 323 ? -8.109 -23.766 -2.066 1 92.19 323 SER B C 1
ATOM 7135 O O . SER B 1 323 ? -7.25 -23.391 -2.869 1 92.19 323 SER B O 1
ATOM 7137 N N . ALA B 1 324 ? -9.156 -22.984 -1.716 1 94.19 324 ALA B N 1
ATOM 7138 C CA . ALA B 1 324 ? -9.297 -21.578 -2.037 1 94.19 324 ALA B CA 1
ATOM 7139 C C . ALA B 1 324 ? -9.594 -21.375 -3.52 1 94.19 324 ALA B C 1
ATOM 7141 O O . ALA B 1 324 ? -9.148 -20.391 -4.121 1 94.19 324 ALA B O 1
ATOM 7142 N N . SER B 1 325 ? -10.281 -22.312 -4.113 1 95.62 325 SER B N 1
ATOM 7143 C CA . SER B 1 325 ? -10.656 -22.203 -5.52 1 95.62 325 SER B CA 1
ATOM 7144 C C . SER B 1 325 ? -12.016 -21.516 -5.68 1 95.62 325 SER B C 1
ATOM 7146 O O . SER B 1 325 ? -12.375 -21.094 -6.777 1 95.62 325 SER B O 1
ATOM 7148 N N . GLY B 1 326 ? -12.812 -21.5 -4.676 1 95.38 326 GLY B N 1
ATOM 7149 C CA . GLY B 1 326 ? -14.125 -20.875 -4.742 1 95.38 326 GLY B CA 1
ATOM 7150 C C . GLY B 1 326 ? -15.258 -21.875 -4.852 1 95.38 326 GLY B C 1
ATOM 7151 O O . GLY B 1 326 ? -16.359 -21.516 -5.266 1 95.38 326 GLY B O 1
ATOM 7152 N N . LYS B 1 327 ? -15.062 -23.156 -4.477 1 95.44 327 LYS B N 1
ATOM 7153 C CA . LYS B 1 327 ? -16.031 -24.234 -4.605 1 95.44 327 LYS B CA 1
ATOM 7154 C C . LYS B 1 327 ? -17.312 -23.922 -3.846 1 95.44 327 LYS B C 1
ATOM 7156 O O . LYS B 1 327 ? -18.422 -24.156 -4.344 1 95.44 327 LYS B O 1
ATOM 7161 N N . THR B 1 328 ? -17.172 -23.375 -2.645 1 92.88 328 THR B N 1
ATOM 7162 C CA . THR B 1 328 ? -18.312 -23.156 -1.768 1 92.88 328 THR B CA 1
ATOM 7163 C C . THR B 1 328 ? -19.281 -22.141 -2.387 1 92.88 328 THR B C 1
ATOM 7165 O O . THR B 1 328 ? -20.469 -22.422 -2.506 1 92.88 328 THR B O 1
ATOM 7168 N N . THR B 1 329 ? -18.734 -21 -2.771 1 94.56 329 THR B N 1
ATOM 7169 C CA . THR B 1 329 ? -19.594 -19.984 -3.377 1 94.56 329 THR B CA 1
ATOM 7170 C C . THR B 1 329 ? -20.141 -20.469 -4.719 1 94.56 329 THR B C 1
ATOM 7172 O O . THR B 1 329 ? -21.297 -20.203 -5.055 1 94.56 329 THR B O 1
ATOM 7175 N N . PHE B 1 330 ? -19.328 -21.188 -5.508 1 96.81 330 PHE B N 1
ATOM 7176 C CA . PHE B 1 330 ? -19.781 -21.734 -6.781 1 96.81 330 PHE B CA 1
ATOM 7177 C C . PHE B 1 330 ? -20.984 -22.641 -6.578 1 96.81 330 PHE B C 1
ATOM 7179 O O . PHE B 1 330 ? -21.969 -22.547 -7.309 1 96.81 330 PHE B O 1
ATOM 7186 N N . SER B 1 331 ? -20.906 -23.531 -5.617 1 96.38 331 SER B N 1
ATOM 7187 C CA . SER B 1 331 ? -21.984 -24.484 -5.371 1 96.38 331 SER B CA 1
ATOM 7188 C C . SER B 1 331 ? -23.297 -23.766 -5.02 1 96.38 331 SER B C 1
ATOM 7190 O O . SER B 1 331 ? -24.375 -24.172 -5.453 1 96.38 331 SER B O 1
ATOM 7192 N N . LYS B 1 332 ? -23.172 -22.703 -4.262 1 94.69 332 LYS B N 1
ATOM 7193 C CA . LYS B 1 332 ? -24.344 -21.938 -3.883 1 94.69 332 LYS B CA 1
ATOM 7194 C C . LYS B 1 332 ? -24.938 -21.203 -5.086 1 94.69 332 LYS B C 1
ATOM 7196 O O . LYS B 1 332 ? -26.156 -21.219 -5.293 1 94.69 332 LYS B O 1
ATOM 7201 N N . LYS B 1 333 ? -24.094 -20.625 -5.832 1 93.88 333 LYS B N 1
ATOM 7202 C CA . LYS B 1 333 ? -24.547 -19.922 -7.031 1 93.88 333 LYS B CA 1
ATOM 7203 C C . LYS B 1 333 ? -25.172 -20.891 -8.031 1 93.88 333 LYS B C 1
ATOM 7205 O O . LYS B 1 333 ? -26.188 -20.578 -8.648 1 93.88 333 LYS B O 1
ATOM 7210 N N . LEU B 1 334 ? -24.516 -22.031 -8.195 1 96.12 334 LEU B N 1
ATOM 7211 C CA . LEU B 1 334 ? -25.078 -23.062 -9.055 1 96.12 334 LEU B CA 1
ATOM 7212 C C . LEU B 1 334 ? -26.453 -23.484 -8.555 1 96.12 334 LEU B C 1
ATOM 7214 O O . LEU B 1 334 ? -27.391 -23.688 -9.352 1 96.12 334 LEU B O 1
ATOM 7218 N N . GLY B 1 335 ? -26.609 -23.656 -7.254 1 94.56 335 GLY B N 1
ATOM 7219 C CA . GLY B 1 335 ? -27.891 -23.984 -6.66 1 94.56 335 GLY B CA 1
ATOM 7220 C C . GLY B 1 335 ? -28.984 -23 -7.016 1 94.56 335 GLY B C 1
ATOM 7221 O O . GLY B 1 335 ? -30.109 -23.406 -7.34 1 94.56 335 GLY B O 1
ATOM 7222 N N . VAL B 1 336 ? -28.641 -21.75 -6.957 1 90.62 336 VAL B N 1
ATOM 7223 C CA . VAL B 1 336 ? -29.594 -20.719 -7.301 1 90.62 336 VAL B CA 1
ATOM 7224 C C . VAL B 1 336 ? -30 -20.844 -8.766 1 90.62 336 VAL B C 1
ATOM 7226 O O . VAL B 1 336 ? -31.188 -20.734 -9.094 1 90.62 336 VAL B O 1
ATOM 7229 N N . GLN B 1 337 ? -29.047 -21.109 -9.633 1 92.56 337 GLN B N 1
ATOM 7230 C CA . GLN B 1 337 ? -29.312 -21.266 -11.055 1 92.56 337 GLN B CA 1
ATOM 7231 C C . GLN B 1 337 ? -30.203 -22.484 -11.32 1 92.56 337 GLN B C 1
ATOM 7233 O O . GLN B 1 337 ? -31.094 -22.438 -12.172 1 92.56 337 GLN B O 1
ATOM 7238 N N . LEU B 1 338 ? -29.969 -23.547 -10.633 1 94.69 338 LEU B N 1
ATOM 7239 C CA . LEU B 1 338 ? -30.781 -24.75 -10.766 1 94.69 338 LEU B CA 1
ATOM 7240 C C . LEU B 1 338 ? -32.219 -24.5 -10.305 1 94.69 338 LEU B C 1
ATOM 7242 O O . LEU B 1 338 ? -33.156 -24.859 -11 1 94.69 338 LEU B O 1
ATOM 7246 N N . LYS B 1 339 ? -32.344 -23.812 -9.18 1 91.62 339 LYS B N 1
ATOM 7247 C CA . LYS B 1 339 ? -33.656 -23.516 -8.617 1 91.62 339 LYS B CA 1
ATOM 7248 C C . LYS B 1 339 ? -34.469 -22.641 -9.562 1 91.62 339 LYS B C 1
ATOM 7250 O O . LYS B 1 339 ? -35.656 -22.844 -9.719 1 91.62 339 LYS B O 1
ATOM 7255 N N . LEU B 1 340 ? -33.812 -21.766 -10.211 1 88.88 340 LEU B N 1
ATOM 7256 C CA . LEU B 1 340 ? -34.438 -20.875 -11.18 1 88.88 340 LEU B CA 1
ATOM 7257 C C . LEU B 1 340 ? -35 -21.656 -12.352 1 88.88 340 LEU B C 1
ATOM 7259 O O . LEU B 1 340 ? -35.906 -21.188 -13.047 1 88.88 340 LEU B O 1
ATOM 7263 N N . ARG B 1 341 ? -34.562 -22.859 -12.453 1 91.62 341 ARG B N 1
ATOM 7264 C CA . ARG B 1 341 ? -34.938 -23.672 -13.609 1 91.62 341 ARG B CA 1
ATOM 7265 C C . ARG B 1 341 ? -35.75 -24.875 -13.188 1 91.62 341 ARG B C 1
ATOM 7267 O O . ARG B 1 341 ? -35.906 -25.828 -13.961 1 91.62 341 ARG B O 1
ATOM 7274 N N . GLY B 1 342 ? -36.125 -24.875 -11.969 1 91.31 342 GLY B N 1
ATOM 7275 C CA . GLY B 1 342 ? -37.125 -25.844 -11.508 1 91.31 342 GLY B CA 1
ATOM 7276 C C . GLY B 1 342 ? -36.5 -27.062 -10.844 1 91.31 342 GLY B C 1
ATOM 7277 O O . GLY B 1 342 ? -37.188 -28.047 -10.562 1 91.31 342 GLY B O 1
ATOM 7278 N N . ILE B 1 343 ? -35.219 -27.062 -10.688 1 94.88 343 ILE B N 1
ATOM 7279 C CA . ILE B 1 343 ? -34.531 -28.156 -9.992 1 94.88 343 ILE B CA 1
ATOM 7280 C C . ILE B 1 343 ? -34.125 -27.703 -8.594 1 94.88 343 ILE B C 1
ATOM 7282 O O . ILE B 1 343 ? -33.438 -26.688 -8.438 1 94.88 343 ILE B O 1
ATOM 7286 N N . THR B 1 344 ? -34.531 -28.359 -7.555 1 93.75 344 THR B N 1
ATOM 7287 C CA . THR B 1 344 ? -34.219 -27.984 -6.184 1 93.75 344 THR B CA 1
ATOM 7288 C C . THR B 1 344 ? -32.875 -28.578 -5.742 1 93.75 344 THR B C 1
ATOM 7290 O O . THR B 1 344 ? -32.75 -29.797 -5.594 1 93.75 344 THR B O 1
ATOM 7293 N N . PRO B 1 345 ? -31.938 -27.766 -5.477 1 95.06 345 PRO B N 1
ATOM 7294 C CA . PRO B 1 345 ? -30.641 -28.281 -5.039 1 95.06 345 PRO B CA 1
ATOM 7295 C C . PRO B 1 345 ? -30.594 -28.562 -3.541 1 95.06 345 PRO B C 1
ATOM 7297 O O . PRO B 1 345 ? -31.188 -27.844 -2.746 1 95.06 345 PRO B O 1
ATOM 7300 N N . VAL B 1 346 ? -30.031 -29.594 -3.166 1 94.56 346 VAL B N 1
ATOM 7301 C CA . VAL B 1 346 ? -29.609 -29.875 -1.797 1 94.56 346 VAL B CA 1
ATOM 7302 C C . VAL B 1 346 ? -28.078 -29.844 -1.712 1 94.56 346 VAL B C 1
ATOM 7304 O O . VAL B 1 346 ? -27.406 -30.734 -2.234 1 94.56 346 VAL B O 1
ATOM 7307 N N . VAL B 1 347 ? -27.562 -28.875 -1.055 1 92 347 VAL B N 1
ATOM 7308 C CA . VAL B 1 347 ? -26.125 -28.625 -1.06 1 92 347 VAL B CA 1
ATOM 7309 C C . VAL B 1 347 ? -25.469 -29.359 0.11 1 92 347 VAL B C 1
ATOM 7311 O O . VAL B 1 347 ? -25.938 -29.266 1.248 1 92 347 VAL B O 1
ATOM 7314 N N . LEU B 1 348 ? -24.484 -30.094 -0.224 1 93.25 348 LEU B N 1
ATOM 7315 C CA . LEU B 1 348 ? -23.688 -30.844 0.751 1 93.25 348 LEU B CA 1
ATOM 7316 C C . LEU B 1 348 ? -22.219 -30.453 0.648 1 93.25 348 LEU B C 1
ATOM 7318 O O . LEU B 1 348 ? -21.688 -30.297 -0.454 1 93.25 348 LEU B O 1
ATOM 7322 N N . SER B 1 349 ? -21.562 -30.297 1.8 1 93.75 349 SER B N 1
ATOM 7323 C CA . SER B 1 349 ? -20.125 -30.062 1.841 1 93.75 349 SER B CA 1
ATOM 7324 C C . SER B 1 349 ? -19.375 -31.297 2.373 1 93.75 349 SER B C 1
ATOM 7326 O O . SER B 1 349 ? -19.656 -31.75 3.48 1 93.75 349 SER B O 1
ATOM 7328 N N . THR B 1 350 ? -18.453 -31.734 1.639 1 95.31 350 THR B N 1
ATOM 7329 C CA . THR B 1 350 ? -17.672 -32.875 2.105 1 95.31 350 THR B CA 1
ATOM 7330 C C . THR B 1 350 ? -16.844 -32.531 3.334 1 95.31 350 THR B C 1
ATOM 7332 O O . THR B 1 350 ? -16.422 -33.406 4.086 1 95.31 350 THR B O 1
ATOM 7335 N N . ASP B 1 351 ? -16.625 -31.219 3.504 1 91.5 351 ASP B N 1
ATOM 7336 C CA . ASP B 1 351 ? -15.852 -30.734 4.652 1 91.5 351 ASP B CA 1
ATOM 7337 C C . ASP B 1 351 ? -16.547 -31.094 5.965 1 91.5 351 ASP B C 1
ATOM 7339 O O . ASP B 1 351 ? -15.883 -31.266 6.992 1 91.5 351 ASP B O 1
ATOM 7343 N N . ASP B 1 352 ? -17.828 -31.234 5.898 1 93.19 352 ASP B N 1
ATOM 7344 C CA . ASP B 1 352 ? -18.578 -31.594 7.094 1 93.19 352 ASP B CA 1
ATOM 7345 C C . ASP B 1 352 ? -18.25 -33 7.555 1 93.19 352 ASP B C 1
ATOM 7347 O O . ASP B 1 352 ? -18.531 -33.375 8.695 1 93.19 352 ASP B O 1
ATOM 7351 N N . TYR B 1 353 ? -17.672 -33.75 6.727 1 95.69 353 TYR B N 1
ATOM 7352 C CA . TYR B 1 353 ? -17.5 -35.156 6.992 1 95.69 353 TYR B CA 1
ATOM 7353 C C . TYR B 1 353 ? -16.047 -35.469 7.332 1 95.69 353 TYR B C 1
ATOM 7355 O O . TYR B 1 353 ? -15.617 -36.625 7.234 1 95.69 353 TYR B O 1
ATOM 7363 N N . TYR B 1 354 ? -15.312 -34.531 7.637 1 95.19 354 TYR B N 1
ATOM 7364 C CA . TYR B 1 354 ? -13.977 -34.781 8.164 1 95.19 354 TYR B CA 1
ATOM 7365 C C . TYR B 1 354 ? -14.047 -35.562 9.469 1 95.19 354 TYR B C 1
ATOM 7367 O O . TYR B 1 354 ? -14.992 -35.438 10.242 1 95.19 354 TYR B O 1
ATOM 7375 N N . LYS B 1 355 ? -13 -36.344 9.695 1 95.56 355 LYS B N 1
ATOM 7376 C CA . LYS B 1 355 ? -12.805 -36.969 11.016 1 95.56 355 LYS B CA 1
ATOM 7377 C C . LYS B 1 355 ? -12.344 -35.906 12.031 1 95.56 355 LYS B C 1
ATOM 7379 O O . LYS B 1 355 ? -11.945 -34.812 11.656 1 95.56 355 LYS B O 1
ATOM 7384 N N . HIS B 1 356 ? -12.523 -36.312 13.328 1 94.25 356 HIS B N 1
ATOM 7385 C CA . HIS B 1 356 ? -11.844 -35.438 14.297 1 94.25 356 HIS B CA 1
ATOM 7386 C C . HIS B 1 356 ? -10.375 -35.281 13.938 1 94.25 356 HIS B C 1
ATOM 7388 O O . HIS B 1 356 ? -9.727 -36.219 13.477 1 94.25 356 HIS B O 1
ATOM 7394 N N . ARG B 1 357 ? -9.922 -34.094 14.125 1 91.25 357 ARG B N 1
ATOM 7395 C CA . ARG B 1 357 ? -8.547 -33.781 13.75 1 91.25 357 ARG B CA 1
ATOM 7396 C C . ARG B 1 357 ? -7.566 -34.812 14.305 1 91.25 357 ARG B C 1
ATOM 7398 O O . ARG B 1 357 ? -6.637 -35.219 13.609 1 91.25 357 ARG B O 1
ATOM 7405 N N . VAL B 1 358 ? -7.781 -35.312 15.516 1 92.19 358 VAL B N 1
ATOM 7406 C CA . VAL B 1 358 ? -6.871 -36.219 16.203 1 92.19 358 VAL B CA 1
ATOM 7407 C C . VAL B 1 358 ? -6.938 -37.594 15.586 1 92.19 358 VAL B C 1
ATOM 7409 O O . VAL B 1 358 ? -6.02 -38.406 15.75 1 92.19 358 VAL B O 1
ATOM 7412 N N . ASP B 1 359 ? -8.023 -37.844 14.789 1 93.25 359 ASP B N 1
ATOM 7413 C CA . ASP B 1 359 ? -8.219 -39.156 14.188 1 93.25 359 ASP B CA 1
ATOM 7414 C C . ASP B 1 359 ? -7.777 -39.156 12.727 1 93.25 359 ASP B C 1
ATOM 7416 O O . ASP B 1 359 ? -7.918 -40.188 12.039 1 93.25 359 ASP B O 1
ATOM 7420 N N . SER B 1 360 ? -7.305 -38.094 12.273 1 93.06 360 SER B N 1
ATOM 7421 C CA . SER B 1 360 ? -6.906 -38 10.875 1 93.06 360 SER B CA 1
ATOM 7422 C C . SER B 1 360 ? -5.695 -38.875 10.586 1 93.06 360 SER B C 1
ATOM 7424 O O . SER B 1 360 ? -4.859 -39.094 11.461 1 93.06 360 SER B O 1
ATOM 7426 N N . PRO B 1 361 ? -5.633 -39.344 9.352 1 93.25 361 PRO B N 1
ATOM 7427 C CA . PRO B 1 361 ? -4.461 -40.156 8.969 1 93.25 361 PRO B CA 1
ATOM 7428 C C . PRO B 1 361 ? -3.166 -39.344 9.008 1 93.25 361 PRO B C 1
ATOM 7430 O O . PRO B 1 361 ? -3.197 -38.094 8.914 1 93.25 361 PRO B O 1
ATOM 7433 N N . LYS B 1 362 ? -2.096 -40.031 9.219 1 92.12 362 LYS B N 1
ATOM 7434 C CA . LYS B 1 362 ? -0.779 -39.406 9.258 1 92.12 362 LYS B CA 1
ATOM 7435 C C . LYS B 1 362 ? 0.072 -39.812 8.07 1 92.12 362 LYS B C 1
ATOM 7437 O O . LYS B 1 362 ? -0.104 -40.938 7.539 1 92.12 362 LYS B O 1
ATOM 7442 N N . ASP B 1 363 ? 0.854 -39 7.648 1 84.62 363 ASP B N 1
ATOM 7443 C CA . ASP B 1 363 ? 1.747 -39.312 6.535 1 84.62 363 ASP B CA 1
ATOM 7444 C C . ASP B 1 363 ? 2.977 -40.062 7.02 1 84.62 363 ASP B C 1
ATOM 7446 O O . ASP B 1 363 ? 3.031 -40.5 8.172 1 84.62 363 ASP B O 1
ATOM 7450 N N . GLU B 1 364 ? 3.898 -40.281 6.094 1 84.25 364 GLU B N 1
ATOM 7451 C CA . GLU B 1 364 ? 5.09 -41.094 6.359 1 84.25 364 GLU B CA 1
ATOM 7452 C C . GLU B 1 364 ? 5.977 -40.438 7.414 1 84.25 364 GLU B C 1
ATOM 7454 O O . GLU B 1 364 ? 6.746 -41.094 8.102 1 84.25 364 GLU B O 1
ATOM 7459 N N . ASN B 1 365 ? 5.844 -39.156 7.645 1 84.81 365 ASN B N 1
ATOM 7460 C CA . ASN B 1 365 ? 6.66 -38.406 8.594 1 84.81 365 ASN B CA 1
ATOM 7461 C C . ASN B 1 365 ? 5.926 -38.219 9.922 1 84.81 365 ASN B C 1
ATOM 7463 O O . ASN B 1 365 ? 6.41 -37.5 10.797 1 84.81 365 ASN B O 1
ATOM 7467 N N . GLY B 1 366 ? 4.758 -38.75 10.062 1 86.19 366 GLY B N 1
ATOM 7468 C CA . GLY B 1 366 ? 4.008 -38.656 11.305 1 86.19 366 GLY B CA 1
ATOM 7469 C C . GLY B 1 366 ? 3.143 -37.438 11.398 1 86.19 366 GLY B C 1
ATOM 7470 O O . GLY B 1 366 ? 2.527 -37.156 12.438 1 86.19 366 GLY B O 1
ATOM 7471 N N . ASN B 1 367 ? 3.105 -36.656 10.375 1 86 367 ASN B N 1
ATOM 7472 C CA . ASN B 1 367 ? 2.246 -35.469 10.344 1 86 367 ASN B CA 1
ATOM 7473 C C . ASN B 1 367 ? 0.839 -35.812 9.859 1 86 367 ASN B C 1
ATOM 7475 O O . ASN B 1 367 ? 0.66 -36.719 9.062 1 86 367 ASN B O 1
ATOM 7479 N N . TYR B 1 368 ? -0.111 -35.125 10.406 1 88.38 368 TYR B N 1
ATOM 7480 C CA . TYR B 1 368 ? -1.481 -35.344 9.953 1 88.38 368 TYR B CA 1
ATOM 7481 C C . TYR B 1 368 ? -1.625 -35 8.469 1 88.38 368 TYR B C 1
ATOM 7483 O O . TYR B 1 368 ? -1.068 -34.031 7.992 1 88.38 368 TYR B O 1
ATOM 7491 N N . ASP B 1 369 ? -2.246 -35.875 7.766 1 90.12 369 ASP B N 1
ATOM 7492 C CA . ASP B 1 369 ? -2.592 -35.656 6.363 1 90.12 369 ASP B CA 1
ATOM 7493 C C . ASP B 1 369 ? -4.082 -35.344 6.203 1 90.12 369 ASP B C 1
ATOM 7495 O O . ASP B 1 369 ? -4.887 -36.281 6.039 1 90.12 369 ASP B O 1
ATOM 7499 N N . PHE B 1 370 ? -4.395 -34.188 6.117 1 89 370 PHE B N 1
ATOM 7500 C CA . PHE B 1 370 ? -5.789 -33.781 6.047 1 89 370 PHE B CA 1
ATOM 7501 C C . PHE B 1 370 ? -6.285 -33.781 4.605 1 89 370 PHE B C 1
ATOM 7503 O O . PHE B 1 370 ? -7.477 -33.594 4.352 1 89 370 PHE B O 1
ATOM 7510 N N . GLU B 1 371 ? -5.398 -34.062 3.633 1 89.31 371 GLU B N 1
ATOM 7511 C CA . GLU B 1 371 ? -5.742 -33.906 2.223 1 89.31 371 GLU B CA 1
ATOM 7512 C C . GLU B 1 371 ? -6.156 -35.25 1.612 1 89.31 371 GLU B C 1
ATOM 7514 O O . GLU B 1 371 ? -6.727 -35.281 0.521 1 89.31 371 GLU B O 1
ATOM 7519 N N . CY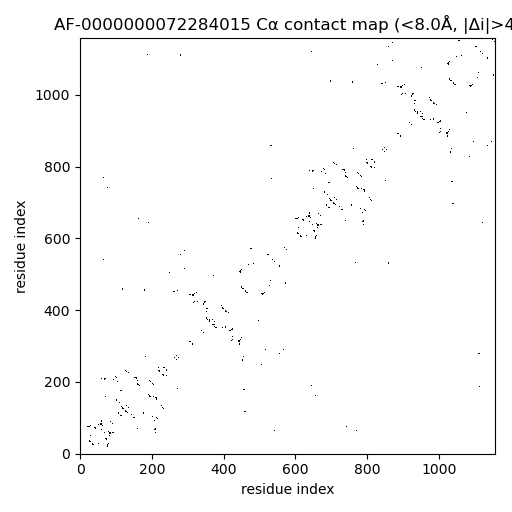S B 1 372 ? -5.883 -36.312 2.275 1 91.62 372 CYS B N 1
ATOM 7520 C CA . CYS B 1 372 ? -6.184 -37.625 1.701 1 91.62 372 CYS B CA 1
ATOM 7521 C C . CYS B 1 372 ? -7.656 -37.969 1.89 1 91.62 372 CYS B C 1
ATOM 7523 O O . CYS B 1 372 ? -8.32 -37.438 2.781 1 91.62 372 CYS B O 1
ATOM 7525 N N . LEU B 1 373 ? -8.109 -38.812 1.057 1 93.38 373 LEU B N 1
ATOM 7526 C CA . LEU B 1 373 ? -9.508 -39.25 1.065 1 93.38 373 LEU B CA 1
ATOM 7527 C C . LEU B 1 373 ? -9.883 -39.844 2.412 1 93.38 373 LEU B C 1
ATOM 7529 O O . LEU B 1 373 ? -11.008 -39.656 2.889 1 93.38 373 LEU B O 1
ATOM 7533 N N . GLU B 1 374 ? -8.969 -40.5 3.049 1 93.44 374 GLU B N 1
ATOM 7534 C CA . GLU B 1 374 ? -9.188 -41.25 4.285 1 93.44 374 GLU B CA 1
ATOM 7535 C C . GLU B 1 374 ? -9.367 -40.312 5.469 1 93.44 374 GLU B C 1
ATOM 7537 O O . GLU B 1 374 ? -9.789 -40.719 6.551 1 93.44 374 GLU B O 1
ATOM 7542 N N . ALA B 1 375 ? -9.094 -39.094 5.281 1 95 375 ALA B N 1
ATOM 7543 C CA . ALA B 1 375 ? -9.336 -38.125 6.332 1 95 375 ALA B CA 1
ATOM 7544 C C . ALA B 1 375 ? -10.828 -37.875 6.516 1 95 375 ALA B C 1
ATOM 7546 O O . ALA B 1 375 ? -11.258 -37.281 7.523 1 95 375 ALA B O 1
ATOM 7547 N N . LEU B 1 376 ? -11.656 -38.281 5.578 1 96.19 376 LEU B N 1
ATOM 7548 C CA . LEU B 1 376 ? -13.102 -38.094 5.602 1 96.19 376 LEU B CA 1
ATOM 7549 C C . LEU B 1 376 ? -13.805 -39.344 6.152 1 96.19 376 LEU B C 1
ATOM 7551 O O . LEU B 1 376 ? -13.312 -40.469 6.004 1 96.19 376 LEU B O 1
ATOM 7555 N N . ARG B 1 377 ? -14.953 -39.094 6.73 1 96.12 377 ARG B N 1
ATOM 7556 C CA . ARG B 1 377 ? -15.852 -40.188 7.098 1 96.12 377 ARG B CA 1
ATOM 7557 C C . ARG B 1 377 ? -16.656 -40.656 5.895 1 96.12 377 ARG B C 1
ATOM 7559 O O . ARG B 1 377 ? -17.844 -40.344 5.777 1 96.12 377 ARG B O 1
ATOM 7566 N N . LEU B 1 378 ? -16.062 -41.531 5.129 1 95.69 378 LEU B N 1
ATOM 7567 C CA . LEU B 1 378 ? -16.625 -41.938 3.854 1 95.69 378 LEU B CA 1
ATOM 7568 C C . LEU B 1 378 ? -17.906 -42.719 4.066 1 95.69 378 LEU B C 1
ATOM 7570 O O . LEU B 1 378 ? -18.859 -42.594 3.289 1 95.69 378 LEU B O 1
ATOM 7574 N N . GLY B 1 379 ? -17.922 -43.594 5.082 1 95 379 GLY B N 1
ATOM 7575 C CA . GLY B 1 379 ? -19.141 -44.312 5.391 1 95 379 GLY B CA 1
ATOM 7576 C C . GLY B 1 379 ? -20.328 -43.438 5.672 1 95 379 GLY B C 1
ATOM 7577 O O . GLY B 1 379 ? -21.406 -43.625 5.133 1 95 379 GLY B O 1
ATOM 7578 N N . ASP B 1 380 ? -20.078 -42.438 6.52 1 95.06 380 ASP B N 1
ATOM 7579 C CA . ASP B 1 380 ? -21.125 -41.469 6.875 1 95.06 380 ASP B CA 1
ATOM 7580 C C . ASP B 1 380 ? -21.625 -40.719 5.645 1 95.06 380 ASP B C 1
ATOM 7582 O O . ASP B 1 380 ? -22.828 -40.5 5.492 1 95.06 380 ASP B O 1
ATOM 7586 N N . LEU B 1 381 ? -20.719 -40.281 4.793 1 96.25 381 LEU B N 1
ATOM 7587 C CA . LEU B 1 381 ? -21.078 -39.562 3.592 1 96.25 381 LEU B CA 1
ATOM 7588 C C . LEU B 1 381 ? -21.938 -40.406 2.662 1 96.25 381 LEU B C 1
ATOM 7590 O O . LEU B 1 381 ? -22.984 -39.938 2.195 1 96.25 381 LEU B O 1
ATOM 7594 N N . ASN B 1 382 ? -21.5 -41.625 2.387 1 95.81 382 ASN B N 1
ATOM 7595 C CA . ASN B 1 382 ? -22.25 -42.5 1.477 1 95.81 382 ASN B CA 1
ATOM 7596 C C . ASN B 1 382 ? -23.594 -42.906 2.07 1 95.81 382 ASN B C 1
ATOM 7598 O O . ASN B 1 382 ? -24.562 -43.062 1.342 1 95.81 382 ASN B O 1
ATOM 7602 N N . ASP B 1 383 ? -23.609 -43.062 3.369 1 95.12 383 ASP B N 1
ATOM 7603 C CA . ASP B 1 383 ? -24.891 -43.312 4.031 1 95.12 383 ASP B CA 1
ATOM 7604 C C . ASP B 1 383 ? -25.844 -42.156 3.848 1 95.12 383 ASP B C 1
ATOM 7606 O O . ASP B 1 383 ? -27.031 -42.344 3.549 1 95.12 383 ASP B O 1
ATOM 7610 N N . THR B 1 384 ? -25.359 -40.969 4.051 1 94.94 384 THR B N 1
ATOM 7611 C CA . THR B 1 384 ? -26.156 -39.75 3.85 1 94.94 384 THR B CA 1
ATOM 7612 C C . THR B 1 384 ? -26.703 -39.688 2.43 1 94.94 384 THR B C 1
ATOM 7614 O O . THR B 1 384 ? -27.906 -39.5 2.234 1 94.94 384 THR B O 1
ATOM 7617 N N . LEU B 1 385 ? -25.875 -39.938 1.434 1 95.69 385 LEU B N 1
ATOM 7618 C CA . LEU B 1 385 ? -26.266 -39.844 0.032 1 95.69 385 LEU B CA 1
ATOM 7619 C C . LEU B 1 385 ? -27.312 -40.906 -0.287 1 95.69 385 LEU B C 1
ATOM 7621 O O . LEU B 1 385 ? -28.328 -40.625 -0.921 1 95.69 385 LEU B O 1
ATOM 7625 N N . THR B 1 386 ? -27.078 -42.156 0.168 1 94.62 386 THR B N 1
ATOM 7626 C CA . THR B 1 386 ? -28 -43.25 -0.097 1 94.62 386 THR B CA 1
ATOM 7627 C C . THR B 1 386 ? -29.375 -42.969 0.516 1 94.62 386 THR B C 1
ATOM 7629 O O . THR B 1 386 ? -30.406 -43.188 -0.119 1 94.62 386 THR B O 1
ATOM 7632 N N . ARG B 1 387 ? -29.359 -42.469 1.693 1 95 387 ARG B N 1
ATOM 7633 C CA . ARG B 1 387 ? -30.609 -42.125 2.379 1 95 387 ARG B CA 1
ATOM 7634 C C . ARG B 1 387 ? -31.328 -41 1.681 1 95 387 ARG B C 1
ATOM 7636 O O . ARG B 1 387 ? -32.562 -41.031 1.519 1 95 387 ARG B O 1
ATOM 7643 N N . LEU B 1 388 ? -30.641 -40.031 1.264 1 95.25 388 LEU B N 1
ATOM 7644 C CA . LEU B 1 388 ? -31.25 -38.938 0.538 1 95.25 388 LEU B CA 1
ATOM 7645 C C . LEU B 1 388 ? -31.859 -39.406 -0.771 1 95.25 388 LEU B C 1
ATOM 7647 O O . LEU B 1 388 ? -32.969 -38.969 -1.134 1 95.25 388 LEU B O 1
ATOM 7651 N N . PHE B 1 389 ? -31.203 -40.344 -1.483 1 93.19 389 PHE B N 1
ATOM 7652 C CA . PHE B 1 389 ? -31.703 -40.844 -2.754 1 93.19 389 PHE B CA 1
ATOM 7653 C C . PHE B 1 389 ? -32.969 -41.656 -2.551 1 93.19 389 PHE B C 1
ATOM 7655 O O . PHE B 1 389 ? -33.812 -41.75 -3.455 1 93.19 389 PHE B O 1
ATOM 7662 N N . ARG B 1 390 ? -33.125 -42.125 -1.298 1 92.44 390 ARG B N 1
ATOM 7663 C CA . ARG B 1 390 ? -34.312 -42.875 -0.959 1 92.44 390 ARG B CA 1
ATOM 7664 C C . ARG B 1 390 ? -35.438 -41.938 -0.477 1 92.44 390 ARG B C 1
ATOM 7666 O O . ARG B 1 390 ? -36.531 -42.375 -0.13 1 92.44 390 ARG B O 1
ATOM 7673 N N . GLY B 1 391 ? -35.125 -40.688 -0.363 1 93.06 391 GLY B N 1
ATOM 7674 C CA . GLY B 1 391 ? -36.094 -39.688 0.04 1 93.06 391 GLY B CA 1
ATOM 7675 C C . GLY B 1 391 ? -36.219 -39.531 1.545 1 93.06 391 GLY B C 1
ATOM 7676 O O . GLY B 1 391 ? -37.156 -38.938 2.043 1 93.06 391 GLY B O 1
ATOM 7677 N N . GLU B 1 392 ? -35.219 -40.031 2.232 1 95.12 392 GLU B N 1
ATOM 7678 C CA . GLU B 1 392 ? -35.25 -39.969 3.691 1 95.12 392 GLU B CA 1
ATOM 7679 C C . GLU B 1 392 ? -34.688 -38.625 4.203 1 95.12 392 GLU B C 1
ATOM 7681 O O . GLU B 1 392 ? -33.969 -37.938 3.486 1 95.12 392 GLU B O 1
ATOM 7686 N N . GLU B 1 393 ? -35.156 -38.344 5.422 1 94.88 393 GLU B N 1
ATOM 7687 C CA . GLU B 1 393 ? -34.562 -37.219 6.137 1 94.88 393 GLU B CA 1
ATOM 7688 C C . GLU B 1 393 ? -33.25 -37.594 6.82 1 94.88 393 GLU B C 1
ATOM 7690 O O . GLU B 1 393 ? -33.156 -38.688 7.391 1 94.88 393 GLU B O 1
ATOM 7695 N N . VAL B 1 394 ? -32.281 -36.719 6.652 1 94.25 394 VAL B N 1
ATOM 7696 C CA . VAL B 1 394 ? -30.984 -37.031 7.223 1 94.25 394 VAL B CA 1
ATOM 7697 C C . VAL B 1 394 ? -30.531 -35.875 8.102 1 94.25 394 VAL B C 1
ATOM 7699 O O . VAL B 1 394 ? -30.719 -34.719 7.758 1 94.25 394 VAL B O 1
ATOM 7702 N N . HIS B 1 395 ? -29.938 -36.156 9.25 1 92.31 395 HIS B N 1
ATOM 7703 C CA . HIS B 1 395 ? -29.281 -35.188 10.156 1 92.31 395 HIS B CA 1
ATOM 7704 C C . HIS B 1 395 ? -27.781 -35.406 10.18 1 92.31 395 HIS B C 1
ATOM 7706 O O . HIS B 1 395 ? -27.266 -36.188 11.008 1 92.31 395 HIS B O 1
ATOM 7712 N N . PRO B 1 396 ? -27.109 -34.688 9.375 1 89.44 396 PRO B N 1
ATOM 7713 C CA . PRO B 1 396 ? -25.688 -35 9.25 1 89.44 396 PRO B CA 1
ATOM 7714 C C . PRO B 1 396 ? -24.859 -34.375 10.375 1 89.44 396 PRO B C 1
ATOM 7716 O O . PRO B 1 396 ? -25.25 -33.375 10.953 1 89.44 396 PRO B O 1
ATOM 7719 N N . TYR B 1 397 ? -23.719 -35 10.773 1 90.94 397 TYR B N 1
ATOM 7720 C CA . TYR B 1 397 ? -22.672 -34.406 11.609 1 90.94 397 TYR B CA 1
ATOM 7721 C C . TYR B 1 397 ? -21.875 -33.375 10.836 1 90.94 397 TYR B C 1
ATOM 7723 O O . TYR B 1 397 ? -21.594 -33.562 9.656 1 90.94 397 TYR B O 1
ATOM 7731 N N . VAL B 1 398 ? -21.594 -32.281 11.508 1 93.38 398 VAL B N 1
ATOM 7732 C CA . VAL B 1 398 ? -20.891 -31.203 10.844 1 93.38 398 VAL B CA 1
ATOM 7733 C C . VAL B 1 398 ? -19.531 -30.984 11.492 1 93.38 398 VAL B C 1
ATOM 7735 O O . VAL B 1 398 ? -19.422 -30.891 12.719 1 93.38 398 VAL B O 1
ATOM 7738 N N . PHE B 1 399 ? -18.516 -30.906 10.727 1 93 399 PHE B N 1
ATOM 7739 C CA . PHE B 1 399 ? -17.156 -30.672 11.211 1 93 399 PHE B CA 1
ATOM 7740 C C . PHE B 1 399 ? -16.922 -29.188 11.453 1 93 399 PHE B C 1
ATOM 7742 O O . PHE B 1 399 ? -17.328 -28.344 10.648 1 93 399 PHE B O 1
ATOM 7749 N N . ASP B 1 400 ? -16.281 -28.828 12.57 1 89.25 400 ASP B N 1
ATOM 7750 C CA . ASP B 1 400 ? -15.906 -27.469 12.93 1 89.25 400 ASP B CA 1
ATOM 7751 C C . ASP B 1 400 ? -14.398 -27.281 12.852 1 89.25 400 ASP B C 1
ATOM 7753 O O . ASP B 1 400 ? -13.648 -27.812 13.68 1 89.25 400 ASP B O 1
ATOM 7757 N N . PHE B 1 401 ? -13.961 -26.453 12.062 1 85.31 401 PHE B N 1
ATOM 7758 C CA . PHE B 1 401 ? -12.539 -26.281 11.789 1 85.31 401 PHE B CA 1
ATOM 7759 C C . PHE B 1 401 ? -11.844 -25.609 12.961 1 85.31 401 PHE B C 1
ATOM 7761 O O . PHE B 1 401 ? -10.617 -25.703 13.094 1 85.31 401 PHE B O 1
ATOM 7768 N N . VAL B 1 402 ? -12.516 -24.812 13.742 1 84.25 402 VAL B N 1
ATOM 7769 C CA . VAL B 1 402 ? -11.914 -24.141 14.891 1 84.25 402 VAL B CA 1
ATOM 7770 C C . VAL B 1 402 ? -11.617 -25.172 15.984 1 84.25 402 VAL B C 1
ATOM 7772 O O . VAL B 1 402 ? -10.461 -25.328 16.391 1 84.25 402 VAL B O 1
ATOM 7775 N N . SER B 1 403 ? -12.641 -26.062 16.297 1 87.75 403 SER B N 1
ATOM 7776 C CA . SER B 1 403 ? -12.469 -27.047 17.359 1 87.75 403 SER B CA 1
ATOM 7777 C C . SER B 1 403 ? -11.766 -28.297 16.828 1 87.75 403 SER B C 1
ATOM 7779 O O . SER B 1 403 ? -11.141 -29.031 17.609 1 87.75 403 SER B O 1
ATOM 7781 N N . GLY B 1 404 ? -11.977 -28.547 15.547 1 89.19 404 GLY B N 1
ATOM 7782 C CA . GLY B 1 404 ? -11.422 -29.75 14.945 1 89.19 404 GLY B CA 1
ATOM 7783 C C . GLY B 1 404 ? -12.25 -31 15.227 1 89.19 404 GLY B C 1
ATOM 7784 O O . GLY B 1 404 ? -11.727 -32.125 15.211 1 89.19 404 GLY B O 1
ATOM 7785 N N . LYS B 1 405 ? -13.453 -30.719 15.586 1 93.31 405 LYS B N 1
ATOM 7786 C CA . LYS B 1 405 ? -14.359 -31.812 15.914 1 93.31 405 LYS B CA 1
ATOM 7787 C C . LYS B 1 405 ? -15.664 -31.703 15.125 1 93.31 405 LYS B C 1
ATOM 7789 O O . LYS B 1 405 ? -16.016 -30.625 14.641 1 93.31 405 LYS B O 1
ATOM 7794 N N . TYR B 1 406 ? -16.219 -32.875 14.82 1 92.19 406 TYR B N 1
ATOM 7795 C CA . TYR B 1 406 ? -17.562 -32.812 14.227 1 92.19 406 TYR B CA 1
ATOM 7796 C C . TYR B 1 406 ? -18.625 -33.094 15.281 1 92.19 406 TYR B C 1
ATOM 7798 O O . TYR B 1 406 ? -18.359 -33.781 16.281 1 92.19 406 TYR B O 1
ATOM 7806 N N . SER B 1 407 ? -19.734 -32.5 15.148 1 91.81 407 SER B N 1
ATOM 7807 C CA . SER B 1 407 ? -20.875 -32.688 16.062 1 91.81 407 SER B CA 1
ATOM 7808 C C . SER B 1 407 ? -22.203 -32.625 15.305 1 91.81 407 SER B C 1
ATOM 7810 O O . SER B 1 407 ? -22.234 -32.219 14.141 1 91.81 407 SER B O 1
ATOM 7812 N N . LEU B 1 408 ? -23.172 -33.188 15.969 1 88.69 408 LEU B N 1
ATOM 7813 C CA . LEU B 1 408 ? -24.516 -33.125 15.406 1 88.69 408 LEU B CA 1
ATOM 7814 C C . LEU B 1 408 ? -25.094 -31.703 15.562 1 88.69 408 LEU B C 1
ATOM 7816 O O . LEU B 1 408 ? -25.031 -31.125 16.641 1 88.69 408 LEU B O 1
ATOM 7820 N N . ILE B 1 409 ? -25.469 -31.188 14.43 1 83 409 ILE B N 1
ATOM 7821 C CA . ILE B 1 409 ? -26.172 -29.906 14.492 1 83 409 ILE B CA 1
ATOM 7822 C C . ILE B 1 409 ? -27.672 -30.141 14.375 1 83 409 ILE B C 1
ATOM 7824 O O . ILE B 1 409 ? -28.172 -30.531 13.32 1 83 409 ILE B O 1
ATOM 7828 N N . GLN B 1 410 ? -28.438 -29.875 15.352 1 76.5 410 GLN B N 1
ATOM 7829 C CA . GLN B 1 410 ? -29.844 -30.234 15.492 1 76.5 410 GLN B CA 1
ATOM 7830 C C . GLN B 1 410 ? -30.688 -29.578 14.406 1 76.5 410 GLN B C 1
ATOM 7832 O O . GLN B 1 410 ? -31.594 -30.203 13.867 1 76.5 410 GLN B O 1
ATOM 7837 N N . ASP B 1 411 ? -30.391 -28.422 14.023 1 82.81 411 ASP B N 1
ATOM 7838 C CA . ASP B 1 411 ? -31.281 -27.672 13.141 1 82.81 411 ASP B CA 1
ATOM 7839 C C . ASP B 1 411 ? -30.922 -27.906 11.68 1 82.81 411 ASP B C 1
ATOM 7841 O O . ASP B 1 411 ? -31.609 -27.406 10.781 1 82.81 411 ASP B O 1
ATOM 7845 N N . LYS B 1 412 ? -29.969 -28.75 11.461 1 84.06 412 LYS B N 1
ATOM 7846 C CA . LYS B 1 412 ? -29.609 -29.031 10.07 1 84.06 412 LYS B CA 1
ATOM 7847 C C . LYS B 1 412 ? -30.25 -30.328 9.594 1 84.06 412 LYS B C 1
ATOM 7849 O O . LYS B 1 412 ? -29.844 -31.422 10.016 1 84.06 412 LYS B O 1
ATOM 7854 N N . ILE B 1 413 ? -31.297 -30.203 8.812 1 90.12 413 ILE B N 1
ATOM 7855 C CA . ILE B 1 413 ? -32.031 -31.344 8.258 1 90.12 413 ILE B CA 1
ATOM 7856 C C . ILE B 1 413 ? -31.984 -31.281 6.73 1 90.12 413 ILE B C 1
ATOM 7858 O O . ILE B 1 413 ? -32.25 -30.25 6.129 1 90.12 413 ILE B O 1
ATOM 7862 N N . LEU B 1 414 ? -31.625 -32.469 6.164 1 93.06 414 LEU B N 1
ATOM 7863 C CA . LEU B 1 414 ? -31.547 -32.562 4.711 1 93.06 414 LEU B CA 1
ATOM 7864 C C . LEU B 1 414 ? -32.594 -33.531 4.172 1 93.06 414 LEU B C 1
ATOM 7866 O O . LEU B 1 414 ? -32.844 -34.562 4.789 1 93.06 414 LEU B O 1
ATOM 7870 N N . LYS B 1 415 ? -33.188 -33.156 3.123 1 94.38 415 LYS B N 1
ATOM 7871 C CA . LYS B 1 415 ? -34.094 -34 2.398 1 94.38 415 LYS B CA 1
ATOM 7872 C C . LYS B 1 415 ? -34.094 -33.688 0.906 1 94.38 415 LYS B C 1
ATOM 7874 O O . LYS B 1 415 ? -34.094 -32.531 0.514 1 94.38 415 LYS B O 1
ATOM 7879 N N . LEU B 1 416 ? -34.062 -34.719 0.163 1 94.94 416 LEU B N 1
ATOM 7880 C CA . LEU B 1 416 ? -34.062 -34.562 -1.287 1 94.94 416 LEU B CA 1
ATOM 7881 C C . LEU B 1 416 ? -35.469 -34.688 -1.831 1 94.94 416 LEU B C 1
ATOM 7883 O O . LEU B 1 416 ? -36.094 -35.75 -1.773 1 94.94 416 LEU B O 1
ATOM 7887 N N . PRO B 1 417 ? -36 -33.656 -2.34 1 93.44 417 PRO B N 1
ATOM 7888 C CA . PRO B 1 417 ? -37.344 -33.75 -2.93 1 93.44 417 PRO B CA 1
ATOM 7889 C C . PRO B 1 417 ? -37.344 -34.438 -4.281 1 93.44 417 PRO B C 1
ATOM 7891 O O . PRO B 1 417 ? -36.281 -34.688 -4.871 1 93.44 417 PRO B O 1
ATOM 7894 N N . PRO B 1 418 ? -38.531 -34.75 -4.84 1 91.56 418 PRO B N 1
ATOM 7895 C CA . PRO B 1 418 ? -38.625 -35.469 -6.102 1 91.56 418 PRO B CA 1
ATOM 7896 C C . PRO B 1 418 ? -37.938 -34.75 -7.266 1 91.56 418 PRO B C 1
ATOM 7898 O O . PRO B 1 418 ? -37.375 -35.406 -8.148 1 91.56 418 PRO B O 1
ATOM 7901 N N . ASN B 1 419 ? -37.969 -33.5 -7.262 1 92.31 419 ASN B N 1
ATOM 7902 C CA . ASN B 1 419 ? -37.344 -32.719 -8.312 1 92.31 419 ASN B CA 1
ATOM 7903 C C . ASN B 1 419 ? -35.969 -32.219 -7.883 1 92.31 419 ASN B C 1
ATOM 7905 O O . ASN B 1 419 ? -35.469 -31.219 -8.422 1 92.31 419 ASN B O 1
ATOM 7909 N N . GLY B 1 420 ? -35.438 -32.906 -6.91 1 95.12 420 GLY B N 1
ATOM 7910 C CA . GLY B 1 420 ? -34.219 -32.438 -6.324 1 95.12 420 GLY B CA 1
ATOM 7911 C C . GLY B 1 420 ? -32.969 -33.062 -6.914 1 95.12 420 GLY B C 1
ATOM 7912 O O . GLY B 1 420 ? -33.062 -34.125 -7.566 1 95.12 420 GLY B O 1
ATOM 7913 N N . VAL B 1 421 ? -31.844 -32.438 -6.785 1 96.75 421 VAL B N 1
ATOM 7914 C CA . VAL B 1 421 ? -30.516 -32.938 -7.113 1 96.75 421 VAL B CA 1
ATOM 7915 C C . VAL B 1 421 ? -29.531 -32.594 -6.004 1 96.75 421 VAL B C 1
ATOM 7917 O O . VAL B 1 421 ? -29.672 -31.562 -5.344 1 96.75 421 VAL B O 1
ATOM 7920 N N . ILE B 1 422 ? -28.609 -33.406 -5.707 1 97.19 422 ILE B N 1
ATOM 7921 C CA . ILE B 1 422 ? -27.594 -33.125 -4.703 1 97.19 422 ILE B CA 1
ATOM 7922 C C . ILE B 1 422 ? -26.438 -32.375 -5.348 1 97.19 422 ILE B C 1
ATOM 7924 O O . ILE B 1 422 ? -25.922 -32.781 -6.395 1 97.19 422 ILE B O 1
ATOM 7928 N N . VAL B 1 423 ? -26.078 -31.25 -4.824 1 97.56 423 VAL B N 1
ATOM 7929 C CA . VAL B 1 423 ? -24.875 -30.516 -5.18 1 97.56 423 VAL B CA 1
ATOM 7930 C C . VAL B 1 423 ? -23.844 -30.641 -4.062 1 97.56 423 VAL B C 1
ATOM 7932 O O . VAL B 1 423 ? -24.031 -30.109 -2.969 1 97.56 423 VAL B O 1
ATOM 7935 N N . MET B 1 424 ? -22.812 -31.344 -4.34 1 97.5 424 MET B N 1
ATOM 7936 C CA . MET B 1 424 ? -21.797 -31.625 -3.332 1 97.5 424 MET B CA 1
ATOM 7937 C C . MET B 1 424 ? -20.453 -31 -3.715 1 97.5 424 MET B C 1
ATOM 7939 O O . MET B 1 424 ? -20.047 -31.062 -4.875 1 97.5 424 MET B O 1
ATOM 7943 N N . GLU B 1 425 ? -19.812 -30.344 -2.777 1 96.62 425 GLU B N 1
ATOM 7944 C CA . GLU B 1 425 ? -18.516 -29.734 -3.057 1 96.62 425 GLU B CA 1
ATOM 7945 C C . GLU B 1 425 ? -17.469 -30.203 -2.047 1 96.62 425 GLU B C 1
ATOM 7947 O O . GLU B 1 425 ? -17.797 -30.484 -0.893 1 96.62 425 GLU B O 1
ATOM 7952 N N . GLY B 1 426 ? -16.219 -30.266 -2.469 1 95.25 426 GLY B N 1
ATOM 7953 C CA . GLY B 1 426 ? -15.102 -30.625 -1.623 1 95.25 426 GLY B CA 1
ATOM 7954 C C . GLY B 1 426 ? -13.836 -30.922 -2.408 1 95.25 426 GLY B C 1
ATOM 7955 O O . GLY B 1 426 ? -13.867 -31.031 -3.635 1 95.25 426 GLY B O 1
ATOM 7956 N N . LEU B 1 427 ? -12.781 -31.219 -1.727 1 92.62 427 LEU B N 1
ATOM 7957 C CA . LEU B 1 427 ? -11.477 -31.453 -2.336 1 92.62 427 LEU B CA 1
ATOM 7958 C C . LEU B 1 427 ? -11.508 -32.656 -3.266 1 92.62 427 LEU B C 1
ATOM 7960 O O . LEU B 1 427 ? -10.992 -32.594 -4.383 1 92.62 427 LEU B O 1
ATOM 7964 N N . HIS B 1 428 ? -12.234 -33.688 -2.902 1 93.69 428 HIS B N 1
ATOM 7965 C CA . HIS B 1 428 ? -12.211 -34.969 -3.6 1 93.69 428 HIS B CA 1
ATOM 7966 C C . HIS B 1 428 ? -13.469 -35.156 -4.43 1 93.69 428 HIS B C 1
ATOM 7968 O O . HIS B 1 428 ? -13.82 -36.281 -4.781 1 93.69 428 HIS B O 1
ATOM 7974 N N . GLY B 1 429 ? -14.141 -34.156 -4.762 1 93.88 429 GLY B N 1
ATOM 7975 C CA . GLY B 1 429 ? -15.477 -34.188 -5.332 1 93.88 429 GLY B CA 1
ATOM 7976 C C . GLY B 1 429 ? -15.539 -35 -6.625 1 93.88 429 GLY B C 1
ATOM 7977 O O . GLY B 1 429 ? -16.609 -35.5 -6.992 1 93.88 429 GLY B O 1
ATOM 7978 N N . ILE B 1 430 ? -14.414 -35.156 -7.348 1 94.12 430 ILE B N 1
ATOM 7979 C CA . ILE B 1 430 ? -14.516 -35.844 -8.633 1 94.12 430 ILE B CA 1
ATOM 7980 C C . ILE B 1 430 ? -13.68 -37.125 -8.609 1 94.12 430 ILE B C 1
ATOM 7982 O O . ILE B 1 430 ? -13.242 -37.594 -9.656 1 94.12 430 ILE B O 1
ATOM 7986 N N . ASP B 1 431 ? -13.367 -37.625 -7.48 1 94 431 ASP B N 1
ATOM 7987 C CA . ASP B 1 431 ? -12.789 -38.938 -7.25 1 94 431 ASP B CA 1
ATOM 7988 C C . ASP B 1 431 ? -13.883 -40 -7.105 1 94 431 ASP B C 1
ATOM 7990 O O . ASP B 1 431 ? -14.68 -39.938 -6.172 1 94 431 ASP B O 1
ATOM 7994 N N . GLU B 1 432 ? -13.828 -40.969 -7.941 1 94.06 432 GLU B N 1
ATOM 7995 C CA . GLU B 1 432 ? -14.859 -42 -7.918 1 94.06 432 GLU B CA 1
ATOM 7996 C C . GLU B 1 432 ? -14.852 -42.75 -6.59 1 94.06 432 GLU B C 1
ATOM 7998 O O . GLU B 1 432 ? -15.883 -43.281 -6.168 1 94.06 432 GLU B O 1
ATOM 8003 N N . ALA B 1 433 ? -13.734 -42.719 -5.945 1 95 433 ALA B N 1
ATOM 8004 C CA . ALA B 1 433 ? -13.617 -43.438 -4.672 1 95 433 ALA B CA 1
ATOM 8005 C C . ALA B 1 433 ? -14.383 -42.719 -3.566 1 95 433 ALA B C 1
ATOM 8007 O O . ALA B 1 433 ? -14.641 -43.281 -2.506 1 95 433 ALA B O 1
ATOM 8008 N N . LEU B 1 434 ? -14.75 -41.469 -3.785 1 96.12 434 LEU B N 1
ATOM 8009 C CA . LEU B 1 434 ? -15.484 -40.688 -2.799 1 96.12 434 LEU B CA 1
ATOM 8010 C C . LEU B 1 434 ? -16.906 -41.219 -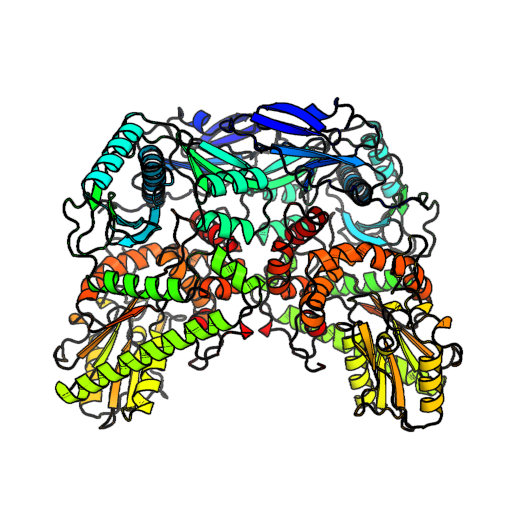2.65 1 96.12 434 LEU B C 1
ATOM 8012 O O . LEU B 1 434 ? -17.469 -41.219 -1.55 1 96.12 434 LEU B O 1
ATOM 8016 N N . THR B 1 435 ? -17.516 -41.625 -3.773 1 95.5 435 THR B N 1
ATOM 8017 C CA . THR B 1 435 ? -18.906 -42.031 -3.787 1 95.5 435 THR B CA 1
ATOM 8018 C C . THR B 1 435 ? -19.062 -43.312 -4.594 1 95.5 435 THR B C 1
ATOM 8020 O O . THR B 1 435 ? -19.781 -43.344 -5.594 1 95.5 435 THR B O 1
ATOM 8023 N N . PRO B 1 436 ? -18.609 -44.375 -4.098 1 93.38 436 PRO B N 1
ATOM 8024 C CA . PRO B 1 436 ? -18.625 -45.625 -4.867 1 93.38 436 PRO B CA 1
ATOM 8025 C C . PRO B 1 436 ? -20.031 -46.188 -5.051 1 93.38 436 PRO B C 1
ATOM 8027 O O . PRO B 1 436 ? -20.281 -46.938 -5.984 1 93.38 436 PRO B O 1
ATOM 8030 N N . ALA B 1 437 ? -20.906 -45.75 -4.25 1 87.94 437 ALA B N 1
ATOM 8031 C CA . ALA B 1 437 ? -22.266 -46.281 -4.277 1 87.94 437 ALA B CA 1
ATOM 8032 C C . ALA B 1 437 ? -23.078 -45.688 -5.414 1 87.94 437 ALA B C 1
ATOM 8034 O O . ALA B 1 437 ? -24.141 -46.188 -5.77 1 87.94 437 ALA B O 1
ATOM 8035 N N . ILE B 1 438 ? -22.672 -44.625 -6.012 1 92.31 438 ILE B N 1
ATOM 8036 C CA . ILE B 1 438 ? -23.391 -43.938 -7.082 1 92.31 438 ILE B CA 1
ATOM 8037 C C . ILE B 1 438 ? -22.703 -44.188 -8.422 1 92.31 438 ILE B C 1
ATOM 8039 O O . ILE B 1 438 ? -21.531 -43.875 -8.594 1 92.31 438 ILE B O 1
ATOM 8043 N N . PRO B 1 439 ? -23.375 -44.75 -9.398 1 93 439 PRO B N 1
ATOM 8044 C CA . PRO B 1 439 ? -22.766 -45 -10.703 1 93 439 PRO B CA 1
ATOM 8045 C C . PRO B 1 439 ? -22.297 -43.75 -11.398 1 93 439 PRO B C 1
ATOM 8047 O O . PRO B 1 439 ? -22.969 -42.688 -11.289 1 93 439 PRO B O 1
ATOM 8050 N N . ARG B 1 440 ? -21.25 -43.812 -12.133 1 93.88 440 ARG B N 1
ATOM 8051 C CA . ARG B 1 440 ? -20.641 -42.688 -12.805 1 93.88 440 ARG B CA 1
ATOM 8052 C C . ARG B 1 440 ? -21.656 -41.969 -13.711 1 93.88 440 ARG B C 1
ATOM 8054 O O . ARG B 1 440 ? -21.641 -40.75 -13.836 1 93.88 440 ARG B O 1
ATOM 8061 N N . GLU B 1 441 ? -22.578 -42.781 -14.312 1 93.88 441 GLU B N 1
ATOM 8062 C CA . GLU B 1 441 ? -23.562 -42.219 -15.25 1 93.88 441 GLU B CA 1
ATOM 8063 C C . GLU B 1 441 ? -24.531 -41.281 -14.547 1 93.88 441 GLU B C 1
ATOM 8065 O O . GLU B 1 441 ? -25.125 -40.406 -15.18 1 93.88 441 GLU B O 1
ATOM 8070 N N . GLN B 1 442 ? -24.641 -41.406 -13.289 1 95.25 442 GLN B N 1
ATOM 8071 C CA . GLN B 1 442 ? -25.578 -40.594 -12.516 1 95.25 442 GLN B CA 1
ATOM 8072 C C . GLN B 1 442 ? -24.859 -39.438 -11.828 1 95.25 442 GLN B C 1
ATOM 8074 O O . GLN B 1 442 ? -25.438 -38.781 -10.961 1 95.25 442 GLN B O 1
ATOM 8079 N N . LYS B 1 443 ? -23.656 -39.25 -12.203 1 96.88 443 LYS B N 1
ATOM 8080 C CA . LYS B 1 443 ? -22.859 -38.188 -11.633 1 96.88 443 LYS B CA 1
ATOM 8081 C C . LYS B 1 443 ? -22.5 -37.125 -12.695 1 96.88 443 LYS B C 1
ATOM 8083 O O . LYS B 1 443 ? -22.328 -37.469 -13.867 1 96.88 443 LYS B O 1
ATOM 8088 N N . TYR B 1 444 ? -22.484 -35.875 -12.328 1 97.88 444 TYR B N 1
ATOM 8089 C CA . TYR B 1 444 ? -21.984 -34.781 -13.117 1 97.88 444 TYR B CA 1
ATOM 8090 C C . TYR B 1 444 ? -20.844 -34.062 -12.383 1 97.88 444 TYR B C 1
ATOM 8092 O O . TYR B 1 444 ? -21.047 -33.469 -11.328 1 97.88 444 TYR B O 1
ATOM 8100 N N . TYR B 1 445 ? -19.641 -34.156 -12.961 1 97.5 445 TYR B N 1
ATOM 8101 C CA . TYR B 1 445 ? -18.438 -33.688 -12.289 1 97.5 445 TYR B CA 1
ATOM 8102 C C . TYR B 1 445 ? -18.031 -32.312 -12.789 1 97.5 445 TYR B C 1
ATOM 8104 O O . TYR B 1 445 ? -17.922 -32.094 -14 1 97.5 445 TYR B O 1
ATOM 8112 N N . ILE B 1 446 ? -17.859 -31.375 -11.844 1 97.25 446 ILE B N 1
ATOM 8113 C CA . ILE B 1 446 ? -17.375 -30.047 -12.148 1 97.25 446 ILE B CA 1
ATOM 8114 C C . ILE B 1 446 ? -16.062 -29.781 -11.398 1 97.25 446 ILE B C 1
ATOM 8116 O O . ILE B 1 446 ? -15.961 -30.062 -10.203 1 97.25 446 ILE B O 1
ATOM 8120 N N . PHE B 1 447 ? -15.062 -29.281 -12.094 1 95.62 447 PHE B N 1
ATOM 8121 C CA . PHE B 1 447 ? -13.805 -28.906 -11.461 1 95.62 447 PHE B CA 1
ATOM 8122 C C . PHE B 1 447 ? -13.617 -27.391 -11.492 1 95.62 447 PHE B C 1
ATOM 8124 O O . PHE B 1 447 ? -13.68 -26.781 -12.555 1 95.62 447 PHE B O 1
ATOM 8131 N N . ILE B 1 448 ? -13.414 -26.812 -10.312 1 96 448 ILE B N 1
ATOM 8132 C CA . ILE B 1 448 ? -13.156 -25.391 -10.203 1 96 448 ILE B CA 1
ATOM 8133 C C . ILE B 1 448 ? -11.656 -25.125 -10.297 1 96 448 ILE B C 1
ATOM 8135 O O . ILE B 1 448 ? -10.883 -25.609 -9.469 1 96 448 ILE B O 1
ATOM 8139 N N . ALA B 1 449 ? -11.273 -24.359 -11.289 1 91.69 449 ALA B N 1
ATOM 8140 C CA . ALA B 1 449 ? -9.867 -24.062 -11.539 1 91.69 449 ALA B CA 1
ATOM 8141 C C . ALA B 1 449 ? -9.602 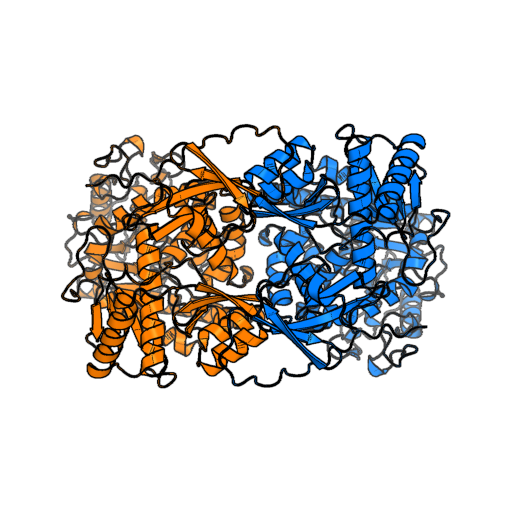-22.562 -11.469 1 91.69 449 ALA B C 1
ATOM 8143 O O . ALA B 1 449 ? -9.969 -21.812 -12.383 1 91.69 449 ALA B O 1
ATOM 8144 N N . PRO B 1 450 ? -8.914 -22.062 -10.422 1 92.44 450 PRO B N 1
ATOM 8145 C CA . PRO B 1 450 ? -8.547 -20.656 -10.391 1 92.44 450 PRO B CA 1
ATOM 8146 C C . PRO B 1 450 ? -7.371 -20.328 -11.305 1 92.44 450 PRO B C 1
ATOM 8148 O O . PRO B 1 450 ? -6.25 -20.109 -10.836 1 92.44 450 PRO B O 1
ATOM 8151 N N . LEU B 1 451 ? -7.629 -20.203 -12.547 1 88.88 451 LEU B N 1
ATOM 8152 C CA . LEU B 1 451 ? -6.609 -19.969 -13.57 1 88.88 451 LEU B CA 1
ATOM 8153 C C . LEU B 1 451 ? -6.398 -18.484 -13.797 1 88.88 451 LEU B C 1
ATOM 8155 O O . LEU B 1 451 ? -7.203 -17.828 -14.469 1 88.88 451 LEU B O 1
ATOM 8159 N N . THR B 1 452 ? -5.281 -17.984 -13.297 1 87.69 452 THR B N 1
ATOM 8160 C CA . THR B 1 452 ? -4.973 -16.578 -13.484 1 87.69 452 THR B CA 1
ATOM 8161 C C . THR B 1 452 ? -4.461 -16.312 -14.898 1 87.69 452 THR B C 1
ATOM 8163 O O . THR B 1 452 ? -3.754 -17.156 -15.469 1 87.69 452 THR B O 1
ATOM 8166 N N . GLN B 1 453 ? -4.812 -15.203 -15.469 1 81.44 453 GLN B N 1
ATOM 8167 C CA . GLN B 1 453 ? -4.398 -14.875 -16.828 1 81.44 453 GLN B CA 1
ATOM 8168 C C . GLN B 1 453 ? -3.65 -13.547 -16.875 1 81.44 453 GLN B C 1
ATOM 8170 O O . GLN B 1 453 ? -3.334 -13.039 -17.953 1 81.44 453 GLN B O 1
ATOM 8175 N N . LEU B 1 454 ? -3.348 -13 -15.789 1 90.75 454 LEU B N 1
ATOM 8176 C CA . LEU B 1 454 ? -2.723 -11.68 -15.773 1 90.75 454 LEU B CA 1
ATOM 8177 C C . LEU B 1 454 ? -1.201 -11.805 -15.773 1 90.75 454 LEU B C 1
ATOM 8179 O O . LEU B 1 454 ? -0.631 -12.531 -14.961 1 90.75 454 LEU B O 1
ATOM 8183 N N . ASN B 1 455 ? -0.613 -11.125 -16.672 1 94.25 455 ASN B N 1
ATOM 8184 C CA . ASN B 1 455 ? 0.84 -11.008 -16.688 1 94.25 455 ASN B CA 1
ATOM 8185 C C . ASN B 1 455 ? 1.311 -9.805 -15.859 1 94.25 455 ASN B C 1
ATOM 8187 O O . ASN B 1 455 ? 0.575 -8.836 -15.703 1 94.25 455 ASN B O 1
ATOM 8191 N N . ILE B 1 456 ? 2.473 -9.945 -15.312 1 96.38 456 ILE B N 1
ATOM 8192 C CA . ILE B 1 456 ? 3.17 -8.797 -14.742 1 96.38 456 ILE B CA 1
ATOM 8193 C C . ILE B 1 456 ? 3.803 -7.973 -15.867 1 96.38 456 ILE B C 1
ATOM 8195 O O . ILE B 1 456 ? 3.58 -6.766 -15.953 1 96.38 456 ILE B O 1
ATOM 8199 N N . ASP B 1 457 ? 4.543 -8.609 -16.641 1 96.62 457 ASP B N 1
ATOM 8200 C CA . ASP B 1 457 ? 5.152 -8.117 -17.875 1 96.62 457 ASP B CA 1
ATOM 8201 C C . ASP B 1 457 ? 5.191 -9.203 -18.953 1 96.62 457 ASP B C 1
ATOM 8203 O O . ASP B 1 457 ? 4.434 -10.172 -18.891 1 96.62 457 ASP B O 1
ATOM 8207 N N . GLU B 1 458 ? 5.988 -9.094 -19.938 1 96 458 GLU B N 1
ATOM 8208 C CA . GLU B 1 458 ? 6 -10.047 -21.047 1 96 458 GLU B CA 1
ATOM 8209 C C . GLU B 1 458 ? 6.469 -11.422 -20.594 1 96 458 GLU B C 1
ATOM 8211 O O . GLU B 1 458 ? 6.055 -12.445 -21.141 1 96 458 GLU B O 1
ATOM 8216 N N . TYR B 1 459 ? 7.246 -11.445 -19.5 1 96.31 459 TYR B N 1
ATOM 8217 C CA . TYR B 1 459 ? 7.973 -12.68 -19.219 1 96.31 459 TYR B CA 1
ATOM 8218 C C . TYR B 1 459 ? 7.574 -13.25 -17.859 1 96.31 459 TYR B C 1
ATOM 8220 O O . TYR B 1 459 ? 7.941 -14.375 -17.516 1 96.31 459 TYR B O 1
ATOM 8228 N N . ASN B 1 460 ? 6.867 -12.422 -17.109 1 95.12 460 ASN B N 1
ATOM 8229 C CA . ASN B 1 460 ? 6.402 -12.82 -15.781 1 95.12 460 ASN B CA 1
ATOM 8230 C C . ASN B 1 460 ? 4.883 -12.773 -15.68 1 95.12 460 ASN B C 1
ATOM 8232 O O . ASN B 1 460 ? 4.254 -11.812 -16.125 1 95.12 460 ASN B O 1
ATOM 8236 N N . PHE B 1 461 ? 4.332 -13.844 -15.164 1 93.31 461 PHE B N 1
ATOM 8237 C CA . PHE B 1 461 ? 2.885 -13.891 -14.984 1 93.31 461 PHE B CA 1
ATOM 8238 C C . PHE B 1 461 ? 2.531 -14.242 -13.539 1 93.31 461 PHE B C 1
ATOM 8240 O O . PHE B 1 461 ? 3.387 -14.695 -12.773 1 93.31 461 PHE B O 1
ATOM 8247 N N . ILE B 1 462 ? 1.312 -14.023 -13.195 1 93.19 462 ILE B N 1
ATOM 8248 C CA . ILE B 1 462 ? 0.808 -14.383 -11.875 1 93.19 462 ILE B CA 1
ATOM 8249 C C . ILE B 1 462 ? 0.42 -15.867 -11.859 1 93.19 462 ILE B C 1
ATOM 8251 O O . ILE B 1 462 ? -0.479 -16.281 -12.594 1 93.19 462 ILE B O 1
ATOM 8255 N N . GLY B 1 463 ? 1.065 -16.594 -11.07 1 89.81 463 GLY B N 1
ATOM 8256 C CA . GLY B 1 463 ? 0.749 -18.016 -10.977 1 89.81 463 GLY B CA 1
ATOM 8257 C C . GLY B 1 463 ? -0.559 -18.297 -10.258 1 89.81 463 GLY B C 1
ATOM 8258 O O . GLY B 1 463 ? -0.997 -17.484 -9.43 1 89.81 463 GLY B O 1
ATOM 8259 N N . ASN B 1 464 ? -1.145 -19.406 -10.516 1 89.62 464 ASN B N 1
ATOM 8260 C CA . ASN B 1 464 ? -2.395 -19.812 -9.883 1 89.62 464 ASN B CA 1
ATOM 8261 C C . ASN B 1 464 ? -2.24 -19.938 -8.375 1 89.62 464 ASN B C 1
ATOM 8263 O O . ASN B 1 464 ? -3.172 -19.641 -7.621 1 89.62 464 ASN B O 1
ATOM 8267 N N . GLN B 1 465 ? -1.111 -20.328 -7.988 1 89.38 465 GLN B N 1
ATOM 8268 C CA . GLN B 1 465 ? -0.864 -20.516 -6.562 1 89.38 465 GLN B CA 1
ATOM 8269 C C . GLN B 1 465 ? -0.864 -19.172 -5.832 1 89.38 465 GLN B C 1
ATOM 8271 O O . GLN B 1 465 ? -1.305 -19.078 -4.684 1 89.38 465 GLN B O 1
ATOM 8276 N N . VAL B 1 466 ? -0.358 -18.188 -6.512 1 93.5 466 VAL B N 1
ATOM 8277 C CA . VAL B 1 466 ? -0.274 -16.859 -5.902 1 93.5 466 VAL B CA 1
ATOM 8278 C C . VAL B 1 466 ? -1.674 -16.359 -5.559 1 93.5 466 VAL B C 1
ATOM 8280 O O . VAL B 1 466 ? -1.907 -15.867 -4.453 1 93.5 466 VAL B O 1
ATOM 8283 N N . LEU B 1 467 ? -2.547 -16.531 -6.488 1 95.38 467 LEU B N 1
ATOM 8284 C CA . LEU B 1 467 ? -3.928 -16.125 -6.242 1 95.38 467 LEU B CA 1
ATOM 8285 C C . LEU B 1 467 ? -4.512 -16.891 -5.055 1 95.38 467 LEU B C 1
ATOM 8287 O O . LEU B 1 467 ? -5.156 -16.297 -4.188 1 95.38 467 LEU B O 1
ATOM 8291 N N . ARG B 1 468 ? -4.297 -18.125 -5.008 1 95.44 468 ARG B N 1
ATOM 8292 C CA . ARG B 1 468 ? -4.836 -18.953 -3.938 1 95.44 468 ARG B CA 1
ATOM 8293 C C . ARG B 1 468 ? -4.199 -18.594 -2.598 1 95.44 468 ARG B C 1
ATOM 8295 O O . ARG B 1 468 ? -4.848 -18.688 -1.553 1 95.44 468 ARG B O 1
ATOM 8302 N N . PHE B 1 469 ? -2.912 -18.188 -2.635 1 95.62 469 PHE B N 1
ATOM 8303 C CA . PHE B 1 469 ? -2.279 -17.703 -1.412 1 95.62 469 PHE B CA 1
ATOM 8304 C C . PHE B 1 469 ? -3.037 -16.5 -0.847 1 95.62 469 PHE B C 1
ATOM 8306 O O . PHE B 1 469 ? -3.381 -16.484 0.337 1 95.62 469 PHE B O 1
ATOM 8313 N N . TYR B 1 470 ? -3.303 -15.57 -1.69 1 97.12 470 TYR B N 1
ATOM 8314 C CA . TYR B 1 470 ? -3.998 -14.375 -1.232 1 97.12 470 TYR B CA 1
ATOM 8315 C C . TYR B 1 470 ? -5.383 -14.719 -0.694 1 97.12 470 TYR B C 1
ATOM 8317 O O . TYR B 1 470 ? -5.766 -14.266 0.387 1 97.12 470 TYR B O 1
ATOM 8325 N N . ARG B 1 471 ? -6.113 -15.578 -1.454 1 97.31 471 ARG B N 1
ATOM 8326 C CA . ARG B 1 471 ? -7.438 -16.016 -1.025 1 97.31 471 ARG B CA 1
ATOM 8327 C C . ARG B 1 471 ? -7.375 -16.688 0.341 1 97.31 471 ARG B C 1
ATOM 8329 O O . ARG B 1 471 ? -8.109 -16.312 1.257 1 97.31 471 ARG B O 1
ATOM 8336 N N . ARG B 1 472 ? -6.531 -17.594 0.497 1 96.31 472 ARG B N 1
ATOM 8337 C CA . ARG B 1 472 ? -6.48 -18.469 1.671 1 96.31 472 ARG B CA 1
ATOM 8338 C C . ARG B 1 472 ? -6.012 -17.688 2.9 1 96.31 472 ARG B C 1
ATOM 8340 O O . ARG B 1 472 ? -6.527 -17.891 4.004 1 96.31 472 ARG B O 1
ATOM 8347 N N . ILE B 1 473 ? -5 -16.828 2.721 1 96.94 473 ILE B N 1
ATOM 8348 C CA . ILE B 1 473 ? -4.48 -16.062 3.85 1 96.94 473 ILE B CA 1
ATOM 8349 C C . ILE B 1 473 ? -5.609 -15.25 4.484 1 96.94 473 ILE B C 1
ATOM 8351 O O . ILE B 1 473 ? -5.789 -15.273 5.703 1 96.94 473 ILE B O 1
ATOM 8355 N N . VAL B 1 474 ? -6.359 -14.578 3.684 1 96.38 474 VAL B N 1
ATOM 8356 C CA . VAL B 1 474 ? -7.426 -13.727 4.195 1 96.38 474 VAL B CA 1
ATOM 8357 C C . VAL B 1 474 ? -8.539 -14.586 4.781 1 96.38 474 VAL B C 1
ATOM 8359 O O . VAL B 1 474 ? -8.984 -14.352 5.91 1 96.38 474 VAL B O 1
ATOM 8362 N N . ARG B 1 475 ? -8.945 -15.594 4.074 1 94.5 475 ARG B N 1
ATOM 8363 C CA . ARG B 1 475 ? -10.023 -16.469 4.531 1 94.5 475 ARG B CA 1
ATOM 8364 C C . ARG B 1 475 ? -9.656 -17.141 5.844 1 94.5 475 ARG B C 1
ATOM 8366 O O . ARG B 1 475 ? -10.461 -17.188 6.773 1 94.5 475 ARG B O 1
ATOM 8373 N N . ASP B 1 476 ? -8.461 -17.781 5.895 1 93.62 476 ASP B N 1
ATOM 8374 C CA . ASP B 1 476 ? -8.039 -18.484 7.098 1 93.62 476 ASP B CA 1
ATOM 8375 C C . ASP B 1 476 ? -8 -17.547 8.305 1 93.62 476 ASP B C 1
ATOM 8377 O O . ASP B 1 476 ? -8.32 -17.953 9.422 1 93.62 476 ASP B O 1
ATOM 8381 N N . TYR B 1 477 ? -7.562 -16.359 8.07 1 93.5 477 TYR B N 1
ATOM 8382 C CA . TYR B 1 477 ? -7.555 -15.383 9.148 1 93.5 477 TYR B CA 1
ATOM 8383 C C . TYR B 1 477 ? -8.969 -15.086 9.625 1 93.5 477 TYR B C 1
ATOM 8385 O O . TYR B 1 477 ? -9.234 -15.078 10.828 1 93.5 477 TYR B O 1
ATOM 8393 N N . LEU B 1 478 ? -9.898 -14.898 8.711 1 89.5 478 LEU B N 1
ATOM 8394 C CA . LEU B 1 478 ? -11.258 -14.477 9.023 1 89.5 478 LEU B CA 1
ATOM 8395 C C . LEU B 1 478 ? -12.055 -15.625 9.648 1 89.5 478 LEU B C 1
ATOM 8397 O O . LEU B 1 478 ? -12.883 -15.406 10.531 1 89.5 478 LEU B O 1
ATOM 8401 N N . THR B 1 479 ? -11.789 -16.891 9.266 1 87.5 479 THR B N 1
ATOM 8402 C CA . THR B 1 479 ? -12.711 -17.953 9.617 1 87.5 479 THR B CA 1
ATOM 8403 C C . THR B 1 479 ? -12.039 -18.953 10.555 1 87.5 479 THR B C 1
ATOM 8405 O O . THR B 1 479 ? -12.719 -19.719 11.25 1 87.5 479 THR B O 1
ATOM 8408 N N . ARG B 1 480 ? -10.695 -18.953 10.586 1 86.75 480 ARG B N 1
ATOM 8409 C CA . ARG B 1 480 ? -10.008 -19.984 11.352 1 86.75 480 ARG B CA 1
ATOM 8410 C C . ARG B 1 480 ? -9.047 -19.359 12.367 1 86.75 480 ARG B C 1
ATOM 8412 O O . ARG B 1 480 ? -8.406 -20.078 13.141 1 86.75 480 ARG B O 1
ATOM 8419 N N . ASN B 1 481 ? -8.875 -18.031 12.312 1 87.12 481 ASN B N 1
ATOM 8420 C CA . ASN B 1 481 ? -8 -17.281 13.211 1 87.12 481 ASN B CA 1
ATOM 8421 C C . ASN B 1 481 ? -6.543 -17.703 13.047 1 87.12 481 ASN B C 1
ATOM 8423 O O . ASN B 1 481 ? -5.832 -17.891 14.039 1 87.12 481 ASN B O 1
ATOM 8427 N N . TYR B 1 482 ? -6.164 -18.031 11.82 1 91.19 482 TYR B N 1
ATOM 8428 C CA . TYR B 1 482 ? -4.777 -18.359 11.508 1 91.19 482 TYR B CA 1
ATOM 8429 C C . TYR B 1 482 ? -3.994 -17.109 11.109 1 91.19 482 TYR B C 1
ATOM 8431 O O . TYR B 1 482 ? -4.535 -16.203 10.477 1 91.19 482 TYR B O 1
ATOM 8439 N N . THR B 1 483 ? -2.736 -17.078 11.453 1 93 483 THR B N 1
ATOM 8440 C CA . THR B 1 483 ? -1.831 -16.062 10.953 1 93 483 THR B CA 1
ATOM 8441 C C . THR B 1 483 ? -1.398 -16.359 9.523 1 93 483 THR B C 1
ATOM 8443 O O . THR B 1 483 ? -1.53 -17.5 9.062 1 93 483 THR B O 1
ATOM 8446 N N . ALA B 1 484 ? -0.921 -15.336 8.867 1 95.25 484 ALA B N 1
ATOM 8447 C CA . ALA B 1 484 ? -0.403 -15.547 7.52 1 95.25 484 ALA B CA 1
ATOM 8448 C C . ALA B 1 484 ? 0.724 -16.578 7.516 1 95.25 484 ALA B C 1
ATOM 8450 O O . ALA B 1 484 ? 0.793 -17.422 6.625 1 95.25 484 ALA B O 1
ATOM 8451 N N . SER B 1 485 ? 1.612 -16.516 8.516 1 94.88 485 SER B N 1
ATOM 8452 C CA . SER B 1 485 ? 2.721 -17.453 8.617 1 94.88 485 SER B CA 1
ATOM 8453 C C . SER B 1 485 ? 2.217 -18.891 8.727 1 94.88 485 SER B C 1
ATOM 8455 O O . SER B 1 485 ? 2.752 -19.797 8.086 1 94.88 485 SER B O 1
ATOM 8457 N N . HIS B 1 486 ? 1.199 -19.047 9.516 1 92.81 486 HIS B N 1
ATOM 8458 C CA . HIS B 1 486 ? 0.624 -20.375 9.68 1 92.81 486 HIS B CA 1
ATOM 8459 C C . HIS B 1 486 ? 0.066 -20.906 8.359 1 92.81 486 HIS B C 1
ATOM 8461 O O . HIS B 1 486 ? 0.279 -22.062 8.016 1 92.81 486 HIS B O 1
ATOM 8467 N N . THR B 1 487 ? -0.66 -20.109 7.68 1 94.06 487 THR B N 1
ATOM 8468 C CA . THR B 1 487 ? -1.245 -20.484 6.398 1 94.06 487 THR B CA 1
ATOM 8469 C C . THR B 1 487 ? -0.156 -20.844 5.391 1 94.06 487 THR B C 1
ATOM 8471 O O . THR B 1 487 ? -0.268 -21.844 4.68 1 94.06 487 THR B O 1
ATOM 8474 N N . LEU B 1 488 ? 0.91 -20.078 5.355 1 93.31 488 LEU B N 1
ATOM 8475 C CA . LEU B 1 488 ? 1.989 -20.297 4.402 1 93.31 488 LEU B CA 1
ATOM 8476 C C . LEU B 1 488 ? 2.764 -21.562 4.754 1 93.31 488 LEU B C 1
ATOM 8478 O O . LEU B 1 488 ? 3.205 -22.297 3.865 1 93.31 488 LEU B O 1
ATOM 8482 N N . LYS B 1 489 ? 2.912 -21.828 6.012 1 89.94 489 LYS B N 1
ATOM 8483 C CA . LYS B 1 489 ? 3.627 -23.016 6.469 1 89.94 489 LYS B CA 1
ATOM 8484 C C . LYS B 1 489 ? 2.926 -24.297 6.012 1 89.94 489 LYS B C 1
ATOM 8486 O O . LYS B 1 489 ? 3.582 -25.266 5.637 1 89.94 489 LYS B O 1
ATOM 8491 N N . SER B 1 490 ? 1.663 -24.281 6.004 1 86.94 490 SER B N 1
ATOM 8492 C CA . SER B 1 490 ? 0.89 -25.484 5.688 1 86.94 490 SER B CA 1
ATOM 8493 C C . SER B 1 490 ? 0.756 -25.672 4.18 1 86.94 490 SER B C 1
ATOM 8495 O O . SER B 1 490 ? 0.33 -26.734 3.717 1 86.94 490 SER B O 1
ATOM 8497 N N . TRP B 1 491 ? 1.192 -24.719 3.471 1 85.06 491 TRP B N 1
ATOM 8498 C CA . TRP B 1 491 ? 0.904 -24.703 2.041 1 85.06 491 TRP B CA 1
ATOM 8499 C C . TRP B 1 491 ? 1.611 -25.859 1.334 1 85.06 491 TRP B C 1
ATOM 8501 O O . TRP B 1 491 ? 1.058 -26.469 0.416 1 85.06 491 TRP B O 1
ATOM 8511 N N . PHE B 1 492 ? 2.771 -26.172 1.743 1 79.56 492 PHE B N 1
ATOM 8512 C CA . PHE B 1 492 ? 3.529 -27.219 1.071 1 79.56 492 PHE B CA 1
ATOM 8513 C C . PHE B 1 492 ? 2.816 -28.562 1.19 1 79.56 492 PHE B C 1
ATOM 8515 O O . PHE B 1 492 ? 2.748 -29.312 0.222 1 79.56 492 PHE B O 1
ATOM 8522 N N . ASN B 1 493 ? 2.275 -28.75 2.301 1 82.62 493 ASN B N 1
ATOM 8523 C CA . ASN B 1 493 ? 1.515 -29.984 2.5 1 82.62 493 ASN B CA 1
ATOM 8524 C C . ASN B 1 493 ? 0.221 -29.984 1.689 1 82.62 493 ASN B C 1
ATOM 8526 O O . ASN B 1 493 ? -0.172 -31 1.137 1 82.62 493 ASN B O 1
ATOM 8530 N N . VAL B 1 494 ? -0.331 -28.859 1.62 1 85.44 494 VAL B N 1
ATOM 8531 C CA . VAL B 1 494 ? -1.57 -28.719 0.864 1 85.44 494 VAL B CA 1
ATOM 8532 C C . VAL B 1 494 ? -1.301 -28.953 -0.621 1 85.44 494 VAL B C 1
ATOM 8534 O O . VAL B 1 494 ? -2.01 -29.734 -1.271 1 85.44 494 VAL B O 1
ATOM 8537 N N . ALA B 1 495 ? -0.25 -28.344 -1.079 1 82.75 495 ALA B N 1
ATOM 8538 C CA . ALA B 1 495 ? 0.101 -28.469 -2.492 1 82.75 495 ALA B CA 1
ATOM 8539 C C . ALA B 1 495 ? 0.459 -29.906 -2.852 1 82.75 495 ALA B C 1
ATOM 8541 O O . ALA B 1 495 ? 0.047 -30.406 -3.898 1 82.75 495 ALA B O 1
ATOM 8542 N N . LYS B 1 496 ? 1.192 -30.531 -2.031 1 82.56 496 LYS B N 1
ATOM 8543 C CA . LYS B 1 496 ? 1.557 -31.938 -2.246 1 82.56 496 LYS B CA 1
ATOM 8544 C C . LYS B 1 496 ? 0.321 -32.812 -2.262 1 82.56 496 LYS B C 1
ATOM 8546 O O . LYS B 1 496 ? 0.214 -33.719 -3.092 1 82.56 496 LYS B O 1
ATOM 8551 N N . GLY B 1 497 ? -0.506 -32.594 -1.359 1 85 497 GLY B N 1
ATOM 8552 C CA . GLY B 1 497 ? -1.749 -33.344 -1.308 1 85 497 GLY B CA 1
ATOM 8553 C C . GLY B 1 497 ? -2.607 -33.188 -2.547 1 85 497 GLY B C 1
ATOM 8554 O O . GLY B 1 497 ? -3.166 -34.156 -3.064 1 85 497 GLY B O 1
ATOM 8555 N N . GLU B 1 498 ? -2.674 -31.953 -3.031 1 87.44 498 GLU B N 1
ATOM 8556 C CA . GLU B 1 498 ? -3.465 -31.672 -4.223 1 87.44 498 GLU B CA 1
ATOM 8557 C C . GLU B 1 498 ? -2.889 -32.375 -5.449 1 87.44 498 GLU B C 1
ATOM 8559 O O . GLU B 1 498 ? -3.633 -32.906 -6.285 1 87.44 498 GLU B O 1
ATOM 8564 N N . GLU B 1 499 ? -1.634 -32.344 -5.539 1 83.12 499 GLU B N 1
ATOM 8565 C CA . GLU B 1 499 ? -0.962 -33 -6.648 1 83.12 499 GLU B CA 1
ATOM 8566 C C . GLU B 1 499 ? -1.235 -34.531 -6.637 1 83.12 499 GLU B C 1
ATOM 8568 O O . GLU B 1 499 ? -1.358 -35.125 -7.691 1 83.12 499 GLU B O 1
ATOM 8573 N N . LYS B 1 500 ? -1.321 -35.031 -5.5 1 85.38 500 LYS B N 1
ATOM 8574 C CA . LYS B 1 500 ? -1.477 -36.469 -5.344 1 85.38 500 LYS B CA 1
ATOM 8575 C C . LYS B 1 500 ? -2.945 -36.875 -5.43 1 85.38 500 LYS B C 1
ATOM 8577 O O . LYS B 1 500 ? -3.273 -37.938 -6.008 1 85.38 500 LYS B O 1
ATOM 8582 N N . TYR B 1 501 ? -3.799 -36 -4.875 1 90.19 501 TYR B N 1
ATOM 8583 C CA . TYR B 1 501 ? -5.137 -36.531 -4.602 1 90.19 501 TYR B CA 1
ATOM 8584 C C . TYR B 1 501 ? -6.188 -35.75 -5.398 1 90.19 501 TYR B C 1
ATOM 8586 O O . TYR B 1 501 ? -7.332 -36.219 -5.512 1 90.19 501 TYR B O 1
ATOM 8594 N N . ILE B 1 502 ? -5.875 -34.625 -5.973 1 89.06 502 ILE B N 1
ATOM 8595 C CA . ILE B 1 502 ? -6.914 -33.781 -6.555 1 89.06 502 ILE B CA 1
ATOM 8596 C C . ILE B 1 502 ? -6.684 -33.625 -8.062 1 89.06 502 ILE B C 1
ATOM 8598 O O . ILE B 1 502 ? -7.531 -34.031 -8.859 1 89.06 502 ILE B O 1
ATOM 8602 N N . PHE B 1 503 ? -5.496 -33.312 -8.484 1 83.94 503 PHE B N 1
ATOM 8603 C CA . PHE B 1 503 ? -5.219 -32.906 -9.859 1 83.94 503 PHE B CA 1
ATOM 8604 C C . PHE B 1 503 ? -5.25 -34.125 -10.797 1 83.94 503 PHE B C 1
ATOM 8606 O O . PHE B 1 503 ? -5.645 -34 -11.961 1 83.94 503 PHE B O 1
ATOM 8613 N N . PRO B 1 504 ? -4.914 -35.312 -10.352 1 84.06 504 PRO B N 1
ATOM 8614 C CA . PRO B 1 504 ? -4.941 -36.469 -11.258 1 84.06 504 PRO B CA 1
ATOM 8615 C C . PRO B 1 504 ? -6.344 -36.781 -11.781 1 84.06 504 PRO B C 1
ATOM 8617 O O . PRO B 1 504 ? -6.488 -37.469 -12.797 1 84.06 504 PRO B O 1
ATOM 8620 N N . PHE B 1 505 ? -7.348 -36.25 -11.18 1 88.38 505 PHE B N 1
ATOM 8621 C CA . PHE B 1 505 ? -8.719 -36.594 -11.516 1 88.38 505 PHE B CA 1
ATOM 8622 C C . PHE B 1 505 ? -9.367 -35.531 -12.375 1 88.38 505 PHE B C 1
ATOM 8624 O O . PHE B 1 505 ? -10.523 -35.656 -12.789 1 88.38 505 PHE B O 1
ATOM 8631 N N . VAL B 1 506 ? -8.68 -34.5 -12.711 1 86.5 506 VAL B N 1
ATOM 8632 C CA . VAL B 1 506 ? -9.25 -33.312 -13.367 1 86.5 506 VAL B CA 1
ATOM 8633 C C . VAL B 1 506 ? -9.852 -33.719 -14.711 1 86.5 506 VAL B C 1
ATOM 8635 O O . VAL B 1 506 ? -10.906 -33.219 -15.109 1 86.5 506 VAL B O 1
ATOM 8638 N N . ASP B 1 507 ? -9.289 -34.625 -15.383 1 84.06 507 ASP B N 1
ATOM 8639 C CA . ASP B 1 507 ? -9.742 -35.031 -16.719 1 84.06 507 ASP B CA 1
ATOM 8640 C C . ASP B 1 507 ? -11.062 -35.781 -16.656 1 84.06 507 ASP B C 1
ATOM 8642 O O . ASP B 1 507 ? -11.727 -36 -17.672 1 84.06 507 ASP B O 1
ATOM 8646 N N . GLN B 1 508 ? -11.492 -36.156 -15.492 1 88.12 508 GLN B N 1
ATOM 8647 C CA . GLN B 1 508 ? -12.773 -36.812 -15.312 1 88.12 508 GLN B CA 1
ATOM 8648 C C . GLN B 1 508 ? -13.922 -35.812 -15.281 1 88.12 508 GLN B C 1
ATOM 8650 O O . GLN B 1 508 ? -15.094 -36.188 -15.391 1 88.12 508 GLN B O 1
ATOM 8655 N N . ALA B 1 509 ? -13.594 -34.594 -15.195 1 93.31 509 ALA B N 1
ATOM 8656 C CA . ALA B 1 509 ? -14.625 -33.594 -15.047 1 93.31 509 ALA B CA 1
ATOM 8657 C C . ALA B 1 509 ? -15.43 -33.406 -16.328 1 93.31 509 ALA B C 1
ATOM 8659 O O . ALA B 1 509 ? -14.883 -33.5 -17.422 1 93.31 509 ALA B O 1
ATOM 8660 N N . ASP B 1 510 ? -16.703 -33.281 -16.156 1 94.06 510 ASP B N 1
ATOM 8661 C CA . ASP B 1 510 ? -17.562 -32.906 -17.281 1 94.06 510 ASP B CA 1
ATOM 8662 C C . ASP B 1 510 ? -17.344 -31.453 -17.703 1 94.06 510 ASP B C 1
ATOM 8664 O O . ASP B 1 510 ? -17.406 -31.125 -18.891 1 94.06 510 ASP B O 1
ATOM 8668 N N . LYS B 1 511 ? -17.141 -30.609 -16.688 1 93.25 511 LYS B N 1
ATOM 8669 C CA . LYS B 1 511 ? -16.875 -29.188 -16.906 1 93.25 511 LYS B CA 1
ATOM 8670 C C . LYS B 1 511 ? -15.758 -28.672 -16 1 93.25 511 LYS B C 1
ATOM 8672 O O . LYS B 1 511 ? -15.617 -29.125 -14.867 1 93.25 511 LYS B O 1
ATOM 8677 N N . ILE B 1 512 ? -14.945 -27.844 -16.578 1 92.81 512 ILE B N 1
ATOM 8678 C CA . ILE B 1 512 ? -13.961 -27.094 -15.812 1 92.81 512 ILE B CA 1
ATOM 8679 C C . ILE B 1 512 ? -14.328 -25.609 -15.82 1 92.81 512 ILE B C 1
ATOM 8681 O O . ILE B 1 512 ? -14.68 -25.047 -16.859 1 92.81 512 ILE B O 1
ATOM 8685 N N . TRP B 1 513 ? -14.336 -24.984 -14.68 1 93.88 513 TRP B N 1
ATOM 8686 C CA . TRP B 1 513 ? -14.734 -23.578 -14.562 1 93.88 513 TRP B CA 1
ATOM 8687 C C . TRP B 1 513 ? -13.625 -22.75 -13.93 1 93.88 513 TRP B C 1
ATOM 8689 O O . TRP B 1 513 ? -13.086 -23.109 -12.891 1 93.88 513 TRP B O 1
ATOM 8699 N N . ASN B 1 514 ? -13.258 -21.672 -14.602 1 92.38 514 ASN B N 1
ATOM 8700 C CA . ASN B 1 514 ? -12.242 -20.766 -14.086 1 92.38 514 ASN B CA 1
ATOM 8701 C C . ASN B 1 514 ? -12.828 -19.766 -13.102 1 92.38 514 ASN B C 1
ATOM 8703 O O . ASN B 1 514 ? -13.594 -18.875 -13.492 1 92.38 514 ASN B O 1
ATOM 8707 N N . SER B 1 515 ? -12.406 -19.844 -11.906 1 95.44 515 SER B N 1
ATOM 8708 C CA . SER B 1 515 ? -13 -19 -10.867 1 95.44 515 SER B CA 1
ATOM 8709 C C . SER B 1 515 ? -12.242 -17.688 -10.719 1 95.44 515 SER B C 1
ATOM 8711 O O . SER B 1 515 ? -12.648 -16.812 -9.953 1 95.44 515 SER B O 1
ATOM 8713 N N . SER B 1 516 ? -11.195 -17.5 -11.445 1 93.56 516 SER B N 1
ATOM 8714 C CA . SER B 1 516 ? -10.367 -16.312 -11.266 1 93.56 516 SER B CA 1
ATOM 8715 C C . SER B 1 516 ? -11 -15.102 -11.93 1 93.56 516 SER B C 1
ATOM 8717 O O . SER B 1 516 ? -11.703 -15.227 -12.938 1 93.56 516 SER B O 1
ATOM 8719 N N . MET B 1 517 ? -10.852 -13.977 -11.32 1 91.62 517 MET B N 1
ATOM 8720 C CA . MET B 1 517 ? -11.203 -12.672 -11.883 1 91.62 517 MET B CA 1
ATOM 8721 C C . MET B 1 517 ? -10.008 -11.727 -11.867 1 91.62 517 MET B C 1
ATOM 8723 O O . MET B 1 517 ? -9.32 -11.609 -10.852 1 91.62 517 MET B O 1
ATOM 8727 N N . ASP B 1 518 ? -9.773 -11.039 -12.875 1 90.75 518 ASP B N 1
ATOM 8728 C CA . ASP B 1 518 ? -8.547 -10.258 -13.062 1 90.75 518 ASP B CA 1
ATOM 8729 C C . ASP B 1 518 ? -8.398 -9.203 -11.969 1 90.75 518 ASP B C 1
ATOM 8731 O O . ASP B 1 518 ? -7.285 -8.906 -11.531 1 90.75 518 ASP B O 1
ATOM 8735 N N . TYR B 1 519 ? -9.523 -8.672 -11.477 1 92.5 519 TYR B N 1
ATOM 8736 C CA . TYR B 1 519 ? -9.445 -7.547 -10.547 1 92.5 519 TYR B CA 1
ATOM 8737 C C . TYR B 1 519 ? -9.289 -8.039 -9.117 1 92.5 519 TYR B C 1
ATOM 8739 O O . TYR B 1 519 ? -9.07 -7.238 -8.203 1 92.5 519 TYR B O 1
ATOM 8747 N N . GLU B 1 520 ? -9.391 -9.305 -8.906 1 94.5 520 GLU B N 1
ATOM 8748 C CA . GLU B 1 520 ? -9.617 -9.836 -7.566 1 94.5 520 GLU B CA 1
ATOM 8749 C C . GLU B 1 520 ? -8.438 -9.523 -6.648 1 94.5 520 GLU B C 1
ATOM 8751 O O . GLU B 1 520 ? -8.625 -9.25 -5.461 1 94.5 520 GLU B O 1
ATOM 8756 N N . ILE B 1 521 ? -7.211 -9.594 -7.16 1 96 521 ILE B N 1
ATOM 8757 C CA . ILE B 1 521 ? -6.066 -9.312 -6.301 1 96 521 ILE B CA 1
ATOM 8758 C C . ILE B 1 521 ? -6.102 -7.852 -5.855 1 96 521 ILE B C 1
ATOM 8760 O O . ILE B 1 521 ? -5.777 -7.535 -4.711 1 96 521 ILE B O 1
ATOM 8764 N N . ALA B 1 522 ? -6.508 -6.965 -6.742 1 95.69 522 ALA B N 1
ATOM 8765 C CA . ALA B 1 522 ? -6.688 -5.551 -6.41 1 95.69 522 ALA B CA 1
ATOM 8766 C C . ALA B 1 522 ? -7.73 -5.375 -5.312 1 95.69 522 ALA B C 1
ATOM 8768 O O . ALA B 1 522 ? -7.617 -4.473 -4.48 1 95.69 522 ALA B O 1
ATOM 8769 N N . ALA B 1 523 ? -8.75 -6.211 -5.324 1 94.19 523 ALA B N 1
ATOM 8770 C CA . ALA B 1 523 ? -9.828 -6.152 -4.34 1 94.19 523 ALA B CA 1
ATOM 8771 C C . ALA B 1 523 ? -9.367 -6.707 -2.994 1 94.19 523 ALA B C 1
ATOM 8773 O O . ALA B 1 523 ? -9.766 -6.207 -1.941 1 94.19 523 ALA B O 1
ATOM 8774 N N . ILE B 1 524 ? -8.562 -7.727 -3.014 1 96 524 ILE B N 1
ATOM 8775 C CA . ILE B 1 524 ? -8.109 -8.414 -1.808 1 96 524 ILE B CA 1
ATOM 8776 C C . ILE B 1 524 ? -6.965 -7.629 -1.169 1 96 524 ILE B C 1
ATOM 8778 O O . ILE B 1 524 ? -6.66 -7.812 0.012 1 96 524 ILE B O 1
ATOM 8782 N N . TYR B 1 525 ? -6.367 -6.664 -1.848 1 96.06 525 TYR B N 1
ATOM 8783 C CA . TYR B 1 525 ? -5.16 -5.91 -1.525 1 96.06 525 TYR B CA 1
ATOM 8784 C C . TYR B 1 525 ? -5.238 -5.336 -0.115 1 96.06 525 TYR B C 1
ATOM 8786 O O . TYR B 1 525 ? -4.371 -5.609 0.72 1 96.06 525 TYR B O 1
ATOM 8794 N N . PRO B 1 526 ? -6.285 -4.578 0.283 1 92.69 526 PRO B N 1
ATOM 8795 C CA . PRO B 1 526 ? -6.297 -3.953 1.606 1 92.69 526 PRO B CA 1
ATOM 8796 C C . PRO B 1 526 ? -6.395 -4.969 2.74 1 92.69 526 PRO B C 1
ATOM 8798 O O . PRO B 1 526 ? -6.047 -4.66 3.883 1 92.69 526 PRO B O 1
ATOM 8801 N N . TYR B 1 527 ? -6.867 -6.191 2.447 1 93.69 527 TYR B N 1
ATOM 8802 C CA . TYR B 1 527 ? -7.082 -7.207 3.473 1 93.69 527 TYR B CA 1
ATOM 8803 C C . TYR B 1 527 ? -5.824 -8.031 3.693 1 93.69 527 TYR B C 1
ATOM 8805 O O . TYR B 1 527 ? -5.492 -8.383 4.828 1 93.69 527 TYR B O 1
ATOM 8813 N N . VAL B 1 528 ? -5.152 -8.305 2.602 1 96.56 528 VAL B N 1
ATOM 8814 C CA . VAL B 1 528 ? -4.047 -9.258 2.701 1 96.56 528 VAL B CA 1
ATOM 8815 C C . VAL B 1 528 ? -2.762 -8.508 3.066 1 96.56 528 VAL B C 1
ATOM 8817 O O . VAL B 1 528 ? -1.869 -9.078 3.701 1 96.56 528 VAL B O 1
ATOM 8820 N N . LEU B 1 529 ? -2.652 -7.234 2.742 1 95.69 529 LEU B N 1
ATOM 8821 C CA . LEU B 1 529 ? -1.447 -6.445 2.98 1 95.69 529 LEU B CA 1
ATOM 8822 C C . LEU B 1 529 ? -1.062 -6.473 4.453 1 95.69 529 LEU B C 1
ATOM 8824 O O . LEU B 1 529 ? 0.055 -6.863 4.801 1 95.69 529 LEU B O 1
ATOM 8828 N N . PRO B 1 530 ? -1.965 -6.109 5.402 1 93.69 530 PRO B N 1
ATOM 8829 C CA . PRO B 1 530 ? -1.586 -6.121 6.816 1 93.69 530 PRO B CA 1
ATOM 8830 C C . PRO B 1 530 ? -1.189 -7.512 7.309 1 93.69 530 PRO B C 1
ATOM 8832 O O . PRO B 1 530 ? -0.295 -7.641 8.148 1 93.69 530 PRO B O 1
ATOM 8835 N N . LEU B 1 531 ? -1.885 -8.508 6.812 1 95.19 531 LEU B N 1
ATOM 8836 C CA . LEU B 1 531 ? -1.618 -9.867 7.27 1 95.19 531 LEU B CA 1
ATOM 8837 C C . LEU B 1 531 ? -0.218 -10.312 6.863 1 95.19 531 LEU B C 1
ATOM 8839 O O . LEU B 1 531 ? 0.504 -10.914 7.66 1 95.19 531 LEU B O 1
ATOM 8843 N N . LEU B 1 532 ? 0.185 -9.992 5.613 1 96.44 532 LEU B N 1
ATOM 8844 C CA . LEU B 1 532 ? 1.518 -10.352 5.141 1 96.44 532 LEU B CA 1
ATOM 8845 C C . LEU B 1 532 ? 2.592 -9.594 5.918 1 96.44 532 LEU B C 1
ATOM 8847 O O . LEU B 1 532 ? 3.67 -10.133 6.176 1 96.44 532 LEU B O 1
ATOM 8851 N N . LYS B 1 533 ? 2.314 -8.398 6.297 1 94.12 533 LYS B N 1
ATOM 8852 C CA . LYS B 1 533 ? 3.275 -7.562 7.012 1 94.12 533 LYS B CA 1
ATOM 8853 C C . LYS B 1 533 ? 3.471 -8.047 8.445 1 94.12 533 LYS B C 1
ATOM 8855 O O . LYS B 1 533 ? 4.41 -7.633 9.125 1 94.12 533 LYS B O 1
ATOM 8860 N N . THR B 1 534 ? 2.652 -8.945 8.93 1 93.25 534 THR B N 1
ATOM 8861 C CA . THR B 1 534 ? 2.775 -9.469 10.289 1 93.25 534 THR B CA 1
ATOM 8862 C C . THR B 1 534 ? 3.791 -10.602 10.336 1 93.25 534 THR B C 1
ATOM 8864 O O . THR B 1 534 ? 4.191 -11.039 11.422 1 93.25 534 THR B O 1
ATOM 8867 N N . VAL B 1 535 ? 4.188 -11.141 9.211 1 95 535 VAL B N 1
ATOM 8868 C CA . VAL B 1 535 ? 5.172 -12.219 9.211 1 95 535 VAL B CA 1
ATOM 8869 C C . VAL B 1 535 ? 6.543 -11.664 9.602 1 95 535 VAL B C 1
ATOM 8871 O O . VAL B 1 535 ? 7.121 -10.852 8.875 1 95 535 VAL B O 1
ATOM 8874 N N . PRO B 1 536 ? 7.043 -12.062 10.656 1 92.19 536 PRO B N 1
ATOM 8875 C CA . PRO B 1 536 ? 8.305 -11.492 11.133 1 92.19 536 PRO B CA 1
ATOM 8876 C C . PRO B 1 536 ? 9.484 -11.844 10.227 1 92.19 536 PRO B C 1
ATOM 8878 O O . PRO B 1 536 ? 9.469 -12.883 9.562 1 92.19 536 PRO B O 1
ATOM 8881 N N . VAL B 1 537 ? 10.508 -11.047 10.305 1 90.94 537 VAL B N 1
ATOM 8882 C CA . VAL B 1 537 ? 11.688 -11.18 9.461 1 90.94 537 VAL B CA 1
ATOM 8883 C C . VAL B 1 537 ? 12.398 -12.5 9.75 1 90.94 537 VAL B C 1
ATOM 8885 O O . VAL B 1 537 ? 12.984 -13.102 8.852 1 90.94 537 VAL B O 1
ATOM 8888 N N . ASP B 1 538 ? 12.305 -12.992 10.938 1 89.62 538 ASP B N 1
ATOM 8889 C CA . ASP B 1 538 ? 13.016 -14.211 11.312 1 89.62 538 ASP B CA 1
ATOM 8890 C C . ASP B 1 538 ? 12.133 -15.438 11.117 1 89.62 538 ASP B C 1
ATOM 8892 O O . ASP B 1 538 ? 12.531 -16.562 11.445 1 89.62 538 ASP B O 1
ATOM 8896 N N . ASP B 1 539 ? 10.922 -15.195 10.57 1 93.5 539 ASP B N 1
ATOM 8897 C CA . ASP B 1 539 ? 10.016 -16.297 10.273 1 93.5 539 ASP B CA 1
ATOM 8898 C C . ASP B 1 539 ? 10.516 -17.109 9.078 1 93.5 539 ASP B C 1
ATOM 8900 O O . ASP B 1 539 ? 11 -16.547 8.094 1 93.5 539 ASP B O 1
ATOM 8904 N N . PRO B 1 540 ? 10.461 -18.469 9.156 1 90.94 540 PRO B N 1
ATOM 8905 C CA . PRO B 1 540 ? 10.906 -19.297 8.031 1 90.94 540 PRO B CA 1
ATOM 8906 C C . PRO B 1 540 ? 10.141 -19 6.742 1 90.94 540 PRO B C 1
ATOM 8908 O O . PRO B 1 540 ? 10.648 -19.25 5.648 1 90.94 540 PRO B O 1
ATOM 8911 N N . ASN B 1 541 ? 8.977 -18.484 6.91 1 93.12 541 ASN B N 1
ATOM 8912 C CA . ASN B 1 541 ? 8.148 -18.188 5.742 1 93.12 541 ASN B CA 1
ATOM 8913 C C . ASN B 1 541 ? 8.289 -16.734 5.305 1 93.12 541 ASN B C 1
ATOM 8915 O O . ASN B 1 541 ? 7.523 -16.266 4.461 1 93.12 541 ASN B O 1
ATOM 8919 N N . TYR B 1 542 ? 9.25 -16.062 5.773 1 95.38 542 TYR B N 1
ATOM 8920 C CA . TYR B 1 542 ? 9.383 -14.625 5.512 1 95.38 542 TYR B CA 1
ATOM 8921 C C . TYR B 1 542 ? 9.633 -14.359 4.031 1 95.38 542 TYR B C 1
ATOM 8923 O O . TYR B 1 542 ? 9.016 -13.469 3.441 1 95.38 542 TYR B O 1
ATOM 8931 N N . ASN B 1 543 ? 10.547 -15.078 3.471 1 94.94 543 ASN B N 1
ATOM 8932 C CA . ASN B 1 543 ? 10.859 -14.867 2.061 1 94.94 543 ASN B CA 1
ATOM 8933 C C . ASN B 1 543 ? 9.617 -15.016 1.185 1 94.94 543 ASN B C 1
ATOM 8935 O O . ASN B 1 543 ? 9.398 -14.219 0.272 1 94.94 543 ASN B O 1
ATOM 8939 N N . MET B 1 544 ? 8.844 -16.031 1.434 1 94.19 544 MET B N 1
ATOM 8940 C CA . MET B 1 544 ? 7.609 -16.234 0.683 1 94.19 544 MET B CA 1
ATOM 8941 C C . MET B 1 544 ? 6.633 -15.094 0.903 1 94.19 544 MET B C 1
ATOM 8943 O O . MET B 1 544 ? 6.031 -14.594 -0.05 1 94.19 544 MET B O 1
ATOM 8947 N N . ALA B 1 545 ? 6.465 -14.719 2.158 1 96.31 545 ALA B N 1
ATOM 8948 C CA . ALA B 1 545 ? 5.582 -13.602 2.484 1 96.31 545 ALA B CA 1
ATOM 8949 C C . ALA B 1 545 ? 6.02 -12.32 1.773 1 96.31 545 ALA B C 1
ATOM 8951 O O . ALA B 1 545 ? 5.191 -11.586 1.231 1 96.31 545 ALA B O 1
ATOM 8952 N N . ARG B 1 546 ? 7.293 -12.086 1.765 1 95.56 546 ARG B N 1
ATOM 8953 C CA . ARG B 1 546 ? 7.832 -10.883 1.127 1 95.56 546 ARG B CA 1
ATOM 8954 C C . ARG B 1 546 ? 7.637 -10.938 -0.385 1 95.56 546 ARG B C 1
ATOM 8956 O O . ARG B 1 546 ? 7.355 -9.914 -1.015 1 95.56 546 ARG B O 1
ATOM 8963 N N . ASN B 1 547 ? 7.816 -12.102 -0.945 1 95.5 547 ASN B N 1
ATOM 8964 C CA . ASN B 1 547 ? 7.562 -12.258 -2.373 1 95.5 547 ASN B CA 1
ATOM 8965 C C . ASN B 1 547 ? 6.113 -11.93 -2.723 1 95.5 547 ASN B C 1
ATOM 8967 O O . ASN B 1 547 ? 5.848 -11.281 -3.736 1 95.5 547 ASN B O 1
ATOM 8971 N N . LEU B 1 548 ? 5.195 -12.438 -1.923 1 96.75 548 LEU B N 1
ATOM 8972 C CA . LEU B 1 548 ? 3.779 -12.141 -2.125 1 96.75 548 LEU B CA 1
ATOM 8973 C C . LEU B 1 548 ? 3.506 -10.648 -1.983 1 96.75 548 LEU B C 1
ATOM 8975 O O . LEU B 1 548 ? 2.721 -10.086 -2.746 1 96.75 548 LEU B O 1
ATOM 8979 N N . LEU B 1 549 ? 4.168 -10.031 -1.026 1 96.38 549 LEU B N 1
ATOM 8980 C CA . LEU B 1 549 ? 4.012 -8.594 -0.795 1 96.38 549 LEU B CA 1
ATOM 8981 C C . LEU B 1 549 ? 4.527 -7.793 -1.983 1 96.38 549 LEU B C 1
ATOM 8983 O O . LEU B 1 549 ? 3.881 -6.84 -2.424 1 96.38 549 LEU B O 1
ATOM 8987 N N . ASP B 1 550 ? 5.707 -8.172 -2.471 1 95.56 550 ASP B N 1
ATOM 8988 C CA . ASP B 1 550 ? 6.293 -7.492 -3.621 1 95.56 550 ASP B CA 1
ATOM 8989 C C . ASP B 1 550 ? 5.367 -7.559 -4.832 1 95.56 550 ASP B C 1
ATOM 8991 O O . ASP B 1 550 ? 5.223 -6.578 -5.562 1 95.56 550 ASP B O 1
ATOM 8995 N N . THR B 1 551 ? 4.777 -8.672 -5.027 1 96.38 551 THR B N 1
ATOM 8996 C CA . THR B 1 551 ? 3.844 -8.836 -6.133 1 96.38 551 THR B CA 1
ATOM 8997 C C . THR B 1 551 ? 2.578 -8.016 -5.898 1 96.38 551 THR B C 1
ATOM 8999 O O . THR B 1 551 ? 2.08 -7.355 -6.816 1 96.38 551 THR B O 1
ATOM 9002 N N . LEU B 1 552 ? 2.064 -8.062 -4.695 1 97 552 LEU B N 1
ATOM 9003 C CA . LEU B 1 552 ? 0.853 -7.34 -4.328 1 97 552 LEU B CA 1
ATOM 9004 C C . LEU B 1 552 ? 1.011 -5.844 -4.59 1 97 552 LEU B C 1
ATOM 9006 O O . LEU B 1 552 ? 0.079 -5.191 -5.066 1 97 552 LEU B O 1
ATOM 9010 N N . GLU B 1 553 ? 2.166 -5.336 -4.309 1 94.94 553 GLU B N 1
ATOM 9011 C CA . GLU B 1 553 ? 2.42 -3.902 -4.367 1 94.94 553 GLU B CA 1
ATOM 9012 C C . GLU B 1 553 ? 2.49 -3.41 -5.809 1 94.94 553 GLU B C 1
ATOM 9014 O O . GLU B 1 553 ? 2.541 -2.203 -6.059 1 94.94 553 GLU B O 1
ATOM 9019 N N . LEU B 1 554 ? 2.457 -4.316 -6.766 1 96.12 554 LEU B N 1
ATOM 9020 C CA . LEU B 1 554 ? 2.373 -3.936 -8.172 1 96.12 554 LEU B CA 1
ATOM 9021 C C . LEU B 1 554 ? 0.944 -3.553 -8.547 1 96.12 554 LEU B C 1
ATOM 9023 O O . LEU B 1 554 ? 0.715 -2.928 -9.586 1 96.12 554 LEU B O 1
ATOM 9027 N N . PHE B 1 555 ? -0.007 -3.947 -7.727 1 96.56 555 PHE B N 1
ATOM 9028 C CA . PHE B 1 555 ? -1.417 -3.693 -7.996 1 96.56 555 PHE B CA 1
ATOM 9029 C C . PHE B 1 555 ? -1.866 -2.387 -7.352 1 96.56 555 PHE B C 1
ATOM 9031 O O . PHE B 1 555 ? -1.232 -1.901 -6.414 1 96.56 555 PHE B O 1
ATOM 9038 N N . MET B 1 556 ? -2.898 -1.835 -7.906 1 95.19 556 MET B N 1
ATOM 9039 C CA . MET B 1 556 ? -3.67 -0.781 -7.254 1 95.19 556 MET B CA 1
ATOM 9040 C C . MET B 1 556 ? -4.898 -1.356 -6.559 1 95.19 556 MET B C 1
ATOM 9042 O O . MET B 1 556 ? -5.562 -2.244 -7.098 1 95.19 556 MET B O 1
ATOM 9046 N N . PRO B 1 557 ? -5.133 -0.886 -5.328 1 93.56 557 PRO B N 1
ATOM 9047 C CA . PRO B 1 557 ? -6.336 -1.391 -4.664 1 93.56 557 PRO B CA 1
ATOM 9048 C C . PRO B 1 557 ? -7.625 -0.857 -5.285 1 93.56 557 PRO B C 1
ATOM 9050 O O . PRO B 1 557 ? -7.637 0.247 -5.836 1 93.56 557 PRO B O 1
ATOM 9053 N N . VAL B 1 558 ? -8.641 -1.652 -5.223 1 90 558 VAL B N 1
ATOM 9054 C CA . VAL B 1 558 ? -9.953 -1.217 -5.684 1 90 558 VAL B CA 1
ATOM 9055 C C . VAL B 1 558 ? -10.93 -1.168 -4.508 1 90 558 VAL B C 1
ATOM 9057 O O . VAL B 1 558 ? -10.789 -1.928 -3.545 1 90 558 VAL B O 1
ATOM 9060 N N . ASP B 1 559 ? -11.859 -0.283 -4.582 1 83.19 559 ASP B N 1
ATOM 9061 C CA . ASP B 1 559 ? -12.914 -0.134 -3.586 1 83.19 559 ASP B CA 1
ATOM 9062 C C . ASP B 1 559 ? -13.828 -1.357 -3.568 1 83.19 559 ASP B C 1
ATOM 9064 O O . ASP B 1 559 ? -14.484 -1.663 -4.566 1 83.19 559 ASP B O 1
ATOM 9068 N N . ASP B 1 560 ? -13.898 -2.018 -2.445 1 84.88 560 ASP B N 1
ATOM 9069 C CA . ASP B 1 560 ? -14.648 -3.273 -2.406 1 84.88 560 ASP B CA 1
ATOM 9070 C C . ASP B 1 560 ? -16.156 -3.018 -2.359 1 84.88 560 ASP B C 1
ATOM 9072 O O . ASP B 1 560 ? -16.953 -3.953 -2.457 1 84.88 560 ASP B O 1
ATOM 9076 N N . HIS B 1 561 ? -16.578 -1.694 -2.254 1 83.5 561 HIS B N 1
ATOM 9077 C CA . HIS B 1 561 ? -18 -1.36 -2.369 1 83.5 561 HIS B CA 1
ATOM 9078 C C . HIS B 1 561 ? -18.531 -1.654 -3.77 1 83.5 561 HIS B C 1
ATOM 9080 O O . HIS B 1 561 ? -19.734 -1.8 -3.969 1 83.5 561 HIS B O 1
ATOM 9086 N N . LEU B 1 562 ? -17.656 -1.763 -4.637 1 85.12 562 LEU B N 1
ATOM 9087 C CA . LEU B 1 562 ? -18.016 -2.039 -6.02 1 85.12 562 LEU B CA 1
ATOM 9088 C C . LEU B 1 562 ? -18.312 -3.523 -6.219 1 85.12 562 LEU B C 1
ATOM 9090 O O . LEU B 1 562 ? -18.859 -3.92 -7.25 1 85.12 562 LEU B O 1
ATOM 9094 N N . ILE B 1 563 ? -18.031 -4.359 -5.234 1 90.19 563 ILE B N 1
ATOM 9095 C CA . ILE B 1 563 ? -18.172 -5.809 -5.344 1 90.19 563 ILE B CA 1
ATOM 9096 C C . ILE B 1 563 ? -19.484 -6.25 -4.695 1 90.19 563 ILE B C 1
ATOM 9098 O O . ILE B 1 563 ? -19.688 -6.039 -3.5 1 90.19 563 ILE B O 1
ATOM 9102 N N . GLY B 1 564 ? -20.297 -6.867 -5.418 1 87.88 564 GLY B N 1
ATOM 9103 C CA . GLY B 1 564 ? -21.578 -7.309 -4.918 1 87.88 564 GLY B CA 1
ATOM 9104 C C . GLY B 1 564 ? -21.469 -8.375 -3.846 1 87.88 564 GLY B C 1
ATOM 9105 O O . GLY B 1 564 ? -20.484 -9.094 -3.777 1 87.88 564 GLY B O 1
ATOM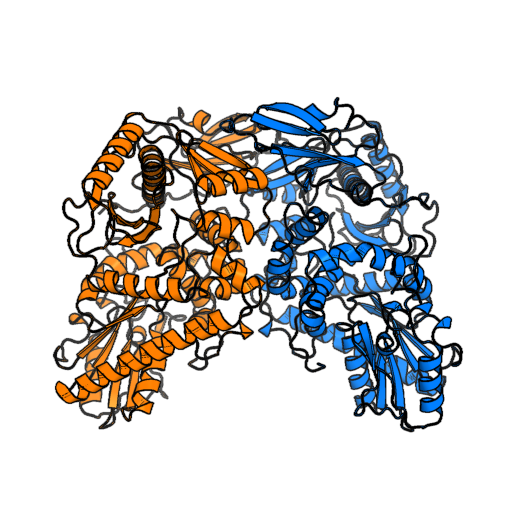 9106 N N . SER B 1 565 ? -22.484 -8.539 -3.059 1 90 565 SER B N 1
ATOM 9107 C CA . SER B 1 565 ? -22.484 -9.484 -1.95 1 90 565 SER B CA 1
ATOM 9108 C C . SER B 1 565 ? -22.562 -10.922 -2.455 1 90 565 SER B C 1
ATOM 9110 O O . SER B 1 565 ? -22.312 -11.867 -1.698 1 90 565 SER B O 1
ATOM 9112 N N . THR B 1 566 ? -22.859 -11.156 -3.766 1 90.56 566 THR B N 1
ATOM 9113 C CA . THR B 1 566 ? -22.969 -12.5 -4.328 1 90.56 566 THR B CA 1
ATOM 9114 C C . THR B 1 566 ? -21.656 -12.906 -5.004 1 90.56 566 THR B C 1
ATOM 9116 O O . THR B 1 566 ? -21.531 -14.039 -5.48 1 90.56 566 THR B O 1
ATOM 9119 N N . SER B 1 567 ? -20.766 -11.945 -5.031 1 94.06 567 SER B N 1
ATOM 9120 C CA . SER B 1 567 ? -19.516 -12.211 -5.711 1 94.06 567 SER B CA 1
ATOM 9121 C C . SER B 1 567 ? -18.75 -13.352 -5.039 1 94.06 567 SER B C 1
ATOM 9123 O O . SER B 1 567 ? -18.766 -13.477 -3.814 1 94.06 567 SER B O 1
ATOM 9125 N N . LEU B 1 568 ? -18.062 -14.141 -5.852 1 95.56 568 LEU B N 1
ATOM 9126 C CA . LEU B 1 568 ? -17.234 -15.234 -5.355 1 95.56 568 LEU B CA 1
ATOM 9127 C C . LEU B 1 568 ? -16.156 -14.711 -4.41 1 95.56 568 LEU B C 1
ATOM 9129 O O . LEU B 1 568 ? -15.797 -15.375 -3.436 1 95.56 568 LEU B O 1
ATOM 9133 N N . ILE B 1 569 ? -15.68 -13.531 -4.598 1 94.75 569 ILE B N 1
ATOM 9134 C CA . ILE B 1 569 ? -14.57 -12.961 -3.834 1 94.75 569 ILE B CA 1
ATOM 9135 C C . ILE B 1 569 ? -14.992 -12.773 -2.379 1 94.75 569 ILE B C 1
ATOM 9137 O O . ILE B 1 569 ? -14.148 -12.773 -1.477 1 94.75 569 ILE B O 1
ATOM 9141 N N . ARG B 1 570 ? -16.25 -12.594 -2.18 1 94.12 570 ARG B N 1
ATOM 9142 C CA . ARG B 1 570 ? -16.766 -12.344 -0.84 1 94.12 570 ARG B CA 1
ATOM 9143 C C . ARG B 1 570 ? -16.562 -13.555 0.061 1 94.12 570 ARG B C 1
ATOM 9145 O O . ARG B 1 570 ? -16.562 -13.438 1.287 1 94.12 570 ARG B O 1
ATOM 9152 N N . GLU B 1 571 ? -16.406 -14.734 -0.523 1 93.88 571 GLU B N 1
ATOM 9153 C CA . GLU B 1 571 ? -16.016 -15.922 0.237 1 93.88 571 GLU B CA 1
ATOM 9154 C C . GLU B 1 571 ? -14.703 -15.695 0.982 1 93.88 571 GLU B C 1
ATOM 9156 O O . GLU B 1 571 ? -14.484 -16.266 2.055 1 93.88 571 GLU B O 1
ATOM 9161 N N . PHE B 1 572 ? -13.891 -14.867 0.429 1 95.12 572 PHE B N 1
ATOM 9162 C CA . PHE B 1 572 ? -12.531 -14.727 0.934 1 95.12 572 PHE B CA 1
ATOM 9163 C C . PHE B 1 572 ? -12.383 -13.453 1.757 1 95.12 572 PHE B C 1
ATOM 9165 O O . PHE B 1 572 ? -11.688 -13.445 2.777 1 95.12 572 PHE B O 1
ATOM 9172 N N . ILE B 1 573 ? -13.078 -12.375 1.385 1 92.62 573 ILE B N 1
ATOM 9173 C CA . ILE B 1 573 ? -12.844 -11.109 2.064 1 92.62 573 ILE B CA 1
ATOM 9174 C C . ILE B 1 573 ? -14.031 -10.789 2.979 1 92.62 573 ILE B C 1
ATOM 9176 O O . ILE B 1 573 ? -14.031 -9.758 3.656 1 92.62 573 ILE B O 1
ATOM 9180 N N . GLY B 1 574 ? -15.07 -11.641 2.939 1 89.62 574 GLY B N 1
ATOM 9181 C CA . GLY B 1 574 ? -16.234 -11.43 3.785 1 89.62 574 GLY B CA 1
ATOM 9182 C C . GLY B 1 574 ? -17.344 -10.648 3.104 1 89.62 574 GLY B C 1
ATOM 9183 O O . GLY B 1 574 ? -17.141 -10.109 2.008 1 89.62 574 GLY B O 1
ATOM 9184 N N . GLY B 1 575 ? -18.547 -10.641 3.668 1 86.75 575 GLY B N 1
ATOM 9185 C CA . GLY B 1 575 ? -19.672 -9.875 3.174 1 86.75 575 GLY B CA 1
ATOM 9186 C C . GLY B 1 575 ? -20.531 -10.641 2.176 1 86.75 575 GLY B C 1
ATOM 9187 O O . GLY B 1 575 ? -21.297 -10.039 1.427 1 86.75 575 GLY B O 1
ATOM 9188 N N . SER B 1 576 ? -20.344 -11.938 2.15 1 90.06 576 SER B N 1
ATOM 9189 C CA . SER B 1 576 ? -21.141 -12.758 1.232 1 90.06 576 SER B CA 1
ATOM 9190 C C . SER B 1 576 ? -22.578 -12.906 1.715 1 90.06 576 SER B C 1
ATOM 9192 O O . SER B 1 576 ? -22.812 -13.047 2.914 1 90.06 576 SER B O 1
ATOM 9194 N N . VAL B 1 577 ? -23.516 -12.898 0.843 1 83.94 577 VAL B N 1
ATOM 9195 C CA . VAL B 1 577 ? -24.906 -13.125 1.175 1 83.94 577 VAL B CA 1
ATOM 9196 C C . VAL B 1 577 ? -25.141 -14.602 1.484 1 83.94 577 VAL B C 1
ATOM 9198 O O . VAL B 1 577 ? -26.156 -14.961 2.098 1 83.94 577 VAL B O 1
ATOM 9201 N N . PHE B 1 578 ? -24.188 -15.383 1.072 1 78.88 578 PHE B N 1
ATOM 9202 C CA . PHE B 1 578 ? -24.344 -16.828 1.224 1 78.88 578 PHE B CA 1
ATOM 9203 C C . PHE B 1 578 ? -23.891 -17.281 2.609 1 78.88 578 PHE B C 1
ATOM 9205 O O . PHE B 1 578 ? -24 -18.453 2.953 1 78.88 578 PHE B O 1
ATOM 9212 N N . GLU B 1 579 ? -23.281 -16.359 3.42 1 74.75 579 GLU B N 1
ATOM 9213 C CA . GLU B 1 579 ? -22.828 -16.703 4.766 1 74.75 579 GLU B CA 1
ATOM 9214 C C . GLU B 1 579 ? -23.984 -16.672 5.758 1 74.75 579 GLU B C 1
ATOM 9216 O O . GLU B 1 579 ? -24.891 -15.844 5.633 1 74.75 579 GLU B O 1
#